Protein 8EIP (pdb70)

InterPro domains:
  IPR053138 N-alpha-acetyl-L-2,4-diaminobutyric acid deacetylase [PTHR37326] (8-370)
  IPR055438 Succinylglutamate desuccinylase/Aspartoacylase, catalytic domain [PF24827] (40-219)

Structure (mmCIF, N/CA/C/O backbone):
data_8EIP
#
_entry.id   8EIP
#
_cell.length_a   151.529
_cell.length_b   126.648
_cell.length_c   109.516
_cell.angle_alpha   90.00
_cell.angle_beta   130.39
_cell.angle_gamma   90.00
#
_symmetry.space_group_name_H-M   'C 1 2 1'
#
loop_
_entity.id
_entity.type
_entity.pdbx_description
1 polymer 'Succinylglutamate desuccinylase'
2 non-polymer '(2~{S})-4-[[(2~{S})-5-[[azanyl($l^{4}-azanylidene)methyl]amino]-1-$l^{1}-oxidanyl-1-oxidanylidene-pentan-2-yl]amino]-2-$l^{2}-azanyl-4-oxidanylidene-butanoic acid'
3 non-polymer 'ZINC ION'
4 non-polymer 'MANGANESE (II) ION'
5 water water
#
loop_
_atom_site.group_PDB
_atom_site.id
_atom_site.type_symbol
_atom_site.label_atom_id
_atom_site.label_alt_id
_atom_site.label_comp_id
_atom_site.label_asym_id
_atom_site.label_entity_id
_atom_site.label_seq_id
_atom_site.pdbx_PDB_ins_code
_atom_site.Cartn_x
_atom_site.Cartn_y
_atom_site.Cartn_z
_atom_site.occupancy
_atom_site.B_iso_or_equiv
_atom_site.auth_seq_id
_atom_site.auth_comp_id
_atom_site.auth_asym_id
_atom_site.auth_atom_id
_atom_site.pdbx_PDB_model_num
ATOM 1 N N . THR A 1 1 ? 21.498 5.111 39.107 1.00 75.05 10 THR A N 1
ATOM 2 C CA . THR A 1 1 ? 21.399 3.773 38.459 1.00 84.54 10 THR A CA 1
ATOM 3 C C . THR A 1 1 ? 20.531 3.866 37.202 1.00 86.82 10 THR A C 1
ATOM 4 O O . THR A 1 1 ? 20.200 2.821 36.651 1.00 84.40 10 THR A O 1
ATOM 8 N N . SER A 1 2 ? 20.160 5.069 36.785 1.00 81.19 11 SER A N 1
ATOM 9 C CA . SER A 1 2 ? 19.400 5.312 35.540 1.00 68.88 11 SER A CA 1
ATOM 10 C C . SER A 1 2 ? 20.020 6.489 34.786 1.00 59.35 11 SER A C 1
ATOM 11 O O . SER A 1 2 ? 20.180 7.566 35.384 1.00 64.20 11 SER A O 1
ATOM 14 N N . ALA A 1 3 ? 20.399 6.266 33.537 1.00 63.15 12 ALA A N 1
ATOM 15 C CA . ALA A 1 3 ? 21.041 7.302 32.709 1.00 63.99 12 ALA A CA 1
ATOM 16 C C . ALA A 1 3 ? 19.944 8.135 32.058 1.00 52.04 12 ALA A C 1
ATOM 17 O O . ALA A 1 3 ? 18.850 7.625 31.784 1.00 56.38 12 ALA A O 1
ATOM 19 N N . CYS A 1 4 ? 20.240 9.388 31.785 1.00 53.39 13 CYS A N 1
ATOM 20 C CA . CYS A 1 4 ? 19.302 10.247 31.049 1.00 44.29 13 CYS A CA 1
ATOM 21 C C . CYS A 1 4 ? 20.050 11.009 29.960 1.00 47.10 13 CYS A C 1
ATOM 22 O O . CYS A 1 4 ? 21.019 11.706 30.253 1.00 65.09 13 CYS A O 1
ATOM 25 N N . GLU A 1 5 ? 19.581 10.869 28.733 1.00 47.44 14 GLU A N 1
ATOM 26 C CA . GLU A 1 5 ? 20.116 11.575 27.548 1.00 54.59 14 GLU A CA 1
ATOM 27 C C . GLU A 1 5 ? 19.053 12.533 27.031 1.00 50.24 14 GLU A C 1
ATOM 28 O O . GLU A 1 5 ? 17.877 12.165 26.971 1.00 51.21 14 GLU A O 1
ATOM 34 N N . ASN A 1 6 ? 19.467 13.712 26.634 1.00 56.71 15 ASN A N 1
ATOM 35 C CA . ASN A 1 6 ? 18.528 14.692 26.055 1.00 51.98 15 ASN A CA 1
ATOM 36 C C . ASN A 1 6 ? 19.027 14.971 24.652 1.00 55.53 15 ASN A C 1
ATOM 37 O O . ASN A 1 6 ? 19.976 15.752 24.496 1.00 52.26 15 ASN A O 1
ATOM 42 N N . PHE A 1 7 ? 18.470 14.273 23.681 1.00 51.52 16 PHE A N 1
ATOM 43 C CA . PHE A 1 7 ? 18.981 14.330 22.304 1.00 46.40 16 PHE A CA 1
ATOM 44 C C . PHE A 1 7 ? 18.346 15.521 21.608 1.00 52.88 16 PHE A C 1
ATOM 45 O O . PHE A 1 7 ? 17.106 15.646 21.584 1.00 50.58 16 PHE A O 1
ATOM 53 N N . LEU A 1 8 ? 19.192 16.362 21.041 1.00 57.33 17 LEU A N 1
ATOM 54 C CA . LEU A 1 8 ? 18.770 17.650 20.460 1.00 57.93 17 LEU A CA 1
ATOM 55 C C . LEU A 1 8 ? 18.516 17.493 18.965 1.00 58.77 17 LEU A C 1
ATOM 56 O O . LEU A 1 8 ? 19.409 17.059 18.203 1.00 59.00 17 LEU A O 1
ATOM 61 N N . LEU A 1 9 ? 17.321 17.894 18.572 1.00 59.79 18 LEU A N 1
ATOM 62 C CA . LEU A 1 9 ? 16.893 17.976 17.166 1.00 54.03 18 LEU A CA 1
ATOM 63 C C . LEU A 1 9 ? 17.305 19.350 16.669 1.00 51.39 18 LEU A C 1
ATOM 64 O O . LEU A 1 9 ? 17.503 20.263 17.462 1.00 59.17 18 LEU A O 1
ATOM 69 N N . PRO A 1 10 ? 17.497 19.503 15.350 1.00 55.28 19 PRO A N 1
ATOM 70 C CA . PRO A 1 10 ? 17.802 20.799 14.756 1.00 61.25 19 PRO A CA 1
ATOM 71 C C . PRO A 1 10 ? 16.594 21.722 14.905 1.00 55.98 19 PRO A C 1
ATOM 72 O O . PRO A 1 10 ? 15.462 21.230 15.017 1.00 58.47 19 PRO A O 1
ATOM 76 N N . ALA A 1 11 ? 16.850 23.026 14.902 1.00 57.49 20 ALA A N 1
ATOM 77 C CA . ALA A 1 11 ? 15.797 24.048 15.081 1.00 61.52 20 ALA A CA 1
ATOM 78 C C . ALA A 1 11 ? 14.798 23.977 13.932 1.00 61.20 20 ALA A C 1
ATOM 79 O O . ALA A 1 11 ? 15.215 23.789 12.774 1.00 63.01 20 ALA A O 1
ATOM 81 N N . ASP A 1 12 ? 13.519 24.135 14.268 1.00 67.07 21 ASP A N 1
ATOM 82 C CA . ASP A 1 12 ? 12.388 24.080 13.314 1.00 68.53 21 ASP A CA 1
ATOM 83 C C . ASP A 1 12 ? 12.221 25.453 12.653 1.00 75.77 21 ASP A C 1
ATOM 84 O O . ASP A 1 12 ? 13.092 26.328 12.815 1.00 73.53 21 ASP A O 1
ATOM 89 N N . GLN A 1 13 ? 11.104 25.638 11.959 1.00 78.87 22 GLN A N 1
ATOM 90 C CA . GLN A 1 13 ? 10.780 26.860 11.177 1.00 78.68 22 GLN A CA 1
ATOM 91 C C . GLN A 1 13 ? 10.648 28.081 12.096 1.00 76.78 22 GLN A C 1
ATOM 92 O O . GLN A 1 13 ? 10.724 29.200 11.576 1.00 83.92 22 GLN A O 1
ATOM 98 N N . ASP A 1 14 ? 10.431 27.886 13.397 1.00 75.04 23 ASP A N 1
ATOM 99 C CA . ASP A 1 14 ? 10.255 29.001 14.357 1.00 76.98 23 ASP A CA 1
ATOM 100 C C . ASP A 1 14 ? 11.548 29.198 15.140 1.00 69.59 23 ASP A C 1
ATOM 101 O O . ASP A 1 14 ? 11.532 29.990 16.099 1.00 68.12 23 ASP A O 1
ATOM 106 N N . GLY A 1 15 ? 12.608 28.479 14.765 1.00 66.01 24 GLY A N 1
ATOM 107 C CA . GLY A 1 15 ? 13.912 28.510 15.452 1.00 66.17 24 GLY A CA 1
ATOM 108 C C . GLY A 1 15 ? 13.867 27.789 16.792 1.00 66.17 24 GLY A C 1
ATOM 109 O O . GLY A 1 15 ? 14.678 28.114 17.675 1.00 66.31 24 GLY A O 1
ATOM 110 N N . ILE A 1 16 ? 12.999 26.796 16.939 1.00 65.00 25 ILE A N 1
ATOM 111 C CA . ILE A 1 16 ? 12.878 26.064 18.225 1.00 60.12 25 ILE A CA 1
ATOM 112 C C . ILE A 1 16 ? 13.554 24.710 18.111 1.00 56.23 25 ILE A C 1
ATOM 113 O O . ILE A 1 16 ? 13.233 23.908 17.222 1.00 64.68 25 ILE A O 1
ATOM 118 N N . GLN A 1 17 ? 14.463 24.487 19.037 1.00 58.31 26 GLN A N 1
ATOM 119 C CA . GLN A 1 17 ? 15.301 23.284 19.079 1.00 63.05 26 GLN A CA 1
ATOM 120 C C . GLN A 1 17 ? 14.675 22.384 20.130 1.00 60.99 26 GLN A C 1
ATOM 121 O O . GLN A 1 17 ? 14.507 22.833 21.265 1.00 59.52 26 GLN A O 1
ATOM 127 N N . ARG A 1 18 ? 14.294 21.167 19.768 1.00 59.77 27 ARG A N 1
ATOM 128 C CA . ARG A 1 18 ? 13.502 20.304 20.683 1.00 57.48 27 ARG A CA 1
ATOM 129 C C . ARG A 1 18 ? 14.310 19.095 21.124 1.00 58.49 27 ARG A C 1
ATOM 130 O O . ARG A 1 18 ? 15.263 18.730 20.440 1.00 56.12 27 ARG A O 1
ATOM 138 N N . GLN A 1 19 ? 13.902 18.455 22.205 1.00 53.04 28 GLN A N 1
ATOM 139 C CA . GLN A 1 19 ? 14.692 17.340 22.757 1.00 50.35 28 GLN A CA 1
ATOM 140 C C . GLN A 1 19 ? 13.859 16.078 22.875 1.00 50.12 28 GLN A C 1
ATOM 141 O O . GLN A 1 19 ? 12.695 16.137 23.295 1.00 45.72 28 GLN A O 1
ATOM 147 N N . VAL A 1 20 ? 14.529 14.960 22.639 1.00 48.99 29 VAL A N 1
ATOM 148 C CA . VAL A 1 20 ? 13.991 13.614 22.940 1.00 45.98 29 VAL A CA 1
ATOM 149 C C . VAL A 1 20 ? 14.638 13.130 24.226 1.00 50.91 29 VAL A C 1
ATOM 150 O O . VAL A 1 20 ? 15.862 12.945 24.250 1.00 46.50 29 VAL A O 1
ATOM 154 N N . THR A 1 21 ? 13.849 12.923 25.267 1.00 41.63 30 THR A N 1
ATOM 155 C CA . THR A 1 21 ? 14.428 12.485 26.551 1.00 51.44 30 THR A CA 1
ATOM 156 C C . THR A 1 21 ? 14.453 10.964 26.591 1.00 49.61 30 THR A C 1
ATOM 157 O O . THR A 1 21 ? 13.391 10.355 26.504 1.00 41.49 30 THR A O 1
ATOM 161 N N . ILE A 1 22 ? 15.637 10.392 26.773 1.00 50.05 31 ILE A N 1
ATOM 162 C CA . ILE A 1 22 ? 15.827 8.918 26.740 1.00 44.18 31 ILE A CA 1
ATOM 163 C C . ILE A 1 22 ? 16.340 8.441 28.091 1.00 45.23 31 ILE A C 1
ATOM 164 O O . ILE A 1 22 ? 17.377 8.907 28.539 1.00 50.93 31 ILE A O 1
ATOM 169 N N . PHE A 1 23 ? 15.676 7.469 28.687 1.00 42.36 32 PHE A N 1
ATOM 170 C CA . PHE A 1 23 ? 16.127 6.897 29.972 1.00 53.85 32 PHE A CA 1
ATOM 171 C C . PHE A 1 23 ? 16.694 5.510 29.739 1.00 54.83 32 PHE A C 1
ATOM 172 O O . PHE A 1 23 ? 16.108 4.730 28.984 1.00 49.05 32 PHE A O 1
ATOM 180 N N . ARG A 1 24 ? 17.800 5.192 30.401 1.00 58.77 33 ARG A N 1
ATOM 181 C CA . ARG A 1 24 ? 18.407 3.847 30.247 1.00 52.77 33 ARG A CA 1
ATOM 182 C C . ARG A 1 24 ? 18.650 3.206 31.607 1.00 51.63 33 ARG A C 1
ATOM 183 O O . ARG A 1 24 ? 19.353 3.797 32.437 1.00 57.98 33 ARG A O 1
ATOM 191 N N . TYR A 1 25 ? 18.138 1.999 31.800 1.00 47.53 34 TYR A N 1
ATOM 192 C CA . TYR A 1 25 ? 18.082 1.380 33.136 1.00 63.39 34 TYR A CA 1
ATOM 193 C C . TYR A 1 25 ? 19.045 0.233 33.323 1.00 72.21 34 TYR A C 1
ATOM 194 O O . TYR A 1 25 ? 18.998 -0.377 34.406 1.00 87.96 34 TYR A O 1
ATOM 203 N N . GLY A 1 26 ? 19.862 -0.098 32.352 1.00 59.23 35 GLY A N 1
ATOM 204 C CA . GLY A 1 26 ? 20.662 -1.309 32.573 1.00 73.36 35 GLY A CA 1
ATOM 205 C C . GLY A 1 26 ? 22.118 -1.152 32.249 1.00 68.28 35 GLY A C 1
ATOM 206 O O . GLY A 1 26 ? 22.706 -0.089 32.455 1.00 71.78 35 GLY A O 1
ATOM 207 N N . GLN A 1 27 ? 22.653 -2.241 31.725 1.00 77.25 36 GLN A N 1
ATOM 208 C CA . GLN A 1 27 ? 24.082 -2.409 31.418 1.00 82.31 36 GLN A CA 1
ATOM 209 C C . GLN A 1 27 ? 24.291 -2.000 29.963 1.00 76.13 36 GLN A C 1
ATOM 210 O O . GLN A 1 27 ? 23.823 -2.755 29.058 1.00 79.30 36 GLN A O 1
ATOM 216 N N . GLU A 1 28 ? 24.998 -0.899 29.727 1.00 67.40 37 GLU A N 1
ATOM 217 C CA . GLU A 1 28 ? 25.110 -0.343 28.361 1.00 71.43 37 GLU A CA 1
ATOM 218 C C . GLU A 1 28 ? 25.714 -1.395 27.423 1.00 77.96 37 GLU A C 1
ATOM 219 O O . GLU A 1 28 ? 26.775 -1.940 27.740 1.00 74.92 37 GLU A O 1
ATOM 225 N N . ASN A 1 29 ? 25.053 -1.628 26.289 1.00 72.15 38 ASN A N 1
ATOM 226 C CA . ASN A 1 29 ? 25.487 -2.539 25.202 1.00 77.73 38 ASN A CA 1
ATOM 227 C C . ASN A 1 29 ? 25.611 -3.978 25.706 1.00 76.05 38 ASN A C 1
ATOM 228 O O . ASN A 1 29 ? 26.447 -4.718 25.161 1.00 84.64 38 ASN A O 1
ATOM 233 N N . SER A 1 30 ? 24.833 -4.382 26.706 1.00 72.30 39 SER A N 1
ATOM 234 C CA . SER A 1 30 ? 24.984 -5.747 27.262 1.00 77.14 39 SER A CA 1
ATOM 235 C C . SER A 1 30 ? 23.700 -6.575 27.243 1.00 71.22 39 SER A C 1
ATOM 236 O O . SER A 1 30 ? 22.604 -6.033 27.053 1.00 74.57 39 SER A O 1
ATOM 239 N N . ALA A 1 31 ? 23.907 -7.876 27.450 1.00 75.74 40 ALA A N 1
ATOM 240 C CA . ALA A 1 31 ? 22.920 -8.891 27.884 1.00 73.97 40 ALA A CA 1
ATOM 241 C C . ALA A 1 31 ? 21.740 -8.854 26.921 1.00 67.94 40 ALA A C 1
ATOM 242 O O . ALA A 1 31 ? 21.950 -8.934 25.713 1.00 76.29 40 ALA A O 1
ATOM 244 N N . PRO A 1 32 ? 20.483 -9.023 27.375 1.00 60.86 41 PRO A N 1
ATOM 245 C CA . PRO A 1 32 ? 19.328 -8.753 26.503 1.00 60.82 41 PRO A CA 1
ATOM 246 C C . PRO A 1 32 ? 19.038 -7.253 26.412 1.00 59.01 41 PRO A C 1
ATOM 247 O O . PRO A 1 32 ? 19.211 -6.580 27.388 1.00 55.89 41 PRO A O 1
ATOM 251 N N . LYS A 1 33 ? 18.555 -6.767 25.273 1.00 53.17 42 LYS A N 1
ATOM 252 C CA . LYS A 1 33 ? 18.199 -5.328 25.147 1.00 49.78 42 LYS A CA 1
ATOM 253 C C . LYS A 1 33 ? 16.710 -5.138 24.852 1.00 58.77 42 LYS A C 1
ATOM 254 O O . LYS A 1 33 ? 16.183 -5.758 23.913 1.00 51.62 42 LYS A O 1
ATOM 260 N N . ALA A 1 34 ? 16.074 -4.275 25.641 1.00 57.88 43 ALA A N 1
ATOM 261 C CA . ALA A 1 34 ? 14.653 -3.913 25.487 1.00 48.11 43 ALA A CA 1
ATOM 262 C C . ALA A 1 34 ? 14.564 -2.442 25.143 1.00 48.09 43 ALA A C 1
ATOM 263 O O . ALA A 1 34 ? 15.326 -1.631 25.690 1.00 49.88 43 ALA A O 1
ATOM 265 N N . TYR A 1 35 ? 13.605 -2.124 24.298 1.00 50.62 44 TYR A N 1
ATOM 266 C CA . TYR A 1 35 ? 13.319 -0.738 23.897 1.00 42.65 44 TYR A CA 1
ATOM 267 C C . TYR A 1 35 ? 11.818 -0.542 23.983 1.00 46.63 44 TYR A C 1
ATOM 268 O O . TYR A 1 35 ? 11.056 -1.315 23.403 1.00 43.25 44 TYR A O 1
ATOM 277 N N . LEU A 1 36 ? 11.415 0.464 24.739 1.00 42.67 45 LEU A N 1
ATOM 278 C CA . LEU A 1 36 ? 9.992 0.823 24.880 1.00 40.55 45 LEU A CA 1
ATOM 279 C C . LEU A 1 36 ? 9.868 2.317 24.633 1.00 44.80 45 LEU A C 1
ATOM 280 O O . LEU A 1 36 ? 10.572 3.108 25.282 1.00 41.52 45 LEU A O 1
ATOM 285 N N . GLN A 1 37 ? 8.993 2.703 23.721 1.00 35.79 46 GLN A N 1
ATOM 286 C CA . GLN A 1 37 ? 8.751 4.137 23.475 1.00 35.33 46 GLN A CA 1
ATOM 287 C C . GLN A 1 37 ? 7.257 4.377 23.450 1.00 37.31 46 GLN A C 1
ATOM 288 O O . GLN A 1 37 ? 6.497 3.458 23.147 1.00 39.01 46 GLN A O 1
ATOM 294 N N . ALA A 1 38 ? 6.874 5.605 23.730 1.00 37.25 47 ALA A N 1
ATOM 295 C CA . ALA A 1 38 ? 5.471 6.035 23.657 1.00 42.91 47 ALA A CA 1
ATOM 296 C C . ALA A 1 38 ? 5.422 7.449 23.102 1.00 36.47 47 ALA A C 1
ATOM 297 O O . ALA A 1 38 ? 6.427 8.179 23.185 1.00 40.19 47 ALA A O 1
ATOM 299 N N . GLY A 1 39 ? 4.266 7.801 22.565 1.00 33.64 48 GLY A N 1
ATOM 300 C CA . GLY A 1 39 ? 3.973 9.172 22.133 1.00 35.04 48 GLY A CA 1
ATOM 301 C C . GLY A 1 39 ? 4.609 9.523 20.804 1.00 38.54 48 GLY A C 1
ATOM 302 O O . GLY A 1 39 ? 4.878 10.724 20.591 1.00 43.80 48 GLY A O 1
ATOM 303 N N . LEU A 1 40 ? 4.831 8.538 19.929 1.00 34.86 49 LEU A N 1
ATOM 304 C CA . LEU A 1 40 ? 5.316 8.824 18.559 1.00 38.79 49 LEU A CA 1
ATOM 305 C C . LEU A 1 40 ? 4.219 9.625 17.868 1.00 37.70 49 LEU A C 1
ATOM 306 O O . LEU A 1 40 ? 4.516 10.610 17.210 1.00 41.33 49 LEU A O 1
ATOM 311 N N . HIS A 1 41 ? 2.967 9.238 18.073 1.00 42.98 50 HIS A N 1
ATOM 312 C CA . HIS A 1 41 ? 1.844 10.128 17.705 1.00 40.90 50 HIS A CA 1
ATOM 313 C C . HIS A 1 41 ? 1.666 10.923 19.003 1.00 37.44 50 HIS A C 1
ATOM 314 O O . HIS A 1 41 ? 1.340 10.287 20.009 1.00 36.04 50 HIS A O 1
ATOM 321 N N . ALA A 1 42 ? 1.897 12.240 19.003 1.00 35.49 51 ALA A N 1
ATOM 322 C CA . ALA A 1 42 ? 1.980 13.012 20.256 1.00 37.62 51 ALA A CA 1
ATOM 323 C C . ALA A 1 42 ? 0.600 13.208 20.871 1.00 43.13 51 ALA A C 1
ATOM 324 O O . ALA A 1 42 ? 0.541 13.744 21.975 1.00 41.44 51 ALA A O 1
ATOM 326 N N . ASP A 1 43 ? -0.460 12.785 20.207 1.00 35.08 52 ASP A N 1
ATOM 327 C CA . ASP A 1 43 ? -1.821 12.954 20.759 1.00 35.52 52 ASP A CA 1
ATOM 328 C C . ASP A 1 43 ? -2.333 11.604 21.267 1.00 37.99 52 ASP A C 1
ATOM 329 O O . ASP A 1 43 ? -3.519 11.519 21.582 1.00 43.77 52 ASP A O 1
ATOM 334 N N . GLU A 1 44 ? -1.465 10.598 21.356 1.00 37.58 53 GLU A N 1
ATOM 335 C CA . GLU A 1 44 ? -1.813 9.253 21.877 1.00 39.43 53 GLU A CA 1
ATOM 336 C C . GLU A 1 44 ? -1.174 9.103 23.260 1.00 35.59 53 GLU A C 1
ATOM 337 O O . GLU A 1 44 ? 0.020 8.835 23.336 1.00 41.78 53 GLU A O 1
ATOM 343 N N . PHE A 1 45 ? -1.962 9.256 24.323 1.00 40.01 54 PHE A N 1
ATOM 344 C CA . PHE A 1 45 ? -1.458 9.509 25.702 1.00 44.95 54 PHE A CA 1
ATOM 345 C C . PHE A 1 45 ? -1.239 8.287 26.602 1.00 41.73 54 PHE A C 1
ATOM 346 O O . PHE A 1 45 ? -0.320 8.326 27.409 1.00 40.87 54 PHE A O 1
ATOM 354 N N . PRO A 1 46 ? -2.051 7.208 26.578 1.00 44.76 55 PRO A N 1
ATOM 355 C CA . PRO A 1 46 ? -1.961 6.136 27.575 1.00 47.44 55 PRO A CA 1
ATOM 356 C C . PRO A 1 46 ? -0.554 5.566 27.803 1.00 43.64 55 PRO A C 1
ATOM 357 O O . PRO A 1 46 ? -0.232 5.211 28.935 1.00 45.96 55 PRO A O 1
ATOM 361 N N . GLY A 1 47 ? 0.232 5.451 26.732 1.00 39.05 56 GLY A N 1
ATOM 362 C CA . GLY A 1 47 ? 1.601 4.920 26.795 1.00 41.52 56 GLY A CA 1
ATOM 363 C C . GLY A 1 47 ? 2.520 5.863 27.545 1.00 41.41 56 GLY A C 1
ATOM 364 O O . GLY A 1 47 ? 3.499 5.398 28.132 1.00 36.90 56 GLY A O 1
ATOM 365 N N . MET A 1 48 ? 2.238 7.162 27.485 1.00 40.19 57 MET A N 1
ATOM 366 C CA . MET A 1 48 ? 3.094 8.186 28.113 1.00 41.56 57 MET A CA 1
ATOM 367 C C . MET A 1 48 ? 3.004 7.969 29.615 1.00 43.90 57 MET A C 1
ATOM 368 O O . MET A 1 48 ? 4.046 7.936 30.281 1.00 41.96 57 MET A O 1
ATOM 373 N N . LEU A 1 49 ? 1.790 7.781 30.116 1.00 39.94 58 LEU A N 1
ATOM 374 C CA . LEU A 1 49 ? 1.574 7.638 31.575 1.00 46.34 58 LEU A CA 1
ATOM 375 C C . LEU A 1 49 ? 2.070 6.254 31.995 1.00 44.17 58 LEU A C 1
ATOM 376 O O . LEU A 1 49 ? 2.674 6.159 33.070 1.00 44.48 58 LEU A O 1
ATOM 381 N N . ALA A 1 50 ? 1.859 5.232 31.164 1.00 44.01 59 ALA A N 1
ATOM 382 C CA . ALA A 1 50 ? 2.294 3.856 31.489 1.00 50.55 59 ALA A CA 1
ATOM 383 C C . ALA A 1 50 ? 3.820 3.841 31.631 1.00 42.94 59 ALA A C 1
ATOM 384 O O . ALA A 1 50 ? 4.314 3.222 32.570 1.00 46.94 59 ALA A O 1
ATOM 386 N N . LEU A 1 51 ? 4.555 4.518 30.757 1.00 39.05 60 LEU A N 1
ATOM 387 C CA . LEU A 1 51 ? 6.035 4.466 30.864 1.00 48.18 60 LEU A CA 1
ATOM 388 C C . LEU A 1 51 ? 6.491 5.320 32.049 1.00 40.75 60 LEU A C 1
ATOM 389 O O . LEU A 1 51 ? 7.500 4.942 32.649 1.00 50.12 60 LEU A O 1
ATOM 394 N N . LYS A 1 52 ? 5.763 6.373 32.428 1.00 44.07 61 LYS A N 1
ATOM 395 C CA . LYS A 1 52 ? 6.114 7.117 33.667 1.00 49.11 61 LYS A CA 1
ATOM 396 C C . LYS A 1 52 ? 6.100 6.124 34.831 1.00 47.92 61 LYS A C 1
ATOM 397 O O . LYS A 1 52 ? 7.037 6.100 35.639 1.00 47.61 61 LYS A O 1
ATOM 403 N N . TYR A 1 53 ? 5.063 5.309 34.910 1.00 42.96 62 TYR A N 1
ATOM 404 C CA . TYR A 1 53 ? 4.903 4.373 36.043 1.00 47.50 62 TYR A CA 1
ATOM 405 C C . TYR A 1 53 ? 5.859 3.199 35.872 1.00 54.50 62 TYR A C 1
ATOM 406 O O . TYR A 1 53 ? 6.295 2.658 36.892 1.00 53.03 62 TYR A O 1
ATOM 415 N N . LEU A 1 54 ? 6.180 2.803 34.644 1.00 52.46 63 LEU A N 1
ATOM 416 C CA . LEU A 1 54 ? 7.140 1.689 34.452 1.00 50.78 63 LEU A CA 1
ATOM 417 C C . LEU A 1 54 ? 8.493 2.166 34.975 1.00 46.67 63 LEU A C 1
ATOM 418 O O . LEU A 1 54 ? 9.195 1.370 35.585 1.00 48.13 63 LEU A O 1
ATOM 423 N N . ARG A 1 55 ? 8.822 3.433 34.753 1.00 47.30 64 ARG A N 1
ATOM 424 C CA . ARG A 1 55 ? 10.080 3.997 35.286 1.00 55.25 64 ARG A CA 1
ATOM 425 C C . ARG A 1 55 ? 10.075 3.884 36.806 1.00 55.14 64 ARG A C 1
ATOM 426 O O . ARG A 1 55 ? 11.086 3.442 37.356 1.00 58.20 64 ARG A O 1
ATOM 434 N N . ASP A 1 56 ? 8.973 4.205 37.470 1.00 55.74 65 ASP A N 1
ATOM 435 C CA . ASP A 1 56 ? 8.946 4.088 38.954 1.00 55.69 65 ASP A CA 1
ATOM 436 C C . ASP A 1 56 ? 9.306 2.642 39.325 1.00 55.74 65 ASP A C 1
ATOM 437 O O . ASP A 1 56 ? 10.095 2.444 40.251 1.00 66.51 65 ASP A O 1
ATOM 442 N N . LEU A 1 57 ? 8.745 1.659 38.624 1.00 55.40 66 LEU A N 1
ATOM 443 C CA . LEU A 1 57 ? 8.990 0.222 38.926 1.00 54.36 66 LEU A CA 1
ATOM 444 C C . LEU A 1 57 ? 10.453 -0.113 38.650 1.00 60.38 66 LEU A C 1
ATOM 445 O O . LEU A 1 57 ? 11.034 -0.883 39.415 1.00 61.98 66 LEU A O 1
ATOM 450 N N . LEU A 1 58 ? 11.014 0.423 37.574 1.00 55.10 67 LEU A N 1
ATOM 451 C CA . LEU A 1 58 ? 12.413 0.127 37.186 1.00 62.42 67 LEU A CA 1
ATOM 452 C C . LEU A 1 58 ? 13.375 0.850 38.132 1.00 57.36 67 LEU A C 1
ATOM 453 O O . LEU A 1 58 ? 14.458 0.302 38.364 1.00 59.17 67 LEU A O 1
ATOM 458 N N . ASP A 1 59 ? 13.014 2.024 38.664 1.00 58.22 68 ASP A N 1
ATOM 459 C CA . ASP A 1 59 ? 13.891 2.720 39.643 1.00 60.66 68 ASP A CA 1
ATOM 460 C C . ASP A 1 59 ? 14.065 1.784 40.834 1.00 62.61 68 ASP A C 1
ATOM 461 O O . ASP A 1 59 ? 15.186 1.655 41.327 1.00 68.00 68 ASP A O 1
ATOM 466 N N . GLU A 1 60 ? 12.979 1.146 41.258 1.00 61.31 69 GLU A N 1
ATOM 467 C CA . GLU A 1 60 ? 13.001 0.214 42.407 1.00 64.01 69 GLU A CA 1
ATOM 468 C C . GLU A 1 60 ? 13.799 -1.025 42.006 1.00 66.66 69 GLU A C 1
ATOM 469 O O . GLU A 1 60 ? 14.609 -1.473 42.815 1.00 74.89 69 GLU A O 1
ATOM 475 N N . ALA A 1 61 ? 13.620 -1.552 40.800 1.00 62.06 70 ALA A N 1
ATOM 476 C CA . ALA A 1 61 ? 14.374 -2.749 40.357 1.00 58.52 70 ALA A CA 1
ATOM 477 C C . ALA A 1 61 ? 15.863 -2.415 40.341 1.00 62.82 70 ALA A C 1
ATOM 478 O O . ALA A 1 61 ? 16.668 -3.300 40.694 1.00 71.11 70 ALA A O 1
ATOM 480 N N . ALA A 1 62 ? 16.203 -1.190 39.941 1.00 60.02 71 ALA A N 1
ATOM 481 C CA . ALA A 1 62 ? 17.606 -0.732 39.868 1.00 71.88 71 ALA A CA 1
ATOM 482 C C . ALA A 1 62 ? 18.169 -0.637 41.290 1.00 67.65 71 ALA A C 1
ATOM 483 O O . ALA A 1 62 ? 19.281 -1.121 41.524 1.00 68.33 71 ALA A O 1
ATOM 485 N N . ARG A 1 63 ? 17.399 -0.071 42.216 1.00 68.84 72 ARG A N 1
ATOM 486 C CA . ARG A 1 63 ? 17.840 0.128 43.617 1.00 72.94 72 ARG A CA 1
ATOM 487 C C . ARG A 1 63 ? 18.121 -1.239 44.235 1.00 72.32 72 ARG A C 1
ATOM 488 O O . ARG A 1 63 ? 19.099 -1.357 44.980 1.00 71.20 72 ARG A O 1
ATOM 496 N N . ARG A 1 64 ? 17.299 -2.225 43.894 1.00 71.62 73 ARG A N 1
ATOM 497 C CA . ARG A 1 64 ? 17.397 -3.604 44.427 1.00 69.47 73 ARG A CA 1
ATOM 498 C C . ARG A 1 64 ? 18.447 -4.389 43.634 1.00 74.41 73 ARG A C 1
ATOM 499 O O . ARG A 1 64 ? 18.621 -5.577 43.928 1.00 81.11 73 ARG A O 1
ATOM 507 N N . ASN A 1 65 ? 19.087 -3.762 42.643 1.00 73.13 74 ASN A N 1
ATOM 508 C CA . ASN A 1 65 ? 20.164 -4.357 41.814 1.00 75.32 74 ASN A CA 1
ATOM 509 C C . ASN A 1 65 ? 19.645 -5.581 41.052 1.00 76.39 74 ASN A C 1
ATOM 510 O O . ASN A 1 65 ? 20.359 -6.599 41.011 1.00 81.72 74 ASN A O 1
ATOM 515 N N . ARG A 1 66 ? 18.464 -5.483 40.443 1.00 65.84 75 ARG A N 1
ATOM 516 C CA . ARG A 1 66 ? 17.814 -6.650 39.787 1.00 70.31 75 ARG A CA 1
ATOM 517 C C . ARG A 1 66 ? 17.770 -6.504 38.262 1.00 67.98 75 ARG A C 1
ATOM 518 O O . ARG A 1 66 ? 17.112 -7.328 37.610 1.00 68.83 75 ARG A O 1
ATOM 526 N N . ILE A 1 67 ? 18.431 -5.517 37.671 1.00 68.85 76 ILE A N 1
ATOM 527 C CA . ILE A 1 67 ? 18.312 -5.370 36.192 1.00 67.84 76 ILE A CA 1
ATOM 528 C C . ILE A 1 67 ? 19.399 -6.190 35.503 1.00 66.51 76 ILE A C 1
ATOM 529 O O . ILE A 1 67 ? 20.579 -5.897 35.671 1.00 81.14 76 ILE A O 1
ATOM 534 N N . LYS A 1 68 ? 18.988 -7.081 34.621 1.00 67.96 77 LYS A N 1
ATOM 535 C CA . LYS A 1 68 ? 19.899 -8.023 33.924 1.00 78.51 77 LYS A CA 1
ATOM 536 C C . LYS A 1 68 ? 20.340 -7.490 32.565 1.00 82.12 77 LYS A C 1
ATOM 537 O O . LYS A 1 68 ? 21.377 -7.955 32.104 1.00 90.76 77 LYS A O 1
ATOM 543 N N . GLY A 1 69 ? 19.536 -6.673 31.889 1.00 75.98 78 GLY A N 1
ATOM 544 C CA . GLY A 1 69 ? 19.827 -6.290 30.502 1.00 64.60 78 GLY A CA 1
ATOM 545 C C . GLY A 1 69 ? 20.151 -4.820 30.373 1.00 69.75 78 GLY A C 1
ATOM 546 O O . GLY A 1 69 ? 20.612 -4.210 31.343 1.00 65.09 78 GLY A O 1
ATOM 547 N N . GLU A 1 70 ? 19.883 -4.277 29.192 1.00 61.56 79 GLU A N 1
ATOM 548 C CA . GLU A 1 70 ? 19.779 -2.822 28.950 1.00 52.33 79 GLU A CA 1
ATOM 549 C C . GLU A 1 70 ? 18.323 -2.526 28.588 1.00 58.06 79 GLU A C 1
ATOM 550 O O . GLU A 1 70 ? 17.823 -3.035 27.566 1.00 56.74 79 GLU A O 1
ATOM 556 N N . ILE A 1 71 ? 17.657 -1.706 29.388 1.00 59.39 80 ILE A N 1
ATOM 557 C CA . ILE A 1 71 ? 16.235 -1.348 29.130 1.00 50.61 80 ILE A CA 1
ATOM 558 C C . ILE A 1 71 ? 16.159 0.124 28.748 1.00 49.07 80 ILE A C 1
ATOM 559 O O . ILE A 1 71 ? 16.513 0.977 29.572 1.00 55.85 80 ILE A O 1
ATOM 564 N N . VAL A 1 72 ? 15.648 0.417 27.563 1.00 41.07 81 VAL A N 1
ATOM 565 C CA . VAL A 1 72 ? 15.557 1.820 27.076 1.00 41.29 81 VAL A CA 1
ATOM 566 C C . VAL A 1 72 ? 14.109 2.284 27.138 1.00 47.64 81 VAL A C 1
ATOM 567 O O . VAL A 1 72 ? 13.268 1.654 26.490 1.00 47.47 81 VAL A O 1
ATOM 571 N N . ILE A 1 73 ? 13.853 3.380 27.853 1.00 49.65 82 ILE A N 1
ATOM 572 C CA . ILE A 1 73 ? 12.477 3.928 28.039 1.00 43.37 82 ILE A CA 1
ATOM 573 C C . ILE A 1 73 ? 12.382 5.336 27.450 1.00 41.79 82 ILE A C 1
ATOM 574 O O . ILE A 1 73 ? 13.096 6.230 27.920 1.00 49.26 82 ILE A O 1
ATOM 579 N N . ILE A 1 74 ? 11.447 5.558 26.526 1.00 37.25 83 ILE A N 1
ATOM 580 C CA . ILE A 1 74 ? 11.201 6.909 25.952 1.00 40.20 83 ILE A CA 1
ATOM 581 C C . ILE A 1 74 ? 9.718 7.233 26.043 1.00 44.59 83 ILE A C 1
ATOM 582 O O . ILE A 1 74 ? 8.975 6.970 25.105 1.00 51.13 83 ILE A O 1
ATOM 587 N N . PRO A 1 75 ? 9.258 7.836 27.159 1.00 42.25 84 PRO A N 1
ATOM 588 C CA . PRO A 1 75 ? 7.840 8.155 27.363 1.00 39.18 84 PRO A CA 1
ATOM 589 C C . PRO A 1 75 ? 7.240 9.128 26.344 1.00 35.80 84 PRO A C 1
ATOM 590 O O . PRO A 1 75 ? 6.042 9.102 26.131 1.00 46.24 84 PRO A O 1
ATOM 594 N N . GLN A 1 76 ? 8.066 10.011 25.793 1.00 42.24 85 GLN A N 1
ATOM 595 C CA . GLN A 1 76 ? 7.605 10.994 24.781 1.00 37.14 85 GLN A CA 1
ATOM 596 C C . GLN A 1 76 ? 8.603 11.014 23.632 1.00 38.73 85 GLN A C 1
ATOM 597 O O . GLN A 1 76 ? 9.525 11.840 23.662 1.00 46.29 85 GLN A O 1
ATOM 603 N N . ALA A 1 77 ? 8.390 10.134 22.659 1.00 34.75 86 ALA A N 1
ATOM 604 C CA . ALA A 1 77 ? 9.323 9.889 21.544 1.00 38.44 86 ALA A CA 1
ATOM 605 C C . ALA A 1 77 ? 9.206 11.009 20.520 1.00 45.63 86 ALA A C 1
ATOM 606 O O . ALA A 1 77 ? 10.003 11.016 19.595 1.00 36.93 86 ALA A O 1
ATOM 608 N N . ASN A 1 78 ? 8.217 11.889 20.652 1.00 40.09 87 ASN A N 1
ATOM 609 C CA . ASN A 1 78 ? 7.961 12.885 19.593 1.00 40.98 87 ASN A CA 1
ATOM 610 C C . ASN A 1 78 ? 7.602 14.251 20.154 1.00 47.26 87 ASN A C 1
ATOM 611 O O . ASN A 1 78 ? 6.447 14.658 20.220 1.00 46.78 87 ASN A O 1
ATOM 616 N N . PRO A 1 79 ? 8.646 15.036 20.446 1.00 48.57 88 PRO A N 1
ATOM 617 C CA . PRO A 1 79 ? 8.500 16.387 20.975 1.00 43.69 88 PRO A CA 1
ATOM 618 C C . PRO A 1 79 ? 8.065 17.390 19.900 1.00 50.96 88 PRO A C 1
ATOM 619 O O . PRO A 1 79 ? 7.769 18.528 20.235 1.00 48.99 88 PRO A O 1
ATOM 623 N N . ILE A 1 80 ? 8.058 16.965 18.639 1.00 47.08 89 ILE A N 1
ATOM 624 C CA . ILE A 1 80 ? 7.669 17.866 17.525 1.00 46.86 89 ILE A CA 1
ATOM 625 C C . ILE A 1 80 ? 6.150 17.945 17.556 1.00 48.14 89 ILE A C 1
ATOM 626 O O . ILE A 1 80 ? 5.593 19.043 17.705 1.00 44.81 89 ILE A O 1
ATOM 631 N N . GLY A 1 81 ? 5.531 16.776 17.465 1.00 38.69 90 GLY A N 1
ATOM 632 C CA . GLY A 1 81 ? 4.070 16.643 17.453 1.00 47.62 90 GLY A CA 1
ATOM 633 C C . GLY A 1 81 ? 3.475 17.209 18.722 1.00 46.92 90 GLY A C 1
ATOM 634 O O . GLY A 1 81 ? 2.380 17.764 18.662 1.00 44.98 90 GLY A O 1
ATOM 635 N N . LEU A 1 82 ? 4.201 17.095 19.826 1.00 41.71 91 LEU A N 1
ATOM 636 C CA . LEU A 1 82 ? 3.723 17.477 21.175 1.00 43.43 91 LEU A CA 1
ATOM 637 C C . LEU A 1 82 ? 3.531 18.993 21.254 1.00 43.01 91 LEU A C 1
ATOM 638 O O . LEU A 1 82 ? 2.857 19.445 22.175 1.00 47.87 91 LEU A O 1
ATOM 643 N N . SER A 1 83 ? 4.122 19.752 20.341 1.00 41.37 92 SER A N 1
ATOM 644 C CA . SER A 1 83 ? 4.051 21.235 20.344 1.00 47.97 92 SER A CA 1
ATOM 645 C C . SER A 1 83 ? 2.946 21.710 19.405 1.00 35.97 92 SER A C 1
ATOM 646 O O . SER A 1 83 ? 2.676 22.918 19.371 1.00 46.29 92 SER A O 1
ATOM 649 N N . GLN A 1 84 ? 2.357 20.815 18.626 1.00 32.16 93 GLN A N 1
ATOM 650 C CA . GLN A 1 84 ? 1.470 21.233 17.511 1.00 45.29 93 GLN A CA 1
ATOM 651 C C . GLN A 1 84 ? 0.045 21.443 18.018 1.00 41.15 93 GLN A C 1
ATOM 652 O O . GLN A 1 84 ? -0.828 20.622 17.731 1.00 38.57 93 GLN A O 1
ATOM 658 N N . TRP A 1 85 ? -0.186 22.561 18.693 1.00 45.46 94 TRP A N 1
ATOM 659 C CA . TRP A 1 85 ? -1.533 22.960 19.154 1.00 43.76 94 TRP A CA 1
ATOM 660 C C . TRP A 1 85 ? -2.213 23.817 18.088 1.00 39.73 94 TRP A C 1
ATOM 661 O O . TRP A 1 85 ? -1.550 24.700 17.516 1.00 40.70 94 TRP A O 1
ATOM 672 N N . LYS A 1 86 ? -3.504 23.580 17.861 1.00 42.20 95 LYS A N 1
ATOM 673 C CA . LYS A 1 86 ? -4.345 24.493 17.048 1.00 44.54 95 LYS A CA 1
ATOM 674 C C . LYS A 1 86 ? -5.705 24.670 17.716 1.00 41.02 95 LYS A C 1
ATOM 675 O O . LYS A 1 86 ? -6.390 23.669 17.949 1.00 44.64 95 LYS A O 1
ATOM 681 N N . ASP A 1 87 ? -6.073 25.917 18.005 1.00 39.74 96 ASP A N 1
ATOM 682 C CA . ASP A 1 87 ? -7.390 26.264 18.591 1.00 46.57 96 ASP A CA 1
ATOM 683 C C . ASP A 1 87 ? -7.609 25.446 19.867 1.00 40.78 96 ASP A C 1
ATOM 684 O O . ASP A 1 87 ? -8.770 25.028 20.114 1.00 37.17 96 ASP A O 1
ATOM 689 N N . GLY A 1 88 ? -6.537 25.203 20.630 1.00 35.81 97 GLY A N 1
ATOM 690 C CA . GLY A 1 88 ? -6.603 24.531 21.938 1.00 32.28 97 GLY A CA 1
ATOM 691 C C . GLY A 1 88 ? -6.622 23.017 21.836 1.00 37.23 97 GLY A C 1
ATOM 692 O O . GLY A 1 88 ? -6.762 22.362 22.884 1.00 41.34 97 GLY A O 1
ATOM 693 N N . PHE A 1 89 ? -6.426 22.460 20.643 1.00 31.96 98 PHE A N 1
ATOM 694 C CA . PHE A 1 89 ? -6.335 20.992 20.468 1.00 36.67 98 PHE A CA 1
ATOM 695 C C . PHE A 1 89 ? -4.946 20.588 20.000 1.00 41.44 98 PHE A C 1
ATOM 696 O O . PHE A 1 89 ? -4.314 21.292 19.204 1.00 36.33 98 PHE A O 1
ATOM 704 N N . LEU A 1 90 ? -4.505 19.429 20.468 1.00 35.64 99 LEU A N 1
ATOM 705 C CA . LEU A 1 90 ? -3.176 18.914 20.094 1.00 38.22 99 LEU A CA 1
ATOM 706 C C . LEU A 1 90 ? -3.355 17.979 18.906 1.00 32.49 99 LEU A C 1
ATOM 707 O O . LEU A 1 90 ? -4.062 16.987 19.021 1.00 40.79 99 LEU A O 1
ATOM 712 N N . LEU A 1 91 ? -2.737 18.327 17.794 1.00 34.30 100 LEU A N 1
ATOM 713 C CA . LEU A 1 91 ? -2.769 17.509 16.564 1.00 42.70 100 LEU A CA 1
ATOM 714 C C . LEU A 1 91 ? -1.375 16.924 16.386 1.00 40.16 100 LEU A C 1
ATOM 715 O O . LEU A 1 91 ? -0.487 17.636 15.906 1.00 39.75 100 LEU A O 1
ATOM 720 N N . GLY A 1 92 ? -1.190 15.693 16.842 1.00 40.77 101 GLY A N 1
ATOM 721 C CA . GLY A 1 92 ? 0.144 15.096 16.996 1.00 42.35 101 GLY A CA 1
ATOM 722 C C . GLY A 1 92 ? 0.416 13.994 15.995 1.00 42.63 101 GLY A C 1
ATOM 723 O O . GLY A 1 92 ? 1.430 13.310 16.169 1.00 47.20 101 GLY A O 1
ATOM 724 N N . ARG A 1 93 ? -0.438 13.796 14.994 1.00 38.34 102 ARG A N 1
ATOM 725 C CA . ARG A 1 93 ? -0.315 12.616 14.103 1.00 46.29 102 ARG A CA 1
ATOM 726 C C . ARG A 1 93 ? 0.582 12.933 12.904 1.00 38.60 102 ARG A C 1
ATOM 727 O O . ARG A 1 93 ? 1.322 12.046 12.444 1.00 45.54 102 ARG A O 1
ATOM 735 N N . PHE A 1 94 ? 0.510 14.151 12.396 1.00 36.43 103 PHE A N 1
ATOM 736 C CA . PHE A 1 94 ? 1.291 14.568 11.216 1.00 46.97 103 PHE A CA 1
ATOM 737 C C . PHE A 1 94 ? 2.209 15.712 11.588 1.00 44.00 103 PHE A C 1
ATOM 738 O O . PHE A 1 94 ? 1.851 16.530 12.440 1.00 46.94 103 PHE A O 1
ATOM 746 N N . ASP A 1 95 ? 3.348 15.759 10.915 1.00 46.57 104 ASP A N 1
ATOM 747 C CA . ASP A 1 95 ? 4.375 16.807 11.080 1.00 54.70 104 ASP A CA 1
ATOM 748 C C . ASP A 1 95 ? 3.939 18.057 10.315 1.00 57.70 104 ASP A C 1
ATOM 749 O O . ASP A 1 95 ? 3.789 17.998 9.101 1.00 56.13 104 ASP A O 1
ATOM 754 N N . HIS A 1 96 ? 3.816 19.181 11.003 1.00 58.00 105 HIS A N 1
ATOM 755 C CA . HIS A 1 96 ? 3.406 20.454 10.377 1.00 65.23 105 HIS A CA 1
ATOM 756 C C . HIS A 1 96 ? 4.350 20.793 9.221 1.00 62.52 105 HIS A C 1
ATOM 757 O O . HIS A 1 96 ? 3.861 21.188 8.162 1.00 59.85 105 HIS A O 1
ATOM 764 N N . GLN A 1 97 ? 5.658 20.638 9.423 1.00 65.73 106 GLN A N 1
ATOM 765 C CA . GLN A 1 97 ? 6.676 21.128 8.466 1.00 65.20 106 GLN A CA 1
ATOM 766 C C . GLN A 1 97 ? 6.650 20.300 7.178 1.00 65.43 106 GLN A C 1
ATOM 767 O O . GLN A 1 97 ? 6.793 20.882 6.125 1.00 71.77 106 GLN A O 1
ATOM 773 N N . THR A 1 98 ? 6.506 18.989 7.254 1.00 63.10 107 THR A N 1
ATOM 774 C CA . THR A 1 98 ? 6.632 18.111 6.059 1.00 59.80 107 THR A CA 1
ATOM 775 C C . THR A 1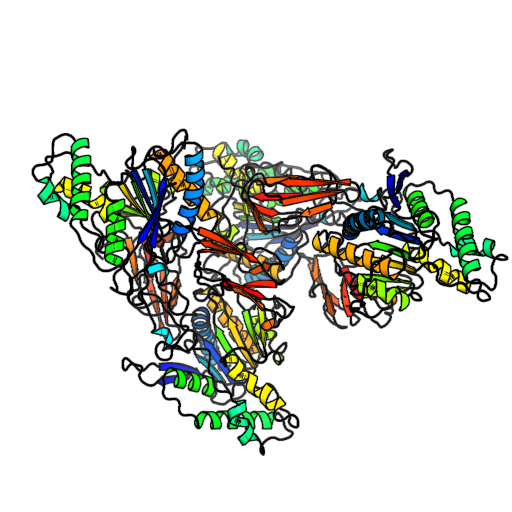 98 ? 5.270 17.597 5.613 1.00 46.33 107 THR A C 1
ATOM 776 O O . THR A 1 98 ? 5.152 17.182 4.467 1.00 51.55 107 THR A O 1
ATOM 780 N N . GLY A 1 99 ? 4.301 17.567 6.518 1.00 57.58 108 GLY A N 1
ATOM 781 C CA . GLY A 1 99 ? 2.957 17.023 6.261 1.00 50.15 108 GLY A CA 1
ATOM 782 C C . GLY A 1 99 ? 2.950 15.517 6.399 1.00 50.88 108 GLY A C 1
ATOM 783 O O . GLY A 1 99 ? 1.889 14.907 6.219 1.00 54.15 108 GLY A O 1
ATOM 784 N N . THR A 1 100 ? 4.074 14.927 6.770 1.00 51.53 109 THR A N 1
ATOM 785 C CA . THR A 1 100 ? 4.184 13.457 6.812 1.00 54.72 109 THR A CA 1
ATOM 786 C C . THR A 1 100 ? 3.695 12.922 8.155 1.00 51.71 109 THR A C 1
ATOM 787 O O . THR A 1 100 ? 3.699 13.638 9.185 1.00 52.66 109 THR A O 1
ATOM 791 N N . ASN A 1 101 ? 3.319 11.661 8.122 1.00 44.60 110 ASN A N 1
ATOM 792 C CA . ASN A 1 101 ? 2.890 10.906 9.310 1.00 47.65 110 ASN A CA 1
ATOM 793 C C . ASN A 1 101 ? 4.127 10.604 10.147 1.00 53.84 110 ASN A C 1
ATOM 794 O O . ASN A 1 101 ? 5.156 10.269 9.580 1.00 56.33 110 ASN A O 1
ATOM 799 N N . PHE A 1 102 ? 4.042 10.760 11.454 1.00 52.90 111 PHE A N 1
ATOM 800 C CA . PHE A 1 102 ? 5.205 10.528 12.346 1.00 46.30 111 PHE A CA 1
ATOM 801 C C . PHE A 1 102 ? 5.591 9.048 12.373 1.00 52.41 111 PHE A C 1
ATOM 802 O O . PHE A 1 102 ? 6.742 8.751 12.713 1.00 50.68 111 PHE A O 1
ATOM 810 N N . ASN A 1 103 ? 4.662 8.139 12.081 1.00 49.29 112 ASN A N 1
ATOM 811 C CA . ASN A 1 103 ? 4.950 6.686 12.157 1.00 52.20 112 ASN A CA 1
ATOM 812 C C . ASN A 1 103 ? 5.003 6.106 10.748 1.00 53.21 112 ASN A C 1
ATOM 813 O O . ASN A 1 103 ? 4.419 5.042 10.497 1.00 54.85 112 ASN A O 1
ATOM 818 N N . ARG A 1 104 ? 5.710 6.794 9.869 1.00 52.50 113 ARG A N 1
ATOM 819 C CA . ARG A 1 104 ? 5.904 6.375 8.465 1.00 52.70 113 ARG A CA 1
ATOM 820 C C . ARG A 1 104 ? 7.302 6.791 8.034 1.00 55.09 113 ARG A C 1
ATOM 821 O O . ARG A 1 104 ? 7.947 7.621 8.725 1.00 62.05 113 ARG A O 1
ATOM 829 N N . ASP A 1 105 ? 7.731 6.219 6.906 1.00 58.41 114 ASP A N 1
ATOM 830 C CA . ASP A 1 105 ? 8.993 6.532 6.189 1.00 56.08 114 ASP A CA 1
ATOM 831 C C . ASP A 1 105 ? 10.209 6.240 7.069 1.00 52.90 114 ASP A C 1
ATOM 832 O O . ASP A 1 105 ? 11.189 7.013 7.026 1.00 54.91 114 ASP A O 1
ATOM 837 N N . TYR A 1 106 ? 10.199 5.129 7.793 1.00 53.98 115 TYR A N 1
ATOM 838 C CA . TYR A 1 106 ? 11.405 4.674 8.513 1.00 62.32 115 TYR A CA 1
ATOM 839 C C . TYR A 1 106 ? 12.322 3.970 7.529 1.00 61.88 115 TYR A C 1
ATOM 840 O O . TYR A 1 106 ? 11.853 3.417 6.536 1.00 59.52 115 TYR A O 1
ATOM 849 N N . PRO A 1 107 ? 13.648 4.025 7.776 1.00 57.14 116 PRO A N 1
ATOM 850 C CA . PRO A 1 107 ? 14.635 3.346 6.943 1.00 58.01 116 PRO A CA 1
ATOM 851 C C . PRO A 1 107 ? 14.437 1.833 6.837 1.00 56.93 116 PRO A C 1
ATOM 852 O O . PRO A 1 107 ? 14.087 1.197 7.805 1.00 59.01 116 PRO A O 1
ATOM 856 N N . ASP A 1 108 ? 14.714 1.292 5.657 1.00 54.04 117 ASP A N 1
ATOM 857 C CA . ASP A 1 108 ? 14.678 -0.167 5.406 1.00 54.93 117 ASP A CA 1
ATOM 858 C C . ASP A 1 108 ? 16.079 -0.716 5.674 1.00 59.76 117 ASP A C 1
ATOM 859 O O . ASP A 1 108 ? 16.977 -0.505 4.850 1.00 57.80 117 ASP A O 1
ATOM 864 N N . LEU A 1 109 ? 16.256 -1.389 6.803 1.00 61.76 118 LEU A N 1
ATOM 865 C CA . LEU A 1 109 ? 17.595 -1.868 7.228 1.00 61.14 118 LEU A CA 1
ATOM 866 C C . LEU A 1 109 ? 17.969 -3.128 6.454 1.00 61.14 118 LEU A C 1
ATOM 867 O O . LEU A 1 109 ? 19.083 -3.594 6.635 1.00 64.56 118 LEU A O 1
ATOM 872 N N . CYS A 1 110 ? 17.076 -3.697 5.657 1.00 62.25 119 CYS A N 1
ATOM 873 C CA . CYS A 1 110 ? 17.466 -4.808 4.768 1.00 63.89 119 CYS A CA 1
ATOM 874 C C . CYS A 1 110 ? 18.173 -4.158 3.591 1.00 69.31 119 CYS A C 1
ATOM 875 O O . CYS A 1 110 ? 19.349 -4.442 3.358 1.00 67.14 119 CYS A O 1
ATOM 878 N N . GLN A 1 111 ? 17.493 -3.206 2.969 1.00 61.57 120 GLN A N 1
ATOM 879 C CA . GLN A 1 111 ? 18.021 -2.478 1.790 1.00 63.54 120 GLN A CA 1
ATOM 880 C C . GLN A 1 111 ? 19.380 -1.876 2.160 1.00 58.57 120 GLN A C 1
ATOM 881 O O . GLN A 1 111 ? 20.252 -1.849 1.304 1.00 59.26 120 GLN A O 1
ATOM 887 N N . LEU A 1 112 ? 19.550 -1.415 3.395 1.00 56.13 121 LEU A N 1
ATOM 888 C CA . LEU A 1 112 ? 20.792 -0.718 3.814 1.00 69.00 121 LEU A CA 1
ATOM 889 C C . LEU A 1 112 ? 21.911 -1.699 4.180 1.00 61.90 121 LEU A C 1
ATOM 890 O O . LEU A 1 112 ? 23.056 -1.222 4.338 1.00 59.67 121 LEU A O 1
ATOM 895 N N . THR A 1 113 ? 21.629 -2.988 4.377 1.00 57.06 122 THR A N 1
ATOM 896 C CA . THR A 1 113 ? 22.659 -3.919 4.916 1.00 67.30 122 THR A CA 1
ATOM 897 C C . THR A 1 113 ? 22.960 -5.082 3.969 1.00 67.55 122 THR A C 1
ATOM 898 O O . THR A 1 113 ? 24.049 -5.653 4.133 1.00 72.16 122 THR A O 1
ATOM 902 N N . VAL A 1 114 ? 22.082 -5.425 3.024 1.00 67.11 123 VAL A N 1
ATOM 903 C CA . VAL A 1 114 ? 22.274 -6.637 2.169 1.00 69.82 123 VAL A CA 1
ATOM 904 C C . VAL A 1 114 ? 23.633 -6.596 1.467 1.00 72.13 123 VAL A C 1
ATOM 905 O O . VAL A 1 114 ? 24.287 -7.647 1.383 1.00 74.66 123 VAL A O 1
ATOM 909 N N . GLU A 1 115 ? 24.038 -5.452 0.934 1.00 68.17 124 GLU A N 1
ATOM 910 C CA . GLU A 1 115 ? 25.317 -5.370 0.189 1.00 72.19 124 GLU A CA 1
ATOM 911 C C . GLU A 1 115 ? 26.473 -5.627 1.159 1.00 74.65 124 GLU A C 1
ATOM 912 O O . GLU A 1 115 ? 27.360 -6.433 0.850 1.00 81.86 124 GLU A O 1
ATOM 918 N N . LYS A 1 116 ? 26.440 -4.963 2.308 1.00 69.07 125 LYS A N 1
ATOM 919 C CA . LYS A 1 116 ? 27.530 -5.010 3.312 1.00 75.32 125 LYS A CA 1
ATOM 920 C C . LYS A 1 116 ? 27.691 -6.436 3.853 1.00 72.93 125 LYS A C 1
ATOM 921 O O . LYS A 1 116 ? 28.830 -6.830 4.113 1.00 74.97 125 LYS A O 1
ATOM 927 N N . LEU A 1 117 ? 26.590 -7.171 4.002 1.00 68.37 126 LEU A N 1
ATOM 928 C CA . LEU A 1 117 ? 26.550 -8.506 4.660 1.00 77.46 126 LEU A CA 1
ATOM 929 C C . LEU A 1 117 ? 26.989 -9.635 3.724 1.00 82.57 126 LEU A C 1
ATOM 930 O O . LEU A 1 117 ? 27.044 -10.782 4.228 1.00 79.68 126 LEU A O 1
ATOM 935 N N . ASP A 1 118 ? 27.187 -9.375 2.429 1.00 87.41 127 ASP A N 1
ATOM 936 C CA . ASP A 1 118 ? 27.270 -10.485 1.436 1.00 89.61 127 ASP A CA 1
ATOM 937 C C . ASP A 1 118 ? 28.291 -11.551 1.871 1.00 82.35 127 ASP A C 1
ATOM 938 O O . ASP A 1 118 ? 27.998 -12.759 1.740 1.00 78.67 127 ASP A O 1
ATOM 943 N N . GLY A 1 119 ? 29.455 -11.135 2.354 1.00 71.13 128 GLY A N 1
ATOM 944 C CA . GLY A 1 119 ? 30.546 -12.066 2.689 1.00 74.48 128 GLY A CA 1
ATOM 945 C C . GLY A 1 119 ? 30.732 -12.261 4.182 1.00 77.92 128 GLY A C 1
ATOM 946 O O . GLY A 1 119 ? 31.800 -12.752 4.559 1.00 78.75 128 GLY A O 1
ATOM 947 N N . GLN A 1 120 ? 29.775 -11.905 5.042 1.00 77.26 129 GLN A N 1
ATOM 948 C CA . GLN A 1 120 ? 30.055 -11.867 6.508 1.00 77.39 129 GLN A CA 1
ATOM 949 C C . GLN A 1 120 ? 29.271 -12.932 7.278 1.00 72.31 129 GLN A C 1
ATOM 950 O O . GLN A 1 120 ? 29.530 -13.092 8.482 1.00 72.21 129 GLN A O 1
ATOM 956 N N . LEU A 1 121 ? 28.360 -13.657 6.639 1.00 68.07 130 LEU A N 1
ATOM 957 C CA . LEU A 1 121 ? 27.464 -14.569 7.383 1.00 68.99 130 LEU A CA 1
ATOM 958 C C . LEU A 1 121 ? 28.061 -15.972 7.480 1.00 70.38 130 LEU A C 1
ATOM 959 O O . LEU A 1 121 ? 28.794 -16.393 6.562 1.00 70.56 130 LEU A O 1
ATOM 964 N N . THR A 1 122 ? 27.689 -16.683 8.540 1.00 66.68 131 THR A N 1
ATOM 965 C CA . THR A 1 122 ? 28.154 -18.068 8.786 1.00 73.05 131 THR A CA 1
ATOM 966 C C . THR A 1 122 ? 26.981 -18.972 9.173 1.00 69.95 131 THR A C 1
ATOM 967 O O . THR A 1 122 ? 25.836 -18.518 9.222 1.00 67.26 131 THR A O 1
ATOM 971 N N . GLU A 1 123 ? 27.295 -20.216 9.515 1.00 74.07 132 GLU A N 1
ATOM 972 C CA . GLU A 1 123 ? 26.331 -21.251 9.954 1.00 72.45 132 GLU A CA 1
ATOM 973 C C . GLU A 1 123 ? 25.912 -20.989 11.407 1.00 72.61 132 GLU A C 1
ATOM 974 O O . GLU A 1 123 ? 25.009 -21.685 11.899 1.00 72.29 132 GLU A O 1
ATOM 980 N N . ASN A 1 124 ? 26.572 -20.053 12.079 1.00 68.88 133 ASN A N 1
ATOM 981 C CA . ASN A 1 124 ? 26.329 -19.754 13.504 1.00 72.59 133 ASN A CA 1
ATOM 982 C C . ASN A 1 124 ? 25.316 -18.607 13.611 1.00 71.61 133 ASN A C 1
ATOM 983 O O . ASN A 1 124 ? 25.665 -17.459 13.273 1.00 66.68 133 ASN A O 1
ATOM 988 N N . ALA A 1 125 ? 24.103 -18.903 14.077 1.00 68.06 134 ALA A N 1
ATOM 989 C CA . ALA A 1 125 ? 23.004 -17.914 14.153 1.00 72.87 134 ALA A CA 1
ATOM 990 C C . ALA A 1 125 ? 23.405 -16.741 15.052 1.00 70.37 134 ALA A C 1
ATOM 991 O O . ALA A 1 125 ? 23.096 -15.599 14.696 1.00 65.53 134 ALA A O 1
ATOM 993 N N . GLU A 1 126 ? 24.050 -17.009 16.183 1.00 64.84 135 GLU A N 1
ATOM 994 C CA . GLU A 1 126 ? 24.386 -15.943 17.163 1.00 68.19 135 GLU A CA 1
ATOM 995 C C . GLU A 1 126 ? 25.378 -14.997 16.496 1.00 69.28 135 GLU A C 1
ATOM 996 O O . GLU A 1 126 ? 25.245 -13.783 16.675 1.00 69.75 135 GLU A O 1
ATOM 1002 N N . HIS A 1 127 ? 26.318 -15.544 15.727 1.00 57.21 136 HIS A N 1
ATOM 1003 C CA . HIS A 1 127 ? 27.308 -14.742 14.961 1.00 64.66 136 HIS A CA 1
ATOM 1004 C C . HIS A 1 127 ? 26.519 -13.839 14.021 1.00 59.65 136 HIS A C 1
ATOM 1005 O O . HIS A 1 127 ? 26.761 -12.623 14.018 1.00 56.85 136 HIS A O 1
ATOM 1012 N N . ASN A 1 128 ? 25.592 -14.432 13.280 1.00 59.43 137 ASN A N 1
ATOM 1013 C CA . ASN A 1 128 ? 24.852 -13.665 12.257 1.00 66.30 137 ASN A CA 1
ATOM 1014 C C . ASN A 1 128 ? 24.122 -12.517 12.946 1.00 64.34 137 ASN A C 1
ATOM 1015 O O . ASN A 1 128 ? 24.100 -11.404 12.384 1.00 59.40 137 ASN A O 1
ATOM 1020 N N . ILE A 1 129 ? 23.573 -12.763 14.133 1.00 65.47 138 ILE A N 1
ATOM 1021 C CA . ILE A 1 129 ? 22.811 -11.707 14.851 1.00 61.95 138 ILE A CA 1
ATOM 1022 C C . ILE A 1 129 ? 23.749 -10.541 15.156 1.00 56.01 138 ILE A C 1
ATOM 1023 O O . ILE A 1 129 ? 23.357 -9.398 14.890 1.00 68.03 138 ILE A O 1
ATOM 1028 N N . ASP A 1 130 ? 24.927 -10.824 15.696 1.00 61.72 139 ASP A N 1
ATOM 1029 C CA . ASP A 1 130 ? 25.899 -9.767 16.078 1.00 64.70 139 ASP A CA 1
ATOM 1030 C C . ASP A 1 130 ? 26.372 -9.029 14.825 1.00 60.28 139 ASP A C 1
ATOM 1031 O O . ASP A 1 130 ? 26.530 -7.793 14.882 1.00 62.52 139 ASP A O 1
ATOM 1036 N N . VAL A 1 131 ? 26.599 -9.763 13.742 1.00 61.04 140 VAL A N 1
ATOM 1037 C CA . VAL A 1 131 ? 27.122 -9.167 12.484 1.00 61.08 140 VAL A CA 1
ATOM 1038 C C . VAL A 1 131 ? 26.057 -8.243 11.911 1.00 56.16 140 VAL A C 1
ATOM 1039 O O . VAL A 1 131 ? 26.406 -7.131 11.463 1.00 55.42 140 VAL A O 1
ATOM 1043 N N . ILE A 1 132 ? 24.817 -8.715 11.892 1.00 54.30 141 ILE A N 1
ATOM 1044 C CA . ILE A 1 132 ? 23.704 -7.936 11.293 1.00 57.32 141 ILE A CA 1
ATOM 1045 C C . ILE A 1 132 ? 23.477 -6.688 12.142 1.00 58.09 141 ILE A C 1
ATOM 1046 O O . ILE A 1 132 ? 23.343 -5.618 11.549 1.00 52.75 141 ILE A O 1
ATOM 1051 N N . ARG A 1 133 ? 23.473 -6.815 13.468 1.00 55.99 142 ARG A N 1
ATOM 1052 C CA . ARG A 1 133 ? 23.245 -5.641 14.348 1.00 51.47 142 ARG A CA 1
ATOM 1053 C C . ARG A 1 133 ? 24.365 -4.618 14.157 1.00 53.05 142 ARG A C 1
ATOM 1054 O O . ARG A 1 133 ? 24.050 -3.412 14.077 1.00 54.38 142 ARG A O 1
ATOM 1062 N N . LYS A 1 134 ? 25.615 -5.070 14.061 1.00 59.14 143 LYS A N 1
ATOM 1063 C CA . LYS A 1 134 ? 26.764 -4.147 13.894 1.00 60.01 143 LYS A CA 1
ATOM 1064 C C . LYS A 1 134 ? 26.612 -3.449 12.542 1.00 58.56 143 LYS A C 1
ATOM 1065 O O . LYS A 1 134 ? 26.832 -2.228 12.468 1.00 57.85 143 LYS A O 1
ATOM 1071 N N . THR A 1 135 ? 26.252 -4.216 11.518 1.00 57.60 144 THR A N 1
ATOM 1072 C CA . THR A 1 135 ? 26.111 -3.691 10.146 1.00 62.97 144 THR A CA 1
ATOM 1073 C C . THR A 1 135 ? 24.992 -2.645 10.131 1.00 58.74 144 THR A C 1
ATOM 1074 O O . THR A 1 135 ? 25.194 -1.601 9.487 1.00 54.86 144 THR A O 1
ATOM 1078 N N . MET A 1 136 ? 23.866 -2.922 10.805 1.00 55.78 145 MET A N 1
ATOM 1079 C CA . MET A 1 136 ? 22.716 -1.980 10.877 1.00 52.85 145 MET A CA 1
ATOM 1080 C C . MET A 1 136 ? 23.199 -0.660 11.482 1.00 59.40 145 MET A C 1
ATOM 1081 O O . MET A 1 136 ? 22.888 0.392 10.904 1.00 50.73 145 MET A O 1
ATOM 1086 N N . ARG A 1 137 ? 23.937 -0.720 12.593 1.00 56.57 146 ARG A N 1
ATOM 1087 C CA . ARG A 1 137 ? 24.403 0.504 13.288 1.00 54.77 146 ARG A CA 1
ATOM 1088 C C . ARG A 1 137 ? 25.313 1.291 12.348 1.00 63.61 146 ARG A C 1
ATOM 1089 O O . ARG A 1 137 ? 25.174 2.519 12.302 1.00 61.60 146 ARG A O 1
ATOM 1097 N N . SER A 1 138 ? 26.214 0.612 11.640 1.00 55.22 147 SER A N 1
ATOM 1098 C CA . SER A 1 138 ? 27.162 1.258 10.703 1.00 59.68 147 SER A CA 1
ATOM 1099 C C . SER A 1 138 ? 26.374 1.937 9.580 1.00 60.21 147 SER A C 1
ATOM 1100 O O . SER A 1 138 ? 26.646 3.120 9.278 1.00 59.15 147 SER A O 1
ATOM 1103 N N . ALA A 1 139 ? 25.412 1.216 9.003 1.00 56.82 148 ALA A N 1
ATOM 1104 C CA . ALA A 1 139 ? 24.621 1.695 7.852 1.00 60.51 148 ALA A CA 1
ATOM 1105 C C . ALA A 1 139 ? 23.885 2.967 8.264 1.00 64.94 148 ALA A C 1
ATOM 1106 O O . ALA A 1 139 ? 23.784 3.884 7.445 1.00 68.52 148 ALA A O 1
ATOM 1108 N N . LEU A 1 140 ? 23.365 2.997 9.487 1.00 58.86 149 LEU A N 1
ATOM 1109 C CA . LEU A 1 140 ? 22.606 4.174 9.969 1.00 62.61 149 LEU A CA 1
ATOM 1110 C C . LEU A 1 140 ? 23.589 5.314 10.239 1.00 61.07 149 LEU A C 1
ATOM 1111 O O . LEU A 1 140 ? 23.229 6.457 9.945 1.00 66.19 149 LEU A O 1
ATOM 1116 N N . SER A 1 141 ? 24.793 5.023 10.743 1.00 59.52 150 SER A N 1
ATOM 1117 C CA . SER A 1 141 ? 25.809 6.059 11.070 1.00 66.62 150 SER A CA 1
ATOM 1118 C C . SER A 1 141 ? 26.133 6.863 9.807 1.00 62.36 150 SER A C 1
ATOM 1119 O O . SER A 1 141 ? 26.377 8.074 9.890 1.00 54.36 150 SER A O 1
ATOM 1122 N N . GLU A 1 142 ? 26.107 6.187 8.666 1.00 61.28 151 GLU A N 1
ATOM 1123 C CA . GLU A 1 142 ? 26.452 6.779 7.349 1.00 69.15 151 GLU A CA 1
ATOM 1124 C C . GLU A 1 142 ? 25.341 7.711 6.840 1.00 67.81 151 GLU A C 1
ATOM 1125 O O . GLU A 1 142 ? 25.635 8.488 5.917 1.00 70.38 151 GLU A O 1
ATOM 1131 N N . LEU A 1 143 ? 24.117 7.641 7.367 1.00 70.03 152 LEU A N 1
ATOM 1132 C CA . LEU A 1 143 ? 22.990 8.484 6.872 1.00 66.94 152 LEU A CA 1
ATOM 1133 C C . LEU A 1 143 ? 23.053 9.855 7.532 1.00 64.15 152 LEU A C 1
ATOM 1134 O O . LEU A 1 143 ? 23.382 9.935 8.725 1.00 67.13 152 LEU A O 1
ATOM 1139 N N . LYS A 1 144 ? 22.695 10.898 6.793 1.00 69.46 153 LYS A N 1
ATOM 1140 C CA . LYS A 1 144 ? 22.791 12.291 7.302 1.00 68.38 153 LYS A CA 1
ATOM 1141 C C . LYS A 1 144 ? 21.475 13.031 7.068 1.00 72.13 153 LYS A C 1
ATOM 1142 O O . LYS A 1 144 ? 21.351 13.816 6.133 1.00 74.61 153 LYS A O 1
ATOM 1148 N N . PRO A 1 145 ? 20.447 12.792 7.911 1.00 65.60 154 PRO A N 1
ATOM 1149 C CA . PRO A 1 145 ? 19.174 13.502 7.802 1.00 63.02 154 PRO A CA 1
ATOM 1150 C C . PRO A 1 145 ? 19.283 14.963 8.251 1.00 58.28 154 PRO A C 1
ATOM 1151 O O . PRO A 1 145 ? 20.071 15.239 9.120 1.00 53.85 154 PRO A O 1
ATOM 1155 N N . GLU A 1 146 ? 18.505 15.853 7.629 1.00 61.07 155 GLU A N 1
ATOM 1156 C CA . GLU A 1 146 ? 18.576 17.322 7.856 1.00 63.84 155 GLU A CA 1
ATOM 1157 C C . GLU A 1 146 ? 17.309 17.852 8.533 1.00 60.50 155 GLU A C 1
ATOM 1158 O O . GLU A 1 146 ? 17.449 18.762 9.364 1.00 63.44 155 GLU A O 1
ATOM 1164 N N . GLN A 1 147 ? 16.128 17.353 8.185 1.00 62.40 156 GLN A N 1
ATOM 1165 C CA . GLN A 1 147 ? 14.863 17.843 8.793 1.00 57.20 156 GLN A CA 1
ATOM 1166 C C . GLN A 1 147 ? 14.691 17.242 10.189 1.00 59.28 156 GLN A C 1
ATOM 1167 O O . GLN A 1 147 ? 14.987 16.050 10.368 1.00 54.98 156 GLN A O 1
ATOM 1173 N N . ALA A 1 148 ? 14.190 18.021 11.143 1.00 56.82 157 ALA A N 1
ATOM 1174 C CA . ALA A 1 148 ? 14.055 17.574 12.545 1.00 52.64 157 ALA A CA 1
ATOM 1175 C C . ALA A 1 148 ? 13.340 16.219 12.604 1.00 41.18 157 ALA A C 1
ATOM 1176 O O . ALA A 1 148 ? 13.741 15.359 13.403 1.00 44.62 157 ALA A O 1
ATOM 1178 N N . VAL A 1 149 ? 12.308 16.030 11.791 1.00 40.48 158 VAL A N 1
ATOM 1179 C CA . VAL A 1 149 ? 11.498 14.789 11.860 1.00 52.09 158 VAL A CA 1
ATOM 1180 C C . VAL A 1 149 ? 12.312 13.611 11.320 1.00 47.95 158 VAL A C 1
ATOM 1181 O O . VAL A 1 149 ? 12.074 12.481 11.760 1.00 46.54 158 VAL A O 1
ATOM 1185 N N . ASP A 1 150 ? 13.201 13.850 10.365 1.00 51.54 159 ASP A N 1
ATOM 1186 C CA . ASP A 1 150 ? 14.005 12.759 9.760 1.00 54.57 159 ASP A CA 1
ATOM 1187 C C . ASP A 1 150 ? 15.095 12.404 10.762 1.00 47.38 159 ASP A C 1
ATOM 1188 O O . ASP A 1 150 ? 15.442 11.216 10.880 1.00 50.76 159 ASP A O 1
ATOM 1193 N N . VAL A 1 151 ? 15.598 13.415 11.456 1.00 38.62 160 VAL A N 1
ATOM 1194 C CA . VAL A 1 151 ? 16.646 13.239 12.494 1.00 49.92 160 VAL A CA 1
ATOM 1195 C C . VAL A 1 151 ? 16.038 12.444 13.644 1.00 46.86 160 VAL A C 1
ATOM 1196 O O . VAL A 1 151 ? 16.710 11.553 14.177 1.00 43.28 160 VAL A O 1
ATOM 1200 N N . LEU A 1 152 ? 14.794 12.768 13.985 1.00 46.94 161 LEU A N 1
ATOM 1201 C CA . LEU A 1 152 ? 14.055 12.068 15.058 1.00 49.54 161 LEU A CA 1
ATOM 1202 C C . LEU A 1 152 ? 13.862 10.602 14.676 1.00 42.31 161 LEU A C 1
ATOM 1203 O O . LEU A 1 152 ? 14.146 9.741 15.506 1.00 44.34 161 LEU A O 1
ATOM 1208 N N . ARG A 1 153 ? 13.363 10.336 13.473 1.00 45.34 162 ARG A N 1
ATOM 1209 C CA . ARG A 1 153 ? 13.094 8.938 13.052 1.00 45.69 162 ARG A CA 1
ATOM 1210 C C . ARG A 1 153 ? 14.417 8.165 13.068 1.00 48.76 162 ARG A C 1
ATOM 1211 O O . ARG A 1 153 ? 14.426 7.006 13.526 1.00 47.60 162 ARG A O 1
ATOM 1219 N N . HIS A 1 154 ? 15.488 8.805 12.593 1.00 47.96 163 HIS A N 1
ATOM 1220 C CA . HIS A 1 154 ? 16.844 8.215 12.509 1.00 49.56 163 HIS A CA 1
ATOM 1221 C C . HIS A 1 154 ? 17.316 7.829 13.908 1.00 47.62 163 HIS A C 1
ATOM 1222 O O . HIS A 1 154 ? 17.782 6.696 14.088 1.00 48.19 163 HIS A O 1
ATOM 1229 N N . LYS A 1 155 ? 17.175 8.734 14.864 1.00 42.04 164 LYS A N 1
ATOM 1230 C CA . LYS A 1 155 ? 17.617 8.467 16.249 1.00 48.46 164 LYS A CA 1
ATOM 1231 C C . LYS A 1 155 ? 16.819 7.287 16.807 1.00 52.68 164 LYS A C 1
ATOM 1232 O O . LYS A 1 155 ? 17.418 6.417 17.438 1.00 43.52 164 LYS A O 1
ATOM 1238 N N . LEU A 1 156 ? 15.510 7.270 16.612 1.00 43.41 165 LEU A N 1
ATOM 1239 C CA . LEU A 1 156 ? 14.664 6.247 17.265 1.00 47.17 165 LEU A CA 1
ATOM 1240 C C . LEU A 1 156 ? 15.030 4.870 16.704 1.00 45.21 165 LEU A C 1
ATOM 1241 O O . LEU A 1 156 ? 15.071 3.913 17.487 1.00 44.06 165 LEU A O 1
ATOM 1246 N N . ILE A 1 157 ? 15.290 4.750 15.401 1.00 49.96 166 ILE A N 1
ATOM 1247 C CA . ILE A 1 157 ? 15.647 3.419 14.821 1.00 55.45 166 ILE A CA 1
ATOM 1248 C C . ILE A 1 157 ? 17.094 3.093 15.227 1.00 42.61 166 ILE A C 1
ATOM 1249 O O . ILE A 1 157 ? 17.373 1.930 15.538 1.00 53.34 166 ILE A O 1
ATOM 1254 N N . SER A 1 158 ? 17.977 4.085 15.292 1.00 45.31 167 SER A N 1
ATOM 1255 C CA . SER A 1 158 ? 19.394 3.872 15.685 1.00 48.44 167 SER A CA 1
ATOM 1256 C C . SER A 1 158 ? 19.455 3.266 17.087 1.00 50.73 167 SER A C 1
ATOM 1257 O O . SER A 1 158 ? 20.327 2.445 17.342 1.00 56.42 167 SER A O 1
ATOM 1260 N N . GLU A 1 159 ? 18.537 3.650 17.962 1.00 49.17 168 GLU A N 1
ATOM 1261 C CA . GLU A 1 159 ? 18.538 3.199 19.374 1.00 48.08 168 GLU A CA 1
ATOM 1262 C C . GLU A 1 159 ? 17.703 1.930 19.559 1.00 47.83 168 GLU A C 1
ATOM 1263 O O . GLU A 1 159 ? 17.652 1.459 20.694 1.00 51.55 168 GLU A O 1
ATOM 1269 N N . SER A 1 160 ? 17.038 1.407 18.534 1.00 51.13 169 SER A N 1
ATOM 1270 C CA . SER A 1 160 ? 16.098 0.267 18.707 1.00 48.58 169 SER A CA 1
ATOM 1271 C C . SER A 1 160 ? 16.428 -0.913 17.790 1.00 48.02 169 SER A C 1
ATOM 1272 O O . SER A 1 160 ? 16.010 -2.037 18.115 1.00 47.19 169 SER A O 1
ATOM 1275 N N . CYS A 1 161 ? 17.129 -0.685 16.682 1.00 47.88 170 CYS A N 1
ATOM 1276 C CA . CYS A 1 161 ? 17.367 -1.719 15.641 1.00 54.95 170 CYS A CA 1
ATOM 1277 C C . CYS A 1 161 ? 18.100 -2.926 16.230 1.00 54.01 170 CYS A C 1
ATOM 1278 O O . CYS A 1 161 ? 17.927 -4.022 15.694 1.00 48.58 170 CYS A O 1
ATOM 1281 N N . ASP A 1 162 ? 18.890 -2.741 17.284 1.00 49.91 171 ASP A N 1
ATOM 1282 C CA . ASP A 1 162 ? 19.738 -3.831 17.818 1.00 56.46 171 ASP A CA 1
ATOM 1283 C C . ASP A 1 162 ? 19.120 -4.402 19.091 1.00 55.98 171 ASP A C 1
ATOM 1284 O O . ASP A 1 162 ? 19.815 -5.127 19.809 1.00 55.14 171 ASP A O 1
ATOM 1289 N N . ALA A 1 163 ? 17.858 -4.100 19.362 1.00 50.44 172 ALA A N 1
ATOM 1290 C CA . ALA A 1 163 ? 17.161 -4.614 20.559 1.00 47.77 172 ALA A CA 1
ATOM 1291 C C . ALA A 1 163 ? 16.639 -6.020 20.283 1.00 52.76 172 ALA A C 1
ATOM 1292 O O . ALA A 1 163 ? 16.431 -6.366 19.117 1.00 56.10 172 ALA A O 1
ATOM 1294 N N . ASP A 1 164 ? 16.429 -6.781 21.343 1.00 50.21 173 ASP A N 1
ATOM 1295 C CA . ASP A 1 164 ? 15.803 -8.122 21.277 1.00 52.07 173 ASP A CA 1
ATOM 1296 C C . ASP A 1 164 ? 14.293 -7.938 21.380 1.00 54.46 173 ASP A C 1
ATOM 1297 O O . ASP A 1 164 ? 13.556 -8.703 20.746 1.00 59.33 173 ASP A O 1
ATOM 1302 N N . LEU A 1 165 ? 13.858 -6.954 22.162 1.00 48.07 174 LEU A N 1
ATOM 1303 C CA . LEU A 1 165 ? 12.420 -6.674 22.383 1.00 53.25 174 LEU A CA 1
ATOM 1304 C C . LEU A 1 165 ? 12.124 -5.201 22.117 1.00 47.96 174 LEU A C 1
ATOM 1305 O O . LEU A 1 165 ? 12.749 -4.345 22.755 1.00 47.88 174 LEU A O 1
ATOM 1310 N N . VAL A 1 166 ? 11.149 -4.920 21.253 1.00 44.36 175 VAL A N 1
ATOM 1311 C CA . VAL A 1 166 ? 10.747 -3.520 20.943 1.00 49.78 175 VAL A CA 1
ATOM 1312 C C . VAL A 1 166 ? 9.239 -3.353 21.090 1.00 49.51 175 VAL A C 1
ATOM 1313 O O . VAL A 1 166 ? 8.477 -3.925 20.309 1.00 49.86 175 VAL A O 1
ATOM 1317 N N . LEU A 1 167 ? 8.810 -2.496 21.999 1.00 47.85 176 LEU A N 1
ATOM 1318 C CA . LEU A 1 167 ? 7.366 -2.203 22.141 1.00 47.10 176 LEU A CA 1
ATOM 1319 C C . LEU A 1 167 ? 7.119 -0.727 21.836 1.00 46.30 176 LEU A C 1
ATOM 1320 O O . LEU A 1 167 ? 7.597 0.143 22.580 1.00 47.34 176 LEU A O 1
ATOM 1325 N N . ASP A 1 168 ? 6.390 -0.475 20.754 1.00 46.58 177 ASP A N 1
ATOM 1326 C CA . ASP A 1 168 ? 5.974 0.881 20.340 1.00 38.05 177 ASP A CA 1
ATOM 1327 C C . ASP A 1 168 ? 4.573 1.126 20.896 1.00 42.08 177 ASP A C 1
ATOM 1328 O O . ASP A 1 168 ? 3.622 0.459 20.457 1.00 42.40 177 ASP A O 1
ATOM 1333 N N . LEU A 1 169 ? 4.454 2.018 21.871 1.00 40.40 178 LEU A N 1
ATOM 1334 C CA . LEU A 1 169 ? 3.161 2.232 22.564 1.00 41.46 178 LEU A CA 1
ATOM 1335 C C . LEU A 1 169 ? 2.392 3.365 21.882 1.00 38.01 178 LEU A C 1
ATOM 1336 O O . LEU A 1 169 ? 2.884 4.506 21.799 1.00 39.57 178 LEU A O 1
ATOM 1341 N N . HIS A 1 170 ? 1.194 3.008 21.438 1.00 35.14 179 HIS A N 1
ATOM 1342 C CA . HIS A 1 170 ? 0.260 3.833 20.642 1.00 38.53 179 HIS A CA 1
ATOM 1343 C C . HIS A 1 170 ? -1.137 3.788 21.259 1.00 42.74 179 HIS A C 1
ATOM 1344 O O . HIS A 1 170 ? -1.326 3.168 22.346 1.00 40.19 179 HIS A O 1
ATOM 1351 N N . ALA A 1 171 ? -2.079 4.428 20.571 1.00 39.23 180 ALA A N 1
ATOM 1352 C CA . ALA A 1 171 ? -3.512 4.394 20.900 1.00 43.16 180 ALA A CA 1
ATOM 1353 C C . ALA A 1 171 ? -4.323 4.613 19.624 1.00 44.20 180 ALA A C 1
ATOM 1354 O O . ALA A 1 171 ? -3.753 5.017 18.613 1.00 43.19 180 ALA A O 1
ATOM 1356 N N . ASP A 1 172 ? -5.623 4.345 19.656 1.00 46.38 181 ASP A N 1
ATOM 1357 C CA . ASP A 1 172 ? -6.486 4.722 18.510 1.00 40.61 181 ASP A CA 1
ATOM 1358 C C . ASP A 1 172 ? -7.474 5.783 18.981 1.00 45.06 181 ASP A C 1
ATOM 1359 O O . ASP A 1 172 ? -7.498 6.088 20.168 1.00 49.96 181 ASP A O 1
ATOM 1364 N N . ASN A 1 173 ? -8.288 6.322 18.094 1.00 40.07 182 ASN A N 1
ATOM 1365 C CA . ASN A 1 173 ? -9.135 7.459 18.514 1.00 41.61 182 ASN A CA 1
ATOM 1366 C C . ASN A 1 173 ? -10.164 6.994 19.532 1.00 40.30 182 ASN A C 1
ATOM 1367 O O . ASN A 1 173 ? -10.406 7.702 20.506 1.00 37.40 182 ASN A O 1
ATOM 1372 N N . GLN A 1 174 ? -10.749 5.838 19.301 1.00 40.39 183 GLN A N 1
ATOM 1373 C CA . GLN A 1 174 ? -11.604 5.188 20.306 1.00 39.70 183 GLN A CA 1
ATOM 1374 C C . GLN A 1 174 ? -11.437 3.700 20.094 1.00 41.79 183 GLN A C 1
ATOM 1375 O O . GLN A 1 174 ? -11.852 3.200 19.043 1.00 46.48 183 GLN A O 1
ATOM 1381 N N . ALA A 1 175 ? -10.773 3.024 21.015 1.00 42.69 184 ALA A N 1
ATOM 1382 C CA . ALA A 1 175 ? -10.469 1.607 20.767 1.00 41.01 184 ALA A CA 1
ATOM 1383 C C . ALA A 1 175 ? -10.213 0.813 22.037 1.00 48.98 184 ALA A C 1
ATOM 1384 O O . ALA A 1 175 ? -9.863 1.384 23.074 1.00 44.16 184 ALA A O 1
ATOM 1386 N N . GLN A 1 176 ? -10.351 -0.496 21.886 1.00 48.70 185 GLN A N 1
ATOM 1387 C CA . GLN A 1 176 ? -9.917 -1.487 22.878 1.00 45.56 185 GLN A CA 1
ATOM 1388 C C . GLN A 1 176 ? -8.418 -1.675 22.723 1.00 45.53 185 GLN A C 1
ATOM 1389 O O . GLN A 1 176 ? -7.882 -1.429 21.617 1.00 46.78 185 GLN A O 1
ATOM 1395 N N . CYS A 1 177 ? -7.770 -2.130 23.783 1.00 43.87 186 CYS A N 1
ATOM 1396 C CA . CYS A 1 177 ? -6.345 -2.497 23.707 1.00 50.13 186 CYS A CA 1
ATOM 1397 C C . CYS A 1 177 ? -6.183 -3.520 22.583 1.00 55.28 186 CYS A C 1
ATOM 1398 O O . CYS A 1 177 ? -6.923 -4.526 22.571 1.00 48.20 186 CYS A O 1
ATOM 1401 N N . HIS A 1 178 ? -5.259 -3.261 21.665 1.00 44.58 187 HIS A N 1
ATOM 1402 C CA . HIS A 1 178 ? -4.965 -4.196 20.558 1.00 48.82 187 HIS A CA 1
ATOM 1403 C C . HIS A 1 178 ? -3.494 -4.130 20.171 1.00 48.13 187 HIS A C 1
ATOM 1404 O O . HIS A 1 178 ? -2.778 -3.193 20.569 1.00 47.62 187 HIS A O 1
ATOM 1411 N N . MET A 1 179 ? -3.064 -5.115 19.397 1.00 46.40 188 MET A N 1
ATOM 1412 C CA . MET A 1 179 ? -1.635 -5.273 19.080 1.00 49.80 188 MET A CA 1
ATOM 1413 C C . MET A 1 179 ? -1.437 -5.514 17.584 1.00 45.60 188 MET A C 1
ATOM 1414 O O . MET A 1 179 ? -2.254 -6.187 16.941 1.00 47.98 188 MET A O 1
ATOM 1419 N N . TYR A 1 180 ? -0.338 -4.997 17.056 1.00 45.84 189 TYR A N 1
ATOM 1420 C CA . TYR A 1 180 ? 0.132 -5.319 15.692 1.00 42.40 189 TYR A CA 1
ATOM 1421 C C . TYR A 1 180 ? 1.521 -5.936 15.776 1.00 56.38 189 TYR A C 1
ATOM 1422 O O . TYR A 1 180 ? 2.367 -5.443 16.516 1.00 48.37 189 TYR A O 1
ATOM 1431 N N . THR A 1 181 ? 1.794 -6.962 14.990 1.00 47.19 190 THR A N 1
ATOM 1432 C CA . THR A 1 181 ? 3.181 -7.470 14.875 1.00 50.24 190 THR A CA 1
ATOM 1433 C C . THR A 1 181 ? 3.401 -8.090 13.502 1.00 53.88 190 THR A C 1
ATOM 1434 O O . THR A 1 181 ? 2.453 -8.171 12.675 1.00 56.57 190 THR A O 1
ATOM 1438 N N . LEU A 1 182 ? 4.639 -8.502 13.281 1.00 54.55 191 LEU A N 1
ATOM 1439 C CA . LEU A 1 182 ? 5.058 -9.159 12.027 1.00 46.84 191 LEU A CA 1
ATOM 1440 C C . LEU A 1 182 ? 4.429 -10.550 12.017 1.00 56.16 191 LEU A C 1
ATOM 1441 O O . LEU A 1 182 ? 4.538 -11.258 13.034 1.00 51.73 191 LEU A O 1
ATOM 1446 N N . THR A 1 183 ? 3.818 -10.953 10.912 1.00 56.29 192 THR A N 1
ATOM 1447 C CA . THR A 1 183 ? 3.108 -12.259 10.840 1.00 58.55 192 THR A CA 1
ATOM 1448 C C . THR A 1 183 ? 3.938 -13.406 11.442 1.00 57.64 192 THR A C 1
ATOM 1449 O O . THR A 1 183 ? 3.417 -14.154 12.257 1.00 56.55 192 THR A O 1
ATOM 1453 N N . PRO A 1 184 ? 5.201 -13.663 11.025 1.00 55.93 193 PRO A N 1
ATOM 1454 C CA . PRO A 1 184 ? 5.983 -14.779 11.571 1.00 54.71 193 PRO A CA 1
ATOM 1455 C C . PRO A 1 184 ? 6.406 -14.668 13.047 1.00 56.34 193 PRO A C 1
ATOM 1456 O O . PRO A 1 184 ? 6.953 -15.622 13.555 1.00 61.19 193 PRO A O 1
ATOM 1460 N N . LEU A 1 185 ? 6.146 -13.536 13.705 1.00 59.78 194 LEU A N 1
ATOM 1461 C CA . LEU A 1 185 ? 6.421 -13.367 15.160 1.00 58.32 194 LEU A CA 1
ATOM 1462 C C . LEU A 1 185 ? 5.195 -13.783 15.955 1.00 58.37 194 LEU A C 1
ATOM 1463 O O . LEU A 1 185 ? 5.159 -13.575 17.165 1.00 64.84 194 LEU A O 1
ATOM 1468 N N . TRP A 1 186 ? 4.193 -14.291 15.273 1.00 58.52 195 TRP A N 1
ATOM 1469 C CA . TRP A 1 186 ? 3.029 -14.888 15.940 1.00 65.02 195 TRP A CA 1
ATOM 1470 C C . TRP A 1 186 ? 3.149 -16.386 15.743 1.00 68.29 195 TRP A C 1
ATOM 1471 O O . TRP A 1 186 ? 3.435 -16.805 14.636 1.00 64.22 195 TRP A O 1
ATOM 1482 N N . PRO A 1 187 ? 3.004 -17.261 16.751 1.00 69.57 196 PRO A N 1
ATOM 1483 C CA . PRO A 1 187 ? 2.632 -16.928 18.131 1.00 67.33 196 PRO A CA 1
ATOM 1484 C C . PRO A 1 187 ? 3.777 -16.606 19.104 1.00 67.23 196 PRO A C 1
ATOM 1485 O O . PRO A 1 187 ? 3.556 -16.630 20.293 1.00 64.24 196 PRO A O 1
ATOM 1489 N N . ALA A 1 188 ? 4.969 -16.321 18.586 1.00 67.45 197 ALA A N 1
ATOM 1490 C CA . ALA A 1 188 ? 6.149 -16.052 19.435 1.00 66.05 197 ALA A CA 1
ATOM 1491 C C . ALA A 1 188 ? 5.791 -14.964 20.452 1.00 67.14 197 ALA A C 1
ATOM 1492 O O . ALA A 1 188 ? 6.262 -15.044 21.590 1.00 69.60 197 ALA A O 1
ATOM 1494 N N . MET A 1 189 ? 4.984 -13.983 20.065 1.00 65.74 198 MET A N 1
ATOM 1495 C CA . MET A 1 189 ? 4.687 -12.842 20.962 1.00 64.27 198 MET A CA 1
ATOM 1496 C C . MET A 1 189 ? 3.297 -12.996 21.587 1.00 62.22 198 MET A C 1
ATOM 1497 O O . MET A 1 189 ? 2.706 -11.975 21.997 1.00 63.99 198 MET A O 1
ATOM 1502 N N . HIS A 1 190 ? 2.843 -14.239 21.737 1.00 69.87 199 HIS A N 1
ATOM 1503 C CA . HIS A 1 190 ? 1.596 -14.597 22.461 1.00 65.76 199 HIS A CA 1
ATOM 1504 C C . HIS A 1 190 ? 1.665 -14.090 23.905 1.00 65.41 199 HIS A C 1
ATOM 1505 O O . HIS A 1 190 ? 0.646 -13.612 24.408 1.00 67.23 199 HIS A O 1
ATOM 1512 N N . ASP A 1 191 ? 2.811 -14.237 24.559 1.00 62.70 200 ASP A N 1
ATOM 1513 C CA . ASP A 1 191 ? 2.923 -13.910 26.004 1.00 71.87 200 ASP A CA 1
ATOM 1514 C C . ASP A 1 191 ? 2.726 -12.405 26.165 1.00 66.49 200 ASP A C 1
ATOM 1515 O O . ASP A 1 191 ? 2.058 -11.963 27.108 1.00 62.26 200 ASP A O 1
ATOM 1520 N N . VAL A 1 192 ? 3.283 -11.644 25.244 1.00 59.22 201 VAL A N 1
ATOM 1521 C CA . VAL A 1 192 ? 3.242 -10.164 25.261 1.00 60.90 201 VAL A CA 1
ATOM 1522 C C . VAL A 1 192 ? 1.777 -9.738 25.101 1.00 60.17 201 VAL A C 1
ATOM 1523 O O . VAL A 1 192 ? 1.296 -8.877 25.864 1.00 62.74 201 VAL A O 1
ATOM 1527 N N . ALA A 1 193 ? 1.079 -10.356 24.154 1.00 58.16 202 ALA A N 1
ATOM 1528 C CA . ALA A 1 193 ? -0.328 -10.030 23.840 1.00 60.84 202 ALA A CA 1
ATOM 1529 C C . ALA A 1 193 ? -1.185 -10.340 25.064 1.00 66.39 202 ALA A C 1
ATOM 1530 O O . ALA A 1 193 ? -2.114 -9.585 25.357 1.00 55.09 202 ALA A O 1
ATOM 1532 N N . ALA A 1 194 ? -0.907 -11.459 25.718 1.00 64.42 203 ALA A N 1
ATOM 1533 C CA . ALA A 1 194 ? -1.710 -11.930 26.863 1.00 64.67 203 ALA A CA 1
ATOM 1534 C C . ALA A 1 194 ? -1.508 -10.978 28.047 1.00 60.01 203 ALA A C 1
ATOM 1535 O O . ALA A 1 194 ? -2.510 -10.609 28.671 1.00 57.39 203 ALA A O 1
ATOM 1537 N N . GLU A 1 195 ? -0.269 -10.571 28.323 1.00 58.23 204 GLU A N 1
ATOM 1538 C CA . GLU A 1 195 ? 0.023 -9.732 29.516 1.00 64.34 204 GLU A CA 1
ATOM 1539 C C . GLU A 1 195 ? -0.663 -8.367 29.381 1.00 63.87 204 GLU A C 1
ATOM 1540 O O . GLU A 1 195 ? -1.127 -7.837 30.401 1.00 63.05 204 GLU A O 1
ATOM 1546 N N . ILE A 1 196 ? -0.741 -7.815 28.171 1.00 60.85 205 ILE A N 1
ATOM 1547 C CA . ILE A 1 196 ? -1.292 -6.443 27.962 1.00 63.98 205 ILE A CA 1
ATOM 1548 C C . ILE A 1 196 ? -2.805 -6.521 27.716 1.00 51.71 205 ILE A C 1
ATOM 1549 O O . ILE A 1 196 ? -3.424 -5.455 27.583 1.00 54.36 205 ILE A O 1
ATOM 1554 N N . ASP A 1 197 ? -3.369 -7.732 27.651 1.00 56.55 206 ASP A N 1
ATOM 1555 C CA . ASP A 1 197 ? -4.816 -8.002 27.421 1.00 55.46 206 ASP A CA 1
ATOM 1556 C C . ASP A 1 197 ? -5.266 -7.407 26.081 1.00 50.09 206 ASP A C 1
ATOM 1557 O O . ASP A 1 197 ? -6.271 -6.666 26.047 1.00 47.75 206 ASP A O 1
ATOM 1562 N N . ALA A 1 198 ? -4.566 -7.733 24.998 1.00 54.35 207 ALA A N 1
ATOM 1563 C CA . ALA A 1 198 ? -4.974 -7.350 23.628 1.00 49.71 207 ALA A CA 1
ATOM 1564 C C . ALA A 1 198 ? -6.318 -8.014 23.315 1.00 54.90 207 ALA A C 1
ATOM 1565 O O . ALA A 1 198 ? -6.537 -9.168 23.702 1.00 54.00 207 ALA A O 1
ATOM 1567 N N . ARG A 1 199 ? -7.206 -7.285 22.658 1.00 57.69 208 ARG A N 1
ATOM 1568 C CA . ARG A 1 199 ? -8.521 -7.826 22.247 1.00 47.95 208 ARG A CA 1
ATOM 1569 C C . ARG A 1 199 ? -8.534 -8.024 20.740 1.00 52.54 208 ARG A C 1
ATOM 1570 O O . ARG A 1 199 ? -9.574 -8.434 20.205 1.00 53.91 208 ARG A O 1
ATOM 1578 N N . ALA A 1 200 ? -7.407 -7.747 20.098 1.00 53.43 209 ALA A N 1
ATOM 1579 C CA . ALA A 1 200 ? -7.184 -8.026 18.671 1.00 52.57 209 ALA A CA 1
ATOM 1580 C C . ALA A 1 200 ? -5.680 -8.057 18.428 1.00 52.63 209 ALA A C 1
ATOM 1581 O O . ALA A 1 200 ? -4.959 -7.224 18.997 1.00 54.90 209 ALA A O 1
ATOM 1583 N N . VAL A 1 201 ? -5.231 -9.028 17.650 1.00 47.54 210 VAL A N 1
ATOM 1584 C CA . VAL A 1 201 ? -3.817 -9.072 17.217 1.00 47.94 210 VAL A CA 1
ATOM 1585 C C . VAL A 1 201 ? -3.810 -9.078 15.695 1.00 57.08 210 VAL A C 1
ATOM 1586 O O . VAL A 1 201 ? -4.330 -10.025 15.102 1.00 62.57 210 VAL A O 1
ATOM 1590 N N . LEU A 1 202 ? -3.218 -8.050 15.105 1.00 53.39 211 LEU A N 1
ATOM 1591 C CA . LEU A 1 202 ? -3.260 -7.842 13.646 1.00 56.38 211 LEU A CA 1
ATO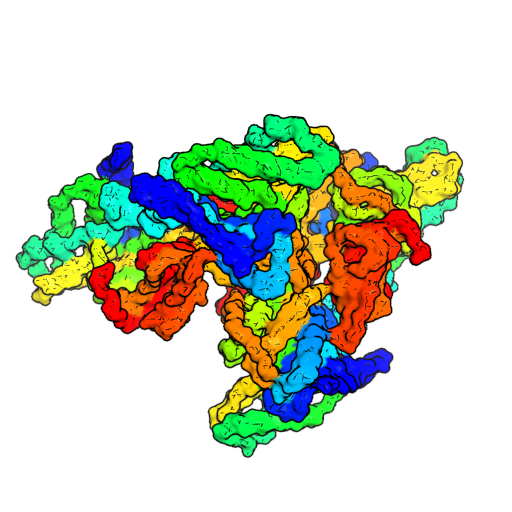M 1592 C C . LEU A 1 202 ? -1.889 -8.114 13.033 1.00 53.11 211 LEU A C 1
ATOM 1593 O O . LEU A 1 202 ? -0.881 -7.476 13.396 1.00 56.59 211 LEU A O 1
ATOM 1598 N N . LEU A 1 203 ? -1.869 -9.042 12.090 1.00 50.53 212 LEU A N 1
ATOM 1599 C CA . LEU A 1 203 ? -0.604 -9.560 11.527 1.00 54.62 212 LEU A CA 1
ATOM 1600 C C . LEU A 1 203 ? -0.383 -9.068 10.098 1.00 48.76 212 LEU A C 1
ATOM 1601 O O . LEU A 1 203 ? -1.314 -9.103 9.280 1.00 60.91 212 LEU A O 1
ATOM 1606 N N . ALA A 1 204 ? 0.850 -8.681 9.787 1.00 55.52 213 ALA A N 1
ATOM 1607 C CA . ALA A 1 204 ? 1.267 -8.349 8.409 1.00 55.17 213 ALA A CA 1
ATOM 1608 C C . ALA A 1 204 ? 2.763 -8.591 8.243 1.00 54.51 213 ALA A C 1
ATOM 1609 O O . ALA A 1 204 ? 3.498 -8.506 9.218 1.00 60.30 213 ALA A O 1
ATOM 1611 N N . GLU A 1 205 ? 3.201 -8.858 7.026 1.00 60.61 214 GLU A N 1
ATOM 1612 C CA . GLU A 1 205 ? 4.648 -8.935 6.729 1.00 59.98 214 GLU A CA 1
ATOM 1613 C C . GLU A 1 205 ? 5.107 -7.556 6.288 1.00 61.51 214 GLU A C 1
ATOM 1614 O O . GLU A 1 205 ? 6.238 -7.175 6.575 1.00 59.51 214 GLU A O 1
ATOM 1620 N N . GLU A 1 206 ? 4.240 -6.848 5.587 1.00 67.22 215 GLU A N 1
ATOM 1621 C CA . GLU A 1 206 ? 4.530 -5.494 5.079 1.00 66.63 215 GLU A CA 1
ATOM 1622 C C . GLU A 1 206 ? 3.196 -4.774 5.067 1.00 70.32 215 GLU A C 1
ATOM 1623 O O . GLU A 1 206 ? 2.228 -5.316 4.512 1.00 77.40 215 GLU A O 1
ATOM 1629 N N . SER A 1 207 ? 3.142 -3.617 5.699 1.00 69.30 216 SER A N 1
ATOM 1630 C CA . SER A 1 207 ? 1.887 -2.857 5.857 1.00 71.34 216 SER A CA 1
ATOM 1631 C C . SER A 1 207 ? 1.917 -1.634 4.946 1.00 73.45 216 SER A C 1
ATOM 1632 O O . SER A 1 207 ? 2.011 -1.785 3.726 1.00 79.92 216 SER A O 1
ATOM 1635 N N . GLY A 1 208 ? 1.849 -0.450 5.539 1.00 75.73 217 GLY A N 1
ATOM 1636 C CA . GLY A 1 208 ? 1.874 0.820 4.806 1.00 72.53 217 GLY A CA 1
ATOM 1637 C C . GLY A 1 208 ? 3.288 1.328 4.630 1.00 60.89 217 GLY A C 1
ATOM 1638 O O . GLY A 1 208 ? 4.232 0.516 4.583 1.00 79.99 217 GLY A O 1
ATOM 1639 N N . GLY A 1 209 ? 3.435 2.649 4.570 1.00 61.26 218 GLY A N 1
ATOM 1640 C CA . GLY A 1 209 ? 4.708 3.308 4.241 1.00 53.33 218 GLY A CA 1
ATOM 1641 C C . GLY A 1 209 ? 5.718 3.208 5.369 1.00 55.88 218 GLY A C 1
ATOM 1642 O O . GLY A 1 209 ? 6.053 4.262 5.938 1.00 50.62 218 GLY A O 1
ATOM 1643 N N . HIS A 1 210 ? 6.237 2.010 5.652 1.00 57.52 219 HIS A N 1
ATOM 1644 C CA . HIS A 1 210 ? 7.414 1.794 6.542 1.00 50.58 219 HIS A CA 1
ATOM 1645 C C . HIS A 1 210 ? 7.211 2.387 7.935 1.00 49.04 219 HIS A C 1
ATOM 1646 O O . HIS A 1 210 ? 7.879 3.352 8.309 1.00 53.78 219 HIS A O 1
ATOM 1653 N N . PRO A 1 211 ? 6.290 1.813 8.734 1.00 44.30 220 PRO A N 1
ATOM 1654 C CA . PRO A 1 211 ? 6.119 2.162 10.142 1.00 47.07 220 PRO A CA 1
ATOM 1655 C C . PRO A 1 211 ? 7.268 1.636 11.021 1.00 49.30 220 PRO A C 1
ATOM 1656 O O . PRO A 1 211 ? 7.994 0.759 10.594 1.00 51.27 220 PRO A O 1
ATOM 1660 N N . PHE A 1 212 ? 7.391 2.180 12.229 1.00 49.36 221 PHE A N 1
ATOM 1661 C CA . PHE A 1 212 ? 8.496 1.910 13.181 1.00 47.08 221 PHE A CA 1
ATOM 1662 C C . PHE A 1 212 ? 8.613 0.434 13.574 1.00 52.35 221 PHE A C 1
ATOM 1663 O O . PHE A 1 212 ? 9.744 -0.077 13.635 1.00 48.16 221 PHE A O 1
ATOM 1671 N N . ASP A 1 213 ? 7.519 -0.230 13.917 1.00 42.42 222 ASP A N 1
ATOM 1672 C CA . ASP A 1 213 ? 7.619 -1.612 14.451 1.00 52.26 222 ASP A CA 1
ATOM 1673 C C . ASP A 1 213 ? 8.169 -2.523 13.349 1.00 55.12 222 ASP A C 1
ATOM 1674 O O . ASP A 1 213 ? 9.024 -3.361 13.638 1.00 47.80 222 ASP A O 1
ATOM 1679 N N . GLU A 1 214 ? 7.677 -2.352 12.124 1.00 51.35 223 GLU A N 1
ATOM 1680 C CA . GLU A 1 214 ? 8.131 -3.160 10.971 1.00 49.54 223 GLU A CA 1
ATOM 1681 C C . GLU A 1 214 ? 9.572 -2.750 10.664 1.00 50.86 223 GLU A C 1
ATOM 1682 O O . GLU A 1 214 ? 10.364 -3.628 10.338 1.00 55.59 223 GLU A O 1
ATOM 1688 N N . ALA A 1 215 ? 9.931 -1.484 10.829 1.00 40.47 224 ALA A N 1
ATOM 1689 C CA . ALA A 1 215 ? 11.321 -1.048 10.582 1.00 52.97 224 ALA A CA 1
ATOM 1690 C C . ALA A 1 215 ? 12.264 -1.855 11.481 1.00 53.61 224 ALA A C 1
ATOM 1691 O O . ALA A 1 215 ? 13.367 -2.189 11.034 1.00 53.85 224 ALA A O 1
ATOM 1693 N N . CYS A 1 216 ? 11.820 -2.190 12.690 1.00 51.16 225 CYS A N 1
ATOM 1694 C CA . CYS A 1 216 ? 12.616 -2.966 13.674 1.00 56.27 225 CYS A CA 1
ATOM 1695 C C . CYS A 1 216 ? 12.606 -4.469 13.361 1.00 51.69 225 CYS A C 1
ATOM 1696 O O . CYS A 1 216 ? 13.681 -5.085 13.431 1.00 50.27 225 CYS A O 1
ATOM 1699 N N . SER A 1 217 ? 11.460 -5.070 13.047 1.00 54.23 226 SER A N 1
ATOM 1700 C CA . SER A 1 217 ? 11.371 -6.554 12.945 1.00 60.00 226 SER A CA 1
ATOM 1701 C C . SER A 1 217 ? 11.465 -7.074 11.509 1.00 55.72 226 SER A C 1
ATOM 1702 O O . SER A 1 217 ? 11.897 -8.229 11.341 1.00 56.80 226 SER A O 1
ATOM 1705 N N . ALA A 1 218 ? 11.026 -6.309 10.514 1.00 58.50 227 ALA A N 1
ATOM 1706 C CA . ALA A 1 218 ? 10.936 -6.788 9.113 1.00 61.18 227 ALA A CA 1
ATOM 1707 C C . ALA A 1 218 ? 12.314 -7.165 8.575 1.00 55.33 227 ALA A C 1
ATOM 1708 O O . ALA A 1 218 ? 12.425 -8.172 7.884 1.00 54.32 227 ALA A O 1
ATOM 1710 N N . PRO A 1 219 ? 13.392 -6.386 8.848 1.00 57.96 228 PRO A N 1
ATOM 1711 C CA . PRO A 1 219 ? 14.716 -6.649 8.280 1.00 56.54 228 PRO A CA 1
ATOM 1712 C C . PRO A 1 219 ? 15.212 -8.073 8.520 1.00 57.68 228 PRO A C 1
ATOM 1713 O O . PRO A 1 219 ? 15.880 -8.608 7.683 1.00 62.96 228 PRO A O 1
ATOM 1717 N N . TRP A 1 220 ? 14.841 -8.670 9.632 1.00 60.58 229 TRP A N 1
ATOM 1718 C CA . TRP A 1 220 ? 15.324 -10.035 9.941 1.00 62.49 229 TRP A CA 1
ATOM 1719 C C . TRP A 1 220 ? 14.623 -11.036 9.025 1.00 61.28 229 TRP A C 1
ATOM 1720 O O . TRP A 1 220 ? 15.256 -11.993 8.598 1.00 58.80 229 TRP A O 1
ATOM 1731 N N . MET A 1 221 ? 13.366 -10.776 8.708 1.00 53.31 230 MET A N 1
ATOM 1732 C CA . MET A 1 221 ? 12.564 -11.636 7.817 1.00 62.82 230 MET A CA 1
ATOM 1733 C C . MET A 1 221 ? 13.079 -11.448 6.391 1.00 63.14 230 MET A C 1
ATOM 1734 O O . MET A 1 221 ? 13.277 -12.443 5.675 1.00 62.92 230 MET A O 1
ATOM 1739 N N . ASN A 1 222 ? 13.316 -10.206 6.013 1.00 53.63 231 ASN A N 1
ATOM 1740 C CA . ASN A 1 222 ? 13.739 -9.891 4.633 1.00 57.95 231 ASN A CA 1
ATOM 1741 C C . ASN A 1 222 ? 15.184 -10.342 4.419 1.00 65.97 231 ASN A C 1
ATOM 1742 O O . ASN A 1 222 ? 15.489 -10.797 3.310 1.00 62.93 231 ASN A O 1
ATOM 1747 N N . LEU A 1 223 ? 16.036 -10.263 5.439 1.00 60.90 232 LEU A N 1
ATOM 1748 C CA . LEU A 1 223 ? 17.439 -10.728 5.295 1.00 65.73 232 LEU A CA 1
ATOM 1749 C C . LEU A 1 223 ? 17.434 -12.256 5.243 1.00 64.94 232 LEU A C 1
ATOM 1750 O O . LEU A 1 223 ? 18.208 -12.806 4.462 1.00 62.96 232 LEU A O 1
ATOM 1755 N N . SER A 1 224 ? 16.571 -12.920 6.006 1.00 58.45 233 SER A N 1
ATOM 1756 C CA . SER A 1 224 ? 16.468 -14.398 5.989 1.00 65.29 233 SER A CA 1
ATOM 1757 C C . SER A 1 224 ? 16.171 -14.834 4.553 1.00 70.87 233 SER A C 1
ATOM 1758 O O . SER A 1 224 ? 16.793 -15.785 4.067 1.00 70.00 233 SER A O 1
ATOM 1761 N N . ARG A 1 225 ? 15.284 -14.107 3.889 1.00 70.64 234 ARG A N 1
ATOM 1762 C CA . ARG A 1 225 ? 14.887 -14.391 2.492 1.00 68.02 234 ARG A CA 1
ATOM 1763 C C . ARG A 1 225 ? 16.028 -14.029 1.537 1.00 65.52 234 ARG A C 1
ATOM 1764 O O . ARG A 1 225 ? 16.221 -14.772 0.572 1.00 72.84 234 ARG A O 1
ATOM 1772 N N . ALA A 1 226 ? 16.749 -12.935 1.790 1.00 63.09 235 ALA A N 1
ATOM 1773 C CA . ALA A 1 226 ? 17.885 -12.472 0.953 1.00 62.80 235 ALA A CA 1
ATOM 1774 C C . ALA A 1 226 ? 19.031 -13.484 1.031 1.00 71.56 235 ALA A C 1
ATOM 1775 O O . ALA A 1 226 ? 19.728 -13.684 0.031 1.00 71.84 235 ALA A O 1
ATOM 1777 N N . PHE A 1 227 ? 19.220 -14.097 2.196 1.00 67.97 236 PHE A N 1
ATOM 1778 C CA . PHE A 1 227 ? 20.340 -15.029 2.468 1.00 71.45 236 PHE A CA 1
ATOM 1779 C C . PHE A 1 227 ? 19.829 -16.355 3.010 1.00 74.70 236 PHE A C 1
ATOM 1780 O O . PHE A 1 227 ? 20.156 -16.716 4.136 1.00 70.93 236 PHE A O 1
ATOM 1788 N N . PRO A 1 228 ? 19.112 -17.148 2.185 1.00 72.33 237 PRO A N 1
ATOM 1789 C CA . PRO A 1 228 ? 18.458 -18.382 2.636 1.00 69.53 237 PRO A CA 1
ATOM 1790 C C . PRO A 1 228 ? 19.430 -19.519 2.984 1.00 76.24 237 PRO A C 1
ATOM 1791 O O . PRO A 1 228 ? 19.007 -20.501 3.577 1.00 77.00 237 PRO A O 1
ATOM 1795 N N . ASP A 1 229 ? 20.704 -19.340 2.651 1.00 82.41 238 ASP A N 1
ATOM 1796 C CA . ASP A 1 229 ? 21.765 -20.335 2.942 1.00 87.72 238 ASP A CA 1
ATOM 1797 C C . ASP A 1 229 ? 22.322 -20.152 4.352 1.00 82.08 238 ASP A C 1
ATOM 1798 O O . ASP A 1 229 ? 23.204 -20.926 4.735 1.00 87.97 238 ASP A O 1
ATOM 1803 N N . TYR A 1 230 ? 21.851 -19.157 5.088 1.00 79.31 239 TYR A N 1
ATOM 1804 C CA . TYR A 1 230 ? 22.364 -18.870 6.441 1.00 79.69 239 TYR A CA 1
ATOM 1805 C C . TYR A 1 230 ? 21.205 -18.808 7.418 1.00 80.27 239 TYR A C 1
ATOM 1806 O O . TYR A 1 230 ? 20.114 -18.376 7.068 1.00 82.53 239 TYR A O 1
ATOM 1815 N N . PRO A 1 231 ? 21.424 -19.245 8.670 1.00 78.56 240 PRO A N 1
ATOM 1816 C CA . PRO A 1 231 ? 20.433 -19.086 9.735 1.00 76.30 240 PRO A CA 1
ATOM 1817 C C . PRO A 1 231 ? 20.333 -17.629 10.218 1.00 67.00 240 PRO A C 1
ATOM 1818 O O . PRO A 1 231 ? 21.241 -17.128 10.885 1.00 65.33 240 PRO A O 1
ATOM 1822 N N . ILE A 1 232 ? 19.218 -16.990 9.881 1.00 64.14 241 ILE A N 1
ATOM 1823 C CA . ILE A 1 232 ? 18.892 -15.610 10.318 1.00 67.00 241 ILE A CA 1
ATOM 1824 C C . ILE A 1 232 ? 17.548 -15.674 11.018 1.00 64.32 241 ILE A C 1
ATOM 1825 O O . ILE A 1 232 ? 16.500 -15.683 10.378 1.00 65.49 241 ILE A O 1
ATOM 1830 N N . PRO A 1 233 ? 17.582 -15.758 12.359 1.00 64.00 242 PRO A N 1
ATOM 1831 C CA . PRO A 1 233 ? 16.372 -15.765 13.166 1.00 68.32 242 PRO A CA 1
ATOM 1832 C C . PRO A 1 233 ? 15.793 -14.349 13.271 1.00 58.59 242 PRO A C 1
ATOM 1833 O O . PRO A 1 233 ? 16.486 -13.355 13.020 1.00 58.13 242 PRO A O 1
ATOM 1837 N N . LEU A 1 234 ? 14.543 -14.275 13.692 1.00 51.88 243 LEU A N 1
ATOM 1838 C CA . LEU A 1 234 ? 13.873 -12.972 13.861 1.00 50.52 243 LEU A CA 1
ATOM 1839 C C . LEU A 1 234 ? 14.317 -12.409 15.205 1.00 53.46 243 LEU A C 1
ATOM 1840 O O . LEU A 1 234 ? 13.561 -12.466 16.179 1.00 62.20 243 LEU A O 1
ATOM 1845 N N . ALA A 1 235 ? 15.557 -11.941 15.226 1.00 57.68 244 ALA A N 1
ATOM 1846 C CA . ALA A 1 235 ? 16.307 -11.515 16.422 1.00 57.73 244 ALA A CA 1
ATOM 1847 C C . ALA A 1 235 ? 15.608 -10.348 17.110 1.00 62.08 244 ALA A C 1
ATOM 1848 O O . ALA A 1 235 ? 15.701 -10.271 18.330 1.00 62.17 244 ALA A O 1
ATOM 1850 N N . CYS A 1 236 ? 14.961 -9.459 16.372 1.00 54.76 245 CYS A N 1
ATOM 1851 C CA . CYS A 1 236 ? 14.255 -8.315 16.990 1.00 58.31 245 CYS A CA 1
ATOM 1852 C C . CYS A 1 236 ? 12.758 -8.578 16.974 1.00 56.33 245 CYS A C 1
ATOM 1853 O O . CYS A 1 236 ? 12.158 -8.548 15.884 1.00 63.67 245 CYS A O 1
ATOM 1856 N N . GLN A 1 237 ? 12.181 -8.798 18.147 1.00 56.21 246 GLN A N 1
ATOM 1857 C CA . GLN A 1 237 ? 10.732 -9.065 18.278 1.00 58.13 246 GLN A CA 1
ATOM 1858 C C . GLN A 1 237 ? 10.033 -7.754 18.615 1.00 58.92 246 GLN A C 1
ATOM 1859 O O . GLN A 1 237 ? 10.058 -7.344 19.780 1.00 50.99 246 GLN A O 1
ATOM 1865 N N . SER A 1 238 ? 9.422 -7.129 17.617 1.00 56.54 247 SER A N 1
ATOM 1866 C CA . SER A 1 238 ? 8.751 -5.827 17.777 1.00 49.61 247 SER A CA 1
ATOM 1867 C C . SER A 1 238 ? 7.247 -6.011 17.704 1.00 47.83 247 SER A C 1
ATOM 1868 O O . SER A 1 238 ? 6.747 -6.908 16.994 1.00 53.76 247 SER A O 1
ATOM 1871 N N . ALA A 1 239 ? 6.548 -5.104 18.359 1.00 44.24 248 ALA A N 1
ATOM 1872 C CA . ALA A 1 239 ? 5.088 -5.017 18.254 1.00 45.27 248 ALA A CA 1
ATOM 1873 C C . ALA A 1 239 ? 4.648 -3.590 18.526 1.00 45.77 248 ALA A C 1
ATOM 1874 O O . ALA A 1 239 ? 5.342 -2.841 19.237 1.00 48.02 248 ALA A O 1
ATOM 1876 N N . THR A 1 240 ? 3.489 -3.259 17.992 1.00 39.83 249 THR A N 1
ATOM 1877 C CA . THR A 1 240 ? 2.789 -2.012 18.324 1.00 51.80 249 THR A CA 1
ATOM 1878 C C . THR A 1 240 ? 1.670 -2.355 19.291 1.00 45.25 249 THR A C 1
ATOM 1879 O O . THR A 1 240 ? 0.833 -3.215 18.981 1.00 43.50 249 THR A O 1
ATOM 1883 N N . PHE A 1 241 ? 1.634 -1.656 20.405 1.00 38.82 250 PHE A N 1
ATOM 1884 C CA . PHE A 1 241 ? 0.507 -1.787 21.345 1.00 42.63 250 PHE A CA 1
ATOM 1885 C C . PHE A 1 241 ? -0.348 -0.547 21.282 1.00 44.22 250 PHE A C 1
ATOM 1886 O O . PHE A 1 241 ? 0.112 0.519 21.701 1.00 46.02 250 PHE A O 1
ATOM 1894 N N . ALA A 1 242 ? -1.576 -0.700 20.828 1.00 33.69 251 ALA A N 1
ATOM 1895 C CA . ALA A 1 242 ? -2.574 0.358 20.994 1.00 45.42 251 ALA A CA 1
ATOM 1896 C C . ALA A 1 242 ? -3.200 0.137 22.358 1.00 45.79 251 ALA A C 1
ATOM 1897 O O . ALA A 1 242 ? -3.915 -0.852 22.529 1.00 47.88 251 ALA A O 1
ATOM 1899 N N . LEU A 1 243 ? -2.849 0.969 23.320 1.00 42.30 252 LEU A N 1
ATOM 1900 C CA . LEU A 1 243 ? -3.159 0.657 24.735 1.00 44.55 252 LEU A CA 1
ATOM 1901 C C . LEU A 1 243 ? -4.585 1.074 25.089 1.00 40.52 252 LEU A C 1
ATOM 1902 O O . LEU A 1 243 ? -5.013 0.814 26.216 1.00 44.40 252 LEU A O 1
ATOM 1907 N N . GLY A 1 244 ? -5.284 1.711 24.165 1.00 42.08 253 GLY A N 1
ATOM 1908 C CA . GLY A 1 244 ? -6.661 2.157 24.387 1.00 42.57 253 GLY A CA 1
ATOM 1909 C C . GLY A 1 244 ? -6.955 3.330 23.493 1.00 38.45 253 GLY A C 1
ATOM 1910 O O . GLY A 1 244 ? -6.410 3.391 22.371 1.00 41.32 253 GLY A O 1
ATOM 1911 N N . SER A 1 245 ? -7.823 4.209 23.964 1.00 39.16 254 SER A N 1
ATOM 1912 C CA . SER A 1 245 ? -8.239 5.403 23.203 1.00 42.83 254 SER A CA 1
ATOM 1913 C C . SER A 1 245 ? -7.160 6.465 23.374 1.00 43.14 254 SER A C 1
ATOM 1914 O O . SER A 1 245 ? -6.471 6.456 24.407 1.00 36.85 254 SER A O 1
ATOM 1917 N N . ASN A 1 246 ? -7.030 7.361 22.410 1.00 33.60 255 ASN A N 1
ATOM 1918 C CA . ASN A 1 246 ? -6.001 8.430 22.440 1.00 43.48 255 ASN A CA 1
ATOM 1919 C C . ASN A 1 246 ? -6.050 9.192 23.763 1.00 39.14 255 ASN A C 1
ATOM 1920 O O . ASN A 1 246 ? -4.977 9.562 24.283 1.00 38.07 255 ASN A O 1
ATOM 1925 N N . ASP A 1 247 ? -7.252 9.440 24.278 1.00 39.62 256 ASP A N 1
ATOM 1926 C CA . ASP A 1 247 ? -7.438 10.329 25.449 1.00 47.17 256 ASP A CA 1
ATOM 1927 C C . ASP A 1 247 ? -7.651 9.510 26.718 1.00 39.07 256 ASP A C 1
ATOM 1928 O O . ASP A 1 247 ? -8.001 10.095 27.752 1.00 38.97 256 ASP A O 1
ATOM 1933 N N . GLU A 1 248 ? -7.385 8.215 26.673 1.00 34.22 257 GLU A N 1
ATOM 1934 C CA . GLU A 1 248 ? -7.660 7.348 27.837 1.00 43.81 257 GLU A CA 1
ATOM 1935 C C . GLU A 1 248 ? -6.511 7.463 28.834 1.00 37.34 257 GLU A C 1
ATOM 1936 O O . GLU A 1 248 ? -5.649 6.592 28.890 1.00 44.85 257 GLU A O 1
ATOM 1942 N N . VAL A 1 249 ? -6.549 8.510 29.637 1.00 36.61 258 VAL A N 1
ATOM 1943 C CA . VAL A 1 249 ? -5.527 8.784 30.675 1.00 34.45 258 VAL A CA 1
ATOM 1944 C C . VAL A 1 249 ? -6.181 8.491 32.014 1.00 42.97 258 VAL A C 1
ATOM 1945 O O . VAL A 1 249 ? -7.083 9.224 32.425 1.00 44.53 258 VAL A O 1
ATOM 1949 N N . ASP A 1 250 ? -5.761 7.402 32.631 1.00 41.36 259 ASP A N 1
ATOM 1950 C CA . ASP A 1 250 ? -6.367 6.897 33.880 1.00 48.36 259 ASP A CA 1
ATOM 1951 C C . ASP A 1 250 ? -5.246 6.316 34.738 1.00 46.60 259 ASP A C 1
ATOM 1952 O O . ASP A 1 250 ? -4.386 5.585 34.200 1.00 44.55 259 ASP A O 1
ATOM 1957 N N . LEU A 1 251 ? -5.262 6.657 36.022 1.00 57.14 260 LEU A N 1
ATOM 1958 C CA . LEU A 1 251 ? -4.209 6.261 36.985 1.00 60.68 260 LEU A CA 1
ATOM 1959 C C . LEU A 1 251 ? -4.168 4.740 37.078 1.00 56.00 260 LEU A C 1
ATOM 1960 O O . LEU A 1 251 ? -3.061 4.171 37.062 1.00 62.59 260 LEU A O 1
ATOM 1965 N N . ARG A 1 252 ? -5.332 4.123 37.235 1.00 54.30 261 ARG A N 1
ATOM 1966 C CA . ARG A 1 252 ? -5.367 2.671 37.494 1.00 63.20 261 ARG A CA 1
ATOM 1967 C C . ARG A 1 252 ? -4.878 1.975 36.243 1.00 58.19 261 ARG A C 1
ATOM 1968 O O . ARG A 1 252 ? -4.064 1.071 36.366 1.00 57.39 261 ARG A O 1
ATOM 1976 N N . LEU A 1 253 ? -5.361 2.407 35.089 1.00 50.38 262 LEU A N 1
ATOM 1977 C CA . LEU A 1 253 ? -5.030 1.726 33.819 1.00 52.81 262 LEU A CA 1
ATOM 1978 C C . LEU A 1 253 ? -3.525 1.839 33.582 1.00 50.32 262 LEU A C 1
ATOM 1979 O O . LEU A 1 253 ? -2.920 0.841 33.215 1.00 49.09 262 LEU A O 1
ATOM 1984 N N . ALA A 1 254 ? -2.957 3.026 33.752 1.00 50.38 263 ALA A N 1
ATOM 1985 C CA . ALA A 1 254 ? -1.529 3.243 33.456 1.00 52.90 263 ALA A CA 1
ATOM 1986 C C . ALA A 1 254 ? -0.688 2.407 34.417 1.00 53.95 263 ALA A C 1
ATOM 1987 O O . ALA A 1 254 ? 0.335 1.872 33.983 1.00 52.74 263 ALA A O 1
ATOM 1989 N N . GLN A 1 255 ? -1.103 2.306 35.676 1.00 48.97 264 GLN A N 1
ATOM 1990 C CA . GLN A 1 255 ? -0.360 1.488 36.666 1.00 56.26 264 GLN A CA 1
ATOM 1991 C C . GLN A 1 255 ? -0.457 0.018 36.248 1.00 58.08 264 GLN A C 1
ATOM 1992 O O . GLN A 1 255 ? 0.565 -0.666 36.301 1.00 51.26 264 GLN A O 1
ATOM 1998 N N . ASP A 1 256 ? -1.633 -0.435 35.816 1.00 43.77 265 ASP A N 1
ATOM 1999 C CA . ASP A 1 256 ? -1.839 -1.852 35.417 1.00 49.80 265 ASP A CA 1
ATOM 2000 C C . ASP A 1 256 ? -0.989 -2.139 34.179 1.00 47.54 265 ASP A C 1
ATOM 2001 O O . ASP A 1 256 ? -0.445 -3.236 34.079 1.00 54.94 265 ASP A O 1
ATOM 2006 N N . GLN A 1 257 ? -0.909 -1.192 33.252 1.00 40.18 266 GLN A N 1
ATOM 2007 C CA . GLN A 1 257 ? -0.153 -1.388 31.995 1.00 45.62 266 GLN A CA 1
ATOM 2008 C C . GLN A 1 257 ? 1.333 -1.374 32.324 1.00 42.87 266 GLN A C 1
ATOM 2009 O O . GLN A 1 257 ? 2.050 -2.212 31.761 1.00 46.85 266 GLN A O 1
ATOM 2015 N N . ALA A 1 258 ? 1.767 -0.509 33.236 1.00 44.28 267 ALA A N 1
ATOM 2016 C CA . ALA A 1 258 ? 3.182 -0.461 33.673 1.00 52.80 267 ALA A CA 1
ATOM 2017 C C . ALA A 1 258 ? 3.543 -1.816 34.281 1.00 51.13 267 ALA A C 1
ATOM 2018 O O . ALA A 1 258 ? 4.617 -2.340 33.988 1.00 49.18 267 ALA A O 1
ATOM 2020 N N . GLU A 1 259 ? 2.659 -2.367 35.097 1.00 50.16 268 GLU A N 1
ATOM 2021 C CA . GLU A 1 259 ? 2.937 -3.655 35.772 1.00 53.76 268 GLU A CA 1
ATOM 2022 C C . GLU A 1 259 ? 2.977 -4.755 34.716 1.00 52.53 268 GLU A C 1
ATOM 2023 O O . GLU A 1 259 ? 3.836 -5.627 34.836 1.00 57.70 268 GLU A O 1
ATOM 2029 N N . ALA A 1 260 ? 2.112 -4.712 33.707 1.00 51.30 269 ALA A N 1
ATOM 2030 C CA . ALA A 1 260 ? 2.114 -5.732 32.632 1.00 56.63 269 ALA A CA 1
ATOM 2031 C C . ALA A 1 260 ? 3.449 -5.637 31.889 1.00 46.40 269 ALA A C 1
ATOM 2032 O O . ALA A 1 260 ? 4.054 -6.675 31.614 1.00 54.90 269 ALA A O 1
ATOM 2034 N N . LEU A 1 261 ? 3.905 -4.425 31.600 1.00 46.40 270 LEU A N 1
ATOM 2035 C CA . LEU A 1 261 ? 5.166 -4.240 30.835 1.00 51.90 270 LEU A CA 1
ATOM 2036 C C . LEU A 1 261 ? 6.320 -4.784 31.683 1.00 52.07 270 LEU A C 1
ATOM 2037 O O . LEU A 1 261 ? 7.233 -5.414 31.117 1.00 50.21 270 LEU A O 1
ATOM 2042 N N . PHE A 1 262 ? 6.258 -4.566 32.995 1.00 51.74 271 PHE A N 1
ATOM 2043 C CA . PHE A 1 262 ? 7.272 -5.060 33.958 1.00 54.18 271 PHE A CA 1
ATOM 2044 C C . PHE A 1 262 ? 7.280 -6.590 33.898 1.00 48.35 271 PHE A C 1
ATOM 2045 O O . PHE A 1 262 ? 8.357 -7.187 33.777 1.00 48.87 271 PHE A O 1
ATOM 2053 N N . ARG A 1 263 ? 6.098 -7.207 33.920 1.00 50.37 272 ARG A N 1
ATOM 2054 C CA . ARG A 1 263 ? 5.970 -8.687 33.857 1.00 57.46 272 ARG A CA 1
ATOM 2055 C C . ARG A 1 263 ? 6.556 -9.194 32.538 1.00 58.96 272 ARG A C 1
ATOM 2056 O O . ARG A 1 263 ? 7.206 -10.251 32.542 1.00 67.74 272 ARG A O 1
ATOM 2064 N N . ILE A 1 264 ? 6.354 -8.461 31.450 1.00 58.04 273 ILE A N 1
ATOM 2065 C CA . ILE A 1 264 ? 6.901 -8.869 30.126 1.00 55.18 273 ILE A CA 1
ATOM 2066 C C . ILE A 1 264 ? 8.427 -8.842 30.230 1.00 51.10 273 ILE A C 1
ATOM 2067 O O . ILE A 1 264 ? 9.070 -9.802 29.776 1.00 60.34 273 ILE A O 1
ATOM 2072 N N . LEU A 1 265 ? 8.975 -7.784 30.823 1.00 53.20 274 LEU A N 1
ATOM 2073 C CA . LEU A 1 265 ? 10.445 -7.648 30.995 1.00 59.96 274 LEU A CA 1
ATOM 2074 C C . LEU A 1 265 ? 10.960 -8.814 31.856 1.00 59.62 274 LEU A C 1
ATOM 2075 O O . LEU A 1 265 ? 12.026 -9.384 31.543 1.00 62.60 274 LEU A O 1
ATOM 2080 N N . ILE A 1 266 ? 10.227 -9.191 32.897 1.00 54.79 275 ILE A N 1
ATOM 2081 C CA . ILE A 1 266 ? 10.688 -10.314 33.757 1.00 63.98 275 ILE A CA 1
ATOM 2082 C C . ILE A 1 266 ? 10.703 -11.589 32.916 1.00 65.64 275 ILE A C 1
ATOM 2083 O O . ILE A 1 266 ? 11.722 -12.289 32.940 1.00 67.69 275 ILE A O 1
ATOM 2088 N N . ARG A 1 267 ? 9.606 -11.877 32.219 1.00 62.80 276 ARG A N 1
ATOM 2089 C CA . ARG A 1 267 ? 9.448 -13.133 31.437 1.00 66.07 276 ARG A CA 1
ATOM 2090 C C . ARG A 1 267 ? 10.576 -13.241 30.419 1.00 66.93 276 ARG A C 1
ATOM 2091 O O . ARG A 1 267 ? 11.013 -14.356 30.137 1.00 75.01 276 ARG A O 1
ATOM 2099 N N . ARG A 1 268 ? 11.041 -12.116 29.899 1.00 58.78 277 ARG A N 1
ATOM 2100 C CA . ARG A 1 268 ? 12.032 -12.143 28.805 1.00 64.49 277 ARG A CA 1
ATOM 2101 C C . ARG A 1 268 ? 13.457 -11.920 29.310 1.00 64.42 277 ARG A C 1
ATOM 2102 O O . ARG A 1 268 ? 14.333 -11.679 28.455 1.00 58.17 277 ARG A O 1
ATOM 2110 N N . GLY A 1 269 ? 13.686 -12.031 30.621 1.00 56.42 278 GLY A N 1
ATOM 2111 C CA . GLY A 1 269 ? 15.030 -12.120 31.226 1.00 57.75 278 GLY A CA 1
ATOM 2112 C C . GLY A 1 269 ? 15.678 -10.766 31.454 1.00 62.46 278 GLY A C 1
ATOM 2113 O O . GLY A 1 269 ? 16.914 -10.680 31.402 1.00 65.98 278 GLY A O 1
ATOM 2114 N N . PHE A 1 270 ? 14.908 -9.728 31.752 1.00 61.78 279 PHE A N 1
ATOM 2115 C CA . PHE A 1 270 ? 15.502 -8.408 32.053 1.00 64.10 279 PHE A CA 1
ATOM 2116 C C . PHE A 1 270 ? 15.543 -8.165 33.551 1.00 59.24 279 PHE A C 1
ATOM 2117 O O . PHE A 1 270 ? 16.226 -7.216 33.965 1.00 66.15 279 PHE A O 1
ATOM 2125 N N . ILE A 1 271 ? 14.777 -8.910 34.340 1.00 58.27 280 ILE A N 1
ATOM 2126 C CA . ILE A 1 271 ? 14.667 -8.602 35.795 1.00 63.59 280 ILE A CA 1
ATOM 2127 C C . ILE A 1 271 ? 14.889 -9.861 36.625 1.00 63.49 280 ILE A C 1
ATOM 2128 O O . ILE A 1 271 ? 14.215 -10.847 36.363 1.00 61.71 280 ILE A O 1
ATOM 2133 N N . GLU A 1 272 ? 15.795 -9.767 37.604 1.00 72.04 281 GLU A N 1
ATOM 2134 C CA . GLU A 1 272 ? 16.189 -10.863 38.524 1.00 78.50 281 GLU A CA 1
ATOM 2135 C C . GLU A 1 272 ? 15.214 -10.973 39.699 1.00 78.42 281 GLU A C 1
ATOM 2136 O O . GLU A 1 272 ? 14.631 -9.937 40.098 1.00 78.88 281 GLU A O 1
ATOM 2142 N N . ASP A 1 273 ? 15.141 -12.171 40.284 1.00 85.22 282 ASP A N 1
ATOM 2143 C CA . ASP A 1 273 ? 14.597 -12.437 41.643 1.00 88.42 282 ASP A CA 1
ATOM 2144 C C . ASP A 1 273 ? 13.117 -12.059 41.717 1.00 88.26 282 ASP A C 1
ATOM 2145 O O . ASP A 1 273 ? 12.678 -11.694 42.825 1.00 87.72 282 ASP A O 1
ATOM 2150 N N . VAL A 1 274 ? 12.358 -12.130 40.628 1.00 79.94 283 VAL A N 1
ATOM 2151 C CA . VAL A 1 274 ? 10.907 -11.841 40.754 1.00 71.25 283 VAL A CA 1
ATOM 2152 C C . VAL A 1 274 ? 10.108 -12.998 40.177 1.00 73.78 283 VAL A C 1
ATOM 2153 O O . VAL A 1 274 ? 10.258 -13.338 39.012 1.00 75.35 283 VAL A O 1
ATOM 2157 N N . HIS A 1 275 ? 9.220 -13.525 40.989 1.00 79.03 284 HIS A N 1
ATOM 2158 C CA . HIS A 1 275 ? 8.304 -14.594 40.540 1.00 84.46 284 HIS A CA 1
ATOM 2159 C C . HIS A 1 275 ? 7.159 -13.938 39.779 1.00 87.19 284 HIS A C 1
ATOM 2160 O O . HIS A 1 275 ? 6.637 -12.934 40.265 1.00 85.99 284 HIS A O 1
ATOM 2167 N N . VAL A 1 276 ? 6.807 -14.466 38.620 1.00 87.74 285 VAL A N 1
ATOM 2168 C CA . VAL A 1 276 ? 5.708 -13.847 37.827 1.00 84.94 285 VAL A CA 1
ATOM 2169 C C . VAL A 1 276 ? 4.429 -14.652 37.994 1.00 86.26 285 VAL A C 1
ATOM 2170 O O . VAL A 1 276 ? 3.376 -14.033 38.218 1.00 85.13 285 VAL A O 1
ATOM 2174 N N . GLY A 1 277 ? 4.506 -15.962 37.774 1.00 79.57 286 GLY A N 1
ATOM 2175 C CA . GLY A 1 277 ? 3.340 -16.854 37.849 1.00 83.25 286 GLY A CA 1
ATOM 2176 C C . GLY A 1 277 ? 2.730 -17.130 36.490 1.00 81.69 286 GLY A C 1
ATOM 2177 O O . GLY A 1 277 ? 3.403 -16.978 35.445 1.00 83.39 286 GLY A O 1
ATOM 2178 N N . GLU A 1 278 ? 1.497 -17.627 36.510 1.00 74.57 287 GLU A N 1
ATOM 2179 C CA . GLU A 1 278 ? 0.831 -18.179 35.307 1.00 77.94 287 GLU A CA 1
ATOM 2180 C C . GLU A 1 278 ? 0.496 -17.038 34.349 1.00 76.28 287 GLU A C 1
ATOM 2181 O O . GLU A 1 278 ? 0.032 -15.985 34.809 1.00 72.56 287 GLU A O 1
ATOM 2187 N N . LEU A 1 279 ? 0.687 -17.275 33.059 1.00 81.41 288 LEU A N 1
ATOM 2188 C CA . LEU A 1 279 ? 0.336 -16.301 32.002 1.00 76.65 288 LEU A CA 1
ATOM 2189 C C . LEU A 1 279 ? -1.184 -16.170 31.940 1.00 71.63 288 LEU A C 1
ATOM 2190 O O . LEU A 1 279 ? -1.890 -17.169 31.983 1.00 77.93 288 LEU A O 1
ATOM 2195 N N . PRO A 1 280 ? -1.721 -14.937 31.846 1.00 74.82 289 PRO A N 1
ATOM 2196 C CA . PRO A 1 280 ? -3.144 -14.719 31.590 1.00 77.52 289 PRO A CA 1
ATOM 2197 C C . PRO A 1 280 ? -3.538 -15.299 30.229 1.00 79.26 289 PRO A C 1
ATOM 2198 O O . PRO A 1 280 ? -2.712 -15.380 29.348 1.00 73.06 289 PRO A O 1
ATOM 2202 N N . GLN A 1 281 ? -4.744 -15.823 30.107 1.00 77.14 290 GLN A N 1
ATOM 2203 C CA . GLN A 1 281 ? -5.122 -16.403 28.798 1.00 83.51 290 GLN A CA 1
ATOM 2204 C C . GLN A 1 281 ? -5.550 -15.273 27.869 1.00 82.85 290 GLN A C 1
ATOM 2205 O O . GLN A 1 281 ? -6.351 -14.457 28.285 1.00 79.36 290 GLN A O 1
ATOM 2211 N N . LEU A 1 282 ? -5.044 -15.270 26.641 1.00 83.51 291 LEU A N 1
ATOM 2212 C CA . LEU A 1 282 ? -5.341 -14.241 25.619 1.00 74.24 291 LEU A CA 1
ATOM 2213 C C . LEU A 1 282 ? -6.803 -14.326 25.157 1.00 69.07 291 LEU A C 1
ATOM 2214 O O . LEU A 1 282 ? -7.288 -15.414 24.853 1.00 75.68 291 LEU A O 1
ATOM 2219 N N . ALA A 1 283 ? -7.449 -13.174 25.092 1.00 65.57 292 ALA A N 1
ATOM 2220 C CA . ALA A 1 283 ? -8.888 -12.987 24.808 1.00 66.23 292 ALA A CA 1
ATOM 2221 C C . ALA A 1 283 ? -9.192 -13.013 23.309 1.00 72.24 292 ALA A C 1
ATOM 2222 O O . ALA A 1 283 ? -10.368 -12.846 22.952 1.00 65.09 292 ALA A O 1
ATOM 2224 N N . CYS A 1 284 ? -8.206 -13.174 22.442 1.00 72.13 293 CYS A N 1
ATOM 2225 C CA . CYS A 1 284 ? -8.450 -13.131 20.980 1.00 70.70 293 CYS A CA 1
ATOM 2226 C C . CYS A 1 284 ? -7.454 -14.009 20.227 1.00 72.35 293 CYS A C 1
ATOM 2227 O O . CYS A 1 284 ? -6.381 -14.323 20.777 1.00 79.96 293 CYS A O 1
ATOM 2230 N N . GLU A 1 285 ? -7.763 -14.305 18.972 1.00 75.09 294 GLU A N 1
ATOM 2231 C CA . GLU A 1 285 ? -6.818 -15.012 18.077 1.00 72.35 294 GLU A CA 1
ATOM 2232 C C . GLU A 1 285 ? -6.119 -13.966 17.219 1.00 68.38 294 GLU A C 1
ATOM 2233 O O . GLU A 1 285 ? -6.673 -12.873 17.034 1.00 65.26 294 GLU A O 1
ATOM 2239 N N . GLY A 1 286 ? -4.933 -14.302 16.727 1.00 66.70 295 GLY A N 1
ATOM 2240 C CA . GLY A 1 286 ? -4.238 -13.505 15.712 1.00 60.82 295 GLY A CA 1
ATOM 2241 C C . GLY A 1 286 ? -5.021 -13.539 14.421 1.00 64.13 295 GLY A C 1
ATOM 2242 O O . GLY A 1 286 ? -5.421 -14.630 14.020 1.00 63.33 295 GLY A O 1
ATOM 2243 N N . THR A 1 287 ? -5.239 -12.391 13.801 1.00 56.14 296 THR A N 1
ATOM 2244 C CA . THR A 1 287 ? -5.888 -12.304 12.475 1.00 59.51 296 THR A CA 1
ATOM 2245 C C . THR A 1 287 ? -5.015 -11.480 11.542 1.00 55.79 296 THR A C 1
ATOM 2246 O O . THR A 1 287 ? -4.170 -10.726 12.020 1.00 55.52 296 THR A O 1
ATOM 2250 N N . LEU A 1 288 ? -5.233 -11.596 10.245 1.00 55.17 297 LEU A N 1
ATOM 2251 C CA . LEU A 1 288 ? -4.437 -10.807 9.285 1.00 62.62 297 LEU A CA 1
ATOM 2252 C C . LEU A 1 288 ? -4.973 -9.383 9.223 1.00 57.78 297 LEU A C 1
ATOM 2253 O O . LEU A 1 288 ? -6.203 -9.180 9.235 1.00 53.35 297 LEU A O 1
ATOM 2258 N N . LEU A 1 289 ? -4.061 -8.440 9.054 1.00 54.92 298 LEU A N 1
ATOM 2259 C CA . LEU A 1 289 ? -4.412 -7.017 8.887 1.00 58.04 298 LEU A CA 1
ATOM 2260 C C . LEU A 1 289 ? -5.222 -6.885 7.601 1.00 62.17 298 LEU A C 1
ATOM 2261 O O . LEU A 1 289 ? -6.164 -6.106 7.589 1.00 62.45 298 LEU A O 1
ATOM 2266 N N . GLU A 1 290 ? -4.891 -7.677 6.585 1.00 67.26 299 GLU A N 1
ATOM 2267 C CA . GLU A 1 290 ? -5.555 -7.631 5.257 1.00 65.34 299 GLU A CA 1
ATOM 2268 C C . GLU A 1 290 ? -7.014 -8.092 5.392 1.00 59.02 299 GLU A C 1
ATOM 2269 O O . GLU A 1 290 ? -7.795 -7.821 4.479 1.00 63.16 299 GLU A O 1
ATOM 2275 N N . ALA A 1 291 ? -7.365 -8.760 6.493 1.00 62.66 300 ALA A N 1
ATOM 2276 C CA . ALA A 1 291 ? -8.726 -9.273 6.742 1.00 65.11 300 ALA A CA 1
ATOM 2277 C C . ALA A 1 291 ? -9.516 -8.244 7.555 1.00 65.30 300 ALA A C 1
ATOM 2278 O O . ALA A 1 291 ? -10.690 -8.495 7.852 1.00 74.63 300 ALA A O 1
ATOM 2280 N N . MET A 1 292 ? -8.885 -7.134 7.921 1.00 58.73 301 MET A N 1
ATOM 2281 C CA . MET A 1 292 ? -9.539 -6.097 8.741 1.00 58.37 301 MET A CA 1
ATOM 2282 C C . MET A 1 292 ? -10.405 -5.214 7.848 1.00 58.87 301 MET A C 1
ATOM 2283 O O . MET A 1 292 ? -9.942 -4.780 6.795 1.00 62.84 301 MET A O 1
ATOM 2288 N N . GLN A 1 293 ? -11.616 -4.923 8.280 1.00 49.74 302 GLN A N 1
ATOM 2289 C CA . GLN A 1 293 ? -12.481 -3.985 7.534 1.00 52.75 302 GLN A CA 1
ATOM 2290 C C . GLN A 1 293 ? -12.328 -2.596 8.132 1.00 53.96 302 GLN A C 1
ATOM 2291 O O . GLN A 1 293 ? -12.532 -2.431 9.334 1.00 50.86 302 GLN A O 1
ATOM 2297 N N . GLN A 1 294 ? -12.033 -1.620 7.294 1.00 54.90 303 GLN A N 1
ATOM 2298 C CA . GLN A 1 294 ? -12.161 -0.203 7.693 1.00 49.32 303 GLN A CA 1
ATOM 2299 C C . GLN A 1 294 ? -13.572 0.226 7.347 1.00 51.66 303 GLN A C 1
ATOM 2300 O O . GLN A 1 294 ? -13.967 0.035 6.207 1.00 50.74 303 GLN A O 1
ATOM 2306 N N . LEU A 1 295 ? -14.305 0.735 8.317 1.00 54.71 304 LEU A N 1
ATOM 2307 C CA . LEU A 1 295 ? -15.648 1.286 8.062 1.00 49.90 304 LEU A CA 1
ATOM 2308 C C . LEU A 1 295 ? -15.439 2.721 7.625 1.00 48.58 304 LEU A C 1
ATOM 2309 O O . LEU A 1 295 ? -14.791 3.486 8.360 1.00 49.33 304 LEU A O 1
ATOM 2314 N N . LYS A 1 296 ? -15.954 3.077 6.467 1.00 45.25 305 LYS A N 1
ATOM 2315 C CA . LYS A 1 296 ? -15.770 4.461 6.000 1.00 54.73 305 LYS A CA 1
ATOM 2316 C C . LYS A 1 296 ? -17.107 5.151 5.853 1.00 49.79 305 LYS A C 1
ATOM 2317 O O . LYS A 1 296 ? -18.084 4.534 5.437 1.00 51.56 305 LYS A O 1
ATOM 2323 N N . ALA A 1 297 ? -17.111 6.423 6.180 1.00 41.07 306 ALA A N 1
ATOM 2324 C CA . ALA A 1 297 ? -18.268 7.296 5.966 1.00 47.44 306 ALA A CA 1
ATOM 2325 C C . ALA A 1 297 ? -18.312 7.634 4.487 1.00 48.96 306 ALA A C 1
ATOM 2326 O O . ALA A 1 297 ? -17.347 8.153 3.946 1.00 52.49 306 ALA A O 1
ATOM 2328 N N . PRO A 1 298 ? -19.416 7.322 3.787 1.00 45.19 307 PRO A N 1
ATOM 2329 C CA . PRO A 1 298 ? -19.563 7.647 2.374 1.00 53.32 307 PRO A CA 1
ATOM 2330 C C . PRO A 1 298 ? -19.956 9.112 2.183 1.00 59.73 307 PRO A C 1
ATOM 2331 O O . PRO A 1 298 ? -19.977 9.585 1.071 1.00 62.99 307 PRO A O 1
ATOM 2335 N N . CYS A 1 299 ? -20.279 9.793 3.274 1.00 48.01 308 CYS A N 1
ATOM 2336 C CA . CYS A 1 299 ? -20.739 11.200 3.207 1.00 49.21 308 CYS A CA 1
ATOM 2337 C C . CYS A 1 299 ? -20.466 11.904 4.534 1.00 43.71 308 CYS A C 1
ATOM 2338 O O . CYS A 1 299 ? -20.108 11.236 5.525 1.00 49.56 308 CYS A O 1
ATOM 2341 N N . GLN A 1 300 ? -20.641 13.218 4.548 1.00 34.58 309 GLN A N 1
ATOM 2342 C CA . GLN A 1 300 ? -20.455 14.040 5.764 1.00 47.92 309 GLN A CA 1
ATOM 2343 C C . GLN A 1 300 ? -21.691 13.883 6.650 1.00 48.55 309 GLN A C 1
ATOM 2344 O O . GLN A 1 300 ? -22.797 13.656 6.112 1.00 51.48 309 GLN A O 1
ATOM 2350 N N . GLY A 1 301 ? -21.518 14.032 7.962 1.00 44.75 310 GLY A N 1
ATOM 2351 C CA . GLY A 1 301 ? -22.654 14.030 8.903 1.00 47.22 310 GLY A CA 1
ATOM 2352 C C . GLY A 1 301 ? -22.305 13.460 10.266 1.00 50.28 310 GLY A C 1
ATOM 2353 O O . GLY A 1 301 ? -21.121 13.125 10.522 1.00 42.22 310 GLY A O 1
ATOM 2354 N N . LEU A 1 302 ? -23.312 13.366 11.135 1.00 43.25 311 LEU A N 1
ATOM 2355 C CA . LEU A 1 302 ? -23.140 12.856 12.513 1.00 41.88 311 LEU A CA 1
ATOM 2356 C C . LEU A 1 302 ? -22.815 11.373 12.443 1.00 40.84 311 LEU A C 1
ATOM 2357 O O . LEU A 1 302 ? -23.447 10.660 11.662 1.00 43.31 311 LEU A O 1
ATOM 2362 N N . ILE A 1 303 ? -21.910 10.905 13.283 1.00 42.18 312 ILE A N 1
ATOM 2363 C CA . ILE A 1 303 ? -21.642 9.452 13.330 1.00 39.45 312 ILE A CA 1
ATOM 2364 C C . ILE A 1 303 ? -22.456 8.856 14.460 1.00 45.14 312 ILE A C 1
ATOM 2365 O O . ILE A 1 303 ? -22.160 9.114 15.628 1.00 41.46 312 ILE A O 1
ATOM 2370 N N . VAL A 1 304 ? -23.399 8.018 14.094 1.00 37.85 313 VAL A N 1
ATOM 2371 C CA . VAL A 1 304 ? -24.288 7.363 15.076 1.00 41.44 313 VAL A CA 1
ATOM 2372 C C . VAL A 1 304 ? -23.939 5.889 15.099 1.00 43.23 313 VAL A C 1
ATOM 2373 O O . VAL A 1 304 ? -24.162 5.215 14.109 1.00 43.88 313 VAL A O 1
ATOM 2377 N N . TYR A 1 305 ? -23.405 5.406 16.204 1.00 38.67 314 TYR A N 1
ATOM 2378 C CA . TYR A 1 305 ? -22.996 3.987 16.293 1.00 41.80 314 TYR A CA 1
ATOM 2379 C C . TYR A 1 305 ? -24.161 3.157 16.809 1.00 46.52 314 TYR A C 1
ATOM 2380 O O . TYR A 1 305 ? -24.870 3.598 17.712 1.00 47.44 314 TYR A O 1
ATOM 2389 N N . HIS A 1 306 ? -24.325 1.974 16.252 1.00 44.58 315 HIS A N 1
ATOM 2390 C CA . HIS A 1 306 ? -25.371 1.020 16.691 1.00 54.69 315 HIS A CA 1
ATOM 2391 C C . HIS A 1 306 ? -24.729 -0.105 17.480 1.00 47.29 315 HIS A C 1
ATOM 2392 O O . HIS A 1 306 ? -25.430 -0.750 18.258 1.00 63.53 315 HIS A O 1
ATOM 2399 N N . ASN A 1 307 ? -23.427 -0.262 17.318 1.00 42.66 316 ASN A N 1
ATOM 2400 C CA . ASN A 1 307 ? -22.670 -1.283 18.072 1.00 53.69 316 ASN A CA 1
ATOM 2401 C C . ASN A 1 307 ? -21.757 -0.594 19.066 1.00 48.99 316 ASN A C 1
ATOM 2402 O O . ASN A 1 307 ? -21.211 0.497 18.772 1.00 44.95 316 ASN A O 1
ATOM 2407 N N . ARG A 1 308 ? -21.583 -1.239 20.207 1.00 53.90 317 ARG A N 1
ATOM 2408 C CA . ARG A 1 308 ? -20.667 -0.703 21.233 1.00 46.35 317 ARG A CA 1
ATOM 2409 C C . ARG A 1 308 ? -19.267 -1.204 20.926 1.00 51.42 317 ARG A C 1
ATOM 2410 O O . ARG A 1 308 ? -19.078 -2.156 20.175 1.00 56.48 317 ARG A O 1
ATOM 2418 N N . LEU A 1 309 ? -18.305 -0.490 21.464 1.00 55.66 318 LEU A N 1
ATOM 2419 C CA . LEU A 1 309 ? -16.892 -0.826 21.272 1.00 46.19 318 LEU A CA 1
ATOM 2420 C C . LEU A 1 309 ? -16.677 -2.212 21.861 1.00 50.19 318 LEU A C 1
ATOM 2421 O O . LEU A 1 309 ? -17.073 -2.441 23.009 1.00 49.65 318 LEU A O 1
ATOM 2426 N N . GLY A 1 310 ? -16.114 -3.108 21.069 1.00 49.93 319 GLY A N 1
ATOM 2427 C CA . GLY A 1 310 ? -15.791 -4.472 21.520 1.00 49.62 319 GLY A CA 1
ATOM 2428 C C . GLY A 1 310 ? -16.823 -5.489 21.119 1.00 54.36 319 GLY A C 1
ATOM 2429 O O . GLY A 1 310 ? -16.561 -6.680 21.370 1.00 64.70 319 GLY A O 1
ATOM 2430 N N . ASP A 1 311 ? -17.957 -5.072 20.546 1.00 52.44 320 ASP A N 1
ATOM 2431 C CA . ASP A 1 311 ? -18.999 -6.021 20.082 1.00 51.12 320 ASP A CA 1
ATOM 2432 C C . ASP A 1 311 ? -18.431 -6.943 19.018 1.00 56.98 320 ASP A C 1
ATOM 2433 O O . ASP A 1 311 ? -17.651 -6.505 18.165 1.00 57.98 320 ASP A O 1
ATOM 2438 N N . PHE A 1 312 ? -18.865 -8.189 19.054 1.00 64.03 321 PHE A N 1
ATOM 2439 C CA . PHE A 1 312 ? -18.651 -9.115 17.931 1.00 61.56 321 PHE A CA 1
ATOM 2440 C C . PHE A 1 312 ? -19.773 -8.850 16.946 1.00 63.04 321 PHE A C 1
ATOM 2441 O O . PHE A 1 312 ? -20.933 -8.804 17.363 1.00 67.59 321 PHE A O 1
ATOM 2449 N N . VAL A 1 313 ? -19.430 -8.611 15.693 1.00 63.50 322 VAL A N 1
ATOM 2450 C CA . VAL A 1 313 ? -20.440 -8.232 14.671 1.00 66.19 322 VAL A CA 1
ATOM 2451 C C . VAL A 1 313 ? -20.353 -9.217 13.517 1.00 66.45 322 VAL A C 1
ATOM 2452 O O . VAL A 1 313 ? -19.300 -9.849 13.313 1.00 73.38 322 VAL A O 1
ATOM 2456 N N . ARG A 1 314 ? -21.444 -9.331 12.777 1.00 67.55 323 ARG A N 1
ATOM 2457 C CA . ARG A 1 314 ? -21.529 -10.315 11.677 1.00 66.95 323 ARG A CA 1
ATOM 2458 C C . ARG A 1 314 ? -21.746 -9.580 10.367 1.00 67.02 323 ARG A C 1
ATOM 2459 O O . ARG A 1 314 ? -22.351 -8.486 10.361 1.00 62.26 323 ARG A O 1
ATOM 2467 N N . SER A 1 315 ? -21.284 -10.190 9.285 1.00 69.20 324 SER A N 1
ATOM 2468 C CA . SER A 1 315 ? -21.465 -9.624 7.934 1.00 68.19 324 SER A CA 1
ATOM 2469 C C . SER A 1 315 ? -22.951 -9.321 7.739 1.00 62.93 324 SER A C 1
ATOM 2470 O O . SER A 1 315 ? -23.781 -10.187 8.046 1.00 75.32 324 SER A O 1
ATOM 2473 N N . GLY A 1 316 ? -23.255 -8.103 7.311 1.00 59.65 325 GLY A N 1
ATOM 2474 C CA . GLY A 1 316 ? -24.630 -7.657 7.045 1.00 58.19 325 GLY A CA 1
ATOM 2475 C C . GLY A 1 316 ? -25.185 -6.818 8.174 1.00 56.70 325 GLY A C 1
ATOM 2476 O O . GLY A 1 316 ? -26.192 -6.135 7.931 1.00 55.91 325 GLY A O 1
ATOM 2477 N N . ASP A 1 317 ? -24.565 -6.846 9.356 1.00 60.44 326 ASP A N 1
ATOM 2478 C CA . ASP A 1 317 ? -25.058 -6.068 10.524 1.00 61.22 326 ASP A CA 1
ATOM 2479 C C . ASP A 1 317 ? -24.909 -4.569 10.276 1.00 54.40 326 ASP A C 1
ATOM 2480 O O . ASP A 1 317 ? -23.879 -4.120 9.756 1.00 54.25 326 ASP A O 1
ATOM 2485 N N . LYS A 1 318 ? -25.896 -3.805 10.705 1.00 52.83 327 LYS A N 1
ATOM 2486 C CA . LYS A 1 318 ? -25.795 -2.333 10.680 1.00 56.71 327 LYS A CA 1
ATOM 2487 C C . LYS A 1 318 ? -24.943 -1.915 11.872 1.00 50.63 327 LYS A C 1
ATOM 2488 O O . LYS A 1 318 ? -25.341 -2.171 13.011 1.00 56.40 327 LYS A O 1
ATOM 2494 N N . VAL A 1 319 ? -23.801 -1.311 11.614 1.00 53.68 328 VAL A N 1
ATOM 2495 C CA . VAL A 1 319 ? -22.836 -1.017 12.703 1.00 49.80 328 VAL A CA 1
ATOM 2496 C C . VAL A 1 319 ? -22.904 0.460 13.044 1.00 46.73 328 VAL A C 1
ATOM 2497 O O . VAL A 1 319 ? -22.812 0.813 14.221 1.00 48.90 328 VAL A O 1
ATOM 2501 N N . VAL A 1 320 ? -23.004 1.291 12.026 1.00 42.87 329 VAL A N 1
ATOM 2502 C CA . VAL A 1 320 ? -22.931 2.754 12.216 1.00 43.48 329 VAL A CA 1
ATOM 2503 C C . VAL A 1 320 ? -23.731 3.413 11.095 1.00 43.52 329 VAL A C 1
ATOM 2504 O O . VAL A 1 320 ? -23.861 2.827 10.010 1.00 52.19 329 VAL A O 1
ATOM 2508 N N . SER A 1 321 ? -24.303 4.576 11.372 1.00 45.07 330 SER A N 1
ATOM 2509 C CA . SER A 1 321 ? -25.054 5.375 10.379 1.00 42.07 330 SER A CA 1
ATOM 2510 C C . SER A 1 321 ? -24.458 6.772 10.309 1.00 41.34 330 SER A C 1
ATOM 2511 O O . SER A 1 321 ? -24.013 7.308 11.334 1.00 46.75 330 SER A O 1
ATOM 2514 N N . ILE A 1 322 ? -24.507 7.380 9.137 1.00 39.33 331 ILE A N 1
ATOM 2515 C CA . ILE A 1 322 ? -24.138 8.809 9.020 1.00 35.44 331 ILE A CA 1
ATOM 2516 C C . ILE A 1 322 ? -25.435 9.584 8.894 1.00 44.02 331 ILE A C 1
ATOM 2517 O O . ILE A 1 322 ? -26.226 9.312 7.984 1.00 44.50 331 ILE A O 1
ATOM 2522 N N . VAL A 1 323 ? -25.631 10.530 9.796 1.00 40.61 332 VAL A N 1
ATOM 2523 C CA . VAL A 1 323 ? -26.903 11.280 9.856 1.00 41.92 332 VAL A CA 1
ATOM 2524 C C . VAL A 1 323 ? -26.641 12.740 9.556 1.00 46.21 332 VAL A C 1
ATOM 2525 O O . VAL A 1 323 ? -25.985 13.423 10.343 1.00 46.23 332 VAL A O 1
ATOM 2529 N N . ASP A 1 324 ? -27.231 13.216 8.475 1.00 43.37 333 ASP A N 1
ATOM 2530 C CA . ASP A 1 324 ? -27.172 14.644 8.121 1.00 42.96 333 ASP A CA 1
ATOM 2531 C C . ASP A 1 324 ? -28.348 15.299 8.825 1.00 49.36 333 ASP A C 1
ATOM 2532 O O . ASP A 1 324 ? -29.492 15.048 8.477 1.00 55.73 333 ASP A O 1
ATOM 2537 N N . PRO A 1 325 ? -28.100 16.154 9.834 1.00 45.94 334 PRO A N 1
ATOM 2538 C CA . PRO A 1 325 ? -29.184 16.727 10.633 1.00 42.14 334 PRO A CA 1
ATOM 2539 C C . PRO A 1 325 ? -30.143 17.587 9.795 1.00 49.14 334 PRO A C 1
ATOM 2540 O O . PRO A 1 325 ? -31.234 17.859 10.247 1.00 50.37 334 PRO A O 1
ATOM 2544 N N . ILE A 1 326 ? -29.725 17.998 8.601 1.00 49.42 335 ILE A N 1
ATOM 2545 C CA . ILE A 1 326 ? -30.598 18.790 7.688 1.00 55.45 335 ILE A CA 1
ATOM 2546 C C . ILE A 1 326 ? -30.742 18.040 6.369 1.00 55.13 335 ILE A C 1
ATOM 2547 O O . ILE A 1 326 ? -31.056 18.669 5.356 1.00 60.97 335 ILE A O 1
ATOM 2552 N N . GLY A 1 327 ? -30.495 16.737 6.386 1.00 53.33 336 GLY A N 1
ATOM 2553 C CA . GLY A 1 327 ? -30.575 15.904 5.176 1.00 53.57 336 GLY A CA 1
ATOM 2554 C C . GLY A 1 327 ? -30.946 14.463 5.473 1.00 50.92 336 GLY A C 1
ATOM 2555 O O . GLY A 1 327 ? -31.859 14.223 6.286 1.00 55.79 336 GLY A O 1
ATOM 2556 N N . GLU A 1 328 ? -30.239 13.534 4.830 1.00 56.02 337 GLU A N 1
ATOM 2557 C CA . GLU A 1 328 ? -30.579 12.088 4.795 1.00 60.81 337 GLU A CA 1
ATOM 2558 C C . GLU A 1 328 ? -29.710 11.274 5.762 1.00 54.06 337 GLU A C 1
ATOM 2559 O O . GLU A 1 328 ? -28.642 11.750 6.212 1.00 55.29 337 GLU A O 1
ATOM 2565 N N . THR A 1 329 ? -30.129 10.041 6.020 1.00 43.93 338 THR A N 1
ATOM 2566 C CA . THR A 1 329 ? -29.367 9.062 6.820 1.00 46.90 338 THR A CA 1
ATOM 2567 C C . THR A 1 329 ? -28.855 7.936 5.925 1.00 47.57 338 THR A C 1
ATOM 2568 O O . THR A 1 329 ? -29.643 7.365 5.168 1.00 54.82 338 THR A O 1
ATOM 2572 N N . VAL A 1 330 ? -27.595 7.562 6.093 1.00 46.11 339 VAL A N 1
ATOM 2573 C CA . VAL A 1 330 ? -26.991 6.442 5.329 1.00 42.71 339 VAL A CA 1
ATOM 2574 C C . VAL A 1 330 ? -26.480 5.383 6.301 1.00 54.76 339 VAL A C 1
ATOM 2575 O O . VAL A 1 330 ? -25.630 5.685 7.150 1.00 54.13 339 VAL A O 1
ATOM 2579 N N . ASP A 1 331 ? -26.919 4.149 6.105 1.00 44.51 340 ASP A N 1
ATOM 2580 C CA . ASP A 1 331 ? -26.544 3.008 6.976 1.00 52.35 340 ASP A CA 1
ATOM 2581 C C . ASP A 1 331 ? -25.256 2.353 6.468 1.00 52.36 340 ASP A C 1
ATOM 2582 O O . ASP A 1 331 ? -25.145 2.092 5.264 1.00 48.90 340 ASP A O 1
ATOM 2587 N N . ILE A 1 332 ? -24.338 2.034 7.376 1.00 42.51 341 ILE A N 1
ATOM 2588 C CA . ILE A 1 332 ? -23.045 1.371 7.044 1.00 51.18 341 ILE A CA 1
ATOM 2589 C C . ILE A 1 332 ? -22.999 -0.015 7.671 1.00 49.91 341 ILE A C 1
ATOM 2590 O O . ILE A 1 332 ? -23.184 -0.149 8.898 1.00 59.00 341 ILE A O 1
ATOM 2595 N N . LEU A 1 333 ? -22.721 -1.019 6.853 1.00 43.34 342 LEU A N 1
ATOM 2596 C CA . LEU A 1 333 ? -22.805 -2.437 7.280 1.00 54.66 342 LEU A CA 1
ATOM 2597 C C . LEU A 1 333 ? -21.417 -3.051 7.444 1.00 49.81 342 LEU A C 1
ATOM 2598 O O . LEU A 1 333 ? -20.469 -2.686 6.711 1.00 51.47 342 LEU A O 1
ATOM 2603 N N . ALA A 1 334 ? -21.336 -4.041 8.323 1.00 48.20 343 ALA A N 1
ATOM 2604 C CA . ALA A 1 334 ? -20.172 -4.941 8.426 1.00 56.27 343 ALA A CA 1
ATOM 2605 C C . ALA A 1 334 ? -20.155 -5.822 7.182 1.00 62.14 343 ALA A C 1
ATOM 2606 O O . ALA A 1 334 ? -21.216 -6.309 6.770 1.00 53.55 343 ALA A O 1
ATOM 2608 N N . HIS A 1 335 ? -18.987 -6.042 6.605 1.00 61.49 344 HIS A N 1
ATOM 2609 C CA . HIS A 1 335 ? -18.827 -6.931 5.430 1.00 57.35 344 HIS A CA 1
ATOM 2610 C C . HIS A 1 335 ? -18.040 -8.167 5.829 1.00 56.04 344 HIS A C 1
ATOM 2611 O O . HIS A 1 335 ? -17.655 -8.933 4.954 1.00 67.05 344 HIS A O 1
ATOM 2618 N N . THR A 1 336 ? -17.811 -8.349 7.114 1.00 51.84 345 THR A N 1
ATOM 2619 C CA . THR A 1 336 ? -17.043 -9.498 7.614 1.00 50.71 345 THR A CA 1
ATOM 2620 C C . THR A 1 336 ? -17.435 -9.752 9.055 1.00 59.36 345 THR A C 1
ATOM 2621 O O . THR A 1 336 ? -17.854 -8.809 9.743 1.00 63.12 345 THR A O 1
ATOM 2625 N N . ASP A 1 337 ? -17.270 -10.988 9.493 1.00 57.89 346 ASP A N 1
ATOM 2626 C CA . ASP A 1 337 ? -17.480 -11.354 10.913 1.00 64.65 346 ASP A CA 1
ATOM 2627 C C . ASP A 1 337 ? -16.225 -10.948 11.679 1.00 68.53 346 ASP A C 1
ATOM 2628 O O . ASP A 1 337 ? -15.128 -11.137 11.150 1.00 71.16 346 ASP A O 1
ATOM 2633 N N . GLY A 1 338 ? -16.376 -10.376 12.864 1.00 67.25 347 GLY A N 1
ATOM 2634 C CA . GLY A 1 338 ? -15.198 -10.051 13.683 1.00 67.04 347 GLY A CA 1
ATOM 2635 C C . GLY A 1 338 ? -15.486 -9.109 14.826 1.00 62.73 347 GLY A C 1
ATOM 2636 O O . GLY A 1 338 ? -16.655 -8.902 15.173 1.00 65.44 347 GLY A O 1
ATOM 2637 N N . VAL A 1 339 ? -14.432 -8.592 15.441 1.00 66.50 348 VAL A N 1
ATOM 2638 C CA . VAL A 1 339 ? -14.606 -7.735 16.647 1.00 59.18 348 VAL A CA 1
ATOM 2639 C C . VAL A 1 339 ? -14.442 -6.275 16.259 1.00 49.29 348 VAL A C 1
ATOM 2640 O O . VAL A 1 339 ? -13.402 -5.903 15.680 1.00 58.36 348 VAL A O 1
ATOM 2644 N N . LEU A 1 340 ? -15.410 -5.465 16.664 1.00 48.87 349 LEU A N 1
ATOM 2645 C CA . LEU A 1 340 ? -15.377 -4.001 16.459 1.00 48.27 349 LEU A CA 1
ATOM 2646 C C . LEU A 1 340 ? -14.443 -3.422 17.520 1.00 53.22 349 LEU A C 1
ATOM 2647 O O . LEU A 1 340 ? -14.919 -2.840 18.509 1.00 54.91 349 LEU A O 1
ATOM 2652 N N . PHE A 1 341 ? -13.145 -3.599 17.317 1.00 46.53 350 PHE A N 1
ATOM 2653 C CA . PHE A 1 341 ? -12.118 -3.208 18.312 1.00 52.13 350 PHE A CA 1
ATOM 2654 C C . PHE A 1 341 ? -11.896 -1.695 18.254 1.00 52.15 350 PHE A C 1
ATOM 2655 O O . PHE A 1 341 ? -11.353 -1.157 19.218 1.00 54.12 350 PHE A O 1
ATOM 2663 N N . ALA A 1 342 ? -12.313 -1.013 17.189 1.00 46.69 351 ALA A N 1
ATOM 2664 C CA . ALA A 1 342 ? -12.152 0.456 17.126 1.00 48.36 351 ALA A CA 1
ATOM 2665 C C . ALA A 1 342 ? -13.359 1.153 16.498 1.00 39.92 351 ALA A C 1
ATOM 2666 O O . ALA A 1 342 ? -13.998 0.615 15.583 1.00 48.27 351 ALA A O 1
ATOM 2668 N N . ARG A 1 343 ? -13.635 2.352 16.999 1.00 43.30 352 ARG A N 1
ATOM 2669 C CA . ARG A 1 343 ? -14.663 3.278 16.479 1.00 42.64 352 ARG A CA 1
ATOM 2670 C C . ARG A 1 343 ? -13.964 4.614 16.217 1.00 41.01 352 ARG A C 1
ATOM 2671 O O . ARG A 1 343 ? -12.928 4.591 15.533 1.00 43.66 352 ARG A O 1
ATOM 2679 N N . HIS A 1 344 ? -14.477 5.727 16.747 1.00 43.95 353 HIS A N 1
ATOM 2680 C CA . HIS A 1 344 ? -13.797 7.044 16.661 1.00 44.53 353 HIS A CA 1
ATOM 2681 C C . HIS A 1 344 ? -14.298 7.970 17.761 1.00 47.41 353 HIS A C 1
ATOM 2682 O O . HIS A 1 344 ? -15.458 7.850 18.169 1.00 41.63 353 HIS A O 1
ATOM 2689 N N . SER A 1 345 ? -13.435 8.870 18.210 1.00 40.02 354 SER A N 1
ATOM 2690 C CA . SER A 1 345 ? -13.728 9.815 19.312 1.00 47.89 354 SER A CA 1
ATOM 2691 C C . SER A 1 345 ? -14.520 11.014 18.806 1.00 43.17 354 SER A C 1
ATOM 2692 O O . SER A 1 345 ? -15.249 11.601 19.615 1.00 36.59 354 SER A O 1
ATOM 2695 N N . GLN A 1 346 ? -14.305 11.457 17.567 1.00 40.72 355 GLN A N 1
ATOM 2696 C CA . GLN A 1 346 ? -15.019 12.661 17.084 1.00 38.76 355 GLN A CA 1
ATOM 2697 C C . GLN A 1 346 ? -16.177 12.201 16.206 1.00 43.80 355 GLN A C 1
ATOM 2698 O O . GLN A 1 346 ? -15.937 11.779 15.075 1.00 42.89 355 GLN A O 1
ATOM 2704 N N . THR A 1 347 ? -17.391 12.389 16.689 1.00 34.73 356 THR A N 1
ATOM 2705 C CA . THR A 1 347 ? -18.606 11.770 16.109 1.00 39.42 356 THR A CA 1
ATOM 2706 C C . THR A 1 347 ? -19.205 12.642 15.001 1.00 41.12 356 THR A C 1
ATOM 2707 O O . THR A 1 347 ? -20.431 12.865 15.008 1.00 36.84 356 THR A O 1
ATOM 2711 N N . TYR A 1 348 ? -18.389 13.036 14.030 1.00 36.37 357 TYR A N 1
ATOM 2712 C CA . TYR A 1 348 ? -18.826 13.711 12.789 1.00 39.41 357 TYR A CA 1
ATOM 2713 C C . TYR A 1 348 ? -17.877 13.286 11.683 1.00 41.81 357 TYR A C 1
ATOM 2714 O O . TYR A 1 348 ? -16.668 13.169 11.925 1.00 43.73 357 TYR A O 1
ATOM 2723 N N . ALA A 1 349 ? -18.430 13.043 10.503 1.00 44.56 358 ALA A N 1
ATOM 2724 C CA . ALA A 1 349 ? -17.663 12.481 9.375 1.00 44.43 358 ALA A CA 1
ATOM 2725 C C . ALA A 1 349 ? -17.456 13.512 8.267 1.00 53.62 358 ALA A C 1
ATOM 2726 O O . ALA A 1 349 ? -18.248 14.455 8.086 1.00 40.42 358 ALA A O 1
ATOM 2728 N N . TYR A 1 350 ? -16.385 13.266 7.534 1.00 46.16 359 TYR A N 1
ATOM 2729 C CA . TYR A 1 350 ? -16.153 13.761 6.168 1.00 43.76 359 TYR A CA 1
ATOM 2730 C C . TYR A 1 350 ? -16.105 12.518 5.298 1.00 45.53 359 TYR A C 1
ATOM 2731 O O . TYR A 1 350 ? -15.810 11.432 5.788 1.00 48.86 359 TYR A O 1
ATOM 2740 N N . PRO A 1 351 ? -16.392 12.631 3.993 1.00 45.39 360 PRO A N 1
ATOM 2741 C CA . PRO A 1 351 ? -16.380 11.466 3.117 1.00 48.39 360 PRO A CA 1
ATOM 2742 C C . PRO A 1 351 ? -15.021 10.759 3.132 1.00 47.67 360 PRO A C 1
ATOM 2743 O O . PRO A 1 351 ? -14.010 11.414 3.047 1.00 43.86 360 PRO A O 1
ATOM 2747 N N . ASN A 1 352 ? -15.076 9.433 3.241 1.00 44.16 361 ASN A N 1
ATOM 2748 C CA . ASN A 1 352 ? -13.935 8.477 3.287 1.00 57.89 361 ASN A CA 1
ATOM 2749 C C . ASN A 1 352 ? -13.241 8.518 4.642 1.00 47.56 361 ASN A C 1
ATOM 2750 O O . ASN A 1 352 ? -12.149 7.920 4.761 1.00 48.37 361 ASN A O 1
ATOM 2755 N N . LYS A 1 353 ? -13.855 9.140 5.640 1.00 46.45 362 LYS A N 1
ATOM 2756 C CA . LYS A 1 353 ? -13.305 9.081 7.007 1.00 51.70 362 LYS A CA 1
ATOM 2757 C C . LYS A 1 353 ? -13.395 7.647 7.508 1.00 43.39 362 LYS A C 1
ATOM 2758 O O . LYS A 1 353 ? -14.467 7.051 7.398 1.00 47.18 362 LYS A O 1
ATOM 2764 N N . VAL A 1 354 ? -12.326 7.137 8.093 1.00 39.78 363 VAL A N 1
ATOM 2765 C CA . VAL A 1 354 ? -12.408 5.818 8.766 1.00 42.86 363 VAL A CA 1
ATOM 2766 C C . VAL A 1 354 ? -13.057 6.052 10.119 1.00 41.33 363 VAL A C 1
ATOM 2767 O O . VAL A 1 354 ? -12.549 6.861 10.894 1.00 42.15 363 VAL A O 1
ATOM 2771 N N . ILE A 1 355 ? -14.160 5.370 10.356 1.00 45.49 364 ILE A N 1
ATOM 2772 C CA . ILE A 1 355 ? -15.001 5.609 11.557 1.00 50.55 364 ILE A CA 1
ATOM 2773 C C . ILE A 1 355 ? -15.076 4.324 12.373 1.00 43.67 364 ILE A C 1
ATOM 2774 O O . ILE A 1 355 ? -15.886 4.281 13.308 1.00 46.98 364 ILE A O 1
ATOM 2779 N N . GLY A 1 356 ? -14.272 3.317 12.042 1.00 42.54 365 GLY A N 1
ATOM 2780 C CA . GLY A 1 356 ? -14.294 2.075 12.826 1.00 44.50 365 GLY A CA 1
ATOM 2781 C C . GLY A 1 356 ? -13.522 0.965 12.162 1.00 50.37 365 GLY A C 1
ATOM 2782 O O . GLY A 1 356 ? -13.214 1.066 10.968 1.00 48.41 365 GLY A O 1
ATOM 2783 N N . LYS A 1 357 ? -13.225 -0.075 12.934 1.00 44.20 366 LYS A N 1
ATOM 2784 C CA . LYS A 1 357 ? -12.416 -1.214 12.454 1.00 51.96 366 LYS A CA 1
ATOM 2785 C C . LYS A 1 357 ? -12.966 -2.521 13.005 1.00 52.00 366 LYS A C 1
ATOM 2786 O O . LYS A 1 357 ? -13.180 -2.630 14.224 1.00 49.02 366 LYS A O 1
ATOM 2792 N N . ILE A 1 358 ? -13.105 -3.500 12.116 1.00 54.83 367 ILE A N 1
ATOM 2793 C CA . ILE A 1 358 ? -13.539 -4.880 12.463 1.00 53.91 367 ILE A CA 1
ATOM 2794 C C . ILE A 1 358 ? -12.418 -5.852 12.121 1.00 58.40 367 ILE A C 1
ATOM 2795 O O . ILE A 1 358 ? -12.034 -5.949 10.969 1.00 58.99 367 ILE A O 1
ATOM 2800 N N . ALA A 1 359 ? -11.951 -6.601 13.103 1.00 56.28 368 ALA A N 1
ATOM 2801 C CA . ALA A 1 359 ? -10.887 -7.607 12.925 1.00 63.68 368 ALA A CA 1
ATOM 2802 C C . ALA A 1 359 ? -11.519 -8.930 12.497 1.00 67.32 368 ALA A C 1
ATOM 2803 O O . ALA A 1 359 ? -12.086 -9.628 13.367 1.00 64.87 368 ALA A O 1
ATOM 2805 N N . GLY A 1 360 ? -11.419 -9.251 11.204 1.00 71.20 369 GLY A N 1
ATOM 2806 C CA . GLY A 1 360 ? -12.024 -10.453 10.601 1.00 75.58 369 GLY A CA 1
ATOM 2807 C C . GLY A 1 360 ? -10.987 -11.498 10.250 1.00 73.67 369 GLY A C 1
ATOM 2808 O O . GLY A 1 360 ? -9.789 -11.269 10.495 1.00 75.39 369 GLY A O 1
ATOM 2809 N N . LYS A 1 361 ? -11.407 -12.605 9.645 1.00 81.48 370 LYS A N 1
ATOM 2810 C CA . LYS A 1 361 ? -10.475 -13.711 9.321 1.00 85.89 370 LYS A CA 1
ATOM 2811 C C . LYS A 1 361 ? -10.344 -13.933 7.819 1.00 88.75 370 LYS A C 1
ATOM 2812 O O . LYS A 1 361 ? -9.644 -14.869 7.459 1.00 90.15 370 LYS A O 1
ATOM 2818 N N . GLU A 1 362 ? -11.068 -13.199 6.972 1.00 93.05 371 GLU A N 1
ATOM 2819 C CA . GLU A 1 362 ? -11.059 -13.366 5.491 1.00 101.53 371 GLU A CA 1
ATOM 2820 C C . GLU A 1 362 ? -11.370 -14.816 5.097 1.00 106.83 371 GLU A C 1
ATOM 2821 O O . GLU A 1 362 ? -10.544 -15.498 4.497 1.00 102.72 371 GLU A O 1
ATOM 2827 N N . PRO A 1 363 ? -12.538 -15.349 5.522 1.00 110.77 372 PRO A N 1
ATOM 2828 C CA . PRO A 1 363 ? -12.971 -16.698 5.140 1.00 115.58 372 PRO A CA 1
ATOM 2829 C C . PRO A 1 363 ? -13.441 -16.829 3.682 1.00 105.26 372 PRO A C 1
ATOM 2830 O O . PRO A 1 363 ? -13.689 -15.825 3.066 1.00 103.71 372 PRO A O 1
ATOM 2834 N N . LEU A 1 364 ? -13.609 -18.056 3.195 1.00 103.76 373 LEU A N 1
ATOM 2835 C CA . LEU A 1 364 ? -14.145 -18.335 1.837 1.00 94.13 373 LEU A CA 1
ATOM 2836 C C . LEU A 1 364 ? -14.804 -19.717 1.813 1.00 91.12 373 LEU A C 1
ATOM 2837 O O . LEU A 1 364 ? -14.449 -20.598 2.585 1.00 93.84 373 LEU A O 1
ATOM 2842 N N . THR B 1 1 ? -46.035 22.270 5.747 1.00 73.46 10 THR B N 1
ATOM 2843 C CA . THR B 1 1 ? -45.462 21.861 7.060 1.00 83.18 10 THR B CA 1
ATOM 2844 C C . THR B 1 1 ? -44.529 22.954 7.596 1.00 78.38 10 THR B C 1
ATOM 2845 O O . THR B 1 1 ? -44.753 23.486 8.709 1.00 77.03 10 THR B O 1
ATOM 2849 N N . SER B 1 2 ? -43.472 23.246 6.851 1.00 81.25 11 SER B N 1
ATOM 2850 C CA . SER B 1 2 ? -42.451 24.225 7.274 1.00 72.68 11 SER B CA 1
ATOM 2851 C C . SER B 1 2 ? -41.858 24.933 6.071 1.00 65.78 11 SER B C 1
ATOM 2852 O O . SER B 1 2 ? -41.673 24.333 5.000 1.00 63.09 11 SER B O 1
ATOM 2855 N N . ALA B 1 3 ? -41.468 26.168 6.318 1.00 62.25 12 ALA B N 1
ATOM 2856 C CA . ALA B 1 3 ? -40.716 26.996 5.359 1.00 68.49 12 ALA B CA 1
ATOM 2857 C C . ALA B 1 3 ? -39.237 26.636 5.477 1.00 67.81 12 ALA B C 1
ATOM 2858 O O . ALA B 1 3 ? -38.765 26.279 6.558 1.00 67.68 12 ALA B O 1
ATOM 2860 N N . CYS B 1 4 ? -38.511 26.749 4.385 1.00 65.46 13 CYS B N 1
ATOM 2861 C CA . CYS B 1 4 ? -37.061 26.500 4.417 1.00 62.28 13 CYS B CA 1
ATOM 2862 C C . CYS B 1 4 ? -36.346 27.586 3.629 1.00 60.82 13 CYS B C 1
ATOM 2863 O O . CYS B 1 4 ? -36.667 27.769 2.430 1.00 67.47 13 CYS B O 1
ATOM 2866 N N . GLU B 1 5 ? -35.415 28.283 4.284 1.00 62.60 14 GLU B N 1
ATOM 2867 C CA . GLU B 1 5 ? -34.555 29.246 3.566 1.00 61.77 14 GLU B CA 1
ATOM 2868 C C . GLU B 1 5 ? -33.108 28.783 3.655 1.00 66.95 14 GLU B C 1
ATOM 2869 O O . GLU B 1 5 ? -32.680 28.217 4.668 1.00 63.16 14 GLU B O 1
ATOM 2875 N N . ASN B 1 6 ? -32.367 29.100 2.617 1.00 61.73 15 ASN B N 1
ATOM 2876 C CA . ASN B 1 6 ? -30.911 28.885 2.615 1.00 61.93 15 ASN B CA 1
ATOM 2877 C C . ASN B 1 6 ? -30.255 30.237 2.476 1.00 67.62 15 ASN B C 1
ATOM 2878 O O . ASN B 1 6 ? -30.251 30.781 1.373 1.00 73.18 15 ASN B O 1
ATOM 2883 N N . PHE B 1 7 ? -29.762 30.756 3.582 1.00 62.44 16 PHE B N 1
ATOM 2884 C CA . PHE B 1 7 ? -29.119 32.077 3.581 1.00 55.50 16 PHE B CA 1
ATOM 2885 C C . PHE B 1 7 ? -27.670 31.921 3.160 1.00 64.03 16 PHE B C 1
ATOM 2886 O O . PHE B 1 7 ? -26.940 31.141 3.768 1.00 67.83 16 PHE B O 1
ATOM 2894 N N . LEU B 1 8 ? -27.264 32.680 2.161 1.00 68.62 17 LEU B N 1
ATOM 2895 C CA . LEU B 1 8 ? -25.903 32.544 1.587 1.00 63.06 17 LEU B CA 1
ATOM 2896 C C . LEU B 1 8 ? -24.981 33.584 2.203 1.00 64.12 17 LEU B C 1
ATOM 2897 O O . LEU B 1 8 ? -25.271 34.792 2.137 1.00 76.68 17 LEU B O 1
ATOM 2902 N N . LEU B 1 9 ? -23.869 33.088 2.712 1.00 62.69 18 LEU B N 1
ATOM 2903 C CA . LEU B 1 9 ? -22.754 33.909 3.227 1.00 67.66 18 LEU B CA 1
ATOM 2904 C C . LEU B 1 9 ? -21.891 34.290 2.034 1.00 61.09 18 LEU B C 1
ATOM 2905 O O . LEU B 1 9 ? -21.972 33.658 0.991 1.00 68.21 18 LEU B O 1
ATOM 2910 N N . PRO B 1 10 ? -21.121 35.384 2.132 1.00 61.26 19 PRO B N 1
ATOM 2911 C CA . PRO B 1 10 ? -20.160 35.751 1.098 1.00 70.96 19 PRO B CA 1
ATOM 2912 C C . PRO B 1 10 ? -19.053 34.696 1.025 1.00 69.66 19 PRO B C 1
ATOM 2913 O O . PRO B 1 10 ? -18.804 34.021 2.009 1.00 71.63 19 PRO B O 1
ATOM 2917 N N . ALA B 1 11 ? -18.423 34.577 -0.137 1.00 77.03 20 ALA B N 1
ATOM 2918 C CA . ALA B 1 11 ? -17.400 33.544 -0.409 1.00 81.95 20 ALA B CA 1
ATOM 2919 C C . ALA B 1 11 ? -16.193 33.738 0.514 1.00 77.67 20 ALA B C 1
ATOM 2920 O O . ALA B 1 11 ? -15.787 34.898 0.765 1.00 73.41 20 ALA B O 1
ATOM 2922 N N . ASP B 1 12 ? -15.632 32.621 0.968 1.00 83.85 21 ASP B N 1
ATOM 2923 C CA . ASP B 1 12 ? -14.459 32.574 1.881 1.00 90.49 21 ASP B CA 1
ATOM 2924 C C . ASP B 1 12 ? -13.165 32.704 1.069 1.00 90.22 21 ASP B C 1
ATOM 2925 O O . ASP B 1 12 ? -13.219 33.017 -0.143 1.00 86.61 21 ASP B O 1
ATOM 2930 N N . GLN B 1 13 ? -12.031 32.448 1.715 1.00 88.93 22 GLN B N 1
ATOM 2931 C CA . GLN B 1 13 ? -10.675 32.612 1.127 1.00 89.56 22 GLN B CA 1
ATOM 2932 C C . GLN B 1 13 ? -10.456 31.632 -0.036 1.00 90.65 22 GLN B C 1
ATOM 2933 O O . GLN B 1 13 ? -9.518 31.856 -0.810 1.00 91.05 22 GLN B O 1
ATOM 2939 N N . ASP B 1 14 ? -11.258 30.576 -0.143 1.00 92.85 23 ASP B N 1
ATOM 2940 C CA . ASP B 1 14 ? -11.106 29.563 -1.218 1.00 94.62 23 ASP B CA 1
ATOM 2941 C C . ASP B 1 14 ? -12.141 29.832 -2.306 1.00 89.70 23 ASP B C 1
ATOM 2942 O O . ASP B 1 14 ? -12.243 29.006 -3.229 1.00 84.80 23 ASP B O 1
ATOM 2947 N N . GLY B 1 15 ? -12.895 30.926 -2.178 1.00 87.02 24 GLY B N 1
ATOM 2948 C CA . GLY B 1 15 ? -13.981 31.282 -3.108 1.00 86.28 24 GLY B CA 1
ATOM 2949 C C . GLY B 1 15 ? -15.204 30.403 -2.909 1.00 88.77 24 GLY B C 1
ATOM 2950 O O . GLY B 1 15 ? -15.981 30.234 -3.866 1.00 86.85 24 GLY B O 1
ATOM 2951 N N . ILE B 1 16 ? -15.413 29.877 -1.704 1.00 88.68 25 ILE B N 1
ATOM 2952 C CA . ILE B 1 16 ? -16.569 28.976 -1.452 1.00 86.87 25 ILE B CA 1
ATOM 2953 C C . ILE B 1 16 ? -17.643 29.727 -0.682 1.00 82.28 25 ILE B C 1
ATOM 2954 O O . ILE B 1 16 ? -17.371 30.298 0.371 1.00 84.50 25 ILE B O 1
ATOM 2959 N N . GLN B 1 17 ? -18.852 29.654 -1.203 1.00 77.17 26 GLN B N 1
ATOM 2960 C CA . GLN B 1 17 ? -20.027 30.285 -0.591 1.00 80.04 26 GLN B CA 1
ATOM 2961 C C . GLN B 1 17 ? -20.749 29.243 0.268 1.00 77.52 26 GLN B C 1
ATOM 2962 O O . GLN B 1 17 ? -21.267 28.255 -0.272 1.00 78.38 26 GLN B O 1
ATOM 2968 N N . ARG B 1 18 ? -20.871 29.502 1.567 1.00 71.21 27 ARG B N 1
ATOM 2969 C CA . ARG B 1 18 ? -21.532 28.562 2.508 1.00 69.73 27 ARG B CA 1
ATOM 2970 C C . ARG B 1 18 ? -22.958 29.033 2.815 1.00 66.10 27 ARG B C 1
ATOM 2971 O O . ARG B 1 18 ? -23.238 30.244 2.706 1.00 65.71 27 ARG B O 1
ATOM 2979 N N . GLN B 1 19 ? -23.856 28.117 3.158 1.00 50.11 28 GLN B N 1
ATOM 2980 C CA . GLN B 1 19 ? -25.254 28.529 3.439 1.00 64.30 28 GLN B CA 1
ATOM 2981 C C . GLN B 1 19 ? -25.719 28.042 4.802 1.00 55.84 28 GLN B C 1
ATOM 2982 O O . GLN B 1 19 ? -25.355 26.945 5.223 1.00 51.15 28 GLN B O 1
ATOM 2988 N N . VAL B 1 20 ? -26.585 28.834 5.407 1.00 56.59 29 VAL B N 1
ATOM 2989 C CA . VAL B 1 20 ? -27.249 28.511 6.689 1.00 54.97 29 VAL B CA 1
ATOM 2990 C C . VAL B 1 20 ? -28.667 28.065 6.374 1.00 57.73 29 VAL B C 1
ATOM 2991 O O . VAL B 1 20 ? -29.461 28.877 5.882 1.00 56.29 29 VAL B O 1
ATOM 2995 N N . THR B 1 21 ? -28.996 26.830 6.693 1.00 46.68 30 THR B N 1
ATOM 2996 C CA . THR B 1 21 ? -30.351 26.319 6.431 1.00 55.39 30 THR B CA 1
ATOM 2997 C C . THR B 1 21 ? -31.245 26.635 7.628 1.00 56.10 30 THR B C 1
ATOM 2998 O O . THR B 1 21 ? -30.929 26.195 8.756 1.00 51.18 30 THR B O 1
ATOM 3002 N N . ILE B 1 22 ? -32.335 27.351 7.377 1.00 49.32 31 ILE B N 1
ATOM 3003 C CA . ILE B 1 22 ? -33.260 27.796 8.453 1.00 52.44 31 ILE B CA 1
ATOM 3004 C C . ILE B 1 22 ? -34.641 27.206 8.210 1.00 56.01 31 ILE B C 1
ATOM 3005 O O . ILE B 1 22 ? -35.198 27.406 7.124 1.00 64.83 31 ILE B O 1
ATOM 3010 N N . PHE B 1 23 ? -35.219 26.570 9.216 1.00 49.81 32 PHE B N 1
ATOM 3011 C CA . PHE B 1 23 ? -36.585 26.020 9.085 1.00 57.46 32 PHE B CA 1
ATOM 3012 C C . PHE B 1 23 ? -37.546 26.836 9.934 1.00 58.17 32 PHE B C 1
ATOM 3013 O O . PHE B 1 23 ? -37.209 27.208 11.067 1.00 53.41 32 PHE B O 1
ATOM 3021 N N . ARG B 1 24 ? -38.757 27.057 9.432 1.00 56.12 33 ARG B N 1
ATOM 3022 C CA . ARG B 1 24 ? -39.782 27.789 10.215 1.00 60.65 33 ARG B CA 1
ATOM 3023 C C . ARG B 1 24 ? -41.095 27.018 10.228 1.00 61.19 33 ARG B C 1
ATOM 3024 O O . ARG B 1 24 ? -41.633 26.747 9.155 1.00 67.23 33 ARG B O 1
ATOM 3032 N N . TYR B 1 25 ? -41.653 26.789 11.411 1.00 63.81 34 TYR B N 1
ATOM 3033 C CA . TYR B 1 25 ? -42.821 25.883 11.544 1.00 65.11 34 TYR B CA 1
ATOM 3034 C C . TYR B 1 25 ? -44.132 26.604 11.767 1.00 69.04 34 TYR B C 1
ATOM 3035 O O . TYR B 1 25 ? -45.165 25.911 11.751 1.00 75.48 34 TYR B O 1
ATOM 3044 N N . GLY B 1 26 ? -44.106 27.911 11.975 1.00 69.91 35 GLY B N 1
ATOM 3045 C CA . GLY B 1 26 ? -45.353 28.589 12.338 1.00 72.14 35 GLY B CA 1
ATOM 3046 C C . GLY B 1 26 ? -45.901 29.445 11.226 1.00 69.90 35 GLY B C 1
ATOM 3047 O O . GLY B 1 26 ? -45.839 29.068 10.045 1.00 76.22 35 GLY B O 1
ATOM 3048 N N . GLN B 1 27 ? -46.441 30.593 11.619 1.00 74.86 36 GLN B N 1
ATOM 3049 C CA . GLN B 1 27 ? -46.947 31.637 10.706 1.00 72.77 36 GLN B CA 1
ATOM 3050 C C . GLN B 1 27 ? -45.750 32.545 10.426 1.00 71.94 36 GLN B C 1
ATOM 3051 O O . GLN B 1 27 ? -44.646 31.999 10.303 1.00 87.90 36 GLN B O 1
ATOM 3057 N N . GLU B 1 28 ? -45.896 33.855 10.348 1.00 73.33 37 GLU B N 1
ATOM 3058 C CA . GLU B 1 28 ? -44.704 34.726 10.201 1.00 66.67 37 GLU B CA 1
ATOM 3059 C C . GLU B 1 28 ? -44.911 35.993 11.011 1.00 71.68 37 GLU B C 1
ATOM 3060 O O . GLU B 1 28 ? -45.962 36.628 10.854 1.00 80.64 37 GLU B O 1
ATOM 3066 N N . ASN B 1 29 ? -43.927 36.360 11.833 1.00 68.95 38 ASN B N 1
ATOM 3067 C CA . ASN B 1 29 ? -44.010 37.549 12.734 1.00 73.35 38 ASN B CA 1
ATOM 3068 C C . ASN B 1 29 ? -45.261 37.409 13.611 1.00 65.71 38 ASN B C 1
ATOM 3069 O O . ASN B 1 29 ? -46.056 38.365 13.727 1.00 68.31 38 ASN B O 1
ATOM 3074 N N . SER B 1 30 ? -45.491 36.199 14.101 1.00 68.33 39 SER B N 1
ATOM 3075 C CA . SER B 1 30 ? -46.781 35.794 14.711 1.00 72.12 39 SER B CA 1
ATOM 3076 C C . SER B 1 30 ? -46.653 35.434 16.189 1.00 69.86 39 SER B C 1
ATOM 3077 O O . SER B 1 30 ? -45.657 34.801 16.574 1.00 78.25 39 SER B O 1
ATOM 3080 N N . ALA B 1 31 ? -47.722 35.751 16.923 1.00 79.15 40 ALA B N 1
ATOM 3081 C CA . ALA B 1 31 ? -48.083 35.256 18.272 1.00 77.62 40 ALA B CA 1
ATOM 3082 C C . ALA B 1 31 ? -46.852 35.250 19.177 1.00 71.45 40 ALA B C 1
ATOM 3083 O O . ALA B 1 31 ? -46.201 36.281 19.294 1.00 80.97 40 ALA B O 1
ATOM 3085 N N . PRO B 1 32 ? -46.556 34.181 19.952 1.00 70.19 41 PRO B N 1
ATOM 3086 C CA . PRO B 1 32 ? -45.223 34.017 20.534 1.00 64.47 41 PRO B CA 1
ATOM 3087 C C . PRO B 1 32 ? -44.186 33.554 19.504 1.00 57.85 41 PRO B C 1
ATOM 3088 O O . PRO B 1 32 ? -44.526 32.792 18.625 1.00 53.10 41 PRO B O 1
ATOM 3092 N N . LYS B 1 33 ? -42.939 33.991 19.651 1.00 57.24 42 LYS B N 1
ATOM 3093 C CA . LYS B 1 33 ? -41.854 33.537 18.744 1.00 55.43 42 LYS B CA 1
ATOM 3094 C C . LYS B 1 33 ? -40.765 32.790 19.519 1.00 48.51 42 LYS B C 1
ATOM 3095 O O . LYS B 1 33 ? -40.262 33.305 20.539 1.00 49.88 42 LYS B O 1
ATOM 3101 N N . ALA B 1 34 ? -40.404 31.612 19.018 1.00 54.36 43 ALA B N 1
ATOM 3102 C CA . ALA B 1 34 ? -39.328 30.771 19.574 1.00 54.54 43 ALA B CA 1
ATOM 3103 C C . ALA B 1 34 ? -38.212 30.672 18.548 1.00 54.88 43 ALA B C 1
ATOM 3104 O O . ALA B 1 34 ? -38.487 30.545 17.345 1.00 51.90 43 ALA B O 1
ATOM 3106 N N . TYR B 1 35 ? -36.993 30.657 19.044 1.00 47.77 44 TYR B N 1
ATOM 3107 C CA . TYR B 1 35 ? -35.793 30.473 18.215 1.00 46.07 44 TYR B CA 1
ATOM 3108 C C . TYR B 1 35 ? -34.916 29.434 18.890 1.00 49.09 44 TYR B C 1
ATOM 3109 O O . TYR B 1 35 ? -34.593 29.561 20.069 1.00 42.15 44 TYR B O 1
ATOM 3118 N N . LEU B 1 36 ? -34.577 28.403 18.146 1.00 46.04 45 LEU B N 1
ATOM 3119 C CA . LEU B 1 36 ? -33.693 27.325 18.639 1.00 48.78 45 LEU B CA 1
ATOM 3120 C C . LEU B 1 36 ? -32.607 27.109 17.598 1.00 51.67 45 LEU B C 1
ATOM 3121 O O . LEU B 1 36 ? -32.924 26.876 16.418 1.00 47.05 45 LEU B O 1
ATOM 3126 N N . GLN B 1 37 ? -31.357 27.190 18.018 1.00 43.07 46 GLN B N 1
ATOM 3127 C CA . GLN B 1 37 ? -30.242 26.920 17.090 1.00 45.30 46 GLN B CA 1
ATOM 3128 C C . GLN B 1 37 ? -29.276 25.962 17.757 1.00 45.38 46 GLN B C 1
ATOM 3129 O O . GLN B 1 37 ? -29.215 25.913 18.982 1.00 41.31 46 GLN B O 1
ATOM 3135 N N . ALA B 1 38 ? -28.527 25.257 16.935 1.00 44.40 47 ALA B N 1
ATOM 3136 C CA . ALA B 1 38 ? -27.469 24.348 17.397 1.00 45.46 47 ALA B CA 1
ATOM 3137 C C . ALA B 1 38 ? -26.290 24.442 16.446 1.00 42.23 47 ALA B C 1
ATOM 3138 O O . ALA B 1 38 ? -26.474 24.860 15.290 1.00 40.06 47 ALA B O 1
ATOM 3140 N N . GLY B 1 39 ? -25.123 24.054 16.940 1.00 48.29 48 GLY B N 1
ATOM 3141 C CA . GLY B 1 39 ? -23.908 23.926 16.120 1.00 36.23 48 GLY B CA 1
ATOM 3142 C C . GLY B 1 39 ? -23.250 25.258 15.821 1.00 35.45 48 GLY B C 1
ATOM 3143 O O . GLY B 1 39 ? -22.585 25.337 14.776 1.00 39.88 48 GLY B O 1
ATOM 3144 N N . LEU B 1 40 ? -23.415 26.263 16.683 1.00 38.24 49 LEU B N 1
ATOM 3145 C CA . LEU B 1 40 ? -22.705 27.554 16.519 1.00 42.58 49 LEU B CA 1
ATOM 3146 C C . LEU B 1 40 ? -21.222 27.252 16.661 1.00 37.33 49 LEU B C 1
ATOM 3147 O O . LEU B 1 40 ? -20.430 27.741 15.865 1.00 43.82 49 LEU B O 1
ATOM 3152 N N . HIS B 1 41 ? -20.884 26.381 17.597 1.00 41.48 50 HIS B N 1
ATOM 3153 C CA . HIS B 1 41 ? -19.516 25.816 17.636 1.00 39.85 50 HIS B CA 1
ATOM 3154 C C . HIS B 1 41 ? -19.726 24.554 16.801 1.00 40.26 50 HIS B C 1
ATOM 3155 O O . HIS B 1 41 ? -20.492 23.702 17.248 1.00 41.25 50 HIS B O 1
ATOM 3162 N N . ALA B 1 42 ? -19.092 24.446 15.641 1.00 38.57 51 ALA B N 1
ATOM 3163 C CA . ALA B 1 42 ? -19.441 23.377 14.691 1.00 37.58 51 ALA B CA 1
ATOM 3164 C C . ALA B 1 42 ? -18.934 22.026 15.176 1.00 38.82 51 ALA B C 1
ATOM 3165 O O . ALA B 1 42 ? -19.252 21.035 14.525 1.00 37.29 51 ALA B O 1
ATOM 3167 N N . ASP B 1 43 ? -18.180 21.983 16.266 1.00 36.71 52 ASP B N 1
ATOM 3168 C CA . ASP B 1 43 ? -17.640 20.698 16.769 1.00 36.05 52 ASP B CA 1
ATOM 3169 C C . ASP B 1 43 ? -18.445 20.257 17.996 1.00 41.86 52 ASP B C 1
ATOM 3170 O O . ASP B 1 43 ? -18.026 19.310 18.654 1.00 34.76 52 ASP B O 1
ATOM 3175 N N . GLU B 1 44 ? -19.572 20.913 18.265 1.00 36.56 53 GLU B N 1
ATOM 3176 C CA . GLU B 1 44 ? -20.492 20.566 19.378 1.00 34.99 53 GLU B CA 1
ATOM 3177 C C . GLU B 1 44 ? -21.751 19.923 18.791 1.00 34.77 53 GLU B C 1
ATOM 3178 O O . GLU B 1 44 ? -22.602 20.642 18.269 1.00 36.97 53 GLU B O 1
ATOM 3184 N N . PHE B 1 45 ? -21.862 18.602 18.873 1.00 31.96 54 PHE B N 1
ATOM 3185 C CA . PHE B 1 45 ? -22.823 17.793 18.060 1.00 40.42 54 PHE B CA 1
ATOM 3186 C C . PHE B 1 45 ? -24.204 17.512 18.674 1.00 41.15 54 PHE B C 1
ATOM 3187 O O . PHE B 1 45 ? -25.179 17.456 17.930 1.00 43.78 54 PHE B O 1
ATOM 3195 N N . PRO B 1 46 ? -24.366 17.254 19.991 1.00 41.22 55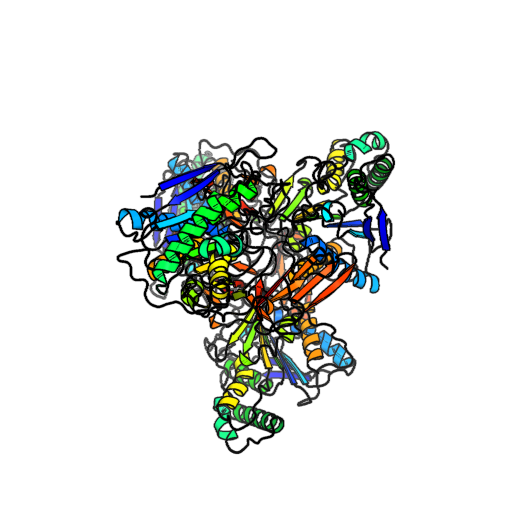 PRO B N 1
ATOM 3196 C CA . PRO B 1 46 ? -25.638 16.787 20.550 1.00 45.25 55 PRO B CA 1
ATOM 3197 C C . PRO B 1 46 ? -26.878 17.598 20.146 1.00 37.75 55 PRO B C 1
ATOM 3198 O O . PRO B 1 46 ? -27.945 17.016 19.982 1.00 41.02 55 PRO B O 1
ATOM 3202 N N . GLY B 1 47 ? -26.726 18.921 20.047 1.00 44.93 56 GLY B N 1
ATOM 3203 C CA . GLY B 1 47 ? -27.829 19.826 19.681 1.00 41.44 56 GLY B CA 1
ATOM 3204 C C . GLY B 1 47 ? -28.249 19.622 18.239 1.00 46.24 56 GLY B C 1
ATOM 3205 O O . GLY B 1 47 ? -29.415 19.870 17.918 1.00 37.85 56 GLY B O 1
ATOM 3206 N N . MET B 1 48 ? -27.310 19.226 17.385 1.00 39.28 57 MET B N 1
ATOM 3207 C CA . MET B 1 48 ? -27.574 19.056 15.942 1.00 42.88 57 MET B CA 1
ATOM 3208 C C . MET B 1 48 ? -28.573 17.915 15.811 1.00 44.45 57 MET B C 1
ATOM 3209 O O . MET B 1 48 ? -29.586 18.068 15.093 1.00 44.32 57 MET B O 1
ATOM 3214 N N . LEU B 1 49 ? -28.310 16.826 16.523 1.00 40.50 58 LEU B N 1
ATOM 3215 C CA . LEU B 1 49 ? -29.149 15.615 16.409 1.00 44.94 58 LEU B CA 1
ATOM 3216 C C . LEU B 1 49 ? -30.470 15.885 17.132 1.00 49.63 58 LEU B C 1
ATOM 3217 O O . LEU B 1 49 ? -31.514 15.446 16.616 1.00 44.17 58 LEU B O 1
ATOM 3222 N N . ALA B 1 50 ? -30.435 16.599 18.261 1.00 41.80 59 ALA B N 1
ATOM 3223 C CA . ALA B 1 50 ? -31.658 16.894 19.037 1.00 44.93 59 ALA B CA 1
ATOM 3224 C C . ALA B 1 50 ? -32.605 17.725 18.162 1.00 46.46 59 ALA B C 1
ATOM 3225 O O . ALA B 1 50 ? -33.807 17.443 18.167 1.00 40.79 59 ALA B O 1
ATOM 3227 N N . LEU B 1 51 ? -32.100 18.710 17.421 1.00 39.25 60 LEU B N 1
ATOM 3228 C CA . LEU B 1 51 ? -33.021 19.547 16.615 1.00 47.88 60 LEU B CA 1
ATOM 3229 C C . LEU B 1 51 ? -33.502 18.736 15.404 1.00 47.27 60 LEU B C 1
ATOM 3230 O O . LEU B 1 51 ? -34.634 18.973 14.989 1.00 49.71 60 LEU B O 1
ATOM 3235 N N . LYS B 1 52 ? -32.728 17.780 14.887 1.00 47.35 61 LYS B N 1
ATOM 3236 C CA . LYS B 1 52 ? -33.246 16.895 13.815 1.00 54.37 61 LYS B CA 1
ATOM 3237 C C . LYS B 1 52 ? -34.506 16.199 14.337 1.00 49.63 61 LYS B C 1
ATOM 3238 O O . LYS B 1 52 ? -35.531 16.189 13.631 1.00 53.11 61 LYS B O 1
ATOM 3244 N N . TYR B 1 53 ? -34.444 15.659 15.545 1.00 44.61 62 TYR B N 1
ATOM 3245 C CA . TYR B 1 53 ? -35.591 14.916 16.111 1.00 47.66 62 TYR B CA 1
ATOM 3246 C C . TYR B 1 53 ? -36.692 15.891 16.533 1.00 48.66 62 TYR B C 1
ATOM 3247 O O . TYR B 1 53 ? -37.871 15.499 16.477 1.00 56.68 62 TYR B O 1
ATOM 3256 N N . LEU B 1 54 ? -36.347 17.107 16.958 1.00 43.34 63 LEU B N 1
ATOM 3257 C CA . LEU B 1 54 ? -37.400 18.073 17.348 1.00 48.97 63 LEU B CA 1
ATOM 3258 C C . LEU B 1 54 ? -38.188 18.404 16.083 1.00 52.48 63 LEU B C 1
ATOM 3259 O O . LEU B 1 54 ? -39.408 18.541 16.171 1.00 45.56 63 LEU B O 1
ATOM 3264 N N . ARG B 1 55 ? -37.506 18.514 14.949 1.00 56.72 64 ARG B N 1
ATOM 3265 C CA . ARG B 1 55 ? -38.201 18.769 13.672 1.00 56.20 64 ARG B CA 1
ATOM 3266 C C . ARG B 1 55 ? -39.170 17.627 13.391 1.00 54.04 64 ARG B C 1
ATOM 3267 O O . ARG B 1 55 ? -40.298 17.921 13.036 1.00 56.46 64 ARG B O 1
ATOM 3275 N N . ASP B 1 56 ? -38.788 16.375 13.605 1.00 52.49 65 ASP B N 1
ATOM 3276 C CA . ASP B 1 56 ? -39.743 15.263 13.354 1.00 56.86 65 ASP B CA 1
ATOM 3277 C C . ASP B 1 56 ? -41.007 15.514 14.186 1.00 56.64 65 ASP B C 1
ATOM 3278 O O . ASP B 1 56 ? -42.118 15.359 13.644 1.00 57.30 65 ASP B O 1
ATOM 3283 N N . LEU B 1 57 ? -40.849 15.910 15.448 1.00 49.61 66 LEU B N 1
ATOM 3284 C CA . LEU B 1 57 ? -42.004 16.144 16.359 1.00 51.11 66 LEU B CA 1
ATOM 3285 C C . LEU B 1 57 ? -42.822 17.332 15.841 1.00 53.29 66 LEU B C 1
ATOM 3286 O O . LEU B 1 57 ? -44.056 17.273 15.906 1.00 55.48 66 LEU B O 1
ATOM 3291 N N . LEU B 1 58 ? -42.151 18.383 15.380 1.00 55.33 67 LEU B N 1
ATOM 3292 C CA . LEU B 1 58 ? -42.824 19.611 14.894 1.00 58.06 67 LEU B CA 1
ATOM 3293 C C . LEU B 1 58 ? -43.494 19.343 13.546 1.00 60.23 67 LEU B C 1
ATOM 3294 O O . LEU B 1 58 ? -44.524 19.975 13.300 1.00 53.73 67 LEU B O 1
ATOM 3299 N N . ASP B 1 59 ? -42.948 18.459 12.706 1.00 53.84 68 ASP B N 1
ATOM 3300 C CA . ASP B 1 59 ? -43.596 18.135 11.408 1.00 62.18 68 ASP B CA 1
ATOM 3301 C C . ASP B 1 59 ? -44.973 17.564 11.737 1.00 67.91 68 ASP B C 1
ATOM 3302 O O . ASP B 1 59 ? -45.945 17.946 11.073 1.00 62.04 68 ASP B O 1
ATOM 3307 N N . GLU B 1 60 ? -45.038 16.694 12.744 1.00 62.58 69 GLU B N 1
ATOM 3308 C CA . GLU B 1 60 ? -46.308 16.061 13.160 1.00 64.35 69 GLU B CA 1
ATOM 3309 C C . GLU B 1 60 ? -47.210 17.135 13.776 1.00 64.10 69 GLU B C 1
ATOM 3310 O O . GLU B 1 60 ? -48.408 17.148 13.462 1.00 65.25 69 GLU B O 1
ATOM 3316 N N . ALA B 1 61 ? -46.673 18.021 14.608 1.00 57.26 70 ALA B N 1
ATOM 3317 C CA . ALA B 1 61 ? -47.498 19.080 15.235 1.00 60.17 70 ALA B CA 1
ATOM 3318 C C . ALA B 1 61 ? -48.071 19.969 14.131 1.00 65.83 70 ALA B C 1
ATOM 3319 O O . ALA B 1 61 ? -49.221 20.414 14.259 1.00 59.56 70 ALA B O 1
ATOM 3321 N N . ALA B 1 62 ? -47.289 20.218 13.084 1.00 63.96 71 ALA B N 1
ATOM 3322 C CA . ALA B 1 62 ? -47.712 21.082 11.960 1.00 60.62 71 ALA B CA 1
ATOM 3323 C C . ALA B 1 62 ? -48.819 20.369 11.183 1.00 62.56 71 ALA B C 1
ATOM 3324 O O . ALA B 1 62 ? -49.826 21.019 10.873 1.00 66.27 71 ALA B O 1
ATOM 3326 N N . ARG B 1 63 ? -48.661 19.067 10.943 1.00 57.00 72 ARG B N 1
ATOM 3327 C CA . ARG B 1 63 ? -49.641 18.259 10.180 1.00 62.15 72 ARG B CA 1
ATOM 3328 C C . ARG B 1 63 ? -50.977 18.308 10.912 1.00 71.03 72 ARG B C 1
ATOM 3329 O O . ARG B 1 63 ? -52.007 18.395 10.249 1.00 69.93 72 ARG B O 1
ATOM 3337 N N . ARG B 1 64 ? -50.928 18.262 12.238 1.00 71.73 73 ARG B N 1
ATOM 3338 C CA . ARG B 1 64 ? -52.123 18.244 13.115 1.00 65.54 73 ARG B CA 1
ATOM 3339 C C . ARG B 1 64 ? -52.627 19.675 13.340 1.00 65.66 73 ARG B C 1
ATOM 3340 O O . ARG B 1 64 ? -53.569 19.832 14.132 1.00 70.53 73 ARG B O 1
ATOM 3348 N N . ASN B 1 65 ? -51.988 20.675 12.726 1.00 62.35 74 ASN B N 1
ATOM 3349 C CA . ASN B 1 65 ? -52.379 22.108 12.815 1.00 67.55 74 ASN B CA 1
ATOM 3350 C C . ASN B 1 65 ? -52.293 22.608 14.263 1.00 71.38 74 ASN B C 1
ATOM 3351 O O . ASN B 1 65 ? -53.207 23.331 14.700 1.00 74.33 74 ASN B O 1
ATOM 3356 N N . ARG B 1 66 ? -51.228 22.275 14.985 1.00 67.63 75 ARG B N 1
ATOM 3357 C CA . ARG B 1 66 ? -51.112 22.608 16.431 1.00 68.02 75 ARG B CA 1
ATOM 3358 C C . ARG B 1 66 ? -50.018 23.647 16.699 1.00 66.04 75 ARG B C 1
ATOM 3359 O O . ARG B 1 66 ? -49.727 23.902 17.873 1.00 66.96 75 ARG B O 1
ATOM 3367 N N . ILE B 1 67 ? -49.421 24.256 15.684 1.00 66.60 76 ILE B N 1
ATOM 3368 C CA . ILE B 1 67 ? -48.376 25.288 15.949 1.00 63.70 76 ILE B CA 1
ATOM 3369 C C . ILE B 1 67 ? -49.060 26.631 16.214 1.00 65.22 76 ILE B C 1
ATOM 3370 O O . ILE B 1 67 ? -49.766 27.118 15.337 1.00 75.38 76 ILE B O 1
ATOM 3375 N N . LYS B 1 68 ? -48.802 27.238 17.363 1.00 53.71 77 LYS B N 1
ATOM 3376 C CA . LYS B 1 68 ? -49.537 28.444 17.800 1.00 62.06 77 LYS B CA 1
ATOM 3377 C C . LYS B 1 68 ? -48.802 29.729 17.445 1.00 72.04 77 LYS B C 1
ATOM 3378 O O . LYS B 1 68 ? -49.490 30.757 17.384 1.00 88.02 77 LYS B O 1
ATOM 3384 N N . GLY B 1 69 ? -47.481 29.708 17.330 1.00 64.67 78 GLY B N 1
ATOM 3385 C CA . GLY B 1 69 ? -46.731 30.945 17.053 1.00 67.37 78 GLY B CA 1
ATOM 3386 C C . GLY B 1 69 ? -45.788 30.768 15.900 1.00 64.84 78 GLY B C 1
ATOM 3387 O O . GLY B 1 69 ? -46.166 30.097 14.934 1.00 62.44 78 GLY B O 1
ATOM 3388 N N . GLU B 1 70 ? -44.591 31.343 16.000 1.00 59.45 79 GLU B N 1
ATOM 3389 C CA . GLU B 1 70 ? -43.522 31.112 15.003 1.00 61.92 79 GLU B CA 1
ATOM 3390 C C . GLU B 1 70 ? -42.365 30.395 15.682 1.00 54.04 79 GLU B C 1
ATOM 3391 O O . GLU B 1 70 ? -41.787 30.958 16.603 1.00 55.24 79 GLU B O 1
ATOM 3397 N N . ILE B 1 71 ? -42.035 29.199 15.224 1.00 52.06 80 ILE B N 1
ATOM 3398 C CA . ILE B 1 71 ? -40.891 28.439 15.793 1.00 53.68 80 ILE B CA 1
ATOM 3399 C C . ILE B 1 71 ? -39.780 28.362 14.752 1.00 54.42 80 ILE B C 1
ATOM 3400 O O . ILE B 1 71 ? -39.987 27.760 13.687 1.00 51.48 80 ILE B O 1
ATOM 3405 N N . VAL B 1 72 ? -38.610 28.885 15.094 1.00 50.02 81 VAL B N 1
ATOM 3406 C CA . VAL B 1 72 ? -37.459 28.903 14.156 1.00 53.86 81 VAL B CA 1
ATOM 3407 C C . VAL B 1 72 ? -36.432 27.862 14.590 1.00 54.55 81 VAL B C 1
ATOM 3408 O O . VAL B 1 72 ? -35.939 27.968 15.717 1.00 53.87 81 VAL B O 1
ATOM 3412 N N . ILE B 1 73 ? -36.097 26.931 13.699 1.00 50.86 82 ILE B N 1
ATOM 3413 C CA . ILE B 1 73 ? -35.147 25.820 13.999 1.00 48.69 82 ILE B CA 1
ATOM 3414 C C . ILE B 1 73 ? -33.925 25.902 13.084 1.00 51.43 82 ILE B C 1
ATOM 3415 O O . ILE B 1 73 ? -34.081 25.799 11.853 1.00 50.78 82 ILE B O 1
ATOM 3420 N N . ILE B 1 74 ? -32.731 25.975 13.672 1.00 46.04 83 ILE B N 1
ATOM 3421 C CA . ILE B 1 74 ? -31.460 25.968 12.894 1.00 44.89 83 ILE B CA 1
ATOM 3422 C C . ILE B 1 74 ? -30.527 24.911 13.469 1.00 44.80 83 ILE B C 1
ATOM 3423 O O . ILE B 1 74 ? -29.716 25.216 14.333 1.00 41.93 83 ILE B O 1
ATOM 3428 N N . PRO B 1 75 ? -30.596 23.656 12.981 1.00 40.74 84 PRO B N 1
ATOM 3429 C CA . PRO B 1 75 ? -29.763 22.557 13.474 1.00 43.99 84 PRO B CA 1
ATOM 3430 C C . PRO B 1 75 ? -28.252 22.760 13.310 1.00 50.85 84 PRO B C 1
ATOM 3431 O O . PRO B 1 75 ? -27.476 22.218 14.093 1.00 43.64 84 PRO B O 1
ATOM 3435 N N . GLN B 1 76 ? -27.854 23.501 12.279 1.00 49.95 85 GLN B N 1
ATOM 3436 C CA . GLN B 1 76 ? -26.423 23.805 12.029 1.00 39.11 85 GLN B CA 1
ATOM 3437 C C . GLN B 1 76 ? -26.296 25.288 11.721 1.00 39.78 85 GLN B C 1
ATOM 3438 O O . GLN B 1 76 ? -26.360 25.665 10.546 1.00 49.60 85 GLN B O 1
ATOM 3444 N N . ALA B 1 77 ? -26.104 26.082 12.771 1.00 45.33 86 ALA B N 1
ATOM 3445 C CA . ALA B 1 77 ? -26.083 27.556 12.716 1.00 44.55 86 ALA B CA 1
ATOM 3446 C C . ALA B 1 77 ? -24.753 28.029 12.148 1.00 46.44 86 ALA B C 1
ATOM 3447 O O . ALA B 1 77 ? -24.610 29.237 11.926 1.00 45.82 86 ALA B O 1
ATOM 3449 N N . ASN B 1 78 ? -23.792 27.124 11.969 1.00 40.44 87 ASN B N 1
ATOM 3450 C CA . ASN B 1 78 ? -22.442 27.557 11.569 1.00 44.70 87 ASN B CA 1
ATOM 3451 C C . ASN B 1 78 ? -21.803 26.612 10.564 1.00 42.67 87 ASN B C 1
ATOM 3452 O O . ASN B 1 78 ? -20.965 25.768 10.882 1.00 43.05 87 ASN B O 1
ATOM 3457 N N . PRO B 1 79 ? -22.110 26.862 9.284 1.00 48.20 88 PRO B N 1
ATOM 3458 C CA . PRO B 1 79 ? -21.577 26.075 8.177 1.00 48.35 88 PRO B CA 1
ATOM 3459 C C . PRO B 1 79 ? -20.121 26.442 7.862 1.00 41.83 88 PRO B C 1
ATOM 3460 O O . PRO B 1 79 ? -19.516 25.773 7.034 1.00 52.16 88 PRO B O 1
ATOM 3464 N N . ILE B 1 80 ? -19.601 27.494 8.494 1.00 44.64 89 ILE B N 1
ATOM 3465 C CA . ILE B 1 80 ? -18.197 27.912 8.252 1.00 44.88 89 ILE B CA 1
ATOM 3466 C C . ILE B 1 80 ? -17.331 26.937 9.035 1.00 47.81 89 ILE B C 1
ATOM 3467 O O . ILE B 1 80 ? -16.490 26.247 8.439 1.00 43.92 89 ILE B O 1
ATOM 3472 N N . GLY B 1 81 ? -17.591 26.886 10.339 1.00 45.45 90 GLY B N 1
ATOM 3473 C CA . GLY B 1 81 ? -16.844 26.045 11.277 1.00 41.18 90 GLY B CA 1
ATOM 3474 C C . GLY B 1 81 ? -16.953 24.594 10.878 1.00 43.34 90 GLY B C 1
ATOM 3475 O O . GLY B 1 81 ? -15.985 23.863 11.079 1.00 40.44 90 GLY B O 1
ATOM 3476 N N . LEU B 1 82 ? -18.085 24.207 10.299 1.00 38.92 91 LEU B N 1
ATOM 3477 C CA . LEU B 1 82 ? -18.392 22.794 9.975 1.00 40.15 91 LEU B CA 1
ATOM 3478 C C . LEU B 1 82 ? -17.447 22.283 8.886 1.00 47.81 91 LEU B C 1
ATOM 3479 O O . LEU B 1 82 ? -17.349 21.069 8.725 1.00 45.04 91 LEU B O 1
ATOM 3484 N N . SER B 1 83 ? -16.821 23.185 8.135 1.00 42.43 92 SER B N 1
ATOM 3485 C CA . SER B 1 83 ? -15.933 22.823 7.004 1.00 49.72 92 SER B CA 1
ATOM 3486 C C . SER B 1 83 ? -14.475 22.804 7.460 1.00 37.61 92 SER B C 1
ATOM 3487 O O . SER B 1 83 ? -13.621 22.402 6.668 1.00 40.99 92 SER B O 1
ATOM 3490 N N . GLN B 1 84 ? -14.187 23.255 8.675 1.00 38.43 93 GLN B N 1
ATOM 3491 C CA . GLN B 1 84 ? -12.788 23.518 9.086 1.00 42.06 93 GLN B CA 1
ATOM 3492 C C . GLN B 1 84 ? -12.126 22.244 9.617 1.00 42.54 93 GLN B C 1
ATOM 3493 O O . GLN B 1 84 ? -11.929 22.117 10.839 1.00 53.98 93 GLN B O 1
ATOM 3499 N N . TRP B 1 85 ? -11.745 21.345 8.719 1.00 41.41 94 TRP B N 1
ATOM 3500 C CA . TRP B 1 85 ? -11.024 20.101 9.086 1.00 38.73 94 TRP B CA 1
ATOM 3501 C C . TRP B 1 85 ? -9.516 20.324 9.035 1.00 48.29 94 TRP B C 1
ATOM 3502 O O . TRP B 1 85 ? -9.041 20.963 8.084 1.00 52.02 94 TRP B O 1
ATOM 3513 N N . LYS B 1 86 ? -8.789 19.780 10.010 1.00 49.57 95 LYS B N 1
ATOM 3514 C CA . LYS B 1 86 ? -7.303 19.762 9.990 1.00 44.37 95 LYS B CA 1
ATOM 3515 C C . LYS B 1 86 ? -6.809 18.407 10.492 1.00 51.03 95 LYS B C 1
ATOM 3516 O O . LYS B 1 86 ? -7.129 18.024 11.629 1.00 42.79 95 LYS B O 1
ATOM 3522 N N . ASP B 1 87 ? -6.047 17.704 9.664 1.00 43.58 96 ASP B N 1
ATOM 3523 C CA . ASP B 1 87 ? -5.415 16.409 10.030 1.00 48.41 96 ASP B CA 1
ATOM 3524 C C . ASP B 1 87 ? -6.488 15.445 10.538 1.00 54.69 96 ASP B C 1
ATOM 3525 O O . ASP B 1 87 ? -6.212 14.673 11.475 1.00 51.58 96 ASP B O 1
ATOM 3530 N N . GLY B 1 88 ? -7.674 15.500 9.933 1.00 41.01 97 GLY B N 1
ATOM 3531 C CA . GLY B 1 88 ? -8.785 14.573 10.210 1.00 41.86 97 GLY B CA 1
ATOM 3532 C C . GLY B 1 88 ? -9.631 14.991 11.391 1.00 43.66 97 GLY B C 1
ATOM 3533 O O . GLY B 1 88 ? -10.551 14.240 11.745 1.00 42.76 97 GLY B O 1
ATOM 3534 N N A PHE B 1 89 ? -9.376 16.158 11.984 0.60 43.78 98 PHE B N 1
ATOM 3535 N N B PHE B 1 89 ? -9.391 16.193 11.915 0.40 48.03 98 PHE B N 1
ATOM 3536 C CA A PHE B 1 89 ? -10.173 16.649 13.133 0.60 48.31 98 PHE B CA 1
ATOM 3537 C CA B PHE B 1 89 ? -10.132 16.650 13.117 0.40 45.92 98 PHE B CA 1
ATOM 3538 C C A PHE B 1 89 ? -10.914 17.924 12.761 0.60 77.04 98 PHE B C 1
ATOM 3539 C C B PHE B 1 89 ? -10.883 17.945 12.801 0.40 58.37 98 PHE B C 1
ATOM 3540 O O A PHE B 1 89 ? -10.415 18.770 12.003 0.60 45.18 98 PHE B O 1
ATOM 3541 O O B PHE B 1 89 ? -10.450 18.670 11.894 0.40 45.03 98 PHE B O 1
ATOM 3556 N N . LEU B 1 90 ? -12.096 18.071 13.335 1.00 47.33 99 LEU B N 1
ATOM 3557 C CA . LEU B 1 90 ? -12.932 19.254 13.058 1.00 44.92 99 LEU B CA 1
ATOM 3558 C C . LEU B 1 90 ? -12.642 20.277 14.143 1.00 42.62 99 LEU B C 1
ATOM 3559 O O . LEU B 1 90 ? -12.853 19.976 15.323 1.00 52.34 99 LEU B O 1
ATOM 3564 N N . LEU B 1 91 ? -12.164 21.441 13.729 1.00 42.42 100 LEU B N 1
ATOM 3565 C CA . LEU B 1 91 ? -11.913 22.564 14.658 1.00 48.84 100 LEU B CA 1
ATOM 3566 C C . LEU B 1 91 ? -12.990 23.603 14.386 1.00 50.37 100 LEU B C 1
ATOM 3567 O O . LEU B 1 91 ? -12.840 24.354 13.419 1.00 54.36 100 LEU B O 1
ATOM 3572 N N . GLY B 1 92 ? -14.061 23.583 15.177 1.00 45.85 101 GLY B N 1
ATOM 3573 C CA . GLY B 1 92 ? -15.275 24.354 14.867 1.00 44.39 101 GLY B CA 1
ATOM 3574 C C . GLY B 1 92 ? -15.481 25.517 15.813 1.00 41.70 101 GLY B C 1
ATOM 3575 O O . GLY B 1 92 ? -16.537 26.139 15.733 1.00 48.39 101 GLY B O 1
ATOM 3576 N N . ARG B 1 93 ? -14.527 25.811 16.687 1.00 39.70 102 ARG B N 1
ATOM 3577 C CA . ARG B 1 93 ? -14.728 26.826 17.747 1.00 43.39 102 ARG B CA 1
ATOM 3578 C C . ARG B 1 93 ? -14.324 28.217 17.255 1.00 45.25 102 ARG B C 1
ATOM 3579 O O . ARG B 1 93 ? -14.982 29.196 17.649 1.00 51.06 102 ARG B O 1
ATOM 3587 N N . PHE B 1 94 ? -13.280 28.310 16.444 1.00 49.03 103 PHE B N 1
ATOM 3588 C CA . PHE B 1 94 ? -12.779 29.615 15.951 1.00 45.16 103 PHE B CA 1
ATOM 3589 C C . PHE B 1 94 ? -12.847 29.662 14.435 1.00 45.68 103 PHE B C 1
ATOM 3590 O O . PHE B 1 94 ? -12.668 28.628 13.772 1.00 45.84 103 PHE B O 1
ATOM 3598 N N . ASP B 1 95 ? -13.070 30.868 13.930 1.00 46.01 104 ASP B N 1
ATOM 3599 C CA . ASP B 1 95 ? -13.172 31.171 12.487 1.00 51.18 104 ASP B CA 1
ATOM 3600 C C . ASP B 1 95 ? -11.779 31.262 11.885 1.00 51.62 104 ASP B C 1
ATOM 3601 O O . ASP B 1 95 ? -10.992 32.108 12.317 1.00 48.50 104 ASP B O 1
ATOM 3606 N N . HIS B 1 96 ? -11.506 30.458 10.873 1.00 50.66 105 HIS B N 1
ATOM 3607 C CA . HIS B 1 96 ? -10.161 30.419 10.256 1.00 59.45 105 HIS B CA 1
ATOM 3608 C C . HIS B 1 96 ? -9.770 31.811 9.754 1.00 55.95 105 HIS B C 1
ATOM 3609 O O . HIS B 1 96 ? -8.632 32.236 10.002 1.00 62.37 105 HIS B O 1
ATOM 3616 N N . GLN B 1 97 ? -10.688 32.496 9.076 1.00 56.34 106 GLN B N 1
ATOM 3617 C CA . GLN B 1 97 ? -10.375 33.760 8.363 1.00 61.80 106 GLN B CA 1
ATOM 3618 C C . GLN B 1 97 ? -10.069 34.882 9.359 1.00 63.32 106 GLN B C 1
ATOM 3619 O O . GLN B 1 97 ? -9.156 35.647 9.095 1.00 64.31 106 GLN B O 1
ATOM 3625 N N . THR B 1 98 ? -10.817 34.999 10.444 1.00 55.43 107 THR B N 1
ATOM 3626 C CA . THR B 1 98 ? -10.679 36.156 11.365 1.00 55.70 107 THR B CA 1
ATOM 3627 C C . THR B 1 98 ? -9.968 35.761 12.653 1.00 48.30 107 THR B C 1
ATOM 3628 O O . THR B 1 98 ? -9.468 36.662 13.346 1.00 49.91 107 THR B O 1
ATOM 3632 N N . GLY B 1 99 ? -9.995 34.474 12.993 1.00 49.38 108 GLY B N 1
ATOM 3633 C CA . GLY B 1 99 ? -9.418 33.956 14.246 1.00 47.64 108 GLY B CA 1
ATOM 3634 C C . GLY B 1 99 ? -10.368 34.172 15.405 1.00 59.90 108 GLY B C 1
ATOM 3635 O O . GLY B 1 99 ? -10.013 33.821 16.542 1.00 58.15 108 GLY B O 1
ATOM 3636 N N . THR B 1 100 ? -11.564 34.679 15.135 1.00 44.13 109 THR B N 1
ATOM 3637 C CA . THR B 1 100 ? -12.509 35.012 16.215 1.00 53.47 109 THR B CA 1
ATOM 3638 C C . THR B 1 100 ? -13.317 33.783 16.626 1.00 49.09 109 THR B C 1
ATOM 3639 O O . THR B 1 100 ? -13.475 32.821 15.841 1.00 45.56 109 THR B O 1
ATOM 3643 N N . ASN B 1 101 ? -13.823 33.851 17.841 1.00 42.82 110 ASN B N 1
ATOM 3644 C CA . ASN B 1 101 ? -14.682 32.802 18.415 1.00 44.54 110 ASN B CA 1
ATOM 3645 C C . ASN B 1 101 ? -16.066 32.957 17.798 1.00 45.85 110 ASN B C 1
ATOM 3646 O O . ASN B 1 101 ? -16.618 34.077 17.814 1.00 44.05 110 ASN B O 1
ATOM 3651 N N . PHE B 1 102 ? -16.666 31.859 17.368 1.00 38.11 111 PHE B N 1
ATOM 3652 C CA . PHE B 1 102 ? -17.987 31.908 16.702 1.00 45.21 111 PHE B CA 1
ATOM 3653 C C . PHE B 1 102 ? -19.083 32.340 17.683 1.00 48.93 111 PHE B C 1
ATOM 3654 O O . PHE B 1 102 ? -20.118 32.800 17.205 1.00 39.58 111 PHE B O 1
ATOM 3662 N N . ASN B 1 103 ? -18.876 32.183 18.991 1.00 43.56 112 ASN B N 1
ATOM 3663 C CA . ASN B 1 103 ? -19.882 32.612 19.986 1.00 34.91 112 ASN B CA 1
ATOM 3664 C C . ASN B 1 103 ? -19.364 33.806 20.774 1.00 41.75 112 ASN B C 1
ATOM 3665 O O . ASN B 1 103 ? -19.593 33.871 21.987 1.00 34.33 112 ASN B O 1
ATOM 3670 N N . ARG B 1 104 ? -18.700 34.729 20.086 1.00 45.37 113 ARG B N 1
ATOM 3671 C CA . ARG B 1 104 ? -18.283 36.018 20.686 1.00 49.54 113 ARG B CA 1
ATOM 3672 C C . ARG B 1 104 ? -18.525 37.128 19.674 1.00 46.74 113 ARG B C 1
ATOM 3673 O O . ARG B 1 104 ? -18.812 36.833 18.508 1.00 45.85 113 ARG B O 1
ATOM 3681 N N . ASP B 1 105 ? -18.414 38.366 20.154 1.00 49.10 114 ASP B N 1
ATOM 3682 C CA . ASP B 1 105 ? -18.460 39.624 19.364 1.00 57.70 114 ASP B CA 1
ATOM 3683 C C . ASP B 1 105 ? -19.814 39.787 18.668 1.00 52.99 114 ASP B C 1
ATOM 3684 O O . ASP B 1 105 ? -19.851 40.246 17.513 1.00 52.98 114 ASP B O 1
ATOM 3689 N N . TYR B 1 106 ? -20.905 39.483 19.359 1.00 55.42 115 TYR B N 1
ATOM 3690 C CA . TYR B 1 106 ? -22.255 39.804 18.849 1.00 53.48 115 TYR B CA 1
ATOM 3691 C C . TYR B 1 106 ? -22.547 41.267 19.147 1.00 44.96 115 TYR B C 1
ATOM 3692 O O . TYR B 1 106 ? -21.993 41.839 20.083 1.00 50.38 115 TYR B O 1
ATOM 3701 N N . PRO B 1 107 ? -23.400 41.903 18.322 1.00 44.82 116 PRO B N 1
ATOM 3702 C CA . PRO B 1 107 ? -23.825 43.281 18.542 1.00 51.31 116 PRO B CA 1
ATOM 3703 C C . PRO B 1 107 ? -24.519 43.531 19.883 1.00 54.78 116 PRO B C 1
ATOM 3704 O O . PRO B 1 107 ? -25.282 42.707 20.327 1.00 59.68 116 PRO B O 1
ATOM 3708 N N . ASP B 1 108 ? -24.275 44.699 20.463 1.00 54.88 117 ASP B N 1
ATOM 3709 C CA . ASP B 1 108 ? -24.994 45.172 21.667 1.00 54.71 117 ASP B CA 1
ATOM 3710 C C . ASP B 1 108 ? -26.214 45.964 21.197 1.00 59.12 117 ASP B C 1
ATOM 3711 O O . ASP B 1 108 ? -26.052 47.124 20.751 1.00 68.23 117 ASP B O 1
ATOM 3716 N N . LEU B 1 109 ? -27.396 45.363 21.294 1.00 59.28 118 LEU B N 1
ATOM 3717 C CA . LEU B 1 109 ? -28.636 45.988 20.785 1.00 53.41 118 LEU B CA 1
ATOM 3718 C C . LEU B 1 109 ? -29.125 47.073 21.737 1.00 60.99 118 LEU B C 1
ATOM 3719 O O . LEU B 1 109 ? -30.089 47.747 21.385 1.00 65.68 118 LEU B O 1
ATOM 3724 N N . CYS B 1 110 ? -28.527 47.222 22.910 1.00 57.59 119 CYS B N 1
ATOM 3725 C CA . CYS B 1 110 ? -28.871 48.354 23.787 1.00 62.10 119 CYS B CA 1
ATOM 3726 C C . CYS B 1 110 ? -28.143 49.553 23.201 1.00 69.40 119 CYS B C 1
ATOM 3727 O O . CYS B 1 110 ? -28.801 50.531 22.833 1.00 74.90 119 CYS B O 1
ATOM 3730 N N . GLN B 1 111 ? -26.840 49.401 23.007 1.00 61.76 120 GLN B N 1
ATOM 3731 C CA . GLN B 1 111 ? -26.008 50.506 22.491 1.00 66.72 120 GLN B CA 1
ATOM 3732 C C . GLN B 1 111 ? -26.553 50.949 21.138 1.00 67.91 120 GLN B C 1
ATOM 3733 O O . GLN B 1 111 ? -26.511 52.152 20.862 1.00 70.83 120 GLN B O 1
ATOM 3739 N N . LEU B 1 112 ? -27.100 50.030 20.354 1.00 61.85 121 LEU B N 1
ATOM 3740 C CA . LEU B 1 112 ? -27.613 50.346 18.998 1.00 67.41 121 LEU B CA 1
ATOM 3741 C C . LEU B 1 112 ? -29.008 50.986 19.025 1.00 66.45 121 LEU B C 1
ATOM 3742 O O . LEU B 1 112 ? -29.421 51.484 17.958 1.00 72.46 121 LEU B O 1
ATOM 3747 N N . THR B 1 113 ? -29.747 50.940 20.135 1.00 64.68 122 THR B N 1
ATOM 3748 C CA . THR B 1 113 ? -31.175 51.373 20.131 1.00 67.90 122 THR B CA 1
ATOM 3749 C C . THR B 1 113 ? -31.456 52.502 21.127 1.00 64.26 122 THR B C 1
ATOM 3750 O O . THR B 1 113 ? -32.485 53.170 20.939 1.00 71.64 122 THR B O 1
ATOM 3754 N N . VAL B 1 114 ? -30.596 52.747 22.118 1.00 66.11 123 VAL B N 1
ATOM 3755 C CA . VAL B 1 114 ? -30.887 53.756 23.182 1.00 70.00 123 VAL B CA 1
ATOM 3756 C C . VAL B 1 114 ? -31.190 55.122 22.564 1.00 78.19 123 VAL B C 1
ATOM 3757 O O . VAL B 1 114 ? -32.110 55.789 23.054 1.00 81.46 123 VAL B O 1
ATOM 3761 N N . GLU B 1 115 ? -30.428 55.563 21.574 1.00 73.80 124 GLU B N 1
ATOM 3762 C CA . GLU B 1 115 ? -30.662 56.914 21.005 1.00 78.34 124 GLU B CA 1
ATOM 3763 C C . GLU B 1 115 ? -32.018 56.935 20.297 1.00 75.51 124 GLU B C 1
ATOM 3764 O O . GLU B 1 115 ? -32.806 57.874 20.522 1.00 80.82 124 GLU B O 1
ATOM 3770 N N . LYS B 1 116 ? -32.281 55.908 19.503 1.00 69.82 125 LYS B N 1
ATOM 3771 C CA . LYS B 1 116 ? -33.492 55.815 18.652 1.00 71.87 125 LYS B CA 1
ATOM 3772 C C . LYS B 1 116 ? -34.749 55.790 19.526 1.00 73.87 125 LYS B C 1
ATOM 3773 O O . LYS B 1 116 ? -35.752 56.384 19.118 1.00 80.41 125 LYS B O 1
ATOM 3779 N N . LEU B 1 117 ? -34.673 55.153 20.695 1.00 74.72 126 LEU B N 1
ATOM 3780 C CA . LEU B 1 117 ? -35.823 54.933 21.613 1.00 76.88 126 LEU B CA 1
ATOM 3781 C C . LEU B 1 117 ? -36.097 56.152 22.496 1.00 78.37 126 LEU B C 1
ATOM 3782 O O . LEU B 1 117 ? -37.065 56.077 23.281 1.00 86.31 126 LEU B O 1
ATOM 3787 N N . ASP B 1 118 ? -35.269 57.196 22.452 1.00 84.46 127 ASP B N 1
ATOM 3788 C CA . ASP B 1 118 ? -35.326 58.309 23.439 1.00 90.60 127 ASP B CA 1
ATOM 3789 C C . ASP B 1 118 ? -36.771 58.816 23.597 1.00 92.50 127 ASP B C 1
ATOM 3790 O O . ASP B 1 118 ? -37.188 59.056 24.745 1.00 95.17 127 ASP B O 1
ATOM 3795 N N . GLY B 1 119 ? -37.501 59.014 22.501 1.00 86.20 128 GLY B N 1
ATOM 3796 C CA . GLY B 1 119 ? -38.844 59.617 22.567 1.00 92.49 128 GLY B CA 1
ATOM 3797 C C . GLY B 1 119 ? -39.954 58.611 22.331 1.00 90.47 128 GLY B C 1
ATOM 3798 O O . GLY B 1 119 ? -41.077 59.053 22.094 1.00 90.62 128 GLY B O 1
ATOM 3799 N N . GLN B 1 120 ? -39.700 57.303 22.355 1.00 86.26 129 GLN B N 1
ATOM 3800 C CA . GLN B 1 120 ? -40.677 56.329 21.782 1.00 82.71 129 GLN B CA 1
ATOM 3801 C C . GLN B 1 120 ? -41.324 55.449 22.855 1.00 78.45 129 GLN B C 1
ATOM 3802 O O . GLN B 1 120 ? -42.173 54.610 22.499 1.00 80.04 129 GLN B O 1
ATOM 3808 N N . LEU B 1 121 ? -40.937 55.594 24.112 1.00 73.75 130 LEU B N 1
ATOM 3809 C CA . LEU B 1 121 ? -41.438 54.677 25.166 1.00 78.18 130 LEU B CA 1
ATOM 3810 C C . LEU B 1 121 ? -42.615 55.313 25.892 1.00 78.67 130 LEU B C 1
ATOM 3811 O O . LEU B 1 121 ? -42.638 56.549 26.058 1.00 80.00 130 LEU B O 1
ATOM 3816 N N . THR B 1 122 ? -43.526 54.469 26.369 1.00 73.35 131 THR B N 1
ATOM 3817 C CA . THR B 1 122 ? -44.733 54.898 27.106 1.00 77.72 131 THR B CA 1
ATOM 3818 C C . THR B 1 122 ? -44.971 54.013 28.333 1.00 78.27 131 THR B C 1
ATOM 3819 O O . THR B 1 122 ? -44.104 53.180 28.675 1.00 81.83 131 THR B O 1
ATOM 3823 N N . GLU B 1 123 ? -46.136 54.166 28.956 1.00 72.07 132 GLU B N 1
ATOM 3824 C CA . GLU B 1 123 ? -46.521 53.503 30.224 1.00 75.94 132 GLU B CA 1
ATOM 3825 C C . GLU B 1 123 ? -46.885 52.036 29.960 1.00 73.48 132 GLU B C 1
ATOM 3826 O O . GLU B 1 123 ? -47.055 51.284 30.916 1.00 65.40 132 GLU B O 1
ATOM 3832 N N . ASN B 1 124 ? -47.113 51.691 28.701 1.00 72.35 133 ASN B N 1
ATOM 3833 C CA . ASN B 1 124 ? -47.663 50.374 28.306 1.00 77.04 133 ASN B CA 1
ATOM 3834 C C . ASN B 1 124 ? -46.503 49.440 27.953 1.00 81.98 133 ASN B C 1
ATOM 3835 O O . ASN B 1 124 ? -45.845 49.677 26.916 1.00 78.80 133 ASN B O 1
ATOM 3840 N N . ALA B 1 125 ? -46.238 48.431 28.787 1.00 77.47 134 ALA B N 1
ATOM 3841 C CA . ALA B 1 125 ? -45.094 47.508 28.606 1.00 72.55 134 ALA B CA 1
ATOM 3842 C C . ALA B 1 125 ? -45.178 46.808 27.248 1.00 70.41 134 ALA B C 1
ATOM 3843 O O . ALA B 1 125 ? -44.142 46.671 26.606 1.00 63.37 134 ALA B O 1
ATOM 3845 N N . GLU B 1 126 ? -46.357 46.360 26.840 1.00 69.10 135 GLU B N 1
ATOM 3846 C CA . GLU B 1 126 ? -46.515 45.570 25.592 1.00 71.71 135 GLU B CA 1
ATOM 3847 C C . GLU B 1 126 ? -46.138 46.479 24.424 1.00 69.48 135 GLU B C 1
ATOM 3848 O O . GLU B 1 126 ? -45.471 46.015 23.498 1.00 67.05 135 GLU B O 1
ATOM 3854 N N . HIS B 1 127 ? -46.540 47.744 24.491 1.00 72.64 136 HIS B N 1
ATOM 3855 C CA . HIS B 1 127 ? -46.198 48.747 23.453 1.00 75.41 136 HIS B CA 1
ATOM 3856 C C . HIS B 1 127 ? -44.680 48.865 23.402 1.00 72.56 136 HIS B C 1
ATOM 3857 O O . HIS B 1 127 ? -44.104 48.738 22.301 1.00 63.56 136 HIS B O 1
ATOM 3864 N N . ASN B 1 128 ? -44.064 49.027 24.570 1.00 67.64 137 ASN B N 1
ATOM 3865 C CA . ASN B 1 128 ? -42.600 49.218 24.626 1.00 71.93 137 ASN B CA 1
ATOM 3866 C C . ASN B 1 128 ? -41.926 47.997 24.003 1.00 68.48 137 ASN B C 1
ATOM 3867 O O . ASN B 1 128 ? -40.927 48.171 23.292 1.00 66.59 137 ASN B O 1
ATOM 3872 N N . ILE B 1 129 ? -42.455 46.802 24.239 1.00 62.19 138 ILE B N 1
ATOM 3873 C CA . ILE B 1 129 ? -41.828 45.567 23.693 1.00 61.43 138 ILE B CA 1
ATOM 3874 C C . ILE B 1 129 ? -41.845 45.636 22.172 1.00 64.35 138 ILE B C 1
ATOM 3875 O O . ILE B 1 129 ? -40.815 45.354 21.561 1.00 59.23 138 ILE B O 1
ATOM 3880 N N . ASP B 1 130 ? -42.984 45.985 21.588 1.00 63.86 139 ASP B N 1
ATOM 3881 C CA . ASP B 1 130 ? -43.129 46.031 20.111 1.00 65.84 139 ASP B CA 1
ATOM 3882 C C . ASP B 1 130 ? -42.240 47.149 19.553 1.00 63.58 139 ASP B C 1
ATOM 3883 O O . ASP B 1 130 ? -41.634 46.952 18.483 1.00 60.90 139 ASP B O 1
ATOM 3888 N N . VAL B 1 131 ? -42.158 48.279 20.248 1.00 61.84 140 VAL B N 1
ATOM 3889 C CA . VAL B 1 131 ? -41.341 49.439 19.790 1.00 66.00 140 VAL B CA 1
ATOM 3890 C C . VAL B 1 131 ? -39.872 49.043 19.810 1.00 62.45 140 VAL B C 1
ATOM 3891 O O . VAL B 1 131 ? -39.146 49.368 18.851 1.00 59.33 140 VAL B O 1
ATOM 3895 N N . ILE B 1 132 ? -39.451 48.409 20.897 1.00 70.49 141 ILE B N 1
ATOM 3896 C CA . ILE B 1 132 ? -38.027 48.029 21.077 1.00 65.00 141 ILE B CA 1
ATOM 3897 C C . ILE B 1 132 ? -37.681 46.975 20.026 1.00 60.33 141 ILE B C 1
ATOM 3898 O O . ILE B 1 132 ? -36.635 47.115 19.416 1.00 60.89 141 ILE B O 1
ATOM 3903 N N . ARG B 1 133 ? -38.540 45.984 19.803 1.00 56.04 142 ARG B N 1
ATOM 3904 C CA . ARG B 1 133 ? -38.256 44.930 18.796 1.00 57.71 142 ARG B CA 1
ATOM 3905 C C . ARG B 1 133 ? -38.156 45.553 17.404 1.00 68.08 142 ARG B C 1
ATOM 3906 O O . ARG B 1 133 ? -37.234 45.167 16.658 1.00 67.08 142 ARG B O 1
ATOM 3914 N N . LYS B 1 134 ? -39.046 46.485 17.065 1.00 65.98 143 LYS B N 1
ATOM 3915 C CA . LYS B 1 134 ? -39.028 47.132 15.727 1.00 63.61 143 LYS B CA 1
ATOM 3916 C C . LYS B 1 134 ? -37.726 47.924 15.606 1.00 60.62 143 LYS B C 1
ATOM 3917 O O . LYS B 1 134 ? -37.079 47.860 14.547 1.00 69.10 143 LYS B O 1
ATOM 3923 N N . THR B 1 135 ? -37.365 48.639 16.667 1.00 61.52 144 THR B N 1
ATOM 3924 C CA . THR B 1 135 ? -36.148 49.477 16.684 1.00 63.78 144 THR B CA 1
ATOM 3925 C C . THR B 1 135 ? -34.918 48.576 16.515 1.00 66.67 144 THR B C 1
ATOM 3926 O O . THR B 1 135 ? -34.022 48.966 15.754 1.00 67.43 144 THR B O 1
ATOM 3930 N N . MET B 1 136 ? -34.877 47.430 17.203 1.00 61.82 145 MET B N 1
ATOM 3931 C CA . MET B 1 136 ? -33.747 46.464 17.113 1.00 61.47 145 MET B CA 1
ATOM 3932 C C . MET B 1 136 ? -33.592 46.025 15.655 1.00 64.35 145 MET B C 1
ATOM 3933 O O . MET B 1 136 ? -32.453 46.038 15.151 1.00 64.05 145 MET B O 1
ATOM 3938 N N . ARG B 1 137 ? -34.692 45.661 14.997 1.00 60.83 146 ARG B N 1
ATOM 3939 C CA . ARG B 1 137 ? -34.644 45.180 13.592 1.00 62.24 146 ARG B CA 1
ATOM 3940 C C . ARG B 1 137 ? -34.099 46.297 12.699 1.00 70.74 146 ARG B C 1
ATOM 3941 O O . ARG B 1 137 ? -33.280 45.997 11.828 1.00 69.29 146 ARG B O 1
ATOM 3949 N N . SER B 1 138 ? -34.549 47.531 12.900 1.00 69.15 147 SER B N 1
ATOM 3950 C CA . SER B 1 138 ? -34.093 48.699 12.103 1.00 73.76 147 SER B CA 1
ATOM 3951 C C . SER B 1 138 ? -32.596 48.915 12.330 1.00 71.71 147 SER B C 1
ATOM 3952 O O . SER B 1 138 ? -31.861 49.090 11.346 1.00 76.18 147 SER B O 1
ATOM 3955 N N . ALA B 1 139 ? -32.158 48.883 13.585 1.00 68.78 148 ALA B N 1
ATOM 3956 C CA . ALA B 1 139 ? -30.751 49.153 13.958 1.00 68.22 148 ALA B CA 1
ATOM 3957 C C . ALA B 1 139 ? -29.856 48.130 13.263 1.00 69.83 148 ALA B C 1
ATOM 3958 O O . ALA B 1 139 ? -28.770 48.511 12.776 1.00 75.69 148 ALA B O 1
ATOM 3960 N N . LEU B 1 140 ? -30.305 46.878 13.215 1.00 66.32 149 LEU B N 1
ATOM 3961 C CA . LEU B 1 140 ? -29.511 45.808 12.567 1.00 69.86 149 LEU B CA 1
ATOM 3962 C C . LEU B 1 140 ? -29.540 46.021 11.049 1.00 70.77 149 LEU B C 1
ATOM 3963 O O . LEU B 1 140 ? -28.500 45.817 10.429 1.00 65.96 149 LEU B O 1
ATOM 3968 N N . SER B 1 141 ? -30.662 46.461 10.481 1.00 70.54 150 SER B N 1
ATOM 3969 C CA . SER B 1 141 ? -30.817 46.678 9.016 1.00 72.87 150 SER B CA 1
ATOM 3970 C C . SER B 1 141 ? -29.762 47.673 8.541 1.00 66.57 150 SER B C 1
ATOM 3971 O O . SER B 1 141 ? -29.263 47.527 7.411 1.00 65.01 150 SER B O 1
ATOM 3974 N N . GLU B 1 142 ? -29.417 48.627 9.402 1.00 75.75 151 GLU B N 1
ATOM 3975 C CA . GLU B 1 142 ? -28.461 49.713 9.081 1.00 78.73 151 GLU B CA 1
ATOM 3976 C C . GLU B 1 142 ? -27.015 49.196 9.050 1.00 74.79 151 GLU B C 1
ATOM 3977 O O . GLU B 1 142 ? -26.167 49.922 8.501 1.00 81.25 151 GLU B O 1
ATOM 3983 N N . LEU B 1 143 ? -26.713 48.032 9.630 1.00 75.65 152 LEU B N 1
ATOM 3984 C CA . LEU B 1 143 ? -25.314 47.525 9.692 1.00 66.15 152 LEU B CA 1
ATOM 3985 C C . LEU B 1 143 ? -24.988 46.780 8.400 1.00 71.91 152 LEU B C 1
ATOM 3986 O O . LEU B 1 143 ? -25.841 46.029 7.909 1.00 71.70 152 LEU B O 1
ATOM 3991 N N . LYS B 1 144 ? -23.752 46.897 7.935 1.00 69.44 153 LYS B N 1
ATOM 3992 C CA . LYS B 1 144 ? -23.301 46.219 6.693 1.00 72.54 153 LYS B CA 1
ATOM 3993 C C . LYS B 1 144 ? -22.003 45.456 6.955 1.00 80.49 153 LYS B C 1
ATOM 3994 O O . LYS B 1 144 ? -20.916 45.924 6.634 1.00 82.05 153 LYS B O 1
ATOM 4000 N N . PRO B 1 145 ? -22.082 44.245 7.547 1.00 81.57 154 PRO B N 1
ATOM 4001 C CA . PRO B 1 145 ? -20.911 43.383 7.718 1.00 75.70 154 PRO B CA 1
ATOM 4002 C C . PRO B 1 145 ? -20.422 42.802 6.381 1.00 70.83 154 PRO B C 1
ATOM 4003 O O . PRO B 1 145 ? -21.248 42.565 5.515 1.00 56.46 154 PRO B O 1
ATOM 4007 N N . GLU B 1 146 ? -19.110 42.584 6.248 1.00 74.08 155 GLU B N 1
ATOM 4008 C CA . GLU B 1 146 ? -18.476 42.110 4.984 1.00 78.75 155 GLU B CA 1
ATOM 4009 C C . GLU B 1 146 ? -17.938 40.680 5.121 1.00 69.26 155 GLU B C 1
ATOM 4010 O O . GLU B 1 146 ? -18.044 39.924 4.146 1.00 68.57 155 GLU B O 1
ATOM 4016 N N . GLN B 1 147 ? -17.327 40.338 6.251 1.00 68.63 156 GLN B N 1
ATOM 4017 C CA . GLN B 1 147 ? -16.680 39.014 6.437 1.00 59.31 156 GLN B CA 1
ATOM 4018 C C . GLN B 1 147 ? -17.754 37.961 6.711 1.00 63.42 156 GLN B C 1
ATOM 4019 O O . GLN B 1 147 ? -18.713 38.253 7.440 1.00 68.24 156 GLN B O 1
ATOM 4025 N N . ALA B 1 148 ? -17.589 36.762 6.167 1.00 53.56 157 ALA B N 1
ATOM 4026 C CA . ALA B 1 148 ? -18.621 35.703 6.242 1.00 61.62 157 ALA B CA 1
ATOM 4027 C C . ALA B 1 148 ? -19.073 35.511 7.697 1.00 61.24 157 ALA B C 1
ATOM 4028 O O . ALA B 1 148 ? -20.275 35.342 7.945 1.00 61.65 157 ALA B O 1
ATOM 4030 N N . VAL B 1 149 ? -18.140 35.528 8.635 1.00 55.63 158 VAL B N 1
ATOM 4031 C CA . VAL B 1 149 ? -18.475 35.238 10.051 1.00 53.22 158 VAL B CA 1
ATOM 4032 C C . VAL B 1 149 ? -19.260 36.411 10.640 1.00 56.76 158 VAL B C 1
ATOM 4033 O O . VAL B 1 149 ? -20.063 36.170 11.548 1.00 54.09 158 VAL B O 1
ATOM 4037 N N . ASP B 1 150 ? -19.015 37.631 10.185 1.00 62.16 159 ASP B N 1
ATOM 4038 C CA . ASP B 1 150 ? -19.715 38.816 10.746 1.00 64.25 159 ASP B CA 1
ATOM 4039 C C . ASP B 1 150 ? -21.130 38.810 10.169 1.00 61.05 159 ASP B C 1
ATOM 4040 O O . ASP B 1 150 ? -22.083 39.177 10.876 1.00 55.27 159 ASP B O 1
ATOM 4045 N N . VAL B 1 151 ? -21.238 38.383 8.916 1.00 60.23 160 VAL B N 1
ATOM 4046 C CA . VAL B 1 151 ? -22.536 38.295 8.208 1.00 61.15 160 VAL B CA 1
ATOM 4047 C C . VAL B 1 151 ? -23.352 37.198 8.883 1.00 59.56 160 VAL B C 1
ATOM 4048 O O . VAL B 1 151 ? -24.558 37.390 9.069 1.00 62.00 160 VAL B O 1
ATOM 4052 N N . LEU B 1 152 ? -22.700 36.102 9.247 1.00 59.91 161 LEU B N 1
ATOM 4053 C CA . LEU B 1 152 ? -23.365 34.977 9.943 1.00 60.19 161 LEU B CA 1
ATOM 4054 C C . LEU B 1 152 ? -23.873 35.440 11.308 1.00 51.44 161 LEU B C 1
ATOM 4055 O O . LEU B 1 152 ? -25.038 35.167 11.613 1.00 47.42 161 LEU B O 1
ATOM 4060 N N . ARG B 1 153 ? -23.030 36.095 12.102 1.00 55.39 162 ARG B N 1
ATOM 4061 C CA . ARG B 1 153 ? -23.450 36.547 13.452 1.00 54.70 162 ARG B CA 1
ATOM 4062 C C . ARG B 1 153 ? -24.636 37.505 13.297 1.00 51.18 162 ARG B C 1
ATOM 4063 O O . ARG B 1 153 ? -25.593 37.405 14.075 1.00 57.49 162 ARG B O 1
ATOM 4071 N N . HIS B 1 154 ? -24.559 38.396 12.310 1.00 53.88 163 HIS B N 1
ATOM 4072 C CA . HIS B 1 154 ? -25.585 39.422 12.013 1.00 52.32 163 HIS B CA 1
ATOM 4073 C C . HIS B 1 154 ? -26.910 38.733 11.703 1.00 51.26 163 HIS B C 1
ATOM 4074 O O . HIS B 1 154 ? -27.929 39.121 12.287 1.00 56.61 163 HIS B O 1
ATOM 4081 N N . LYS B 1 155 ? -26.883 37.730 10.835 1.00 42.24 164 LYS B N 1
ATOM 4082 C CA . LYS B 1 155 ? -28.116 37.017 10.444 1.00 49.09 164 LYS B CA 1
ATOM 4083 C C . LYS B 1 155 ? -28.710 36.348 11.684 1.00 54.35 164 LYS B C 1
ATOM 4084 O O . LYS B 1 155 ? -29.922 36.434 11.872 1.00 54.83 164 LYS B O 1
ATOM 4090 N N . LEU B 1 156 ? -27.890 35.679 12.487 1.00 50.97 165 LEU B N 1
ATOM 4091 C CA . LEU B 1 156 ? -28.423 34.876 13.613 1.00 48.06 165 LEU B CA 1
ATOM 4092 C C . LEU B 1 156 ? -29.081 35.817 14.626 1.00 49.63 165 LEU B C 1
ATOM 4093 O O . LEU B 1 156 ? -30.135 35.448 15.161 1.00 48.60 165 LEU B O 1
ATOM 4098 N N . ILE B 1 157 ? -28.502 36.986 14.898 1.00 52.76 166 ILE B N 1
ATOM 4099 C CA . ILE B 1 157 ? -29.121 37.920 15.887 1.00 49.28 166 ILE B CA 1
ATOM 4100 C C . ILE B 1 157 ? -30.342 38.584 15.225 1.00 55.61 166 ILE B C 1
ATOM 4101 O O . ILE B 1 157 ? -31.362 38.763 15.908 1.00 54.48 166 ILE B O 1
ATOM 4106 N N . SER B 1 158 ? -30.281 38.883 13.929 1.00 50.01 167 SER B N 1
ATOM 4107 C CA . SER B 1 158 ? -31.413 39.509 13.197 1.00 58.36 167 SER B CA 1
ATOM 4108 C C . SER B 1 158 ? -32.651 38.613 13.286 1.00 54.74 167 SER B C 1
ATOM 4109 O O . SER B 1 158 ? -33.759 39.135 13.396 1.00 57.39 167 SER B O 1
ATOM 4112 N N . GLU B 1 159 ? -32.459 37.301 13.278 1.00 51.82 168 GLU B N 1
ATOM 4113 C CA . GLU B 1 159 ? -33.576 36.330 13.279 1.00 44.77 168 GLU B CA 1
ATOM 4114 C C . GLU B 1 159 ? -33.981 35.937 14.704 1.00 52.92 168 GLU B C 1
ATOM 4115 O O . GLU B 1 159 ? -34.927 35.148 14.815 1.00 51.77 168 GLU B O 1
ATOM 4121 N N . SER B 1 160 ? -33.298 36.402 15.750 1.00 50.76 169 SER B N 1
ATOM 4122 C CA . SER B 1 160 ? -33.557 35.917 17.133 1.00 52.42 169 SER B CA 1
ATOM 4123 C C . SER B 1 160 ? -33.864 37.050 18.109 1.00 50.55 169 SER B C 1
ATOM 4124 O O . SER B 1 160 ? -34.496 36.768 19.139 1.00 59.79 169 SER B O 1
ATOM 4127 N N . CYS B 1 161 ? -33.447 38.278 17.815 1.00 47.53 170 CYS B N 1
ATOM 4128 C CA . CYS B 1 161 ? -33.537 39.411 18.770 1.00 50.50 170 CYS B CA 1
ATOM 4129 C C . CYS B 1 161 ? -34.991 39.668 19.163 1.00 55.31 170 CYS B C 1
ATOM 4130 O O . CYS B 1 161 ? -35.211 40.173 20.263 1.00 55.59 170 CYS B O 1
ATOM 4133 N N . ASP B 1 162 ? -35.947 39.346 18.301 1.00 53.26 171 ASP B N 1
ATOM 4134 C CA . ASP B 1 162 ? -37.364 39.701 18.542 1.00 60.98 171 ASP B CA 1
ATOM 4135 C C . ASP B 1 162 ? -38.139 38.474 19.017 1.00 54.98 171 ASP B C 1
ATOM 4136 O O . ASP B 1 162 ? -39.367 38.522 19.017 1.00 60.08 171 ASP B O 1
ATOM 4141 N N . ALA B 1 163 ? -37.451 37.412 19.414 1.00 58.92 172 ALA B N 1
ATOM 4142 C CA . ALA B 1 163 ? -38.098 36.183 19.911 1.00 49.07 172 ALA B CA 1
ATOM 4143 C C . ALA B 1 163 ? -38.445 36.364 21.388 1.00 49.83 172 ALA B C 1
ATOM 4144 O O . ALA B 1 163 ? -37.817 37.194 22.068 1.00 45.97 172 ALA B O 1
ATOM 4146 N N . ASP B 1 164 ? -39.418 35.593 21.849 1.00 45.61 173 ASP B N 1
ATOM 4147 C CA . ASP B 1 164 ? -39.812 35.541 23.275 1.00 51.93 173 ASP B CA 1
ATOM 4148 C C . ASP B 1 164 ? -38.949 34.483 23.960 1.00 54.26 173 ASP B C 1
ATOM 4149 O O . ASP B 1 164 ? -38.602 34.665 25.126 1.00 50.95 173 ASP B O 1
ATOM 4154 N N . LEU B 1 165 ? -38.638 33.409 23.242 1.00 46.81 174 LEU B N 1
ATOM 4155 C CA . LEU B 1 165 ? -37.839 32.273 23.770 1.00 55.25 174 LEU B CA 1
ATOM 4156 C C . LEU B 1 165 ? -36.653 31.999 22.839 1.00 48.45 174 LEU B C 1
ATOM 4157 O O . LEU B 1 165 ? -36.875 31.739 21.652 1.00 43.82 174 LEU B O 1
ATOM 4162 N N . VAL B 1 166 ? -35.440 31.990 23.384 1.00 45.62 175 VAL B N 1
ATOM 4163 C CA . VAL B 1 166 ? -34.215 31.687 22.591 1.00 40.42 175 VAL B CA 1
ATOM 4164 C C . VAL B 1 166 ? -33.398 30.605 23.287 1.00 42.47 175 VAL B C 1
ATOM 4165 O O . VAL B 1 166 ? -32.840 30.843 24.365 1.00 38.05 175 VAL B O 1
ATOM 4169 N N . LEU B 1 167 ? -33.234 29.468 22.634 1.00 38.95 176 LEU B N 1
ATOM 4170 C CA . LEU B 1 167 ? -32.377 28.402 23.195 1.00 36.90 176 LEU B CA 1
ATOM 4171 C C . LEU B 1 167 ? -31.204 28.158 22.250 1.00 40.25 176 LEU B C 1
ATOM 4172 O O . LEU B 1 167 ? -31.410 27.704 21.111 1.00 37.74 176 LEU B O 1
ATOM 4177 N N . ASP B 1 168 ? -30.007 28.472 22.733 1.00 42.39 177 ASP B N 1
ATOM 4178 C CA . ASP B 1 168 ? -28.741 28.254 22.002 1.00 39.43 177 ASP B CA 1
ATOM 4179 C C . ASP B 1 168 ? -28.169 26.914 22.463 1.00 33.06 177 ASP B C 1
ATOM 4180 O O . ASP B 1 168 ? -27.776 26.794 23.639 1.00 36.41 177 ASP B O 1
ATOM 4185 N N . LEU B 1 169 ? -28.175 25.921 21.584 1.00 34.14 178 LEU B N 1
ATOM 4186 C CA . LEU B 1 169 ? -27.756 24.554 21.972 1.00 37.24 178 LEU B CA 1
ATOM 4187 C C . LEU B 1 169 ? -26.271 24.363 21.669 1.00 42.27 178 LEU B C 1
ATOM 4188 O O . LEU B 1 169 ? -25.837 24.481 20.508 1.00 36.56 178 LEU B O 1
ATOM 4193 N N . HIS B 1 170 ? -25.548 24.038 22.735 1.00 35.82 179 HIS B N 1
ATOM 4194 C CA . HIS B 1 170 ? -24.081 23.893 22.793 1.00 41.34 179 HIS B CA 1
ATOM 4195 C C . HIS B 1 170 ? -23.711 22.564 23.448 1.00 42.58 179 HIS B C 1
ATOM 4196 O O . HIS B 1 170 ? -24.603 21.760 23.800 1.00 35.27 179 HIS B O 1
ATOM 4203 N N . ALA B 1 171 ? -22.411 22.370 23.619 1.00 39.24 180 ALA B N 1
ATOM 4204 C CA . ALA B 1 171 ? -21.834 21.253 24.381 1.00 37.00 180 ALA B CA 1
ATOM 4205 C C . ALA B 1 171 ? -20.507 21.701 24.987 1.00 45.30 180 ALA B C 1
ATOM 4206 O O . ALA B 1 171 ? -19.981 22.744 24.597 1.00 40.18 180 ALA B O 1
ATOM 4208 N N . ASP B 1 172 ? -19.984 20.945 25.942 1.00 37.50 181 ASP B N 1
ATOM 4209 C CA . ASP B 1 172 ? -18.620 21.220 26.441 1.00 34.14 181 ASP B CA 1
ATOM 4210 C C . ASP B 1 172 ? -17.731 20.043 26.067 1.00 35.69 181 ASP B C 1
ATOM 4211 O O . ASP B 1 172 ? -18.221 19.057 25.536 1.00 44.35 181 ASP B O 1
ATOM 4216 N N . ASN B 1 173 ? -16.448 20.132 26.340 1.00 35.34 182 ASN B N 1
ATOM 4217 C CA . ASN B 1 173 ? -15.545 19.085 25.821 1.00 36.27 182 ASN B CA 1
ATOM 4218 C C . ASN B 1 173 ? -15.840 17.758 26.507 1.00 36.27 182 ASN B C 1
ATOM 4219 O O . ASN B 1 173 ? -15.851 16.724 25.841 1.00 33.36 182 ASN B O 1
ATOM 4224 N N . GLN B 1 174 ? -16.062 17.797 27.806 1.00 31.07 183 GLN B N 1
ATOM 4225 C CA . GLN B 1 174 ? -16.542 16.618 28.545 1.00 36.36 183 GLN B CA 1
ATOM 4226 C C . GLN B 1 174 ? -17.383 17.156 29.682 1.00 36.65 183 GLN B C 1
ATOM 4227 O O . GLN B 1 174 ? -16.823 17.786 30.590 1.00 38.74 183 GLN B O 1
ATOM 4233 N N . ALA B 1 175 ? -18.694 16.987 29.601 1.00 31.60 184 ALA B N 1
ATOM 4234 C CA . ALA B 1 175 ? -19.548 17.629 30.612 1.00 38.03 184 ALA B CA 1
ATOM 4235 C C . ALA B 1 175 ? -20.911 16.976 30.750 1.00 36.56 184 ALA B C 1
ATOM 4236 O O . ALA B 1 175 ? -21.392 16.330 29.828 1.00 36.45 184 ALA B O 1
ATOM 4238 N N . GLN B 1 176 ? -21.518 17.231 31.897 1.00 43.40 185 GLN B N 1
ATOM 4239 C CA . GLN B 1 176 ? -22.939 16.961 32.166 1.00 40.90 185 GLN B CA 1
ATOM 4240 C C . GLN B 1 176 ? -23.746 18.091 31.543 1.00 34.68 185 GLN B C 1
ATOM 4241 O O . GLN B 1 176 ? -23.219 19.218 31.382 1.00 35.60 185 GLN B O 1
ATOM 4247 N N . CYS B 1 177 ? -25.000 17.803 31.238 1.00 38.98 186 CYS B N 1
ATOM 4248 C CA . CYS B 1 177 ? -25.948 18.829 30.777 1.00 33.02 186 CYS B CA 1
ATOM 4249 C C . CYS B 1 177 ? -25.951 19.981 31.780 1.00 31.11 186 CYS B C 1
ATOM 4250 O O . CYS B 1 177 ? -26.113 19.740 32.985 1.00 30.17 186 CYS B O 1
ATOM 4253 N N . HIS B 1 178 ? -25.755 21.198 31.291 1.00 33.11 187 HIS B N 1
ATOM 4254 C CA . HIS B 1 178 ? -25.798 22.415 32.140 1.00 33.68 187 HIS B CA 1
ATOM 4255 C C . HIS B 1 178 ? -26.315 23.611 31.344 1.00 34.44 187 HIS B C 1
ATOM 4256 O O . HIS B 1 178 ? -26.397 23.549 30.098 1.00 38.83 187 HIS B O 1
ATOM 4263 N N . MET B 1 179 ? -26.649 24.675 32.060 1.00 33.24 188 MET B N 1
ATOM 4264 C CA . MET B 1 179 ? -27.330 25.828 31.452 1.00 37.34 188 MET B CA 1
ATOM 4265 C C . MET B 1 179 ? -26.688 27.139 31.901 1.00 35.21 188 MET B C 1
ATOM 4266 O O . MET B 1 179 ? -26.255 27.271 33.056 1.00 36.12 188 MET B O 1
ATOM 4271 N N . TYR B 1 180 ? -26.687 28.118 31.013 1.00 32.34 189 TYR B N 1
ATOM 4272 C CA . TYR B 1 180 ? -26.323 29.514 31.346 1.00 36.70 189 TYR B CA 1
ATOM 4273 C C . TYR B 1 180 ? -27.506 30.427 31.040 1.00 42.57 189 TYR B C 1
ATOM 4274 O O . TYR B 1 180 ? -28.134 30.274 29.981 1.00 39.94 189 TYR B O 1
ATOM 4283 N N . THR B 1 181 ? -27.776 31.401 31.896 1.00 34.24 190 THR B N 1
ATOM 4284 C CA . THR B 1 181 ? -28.755 32.451 31.532 1.00 38.75 190 THR B CA 1
ATOM 4285 C C . THR B 1 181 ? -28.405 33.767 32.212 1.00 40.50 190 THR B C 1
ATOM 4286 O O . THR B 1 181 ? -27.435 33.834 33.004 1.00 48.39 190 THR B O 1
ATOM 4290 N N . LEU B 1 182 ? -29.182 34.787 31.877 1.00 36.54 191 LEU B N 1
ATOM 4291 C CA . LEU B 1 182 ? -29.007 36.140 32.440 1.00 40.14 191 LEU B CA 1
ATOM 4292 C C . LEU B 1 182 ? -29.452 36.078 33.898 1.00 44.45 191 LEU B C 1
ATOM 4293 O O . LEU B 1 182 ? -30.532 35.532 34.152 1.00 44.70 191 LEU B O 1
ATOM 4298 N N . THR B 1 183 ? -28.683 36.635 34.824 1.00 41.58 192 THR B N 1
ATOM 4299 C CA . THR B 1 183 ? -29.012 36.555 36.270 1.00 38.77 192 THR B CA 1
ATOM 4300 C C . THR B 1 183 ? -30.496 36.838 36.557 1.00 49.20 192 THR B C 1
ATOM 4301 O O . THR B 1 183 ? -31.128 36.054 37.256 1.00 42.32 192 THR B O 1
ATOM 4305 N N . PRO B 1 184 ? -31.089 37.977 36.132 1.00 39.10 193 PRO B N 1
ATOM 4306 C CA . PRO B 1 184 ? -32.490 38.276 36.447 1.00 48.39 193 PRO B CA 1
ATOM 4307 C C . PRO B 1 184 ? -33.543 37.388 35.768 1.00 43.88 193 PRO B C 1
ATOM 4308 O O . PRO B 1 184 ? -34.695 37.523 36.110 1.00 52.53 193 PRO B O 1
ATOM 4312 N N . LEU B 1 185 ? -33.139 36.498 34.859 1.00 44.11 194 LEU B N 1
ATOM 4313 C CA . LEU B 1 185 ? -34.063 35.522 34.225 1.00 38.48 194 LEU B CA 1
ATOM 4314 C C . LEU B 1 185 ? -34.077 34.253 35.059 1.00 38.52 194 LEU B C 1
ATOM 4315 O O . LEU B 1 185 ? -34.665 33.241 34.601 1.00 38.41 194 LEU B O 1
ATOM 4320 N N . TRP B 1 186 ? -33.509 34.290 36.253 1.00 41.08 195 TRP B N 1
ATOM 4321 C CA . TRP B 1 186 ? -33.666 33.145 37.175 1.00 41.51 195 TRP B CA 1
ATOM 4322 C C . TRP B 1 186 ? -34.440 33.416 38.466 1.00 50.32 195 TRP B C 1
ATOM 4323 O O . TRP B 1 186 ? -34.512 34.592 38.839 1.00 68.58 195 TRP B O 1
ATOM 4334 N N . PRO B 1 187 ? -34.952 32.434 39.224 1.00 53.74 196 PRO B N 1
ATOM 4335 C CA . PRO B 1 187 ? -36.127 31.620 38.889 1.00 49.09 196 PRO B CA 1
ATOM 4336 C C . PRO B 1 187 ? -37.151 31.484 37.748 1.00 48.02 196 PRO B C 1
ATOM 4337 O O . PRO B 1 187 ? -37.953 30.597 37.852 1.00 72.56 196 PRO B O 1
ATOM 4341 N N . ALA B 1 188 ? -37.086 32.260 36.683 1.00 41.74 197 ALA B N 1
ATOM 4342 C CA . ALA B 1 188 ? -38.127 32.247 35.627 1.00 47.84 197 ALA B CA 1
ATOM 4343 C C . ALA B 1 188 ? -37.921 31.155 34.577 1.00 47.23 197 ALA B C 1
ATOM 4344 O O . ALA B 1 188 ? -38.913 30.673 34.033 1.00 42.49 197 ALA B O 1
ATOM 4346 N N . MET B 1 189 ? -36.681 30.844 34.242 1.00 45.49 198 MET B N 1
ATOM 4347 C CA . MET B 1 189 ? -36.330 29.756 33.307 1.00 46.91 198 MET B CA 1
ATOM 4348 C C . MET B 1 189 ? -36.067 28.470 34.087 1.00 38.48 198 MET B C 1
ATOM 4349 O O . MET B 1 189 ? -35.377 27.604 33.572 1.00 51.29 198 MET B O 1
ATOM 4354 N N . HIS B 1 190 ? -36.668 28.344 35.276 1.00 41.76 199 HIS B N 1
ATOM 4355 C CA . HIS B 1 190 ? -36.639 27.115 36.110 1.00 39.62 199 HIS B CA 1
ATOM 4356 C C . HIS B 1 190 ? -37.263 25.977 35.324 1.00 39.99 199 HIS B C 1
ATOM 4357 O O . HIS B 1 190 ? -36.746 24.869 35.403 1.00 36.92 199 HIS B O 1
ATOM 4364 N N . ASP B 1 191 ? -38.364 26.227 34.628 1.00 40.03 200 ASP B N 1
ATOM 4365 C CA . ASP B 1 191 ? -39.111 25.142 33.947 1.00 39.09 200 ASP B CA 1
ATOM 4366 C C . ASP B 1 191 ? -38.222 24.567 32.848 1.00 42.58 200 ASP B C 1
ATOM 4367 O O . ASP B 1 191 ? -38.171 23.353 32.675 1.00 45.39 200 ASP B O 1
ATOM 4372 N N . VAL B 1 192 ? -37.519 25.443 32.159 1.00 35.92 201 VAL B N 1
ATOM 4373 C CA . VAL B 1 192 ? -36.630 25.094 31.028 1.00 41.70 201 VAL B CA 1
ATOM 4374 C C . VAL B 1 192 ? -35.478 24.245 31.585 1.00 44.21 201 VAL B C 1
ATOM 4375 O O . VAL B 1 192 ? -35.148 23.208 31.000 1.00 39.35 201 VAL B O 1
ATOM 4379 N N . ALA B 1 193 ? -34.889 24.679 32.694 1.00 33.93 202 ALA B N 1
ATOM 4380 C CA . ALA B 1 193 ? -33.739 23.998 33.334 1.00 45.47 202 ALA B CA 1
ATOM 4381 C C . ALA B 1 193 ? -34.172 22.604 33.769 1.00 36.05 202 ALA B C 1
ATOM 4382 O O . ALA B 1 193 ? -33.382 21.656 33.629 1.00 34.55 202 ALA B O 1
ATOM 4384 N N . ALA B 1 194 ? -35.376 22.502 34.318 1.00 37.88 203 ALA B N 1
ATOM 4385 C CA . ALA B 1 194 ? -35.901 21.232 34.855 1.00 35.77 203 ALA B CA 1
ATOM 4386 C C . ALA B 1 194 ? -36.158 20.273 33.692 1.00 33.95 203 ALA B C 1
ATOM 4387 O O . ALA B 1 194 ? -35.765 19.109 33.811 1.00 31.90 203 ALA B O 1
ATOM 4389 N N . GLU B 1 195 ? -36.766 20.742 32.604 1.00 30.16 204 GLU B N 1
ATOM 4390 C CA . GLU B 1 195 ? -37.150 19.856 31.474 1.00 33.17 204 GLU B CA 1
ATOM 4391 C C . GLU B 1 195 ? -35.896 19.255 30.833 1.00 33.00 204 GLU B C 1
ATOM 4392 O O . GLU B 1 195 ? -35.946 18.075 30.441 1.00 30.19 204 GLU B O 1
ATOM 4398 N N . ILE B 1 196 ? -34.804 20.012 30.744 1.00 35.35 205 ILE B N 1
ATOM 4399 C CA . ILE B 1 196 ? -33.581 19.543 30.030 1.00 35.98 205 ILE B CA 1
ATOM 4400 C C . ILE B 1 196 ? -32.648 18.817 31.010 1.00 35.49 205 ILE B C 1
ATOM 4401 O O . ILE B 1 196 ? -31.616 18.309 30.548 1.00 44.02 205 ILE B O 1
ATOM 4406 N N . ASP B 1 197 ? -32.992 18.776 32.301 1.00 38.92 206 ASP B N 1
ATOM 4407 C CA . ASP B 1 197 ? -32.207 18.121 33.386 1.00 45.04 206 ASP B CA 1
ATOM 4408 C C . ASP B 1 197 ? -30.802 18.739 33.479 1.00 41.29 206 ASP B C 1
ATOM 4409 O O . ASP B 1 197 ? -29.795 17.991 33.470 1.00 41.29 206 ASP B O 1
ATOM 4414 N N . ALA B 1 198 ? -30.722 20.062 33.598 1.00 39.18 207 ALA B N 1
ATOM 4415 C CA . ALA B 1 198 ? -29.447 20.772 33.846 1.00 45.71 207 ALA B CA 1
ATOM 4416 C C . ALA B 1 198 ? -28.892 20.336 35.206 1.00 33.40 207 ALA B C 1
ATOM 4417 O O . ALA B 1 198 ? -29.667 20.148 36.143 1.00 37.38 207 ALA B O 1
ATOM 4419 N N . ARG B 1 199 ? -27.586 20.160 35.296 1.00 36.12 208 ARG B N 1
ATOM 4420 C CA . ARG B 1 199 ? -26.915 19.775 36.564 1.00 35.29 208 ARG B CA 1
ATOM 4421 C C . ARG B 1 199 ? -26.153 20.967 37.119 1.00 30.18 208 ARG B C 1
ATOM 4422 O O . ARG B 1 199 ? -25.512 20.828 38.156 1.00 40.57 208 ARG B O 1
ATOM 4430 N N . ALA B 1 200 ? -26.228 22.086 36.422 1.00 34.66 209 ALA B N 1
ATOM 4431 C CA . ALA B 1 200 ? -25.678 23.382 36.861 1.00 37.51 209 ALA B CA 1
ATOM 4432 C C . ALA B 1 200 ? -26.397 24.485 36.093 1.00 32.72 209 ALA B C 1
ATOM 4433 O O . ALA B 1 200 ? -26.643 24.309 34.888 1.00 32.96 209 ALA B O 1
ATOM 4435 N N . VAL B 1 201 ? -26.764 25.550 36.779 1.00 29.32 210 VAL B N 1
ATOM 4436 C CA . VAL B 1 201 ? -27.371 26.731 36.123 1.00 34.80 210 VAL B CA 1
ATOM 4437 C C . VAL B 1 201 ? -26.519 27.929 36.506 1.00 38.74 210 VAL B C 1
ATOM 4438 O O . VAL B 1 201 ? -26.461 28.277 37.694 1.00 41.08 210 VAL B O 1
ATOM 4442 N N . LEU B 1 202 ? -25.880 28.532 35.521 1.00 32.92 211 LEU B N 1
ATOM 4443 C CA . LEU B 1 202 ? -24.806 29.525 35.768 1.00 37.11 211 LEU B CA 1
ATOM 4444 C C . LEU B 1 202 ? -25.298 30.907 35.347 1.00 34.27 211 LEU B C 1
ATOM 4445 O O . LEU B 1 202 ? -25.689 31.111 34.186 1.00 36.74 211 LEU B O 1
ATOM 4450 N N . LEU B 1 203 ? -25.260 31.834 36.286 1.00 35.87 212 LEU B N 1
ATOM 4451 C CA . LEU B 1 203 ? -25.896 33.156 36.105 1.00 42.48 212 LEU B CA 1
ATOM 4452 C C . LEU B 1 203 ? -24.850 34.256 35.951 1.00 38.84 212 LEU B C 1
ATOM 4453 O O . LEU B 1 203 ? -23.896 34.320 36.738 1.00 37.37 212 LEU B O 1
ATOM 4458 N N . ALA B 1 204 ? -25.087 35.166 35.010 1.00 45.27 213 ALA B N 1
ATOM 4459 C CA . ALA B 1 204 ? -24.278 36.396 34.865 1.00 48.42 213 ALA B CA 1
ATOM 4460 C C . ALA B 1 204 ? -25.119 37.494 34.226 1.00 44.58 213 ALA B C 1
ATOM 4461 O O . ALA B 1 204 ? -26.063 37.183 33.491 1.00 47.17 213 ALA B O 1
ATOM 4463 N N . GLU B 1 205 ? -24.768 38.747 34.473 1.00 53.19 214 GLU B N 1
ATOM 4464 C CA . GLU B 1 205 ? -25.408 39.870 33.755 1.00 45.81 214 GLU B CA 1
ATOM 4465 C C . GLU B 1 205 ? -24.583 40.160 32.512 1.00 57.54 214 GLU B C 1
ATOM 4466 O O . GLU B 1 205 ? -25.145 40.525 31.476 1.00 56.39 214 GLU B O 1
ATOM 4472 N N . GLU B 1 206 ? -23.275 40.018 32.643 1.00 57.82 215 GLU B N 1
ATOM 4473 C CA . GLU B 1 206 ? -22.329 40.260 31.539 1.00 55.85 215 GLU B CA 1
ATOM 4474 C C . GLU B 1 206 ? -21.196 39.276 31.737 1.00 61.37 215 GLU B C 1
ATOM 4475 O O . GLU B 1 206 ? -20.654 39.218 32.840 1.00 65.03 215 GLU B O 1
ATOM 4481 N N . SER B 1 207 ? -20.901 38.498 30.712 1.00 56.29 216 SER B N 1
ATOM 4482 C CA . SER B 1 207 ? -19.912 37.404 30.804 1.00 64.40 216 SER B CA 1
ATOM 4483 C C . SER B 1 207 ? -18.630 37.811 30.085 1.00 62.25 216 SER B C 1
ATOM 4484 O O . SER B 1 207 ? -17.999 38.794 30.471 1.00 78.30 216 SER B O 1
ATOM 4487 N N . GLY B 1 208 ? -18.282 37.086 29.032 1.00 73.04 217 GLY B N 1
ATOM 4488 C CA . GLY B 1 208 ? -17.121 37.405 28.195 1.00 68.27 217 GLY B CA 1
ATOM 4489 C C . GLY B 1 208 ? -17.494 38.339 27.065 1.00 51.68 217 GLY B C 1
ATOM 4490 O O . GLY B 1 208 ? -18.452 39.124 27.197 1.00 78.93 217 GLY B O 1
ATOM 4491 N N . GLY B 1 209 ? -16.767 38.226 25.964 1.00 56.72 218 GLY B N 1
ATOM 4492 C CA . GLY B 1 209 ? -16.881 39.134 24.814 1.00 50.03 218 GLY B CA 1
ATOM 4493 C C . GLY B 1 209 ? -18.169 38.929 24.041 1.00 52.28 218 GLY B C 1
ATOM 4494 O O . GLY B 1 209 ? -18.080 38.484 22.891 1.00 49.18 218 GLY B O 1
ATOM 4495 N N . HIS B 1 210 ? -19.323 39.284 24.614 1.00 49.33 219 HIS B N 1
ATOM 4496 C CA . HIS B 1 210 ? -20.617 39.391 23.881 1.00 48.03 219 HIS B CA 1
ATOM 4497 C C . HIS B 1 210 ? -21.002 38.093 23.174 1.00 48.13 219 HIS B C 1
ATOM 4498 O O . HIS B 1 210 ? -21.027 38.034 21.945 1.00 48.34 219 HIS B O 1
ATOM 4505 N N . PRO B 1 211 ? -21.322 37.030 23.940 1.00 42.97 220 PRO B N 1
ATOM 4506 C CA . PRO B 1 211 ? -21.885 35.792 23.400 1.00 46.74 220 PRO B CA 1
ATOM 4507 C C . PRO B 1 211 ? -23.347 35.964 22.953 1.00 44.13 220 PRO B C 1
ATOM 4508 O O . PRO B 1 211 ? -23.990 36.915 23.345 1.00 44.56 220 PRO B O 1
ATOM 4512 N N . PHE B 1 212 ? -23.833 35.026 22.150 1.00 47.47 221 PHE B N 1
ATOM 4513 C CA . PHE B 1 212 ? -25.169 35.048 21.503 1.00 43.86 221 PHE B CA 1
ATOM 4514 C C . PHE B 1 212 ? -26.325 35.120 22.508 1.00 46.29 221 PHE B C 1
ATOM 4515 O O . PHE B 1 212 ? -27.274 35.886 22.256 1.00 44.33 221 PHE B O 1
ATOM 4523 N N . ASP B 1 213 ? -26.322 34.320 23.565 1.00 41.18 222 ASP B N 1
ATOM 4524 C CA . ASP B 1 213 ? -27.502 34.274 24.465 1.00 45.75 222 ASP B CA 1
ATOM 4525 C C . ASP B 1 213 ? -27.658 35.636 25.150 1.00 48.98 222 ASP B C 1
ATOM 4526 O O . ASP B 1 213 ? -28.784 36.127 25.254 1.00 49.63 222 ASP B O 1
ATOM 4531 N N . GLU B 1 214 ? -26.549 36.219 25.595 1.00 47.05 223 GLU B N 1
ATOM 4532 C CA . GLU B 1 214 ? -26.568 37.542 26.257 1.00 46.15 223 GLU B CA 1
ATOM 4533 C C . GLU B 1 214 ? -26.928 38.586 25.201 1.00 46.10 223 GLU B C 1
ATOM 4534 O O . GLU B 1 214 ? -27.666 39.512 25.526 1.00 49.75 223 GLU B O 1
ATOM 4540 N N . ALA B 1 215 ? -26.493 38.413 23.960 1.00 40.98 224 ALA B N 1
ATOM 4541 C CA . ALA B 1 215 ? -26.839 39.369 22.889 1.00 43.56 224 ALA B CA 1
ATOM 4542 C C . ALA B 1 215 ? -28.363 39.453 22.768 1.00 53.11 224 ALA B C 1
ATOM 4543 O O . ALA B 1 215 ? -28.878 40.553 22.509 1.00 50.22 224 ALA B O 1
ATOM 4545 N N . CYS B 1 216 ? -29.054 38.335 22.984 1.00 46.54 225 CYS B N 1
ATOM 4546 C CA . CYS B 1 216 ? -30.534 38.254 22.897 1.00 53.20 225 CYS B CA 1
ATOM 4547 C C . CYS B 1 216 ? -31.212 38.803 24.160 1.00 49.86 225 CYS B C 1
ATOM 4548 O O . CYS B 1 216 ? -32.188 39.547 24.017 1.00 50.94 225 CYS B O 1
ATOM 4551 N N . SER B 1 217 ? -30.754 38.456 25.361 1.00 43.73 226 SER B N 1
ATOM 4552 C CA . SER B 1 217 ? -31.502 38.792 26.603 1.00 48.40 226 SER B CA 1
ATOM 4553 C C . SER B 1 217 ? -30.990 40.054 27.303 1.00 55.39 226 SER B C 1
ATOM 4554 O O . SER B 1 217 ? -31.792 40.692 28.002 1.00 52.58 226 SER B O 1
ATOM 4557 N N . ALA B 1 218 ? -29.704 40.376 27.197 1.00 45.97 227 ALA B N 1
ATOM 4558 C CA . ALA B 1 218 ? -29.090 41.483 27.969 1.00 53.44 227 ALA B CA 1
ATOM 4559 C C . ALA B 1 218 ? -29.725 42.825 27.608 1.00 45.50 227 ALA B C 1
ATOM 4560 O O . ALA B 1 218 ? -29.944 43.634 28.502 1.00 46.76 227 ALA B O 1
ATOM 4562 N N . PRO B 1 219 ? -30.017 43.119 26.316 1.00 41.59 228 PRO B N 1
ATOM 4563 C CA . PRO B 1 219 ? -30.522 44.431 25.908 1.00 50.60 228 PRO B CA 1
ATOM 4564 C C . PRO B 1 219 ? -31.759 44.879 26.690 1.00 49.20 228 PRO B C 1
ATOM 4565 O O . PRO B 1 219 ? -31.925 46.040 26.940 1.00 49.04 228 PRO B O 1
ATOM 4569 N N . TRP B 1 220 ? -32.591 43.938 27.087 1.00 47.57 229 TRP B N 1
ATOM 4570 C CA . TRP B 1 220 ? -33.834 44.283 27.804 1.00 51.90 229 TRP B CA 1
ATOM 4571 C C . TRP B 1 220 ? -33.494 44.757 29.212 1.00 55.32 229 TRP B C 1
ATOM 4572 O O . TRP B 1 220 ? -34.142 45.677 29.703 1.00 59.80 229 TRP B O 1
ATOM 4583 N N . MET B 1 221 ? -32.476 44.155 29.808 1.00 53.48 230 MET B N 1
ATOM 4584 C CA . MET B 1 221 ? -32.003 44.504 31.163 1.00 54.93 230 MET B CA 1
ATOM 4585 C C . MET B 1 221 ? -31.322 45.867 31.084 1.00 59.87 230 MET B C 1
ATOM 4586 O O . MET B 1 221 ? -31.589 46.741 31.936 1.00 53.69 230 MET B O 1
ATOM 4591 N N . ASN B 1 222 ? -30.488 46.043 30.071 1.00 58.36 231 ASN B N 1
ATOM 4592 C CA . ASN B 1 222 ? -29.695 47.282 29.945 1.00 60.20 231 ASN B CA 1
ATOM 4593 C C . ASN B 1 222 ? -30.610 48.437 29.533 1.00 58.42 231 ASN B C 1
ATOM 4594 O O . ASN B 1 222 ? -30.368 49.560 30.000 1.00 61.20 231 ASN B O 1
ATOM 4599 N N . LEU B 1 223 ? -31.637 48.181 28.721 1.00 60.28 232 LEU B N 1
ATOM 4600 C CA . LEU B 1 223 ? -32.577 49.261 28.322 1.00 63.63 232 LEU B CA 1
ATOM 4601 C C . LEU B 1 223 ? -33.440 49.622 29.532 1.00 63.92 232 LEU B C 1
ATOM 4602 O O . LEU B 1 223 ? -33.706 50.810 29.718 1.00 67.44 232 LEU B O 1
ATOM 4607 N N . SER B 1 224 ? -33.830 48.649 30.349 1.00 53.85 233 SER B N 1
ATOM 4608 C CA . SER B 1 224 ? -34.633 48.914 31.568 1.00 61.00 233 SER B CA 1
ATOM 4609 C C . SER B 1 224 ? -33.864 49.909 32.439 1.00 63.93 233 SER B C 1
ATOM 4610 O O . SER B 1 224 ? -34.457 50.855 32.952 1.00 64.25 233 SER B O 1
ATOM 4613 N N . ARG B 1 225 ? -32.559 49.709 32.544 1.00 62.71 234 ARG B N 1
ATOM 4614 C CA . ARG B 1 225 ? -31.668 50.577 33.344 1.00 63.52 234 ARG B CA 1
ATOM 4615 C C . ARG B 1 225 ? -31.487 51.928 32.645 1.00 60.13 234 ARG B C 1
ATOM 4616 O O . ARG B 1 225 ? -31.430 52.933 33.354 1.00 63.24 234 ARG B O 1
ATOM 4624 N N . ALA B 1 226 ? -31.390 51.952 31.315 1.00 59.76 235 ALA B N 1
ATOM 4625 C CA . ALA B 1 226 ? -31.225 53.189 30.508 1.00 70.78 235 ALA B CA 1
ATOM 4626 C C . ALA B 1 226 ? -32.481 54.057 30.631 1.00 69.10 235 ALA B C 1
ATOM 4627 O O . ALA B 1 226 ? -32.365 55.288 30.640 1.00 70.30 235 ALA B O 1
ATOM 4629 N N . PHE B 1 227 ? -33.646 53.424 30.723 1.00 67.63 236 PHE B N 1
ATOM 4630 C CA . PHE B 1 227 ? -34.959 54.109 30.762 1.00 67.66 236 PHE B CA 1
ATOM 4631 C C . PHE B 1 227 ? -35.770 53.654 31.964 1.00 64.75 236 PHE B C 1
ATOM 4632 O O . PHE B 1 227 ? -36.836 53.069 31.793 1.00 63.91 236 PHE B O 1
ATOM 4640 N N . PRO B 1 228 ? -35.336 54.009 33.192 1.00 59.02 237 PRO B N 1
ATOM 4641 C CA . PRO B 1 228 ? -35.935 53.508 34.433 1.00 64.28 237 PRO B CA 1
ATOM 4642 C C . PRO B 1 228 ? -37.348 54.040 34.705 1.00 77.11 237 PRO B C 1
ATOM 4643 O O . PRO B 1 228 ? -38.029 53.522 35.579 1.00 79.31 237 PRO B O 1
ATOM 4647 N N . ASP B 1 229 ? -37.763 55.040 33.934 1.00 76.83 238 ASP B N 1
ATOM 4648 C CA . ASP B 1 229 ? -39.087 55.689 34.092 1.00 75.35 238 ASP B CA 1
ATOM 4649 C C . ASP B 1 229 ? -40.134 54.943 33.262 1.00 77.90 238 ASP B C 1
ATOM 4650 O O . ASP B 1 229 ? -41.295 55.360 33.269 1.00 73.31 238 ASP B O 1
ATOM 4655 N N . TYR B 1 230 ? -39.753 53.892 32.551 1.00 80.63 239 TYR B N 1
ATOM 4656 C CA . TYR B 1 230 ? -40.679 53.154 31.670 1.00 69.59 239 TYR B CA 1
ATOM 4657 C C . TYR B 1 230 ? -40.610 51.676 31.994 1.00 71.70 239 TYR B C 1
ATOM 4658 O O . TYR B 1 230 ? -39.560 51.164 32.358 1.00 69.07 239 TYR B O 1
ATOM 4667 N N . PRO B 1 231 ? -41.738 50.959 31.852 1.00 76.32 240 PRO B N 1
ATOM 4668 C CA . PRO B 1 231 ? -41.756 49.504 31.983 1.00 70.88 240 PRO B CA 1
ATOM 4669 C C . PRO B 1 231 ? -41.124 48.803 30.770 1.00 71.86 240 PRO B C 1
ATOM 4670 O O . PRO B 1 231 ? -41.699 48.786 29.693 1.00 70.94 240 PRO B O 1
ATOM 4674 N N . ILE B 1 232 ? -39.956 48.218 30.999 1.00 67.07 241 ILE B N 1
ATOM 4675 C CA . ILE B 1 232 ? -39.229 47.397 29.999 1.00 66.48 241 ILE B CA 1
ATOM 4676 C C . ILE B 1 232 ? -38.967 46.049 30.644 1.00 65.90 241 ILE B C 1
ATOM 4677 O O . ILE B 1 232 ? -38.024 45.890 31.414 1.00 61.98 241 ILE B O 1
ATOM 4682 N N . PRO B 1 233 ? -39.843 45.070 30.363 1.00 59.63 242 PRO B N 1
ATOM 4683 C CA . PRO B 1 233 ? -39.689 43.713 30.867 1.00 55.05 242 PRO B CA 1
ATOM 4684 C C . PRO B 1 233 ? -38.593 42.965 30.096 1.00 56.54 242 PRO B C 1
ATOM 4685 O O . PRO B 1 233 ? -38.218 43.361 28.991 1.00 56.95 242 PRO B O 1
ATOM 4689 N N . LEU B 1 234 ? -38.136 41.861 30.662 1.00 55.38 243 LEU B N 1
ATOM 4690 C CA . LEU B 1 234 ? -37.118 41.024 29.997 1.00 52.04 243 LEU B CA 1
ATOM 4691 C C . LEU B 1 234 ? -37.841 40.156 28.974 1.00 53.17 243 LEU B C 1
ATOM 4692 O O . LEU B 1 234 ? -38.058 38.957 29.212 1.00 52.35 243 LEU B O 1
ATOM 4697 N N . ALA B 1 235 ? -38.237 40.803 27.888 1.00 53.72 244 ALA B N 1
ATOM 4698 C CA . ALA B 1 235 ? -39.117 40.259 26.837 1.00 54.19 244 ALA B CA 1
ATOM 4699 C C . ALA B 1 235 ? -38.472 39.053 26.158 1.00 56.01 244 ALA B C 1
ATOM 4700 O O . ALA B 1 235 ? -39.211 38.169 25.739 1.00 50.76 244 ALA B O 1
ATOM 4702 N N . CYS B 1 236 ? -37.155 39.028 26.010 1.00 58.21 245 CYS B N 1
ATOM 4703 C CA . CYS B 1 236 ? -36.487 37.872 25.375 1.00 48.40 245 CYS B CA 1
ATOM 4704 C C . CYS B 1 236 ? -35.832 37.012 26.447 1.00 52.19 245 CYS B C 1
ATOM 4705 O O . CYS B 1 236 ? -34.843 37.455 27.039 1.00 54.38 245 CYS B O 1
ATOM 4708 N N . GLN B 1 237 ? -36.360 35.811 26.652 1.00 44.67 246 GLN B N 1
ATOM 4709 C CA . GLN B 1 237 ? -35.813 34.856 27.639 1.00 54.45 246 GLN B CA 1
ATOM 4710 C C . GLN B 1 237 ? -34.880 33.899 26.906 1.00 53.14 246 GLN B C 1
ATOM 4711 O O . GLN B 1 237 ? -35.365 32.948 26.272 1.00 46.07 246 GLN B O 1
ATOM 4717 N N . SER B 1 238 ? -33.579 34.143 27.014 1.00 43.25 247 SER B N 1
ATOM 4718 C CA . SER B 1 238 ? -32.556 33.326 26.333 1.00 41.08 247 SER B CA 1
ATOM 4719 C C . SER B 1 238 ? -31.808 32.482 27.351 1.00 42.26 247 SER B C 1
ATOM 4720 O O . SER B 1 238 ? -31.623 32.899 28.512 1.00 47.72 247 SER B O 1
ATOM 4723 N N . ALA B 1 239 ? -31.315 31.359 26.880 1.00 38.76 248 ALA B N 1
ATOM 4724 C CA . ALA B 1 239 ? -30.428 30.502 27.676 1.00 41.90 248 ALA B CA 1
ATOM 4725 C C . ALA B 1 239 ? -29.529 29.706 26.744 1.00 43.42 248 ALA B C 1
ATOM 4726 O O . ALA B 1 239 ? -29.911 29.420 25.585 1.00 42.39 248 ALA B O 1
ATOM 4728 N N . THR B 1 240 ? -28.366 29.352 27.267 1.00 44.13 249 THR B N 1
ATOM 4729 C CA . THR B 1 240 ? -27.453 28.429 26.586 1.00 33.72 249 THR B CA 1
ATOM 4730 C C . THR B 1 240 ? -27.589 27.076 27.253 1.00 44.37 249 THR B C 1
ATOM 4731 O O . THR B 1 240 ? -27.445 26.982 28.473 1.00 41.95 249 THR B O 1
ATOM 4735 N N . PHE B 1 241 ? -27.826 26.060 26.449 1.00 34.63 250 PHE B N 1
ATOM 4736 C CA . PHE B 1 241 ? -27.860 24.680 26.957 1.00 38.57 250 PHE B CA 1
ATOM 4737 C C . PHE B 1 241 ? -26.633 23.952 26.468 1.00 46.80 250 PHE B C 1
ATOM 4738 O O . PHE B 1 241 ? -26.530 23.697 25.259 1.00 40.44 250 PHE B O 1
ATOM 4746 N N . ALA B 1 242 ? -25.765 23.574 27.386 1.00 33.38 251 ALA B N 1
ATOM 4747 C CA . ALA B 1 242 ? -24.697 22.625 27.065 1.00 38.49 251 ALA B CA 1
ATOM 4748 C C . ALA B 1 242 ? -25.300 21.247 27.271 1.00 38.84 251 ALA B C 1
ATOM 4749 O O . ALA B 1 242 ? -25.572 20.882 28.422 1.00 34.43 251 ALA B O 1
ATOM 4751 N N . LEU B 1 243 ? -25.600 20.558 26.187 1.00 38.20 252 LEU B N 1
ATOM 4752 C CA . LEU B 1 243 ? -26.464 19.360 26.260 1.00 34.93 252 LEU B CA 1
ATOM 4753 C C . LEU B 1 243 ? -25.653 18.128 26.649 1.00 44.66 252 LEU B C 1
ATOM 4754 O O . LEU B 1 243 ? -26.246 17.055 26.810 1.00 40.97 252 LEU B O 1
ATOM 4759 N N . GLY B 1 244 ? -24.342 18.262 26.769 1.00 36.42 253 GLY B N 1
ATOM 4760 C CA . GLY B 1 244 ? -23.471 17.120 27.067 1.00 39.09 253 GLY B CA 1
ATOM 4761 C C . GLY B 1 244 ? -22.091 17.381 26.539 1.00 34.05 253 GLY B C 1
ATOM 4762 O O . GLY B 1 244 ? -21.692 18.557 26.459 1.00 35.71 253 GLY B O 1
ATOM 4763 N N . SER B 1 245 ? -21.374 16.314 26.236 1.00 30.75 254 SER B N 1
ATOM 4764 C CA . SER B 1 245 ? -19.992 16.401 25.732 1.00 42.66 254 SER B CA 1
ATOM 4765 C C . SER B 1 245 ? -20.056 16.711 24.240 1.00 41.07 254 SER B C 1
ATOM 4766 O O . SER B 1 245 ? -21.047 16.342 23.595 1.00 38.02 254 SER B O 1
ATOM 4769 N N . ASN B 1 246 ? -19.032 17.356 23.704 1.00 34.32 255 ASN B N 1
ATOM 4770 C CA . ASN B 1 246 ? -18.990 17.749 22.274 1.00 39.38 255 ASN B CA 1
ATOM 4771 C C . ASN B 1 246 ? -19.300 16.557 21.365 1.00 42.89 255 ASN B C 1
ATOM 4772 O O . ASN B 1 246 ? -19.987 16.741 20.347 1.00 39.08 255 ASN B O 1
ATOM 4777 N N . ASP B 1 247 ? -18.797 15.375 21.711 1.00 37.63 256 ASP B N 1
ATOM 4778 C CA . ASP B 1 247 ? -18.872 14.190 20.823 1.00 34.72 256 ASP B CA 1
ATOM 4779 C C . ASP B 1 247 ? -19.981 13.246 21.277 1.00 40.55 256 ASP B C 1
ATOM 4780 O O . ASP B 1 247 ? -20.065 12.118 20.757 1.00 38.68 256 ASP B O 1
ATOM 4785 N N . GLU B 1 248 ? -20.862 13.703 22.155 1.00 40.42 257 GLU B N 1
ATOM 4786 C CA . GLU B 1 248 ? -21.919 12.823 22.695 1.00 39.32 257 GLU B CA 1
ATOM 4787 C C . GLU B 1 248 ? -23.073 12.743 21.696 1.00 38.84 257 GLU B C 1
ATOM 4788 O O . GLU B 1 248 ? -24.079 13.424 21.861 1.00 36.80 257 GLU B O 1
ATOM 4794 N N . VAL B 1 249 ? -22.928 11.866 20.721 1.00 44.66 258 VAL B N 1
ATOM 4795 C CA . VAL B 1 249 ? -23.961 11.619 19.684 1.00 37.95 258 VAL B CA 1
ATOM 4796 C C . VAL B 1 249 ? -24.625 10.280 19.990 1.00 40.78 258 VAL B C 1
ATOM 4797 O O . VAL B 1 249 ? -23.977 9.239 19.840 1.00 43.93 258 VAL B O 1
ATOM 4801 N N . ASP B 1 250 ? -25.865 10.328 20.451 1.00 44.17 259 ASP B N 1
ATOM 4802 C CA . ASP B 1 250 ? -26.606 9.125 20.899 1.00 38.85 259 ASP B CA 1
ATOM 4803 C C . ASP B 1 250 ? -28.072 9.297 20.523 1.00 45.11 259 ASP B C 1
ATOM 4804 O O . ASP B 1 250 ? -28.625 10.394 20.750 1.00 45.33 259 ASP B O 1
ATOM 4809 N N . LEU B 1 251 ? -28.665 8.253 19.955 1.00 41.92 260 LEU B N 1
ATOM 4810 C CA . LEU B 1 251 ? -30.066 8.291 19.467 1.00 47.34 260 LEU B CA 1
ATOM 4811 C C . LEU B 1 251 ? -30.999 8.526 20.642 1.00 48.60 260 LEU B C 1
ATOM 4812 O O . LEU B 1 251 ? -31.946 9.316 20.492 1.00 46.48 260 LEU B O 1
ATOM 4817 N N . ARG B 1 252 ? -30.779 7.811 21.738 1.00 50.61 261 ARG B N 1
ATOM 4818 C CA . ARG B 1 252 ? -31.742 7.867 22.859 1.00 51.35 261 ARG B CA 1
ATOM 4819 C C . ARG B 1 252 ? -31.668 9.272 23.432 1.00 49.65 261 ARG B C 1
ATOM 4820 O O . ARG B 1 252 ? -32.716 9.870 23.670 1.00 51.38 261 ARG B O 1
ATOM 4828 N N . LEU B 1 253 ? -30.455 9.774 23.617 1.00 41.05 262 LEU B N 1
ATOM 4829 C CA . LEU B 1 253 ? -30.265 11.082 24.271 1.00 46.71 262 LEU B CA 1
ATOM 4830 C C . LEU B 1 253 ? -30.882 12.165 23.393 1.00 40.68 262 LEU B C 1
ATOM 4831 O O . LEU B 1 253 ? -31.569 13.025 23.935 1.00 35.43 262 LEU B O 1
ATOM 4836 N N . ALA B 1 254 ? -30.620 12.134 22.094 1.00 40.86 263 ALA B N 1
ATOM 4837 C CA . ALA B 1 254 ? -31.114 13.182 21.175 1.00 42.53 263 ALA B CA 1
ATOM 4838 C C . ALA B 1 254 ? -32.640 13.158 21.165 1.00 41.62 263 ALA B C 1
ATOM 4839 O O . ALA B 1 254 ? -33.247 14.227 21.123 1.00 41.67 263 ALA B O 1
ATOM 4841 N N . GLN B 1 255 ? -33.229 11.969 21.199 1.00 36.80 264 GLN B N 1
ATOM 4842 C CA . GLN B 1 255 ? -34.706 11.844 21.198 1.00 48.78 264 GLN B CA 1
ATOM 4843 C C . GLN B 1 255 ? -35.240 12.396 22.515 1.00 43.89 264 GLN B C 1
ATOM 4844 O O . GLN B 1 255 ? -36.224 13.125 22.470 1.00 44.69 264 GLN B O 1
ATOM 4850 N N . ASP B 1 256 ? -34.584 12.097 23.634 1.00 39.99 265 ASP B N 1
ATOM 4851 C CA . ASP B 1 256 ? -35.036 12.573 24.971 1.00 40.05 265 ASP B CA 1
ATOM 4852 C C . ASP B 1 256 ? -34.928 14.097 25.018 1.00 40.39 265 ASP B C 1
ATOM 4853 O O . ASP B 1 256 ? -35.804 14.738 25.601 1.00 45.29 265 ASP B O 1
ATOM 4858 N N . GLN B 1 257 ? -33.870 14.651 24.439 1.00 38.18 266 GLN B N 1
ATOM 4859 C CA . GLN B 1 257 ? -33.645 16.117 24.459 1.00 38.74 266 GLN B CA 1
ATOM 4860 C C . GLN B 1 257 ? -34.668 16.772 23.539 1.00 44.02 266 GLN B C 1
ATOM 4861 O O . GLN B 1 257 ? -35.205 17.811 23.928 1.00 38.37 266 GLN B O 1
ATOM 4867 N N . ALA B 1 258 ? -34.970 16.157 22.397 1.00 43.85 267 ALA B N 1
ATOM 4868 C CA . ALA B 1 258 ? -35.982 16.686 21.458 1.00 47.68 267 ALA B CA 1
ATOM 4869 C C . ALA B 1 258 ? -37.328 16.718 22.172 1.00 37.24 267 ALA B C 1
ATOM 4870 O O . ALA B 1 258 ? -38.051 17.714 22.040 1.00 40.89 267 ALA B O 1
ATOM 4872 N N . GLU B 1 259 ? -37.643 15.665 22.919 1.00 37.70 268 GLU B N 1
ATOM 4873 C CA . GLU B 1 259 ? -38.944 15.588 23.620 1.00 46.84 268 GLU B CA 1
ATOM 4874 C C . GLU B 1 259 ? -38.972 16.671 24.698 1.00 47.21 268 GLU B C 1
ATOM 4875 O O . GLU B 1 259 ? -40.022 17.295 24.861 1.00 46.36 268 GLU B O 1
ATOM 4881 N N . ALA B 1 260 ? -37.862 16.902 25.397 1.00 43.69 269 ALA B N 1
ATOM 4882 C CA . ALA B 1 260 ? -37.814 17.933 26.454 1.00 38.84 269 ALA B CA 1
ATOM 4883 C C . ALA B 1 260 ? -38.029 19.298 25.802 1.00 36.65 269 ALA B C 1
ATOM 4884 O O . ALA B 1 260 ? -38.798 20.097 26.340 1.00 40.20 269 ALA B O 1
ATOM 4886 N N . LEU B 1 261 ? -37.390 19.543 24.661 1.00 33.99 270 LEU B N 1
ATOM 4887 C CA . LEU B 1 261 ? -37.507 20.857 23.975 1.00 42.76 270 LEU B CA 1
ATOM 4888 C C . LEU B 1 261 ? -38.966 21.036 23.543 1.00 40.83 270 LEU B C 1
ATOM 4889 O O . LEU B 1 261 ? -39.480 22.157 23.660 1.00 35.33 270 LEU B O 1
ATOM 4894 N N . PHE B 1 262 ? -39.605 19.957 23.097 1.00 39.59 271 PHE B N 1
ATOM 4895 C CA . PHE B 1 262 ? -41.026 19.970 22.681 1.00 41.63 271 PHE B CA 1
ATOM 4896 C C . PHE B 1 262 ? -41.882 20.343 23.893 1.00 46.66 271 PHE B C 1
ATOM 4897 O O . PHE B 1 262 ? -42.737 21.229 23.774 1.00 45.28 271 PHE B O 1
ATOM 4905 N N . ARG B 1 263 ? -41.617 19.724 25.040 1.00 41.98 272 ARG B N 1
ATOM 4906 C CA . ARG B 1 263 ? -42.374 20.016 26.285 1.00 47.95 272 ARG B CA 1
ATOM 4907 C C . ARG B 1 263 ? -42.168 21.485 26.679 1.00 44.45 272 ARG B C 1
ATOM 4908 O O . ARG B 1 263 ? -43.126 22.119 27.138 1.00 53.02 272 ARG B O 1
ATOM 4916 N N . ILE B 1 264 ? -40.970 22.025 26.484 1.00 41.61 273 ILE B N 1
ATOM 4917 C CA . ILE B 1 264 ? -40.688 23.458 26.794 1.00 41.73 273 ILE B CA 1
ATOM 4918 C C . ILE B 1 264 ? -41.572 24.310 25.879 1.00 45.35 273 ILE B C 1
ATOM 4919 O O . ILE B 1 264 ? -42.186 25.273 26.361 1.00 38.25 273 ILE B O 1
ATOM 4924 N N . LEU B 1 265 ? -41.632 23.958 24.598 1.00 36.24 274 LEU B N 1
ATOM 4925 C CA . LEU B 1 265 ? -42.438 24.714 23.606 1.00 46.67 274 LEU B CA 1
ATOM 4926 C C . LEU B 1 265 ? -43.912 24.625 24.010 1.00 45.52 274 LEU B C 1
ATOM 4927 O O . LEU B 1 265 ? -44.614 25.649 23.918 1.00 46.08 274 LEU B O 1
ATOM 4932 N N . ILE B 1 266 ? -44.369 23.472 24.486 1.00 40.56 275 ILE B N 1
ATOM 4933 C CA . ILE B 1 266 ? -45.790 23.350 24.911 1.00 48.08 275 ILE B CA 1
ATOM 4934 C C . ILE B 1 266 ? -46.015 24.292 26.091 1.00 49.55 275 ILE B C 1
ATOM 4935 O O . ILE B 1 266 ? -46.987 25.054 26.047 1.00 56.22 275 ILE B O 1
ATOM 4940 N N . ARG B 1 267 ? -45.161 24.219 27.110 1.00 50.41 276 ARG B N 1
ATOM 4941 C CA . ARG B 1 267 ? -45.330 24.995 28.366 1.00 50.03 276 ARG B CA 1
ATOM 4942 C C . ARG B 1 267 ? -45.383 26.480 28.039 1.00 43.78 276 ARG B C 1
ATOM 4943 O O . ARG B 1 267 ? -46.087 27.209 28.731 1.00 50.57 276 ARG B O 1
ATOM 4951 N N . ARG B 1 268 ? -44.669 26.906 27.010 1.00 47.39 277 ARG B N 1
ATOM 4952 C CA . ARG B 1 268 ? -44.557 28.352 26.722 1.00 46.66 277 ARG B CA 1
ATOM 4953 C C . ARG B 1 268 ? -45.497 28.792 25.602 1.00 51.80 277 ARG B C 1
ATOM 4954 O O . ARG B 1 268 ? -45.326 29.937 25.138 1.00 49.48 277 ARG B O 1
ATOM 4962 N N . GLY B 1 269 ? -46.475 27.959 25.236 1.00 42.11 278 GLY B N 1
ATOM 4963 C CA . GLY B 1 269 ? -47.611 28.354 24.377 1.00 59.48 278 GLY B CA 1
ATOM 4964 C C . GLY B 1 269 ? -47.300 28.279 22.892 1.00 58.69 278 GLY B C 1
ATOM 4965 O O . GLY B 1 269 ? -47.888 29.038 22.128 1.00 57.62 278 GLY B O 1
ATOM 4966 N N . PHE B 1 270 ? -46.458 27.361 22.458 1.00 49.40 279 PHE B N 1
ATOM 4967 C CA . PHE B 1 270 ? -46.178 27.199 21.015 1.00 51.21 279 PHE B CA 1
ATOM 4968 C C . PHE B 1 270 ? -46.932 26.025 20.430 1.00 56.19 279 PHE B C 1
ATOM 4969 O O . PHE B 1 270 ? -47.028 25.977 19.198 1.00 58.07 279 PHE B O 1
ATOM 4977 N N . ILE B 1 271 ? -47.390 25.109 21.264 1.00 50.87 280 ILE B N 1
ATOM 4978 C CA . ILE B 1 271 ? -48.016 23.860 20.762 1.00 53.64 280 ILE B CA 1
ATOM 4979 C C . ILE B 1 271 ? -49.394 23.713 21.402 1.00 62.27 280 ILE B C 1
ATOM 4980 O O . ILE B 1 271 ? -49.510 23.760 22.639 1.00 59.75 280 ILE B O 1
ATOM 4985 N N . GLU B 1 272 ? -50.397 23.555 20.546 1.00 70.10 281 GLU B N 1
ATOM 4986 C CA . GLU B 1 272 ? -51.829 23.500 20.911 1.00 75.82 281 GLU B CA 1
ATOM 4987 C C . GLU B 1 272 ? -52.235 22.051 21.174 1.00 76.50 281 GLU B C 1
ATOM 4988 O O . GLU B 1 272 ? -51.563 21.129 20.660 1.00 69.76 281 GLU B O 1
ATOM 4994 N N . ASP B 1 273 ? -53.294 21.877 21.968 1.00 84.83 282 ASP B N 1
ATOM 4995 C CA . ASP B 1 273 ? -53.971 20.575 22.218 1.00 87.34 282 ASP B CA 1
ATOM 4996 C C . ASP B 1 273 ? -53.009 19.526 22.793 1.00 81.36 282 ASP B C 1
ATOM 4997 O O . ASP B 1 273 ? -53.236 18.337 22.556 1.00 79.56 282 ASP B O 1
ATOM 5002 N N . VAL B 1 274 ? -51.975 19.924 23.519 1.00 72.86 283 VAL B N 1
ATOM 5003 C CA . VAL B 1 274 ? -51.091 18.931 24.173 1.00 72.37 283 VAL B CA 1
ATOM 5004 C C . VAL B 1 274 ? -50.897 19.385 25.605 1.00 75.49 283 VAL B C 1
ATOM 5005 O O . VAL B 1 274 ? -50.651 20.582 25.838 1.00 77.55 283 VAL B O 1
ATOM 5009 N N . HIS B 1 275 ? -51.068 18.462 26.537 1.00 75.42 284 HIS B N 1
ATOM 5010 C CA . HIS B 1 275 ? -50.823 18.760 27.962 1.00 75.98 284 HIS B CA 1
ATOM 5011 C C . HIS B 1 275 ? -49.484 18.150 28.338 1.00 76.79 284 HIS B C 1
ATOM 5012 O O . HIS B 1 275 ? -49.278 16.980 28.083 1.00 70.70 284 HIS B O 1
ATOM 5019 N N . VAL B 1 276 ? -48.633 18.889 29.023 1.00 71.62 285 VAL B N 1
ATOM 5020 C CA . VAL B 1 276 ? -47.335 18.349 29.505 1.00 66.06 285 VAL B CA 1
ATOM 5021 C C . VAL B 1 276 ? -47.471 17.654 30.859 1.00 68.70 285 VAL B C 1
ATOM 5022 O O . VAL B 1 276 ? -46.902 16.572 31.008 1.00 76.16 285 VAL B O 1
ATOM 5026 N N . GLY B 1 277 ? -48.074 18.310 31.833 1.00 59.08 286 GLY B N 1
ATOM 5027 C CA . GLY B 1 277 ? -48.222 17.767 33.193 1.00 58.85 286 GLY B CA 1
ATOM 5028 C C . GLY B 1 277 ? -47.156 18.284 34.136 1.00 45.97 286 GLY B C 1
ATOM 5029 O O . GLY B 1 277 ? -46.673 19.418 33.939 1.00 47.21 286 GLY B O 1
ATOM 5030 N N . GLU B 1 278 ? -46.837 17.491 35.159 1.00 44.71 287 GLU B N 1
ATOM 5031 C CA . GLU B 1 278 ? -46.027 17.916 36.323 1.00 42.57 287 GLU B CA 1
ATOM 5032 C C . GLU B 1 278 ? -44.591 18.198 35.878 1.00 47.96 287 GLU B C 1
ATOM 5033 O O . GLU B 1 278 ? -44.029 17.407 35.088 1.00 41.43 287 GLU B O 1
ATOM 5039 N N . LEU B 1 279 ? -44.025 19.284 36.385 1.00 44.09 288 LEU B N 1
ATOM 5040 C CA . LEU B 1 279 ? -42.634 19.684 36.078 1.00 52.04 288 LEU B CA 1
ATOM 5041 C C . LEU B 1 279 ? -41.682 18.689 36.716 1.00 43.81 288 LEU B C 1
ATOM 5042 O O . LEU B 1 279 ? -41.908 18.279 37.841 1.00 51.33 288 LEU B O 1
ATOM 5047 N N . PRO B 1 280 ? -40.639 18.234 35.989 1.00 42.19 289 PRO B N 1
ATOM 5048 C CA . PRO B 1 280 ? -39.612 17.374 36.559 1.00 43.30 289 PRO B CA 1
ATOM 5049 C C . PRO B 1 280 ? -38.830 18.101 37.654 1.00 39.10 289 PRO B C 1
ATOM 5050 O O . PRO B 1 280 ? -38.822 19.317 37.704 1.00 36.63 289 PRO B O 1
ATOM 5054 N N . GLN B 1 281 ? -38.136 17.300 38.440 1.00 44.30 290 GLN B N 1
ATOM 5055 C CA . GLN B 1 281 ? -37.294 17.752 39.554 1.00 42.66 290 GLN B CA 1
ATOM 5056 C C . GLN B 1 281 ? -36.099 18.534 39.018 1.00 43.02 290 GLN B C 1
ATOM 5057 O O . GLN B 1 281 ? -35.438 18.081 38.054 1.00 44.27 290 GLN B O 1
ATOM 5063 N N . LEU B 1 282 ? -35.846 19.697 39.596 1.00 40.50 291 LEU B N 1
ATOM 5064 C CA . LEU B 1 282 ? -34.615 20.442 39.262 1.00 40.81 291 LEU B CA 1
ATOM 5065 C C . LEU B 1 282 ? -33.498 19.906 40.142 1.00 44.86 291 LEU B C 1
ATOM 5066 O O . LEU B 1 282 ? -33.669 19.865 41.390 1.00 41.23 291 LEU B O 1
ATOM 5071 N N . ALA B 1 283 ? -32.382 19.552 39.510 1.00 39.89 292 ALA B N 1
ATOM 5072 C CA . ALA B 1 283 ? -31.281 18.808 40.167 1.00 35.05 292 ALA B CA 1
ATOM 5073 C C . ALA B 1 283 ? -30.334 19.756 40.902 1.00 37.50 292 ALA B C 1
ATOM 5074 O O . ALA B 1 283 ? -29.445 19.266 41.591 1.00 52.35 292 ALA B O 1
ATOM 5076 N N . CYS B 1 284 ? -30.486 21.066 40.735 1.00 32.73 293 CYS B N 1
ATOM 5077 C CA . CYS B 1 284 ? -29.464 22.017 41.238 1.00 37.29 293 CYS B CA 1
ATOM 5078 C C . CYS B 1 284 ? -30.084 23.383 41.494 1.00 34.41 293 CYS B C 1
ATOM 5079 O O . CYS B 1 284 ? -31.188 23.666 41.043 1.00 39.81 293 CYS B O 1
ATOM 5082 N N . GLU B 1 285 ? -29.342 24.236 42.182 1.00 42.55 294 GLU B N 1
ATOM 5083 C CA . GLU B 1 285 ? -29.706 25.641 42.465 1.00 41.62 294 GLU B CA 1
ATOM 5084 C C . GLU B 1 285 ? -29.087 26.517 41.383 1.00 43.41 294 GLU B C 1
ATOM 5085 O O . GLU B 1 285 ? -28.084 26.109 40.790 1.00 43.28 294 GLU B O 1
ATOM 5091 N N . GLY B 1 286 ? -29.673 27.665 41.100 1.00 36.71 295 GLY B N 1
ATOM 5092 C CA . GLY B 1 286 ? -29.035 28.653 40.204 1.00 42.71 295 GLY B CA 1
ATOM 5093 C C . GLY B 1 286 ? -27.856 29.255 40.939 1.00 39.74 295 GLY B C 1
ATOM 5094 O O . GLY B 1 286 ? -28.057 29.640 42.086 1.00 44.12 295 GLY B O 1
ATOM 5095 N N . THR B 1 287 ? -26.671 29.303 40.341 1.00 35.50 296 THR B N 1
ATOM 5096 C CA . THR B 1 287 ? -25.460 29.825 41.009 1.00 37.26 296 THR B CA 1
ATOM 5097 C C . THR B 1 287 ? -24.819 30.870 40.118 1.00 36.25 296 THR B C 1
ATOM 5098 O O . THR B 1 287 ? -25.044 30.836 38.918 1.00 36.53 296 THR B O 1
ATOM 5102 N N . LEU B 1 288 ? -24.002 31.730 40.686 1.00 37.61 297 LEU B N 1
ATOM 5103 C CA . LEU B 1 288 ? -23.322 32.760 39.874 1.00 38.01 297 LEU B CA 1
ATOM 5104 C C . LEU B 1 288 ? -22.157 32.142 39.111 1.00 40.85 297 LEU B C 1
ATOM 5105 O O . LEU B 1 288 ? -21.449 31.274 39.643 1.00 35.82 297 LEU B O 1
ATOM 5110 N N . LEU B 1 289 ? -21.927 32.662 37.922 1.00 39.83 298 LEU B N 1
ATOM 5111 C CA . LEU B 1 289 ? -20.800 32.229 37.077 1.00 42.88 298 LEU B CA 1
ATOM 5112 C C . LEU B 1 289 ? -19.508 32.572 37.809 1.00 48.28 298 LEU B C 1
ATOM 5113 O O . LEU B 1 289 ? -18.578 31.779 37.767 1.00 42.06 298 LEU B O 1
ATOM 5118 N N . GLU B 1 290 ? -19.484 33.685 38.532 1.00 48.67 299 GLU B N 1
ATOM 5119 C CA . GLU B 1 290 ? -18.255 34.115 39.248 1.00 58.13 299 GLU B CA 1
ATOM 5120 C C . GLU B 1 290 ? -18.014 33.222 40.471 1.00 47.40 299 GLU B C 1
ATOM 5121 O O . GLU B 1 290 ? -16.959 33.346 41.093 1.00 48.76 299 GLU B O 1
ATOM 5127 N N . ALA B 1 291 ? -18.951 32.360 40.827 1.00 43.62 300 ALA B N 1
ATOM 5128 C CA . ALA B 1 291 ? -18.800 31.384 41.932 1.00 44.26 300 ALA B CA 1
ATOM 5129 C C . ALA B 1 291 ? -18.302 30.058 41.353 1.00 36.42 300 ALA B C 1
ATOM 5130 O O . ALA B 1 291 ? -18.034 29.129 42.108 1.00 39.61 300 ALA B O 1
ATOM 5132 N N . MET B 1 292 ? -18.206 29.969 40.034 1.00 42.77 301 MET B N 1
ATOM 5133 C CA . MET B 1 292 ? -17.747 28.735 39.364 1.00 44.86 301 MET B CA 1
ATOM 5134 C C . MET B 1 292 ? -16.224 28.739 39.375 1.00 39.72 301 MET B C 1
ATOM 5135 O O . MET B 1 292 ? -15.612 29.765 39.041 1.00 43.41 301 MET B O 1
ATOM 5140 N N . GLN B 1 293 ? -15.623 27.614 39.712 1.00 37.32 302 GLN B N 1
ATOM 5141 C CA . GLN B 1 293 ? -14.151 27.516 39.659 1.00 37.59 302 GLN B CA 1
ATOM 5142 C C . GLN B 1 293 ? -13.758 26.920 38.319 1.00 35.32 302 GLN B C 1
ATOM 5143 O O . GLN B 1 293 ? -14.241 25.840 37.983 1.00 34.21 302 GLN B O 1
ATOM 5149 N N . GLN B 1 294 ? -12.866 27.593 37.613 1.00 38.77 303 GLN B N 1
ATOM 5150 C CA . GLN B 1 294 ? -12.188 26.973 36.463 1.00 38.77 303 GLN B CA 1
ATOM 5151 C C . GLN B 1 294 ? -10.940 26.316 37.009 1.00 39.72 303 GLN B C 1
ATOM 5152 O O . GLN B 1 294 ? -10.165 27.004 37.683 1.00 42.27 303 GLN B O 1
ATOM 5158 N N . LEU B 1 295 ? -10.777 25.032 36.740 1.00 42.67 304 LEU B N 1
ATOM 5159 C CA . LEU B 1 295 ? -9.533 24.337 37.103 1.00 39.91 304 LEU B CA 1
ATOM 5160 C C . LEU B 1 295 ? -8.566 24.593 35.965 1.00 42.39 304 LEU B C 1
ATOM 5161 O O . LEU B 1 295 ? -8.910 24.288 34.809 1.00 38.82 304 LEU B O 1
ATOM 5166 N N . LYS B 1 296 ? -7.408 25.144 36.268 1.00 34.76 305 LYS B N 1
ATOM 5167 C CA . LYS B 1 296 ? -6.439 25.388 35.190 1.00 34.73 305 LYS B CA 1
ATOM 5168 C C . LYS B 1 296 ? -5.190 24.578 35.434 1.00 42.11 305 LYS B C 1
ATOM 5169 O O . LYS B 1 296 ? -4.737 24.468 36.578 1.00 35.60 305 LYS B O 1
ATOM 5175 N N . ALA B 1 297 ? -4.632 24.089 34.343 1.00 39.01 306 ALA B N 1
ATOM 5176 C CA . ALA B 1 297 ? -3.308 23.459 34.341 1.00 38.79 306 ALA B CA 1
ATOM 5177 C C . ALA B 1 297 ? -2.280 24.573 34.467 1.00 36.18 306 ALA B C 1
ATOM 5178 O O . ALA B 1 297 ? -2.249 25.483 33.642 1.00 36.21 306 ALA B O 1
ATOM 5180 N N . PRO B 1 298 ? -1.424 24.534 35.506 1.00 40.67 307 PRO B N 1
ATOM 5181 C CA . PRO B 1 298 ? -0.356 25.515 35.667 1.00 47.27 307 PRO B CA 1
ATOM 5182 C C . PRO B 1 298 ? 0.837 25.183 34.768 1.00 36.77 307 PRO B C 1
ATOM 5183 O O . PRO B 1 298 ? 1.744 25.971 34.655 1.00 52.33 307 PRO B O 1
ATOM 5187 N N . CYS B 1 299 ? 0.809 24.011 34.149 1.00 36.37 308 CYS B N 1
ATOM 5188 C CA . CYS B 1 299 ? 1.926 23.536 33.316 1.00 41.22 308 CYS B CA 1
ATOM 5189 C C . CYS B 1 299 ? 1.427 22.542 32.273 1.00 43.40 308 CYS B C 1
ATOM 5190 O O . CYS B 1 299 ? 0.282 22.112 32.330 1.00 37.61 308 CYS B O 1
ATOM 5193 N N . GLN B 1 300 ? 2.293 22.207 31.330 1.00 38.57 309 GLN B N 1
ATOM 5194 C CA . GLN B 1 300 ? 1.993 21.214 30.274 1.00 35.50 309 GLN B CA 1
ATOM 5195 C C . GLN B 1 300 ? 2.109 19.813 30.871 1.00 36.94 309 GLN B C 1
ATOM 5196 O O . GLN B 1 300 ? 2.908 19.622 31.815 1.00 38.01 309 GLN B O 1
ATOM 5202 N N . GLY B 1 301 ? 1.365 18.857 30.325 1.00 35.52 310 GLY B N 1
ATOM 5203 C CA . GLY B 1 301 ? 1.487 17.446 30.739 1.00 35.22 310 GLY B CA 1
ATOM 5204 C C . GLY B 1 301 ? 0.185 16.669 30.659 1.00 39.30 310 GLY B C 1
ATOM 5205 O O . GLY B 1 301 ? -0.839 17.210 30.197 1.00 36.24 310 GLY B O 1
ATOM 5206 N N . LEU B 1 302 ? 0.223 15.403 31.075 1.00 39.68 311 LEU B N 1
ATOM 5207 C CA . LEU B 1 302 ? -0.954 14.506 31.035 1.00 33.74 311 LEU B CA 1
ATOM 5208 C C . LEU B 1 302 ? -1.978 15.001 32.042 1.00 36.68 311 LEU B C 1
ATOM 5209 O O . LEU B 1 302 ? -1.584 15.350 33.155 1.00 40.01 311 LEU B O 1
ATOM 5214 N N . ILE B 1 303 ? -3.251 14.968 31.693 1.00 33.00 312 ILE B N 1
ATOM 5215 C CA . ILE B 1 303 ? -4.294 15.341 32.677 1.00 34.51 312 ILE B CA 1
ATOM 5216 C C . ILE B 1 303 ? -4.819 14.074 33.320 1.00 26.81 312 ILE B C 1
ATOM 5217 O O . ILE B 1 303 ? -5.494 13.281 32.664 1.00 34.19 312 ILE B O 1
ATOM 5222 N N . VAL B 1 304 ? -4.547 13.931 34.595 1.00 30.54 313 VAL B N 1
ATOM 5223 C CA . VAL B 1 304 ? -4.927 12.717 35.349 1.00 32.03 313 VAL B CA 1
ATOM 5224 C C . VAL B 1 304 ? -5.997 13.130 36.343 1.00 36.62 313 VAL B C 1
ATOM 5225 O O . VAL B 1 304 ? -5.694 13.879 37.264 1.00 39.89 313 VAL B O 1
ATOM 5229 N N . TYR B 1 305 ? -7.221 12.664 36.152 1.00 40.52 314 TYR B N 1
ATOM 5230 C CA . TYR B 1 305 ? -8.341 13.067 37.025 1.00 39.17 314 TYR B CA 1
ATOM 5231 C C . TYR B 1 305 ? -8.419 12.098 38.195 1.00 37.54 314 TYR B C 1
ATOM 5232 O O . TYR B 1 305 ? -8.241 10.893 38.017 1.00 39.04 314 TYR B O 1
ATOM 5241 N N . HIS B 1 306 ? -8.728 12.635 39.361 1.00 37.16 315 HIS B N 1
ATOM 5242 C CA . HIS B 1 306 ? -8.944 11.832 40.585 1.00 41.40 315 HIS B CA 1
ATOM 5243 C C . HIS B 1 306 ? -10.432 11.785 40.897 1.00 49.20 315 HIS B C 1
ATOM 5244 O O . HIS B 1 306 ? -10.822 11.012 41.768 1.00 48.46 315 HIS B O 1
ATOM 5251 N N . ASN B 1 307 ? -11.222 12.583 40.195 1.00 42.15 316 ASN B N 1
ATOM 5252 C CA . ASN B 1 307 ? -12.686 12.632 40.372 1.00 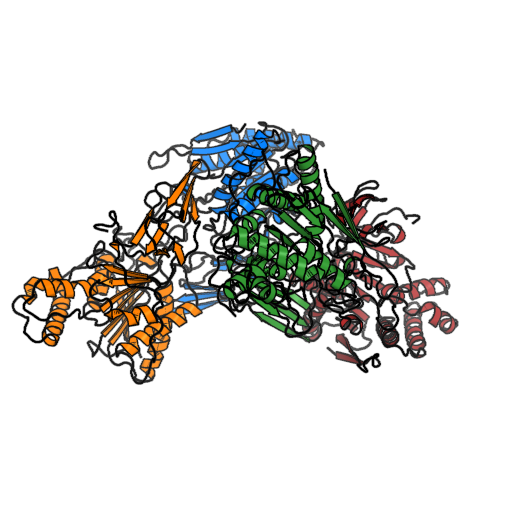40.67 316 ASN B CA 1
ATOM 5253 C C . ASN B 1 307 ? -13.368 12.312 39.054 1.00 41.99 316 ASN B C 1
ATOM 5254 O O . ASN B 1 307 ? -12.872 12.682 37.986 1.00 42.92 316 ASN B O 1
ATOM 5259 N N . ARG B 1 308 ? -14.518 11.678 39.159 1.00 41.68 317 ARG B N 1
ATOM 5260 C CA . ARG B 1 308 ? -15.359 11.362 37.992 1.00 49.19 317 ARG B CA 1
ATOM 5261 C C . ARG B 1 308 ? -16.180 12.585 37.618 1.00 44.13 317 ARG B C 1
ATOM 5262 O O . ARG B 1 308 ? -16.413 13.467 38.461 1.00 41.53 317 ARG B O 1
ATOM 5270 N N . LEU B 1 309 ? -16.634 12.595 36.383 1.00 39.56 318 LEU B N 1
ATOM 5271 C CA . LEU B 1 309 ? -17.562 13.634 35.915 1.00 36.73 318 LEU B CA 1
ATOM 5272 C C . LEU B 1 309 ? -18.819 13.508 36.769 1.00 43.32 318 LEU B C 1
ATOM 5273 O O . LEU B 1 309 ? -19.344 12.388 36.873 1.00 41.31 318 LEU B O 1
ATOM 5278 N N . GLY B 1 310 ? -19.241 14.605 37.389 1.00 38.55 319 GLY B N 1
ATOM 5279 C CA . GLY B 1 310 ? -20.476 14.648 38.182 1.00 34.22 319 GLY B CA 1
ATOM 5280 C C . GLY B 1 310 ? -20.245 14.431 39.665 1.00 42.60 319 GLY B C 1
ATOM 5281 O O . GLY B 1 310 ? -21.221 14.577 40.419 1.00 42.64 319 GLY B O 1
ATOM 5282 N N . ASP B 1 311 ? -19.024 14.125 40.096 1.00 37.95 320 ASP B N 1
ATOM 5283 C CA . ASP B 1 311 ? -18.714 13.963 41.539 1.00 46.05 320 ASP B CA 1
ATOM 5284 C C . ASP B 1 311 ? -18.912 15.298 42.246 1.00 45.12 320 ASP B C 1
ATOM 5285 O O . ASP B 1 311 ? -18.610 16.370 41.676 1.00 46.05 320 ASP B O 1
ATOM 5290 N N . PHE B 1 312 ? -19.390 15.223 43.471 1.00 40.94 321 PHE B N 1
ATOM 5291 C CA . PHE B 1 312 ? -19.417 16.396 44.359 1.00 44.76 321 PHE B CA 1
ATOM 5292 C C . PHE B 1 312 ? -18.043 16.478 45.009 1.00 36.88 321 PHE B C 1
ATOM 5293 O O . PHE B 1 312 ? -17.566 15.459 45.519 1.00 42.57 321 PHE B O 1
ATOM 5301 N N . VAL B 1 313 ? -17.415 17.636 44.959 1.00 39.27 322 VAL B N 1
ATOM 5302 C CA . VAL B 1 313 ? -16.049 17.802 45.518 1.00 39.75 322 VAL B CA 1
ATOM 5303 C C . VAL B 1 313 ? -16.069 18.921 46.548 1.00 42.11 322 VAL B C 1
ATOM 5304 O O . VAL B 1 313 ? -16.922 19.811 46.495 1.00 48.27 322 VAL B O 1
ATOM 5308 N N . ARG B 1 314 ? -15.112 18.876 47.452 1.00 39.92 323 ARG B N 1
ATOM 5309 C CA . ARG B 1 314 ? -15.044 19.848 48.562 1.00 47.83 323 ARG B CA 1
ATOM 5310 C C . ARG B 1 314 ? -13.753 20.632 48.470 1.00 41.51 323 ARG B C 1
ATOM 5311 O O . ARG B 1 314 ? -12.742 20.110 47.957 1.00 40.56 323 ARG B O 1
ATOM 5319 N N . SER B 1 315 ? -13.805 21.857 48.975 1.00 45.75 324 SER B N 1
ATOM 5320 C CA . SER B 1 315 ? -12.626 22.736 49.022 1.00 48.84 324 SER B CA 1
ATOM 5321 C C . SER B 1 315 ? -11.479 21.961 49.678 1.00 42.73 324 SER B C 1
ATOM 5322 O O . SER B 1 315 ? -11.692 21.360 50.727 1.00 40.02 324 SER B O 1
ATOM 5325 N N . GLY B 1 316 ? -10.329 21.933 49.019 1.00 41.36 325 GLY B N 1
ATOM 5326 C CA . GLY B 1 316 ? -9.130 21.239 49.516 1.00 42.89 325 GLY B CA 1
ATOM 5327 C C . GLY B 1 316 ? -8.921 19.892 48.849 1.00 39.48 325 GLY B C 1
ATOM 5328 O O . GLY B 1 316 ? -7.787 19.390 48.918 1.00 49.24 325 GLY B O 1
ATOM 5329 N N . ASP B 1 317 ? -9.943 19.331 48.205 1.00 41.47 326 ASP B N 1
ATOM 5330 C CA . ASP B 1 317 ? -9.834 17.998 47.554 1.00 37.82 326 ASP B CA 1
ATOM 5331 C C . ASP B 1 317 ? -8.890 18.057 46.358 1.00 35.93 326 ASP B C 1
ATOM 5332 O O . ASP B 1 317 ? -8.940 19.006 45.568 1.00 37.24 326 ASP B O 1
ATOM 5337 N N . LYS B 1 318 ? -8.085 17.023 46.194 1.00 38.18 327 LYS B N 1
ATOM 5338 C CA . LYS B 1 318 ? -7.247 16.882 44.987 1.00 39.96 327 LYS B CA 1
ATOM 5339 C C . LYS B 1 318 ? -8.144 16.364 43.871 1.00 45.60 327 LYS B C 1
ATOM 5340 O O . LYS B 1 318 ? -8.681 15.262 44.003 1.00 38.48 327 LYS B O 1
ATOM 5346 N N . VAL B 1 319 ? -8.329 17.148 42.828 1.00 39.78 328 VAL B N 1
ATOM 5347 C CA . VAL B 1 319 ? -9.330 16.803 41.791 1.00 33.49 328 VAL B CA 1
ATOM 5348 C C . VAL B 1 319 ? -8.610 16.274 40.567 1.00 39.51 328 VAL B C 1
ATOM 5349 O O . VAL B 1 319 ? -9.115 15.347 39.929 1.00 39.13 328 VAL B O 1
ATOM 5353 N N . VAL B 1 320 ? -7.501 16.895 40.225 1.00 35.98 329 VAL B N 1
ATOM 5354 C CA . VAL B 1 320 ? -6.791 16.546 38.976 1.00 45.57 329 VAL B CA 1
ATOM 5355 C C . VAL B 1 320 ? -5.308 16.840 39.175 1.00 41.66 329 VAL B C 1
ATOM 5356 O O . VAL B 1 320 ? -4.963 17.740 39.954 1.00 38.10 329 VAL B O 1
ATOM 5360 N N . SER B 1 321 ? -4.455 16.061 38.521 1.00 37.36 330 SER B N 1
ATOM 5361 C CA . SER B 1 321 ? -2.987 16.271 38.541 1.00 43.09 330 SER B CA 1
ATOM 5362 C C . SER B 1 321 ? -2.482 16.450 37.114 1.00 40.21 330 SER B C 1
ATOM 5363 O O . SER B 1 321 ? -3.001 15.815 36.192 1.00 36.25 330 SER B O 1
ATOM 5366 N N . ILE B 1 322 ? -1.463 17.269 36.942 1.00 39.36 331 ILE B N 1
ATOM 5367 C CA . ILE B 1 322 ? -0.776 17.351 35.630 1.00 34.45 331 ILE B CA 1
ATOM 5368 C C . ILE B 1 322 ? 0.521 16.574 35.762 1.00 42.90 331 ILE B C 1
ATOM 5369 O O . ILE B 1 322 ? 1.343 16.894 36.638 1.00 36.54 331 ILE B O 1
ATOM 5374 N N . VAL B 1 323 ? 0.683 15.573 34.918 1.00 39.42 332 VAL B N 1
ATOM 5375 C CA . VAL B 1 323 ? 1.840 14.657 35.037 1.00 45.48 332 VAL B CA 1
ATOM 5376 C C . VAL B 1 323 ? 2.719 14.796 33.809 1.00 37.09 332 VAL B C 1
ATOM 5377 O O . VAL B 1 323 ? 2.290 14.429 32.697 1.00 38.39 332 VAL B O 1
ATOM 5381 N N . ASP B 1 324 ? 3.950 15.230 34.037 1.00 45.26 333 ASP B N 1
ATOM 5382 C CA . ASP B 1 324 ? 4.968 15.280 32.979 1.00 39.92 333 ASP B CA 1
ATOM 5383 C C . ASP B 1 324 ? 5.634 13.917 32.987 1.00 41.45 333 ASP B C 1
ATOM 5384 O O . ASP B 1 324 ? 6.318 13.561 33.936 1.00 52.25 333 ASP B O 1
ATOM 5389 N N . PRO B 1 325 ? 5.440 13.105 31.932 1.00 47.37 334 PRO B N 1
ATOM 5390 C CA . PRO B 1 325 ? 5.918 11.721 31.943 1.00 48.88 334 PRO B CA 1
ATOM 5391 C C . PRO B 1 325 ? 7.452 11.641 32.015 1.00 39.67 334 PRO B C 1
ATOM 5392 O O . PRO B 1 325 ? 7.970 10.591 32.289 1.00 49.47 334 PRO B O 1
ATOM 5396 N N . ILE B 1 326 ? 8.144 12.745 31.755 1.00 39.00 335 ILE B N 1
ATOM 5397 C CA . ILE B 1 326 ? 9.629 12.790 31.861 1.00 49.19 335 ILE B CA 1
ATOM 5398 C C . ILE B 1 326 ? 10.018 13.869 32.863 1.00 47.92 335 ILE B C 1
ATOM 5399 O O . ILE B 1 326 ? 11.170 14.335 32.831 1.00 55.53 335 ILE B O 1
ATOM 5404 N N . GLY B 1 327 ? 9.081 14.268 33.716 1.00 42.97 336 GLY B N 1
ATOM 5405 C CA . GLY B 1 327 ? 9.324 15.352 34.677 1.00 51.10 336 GLY B CA 1
ATOM 5406 C C . GLY B 1 327 ? 8.506 15.189 35.939 1.00 39.13 336 GLY B C 1
ATOM 5407 O O . GLY B 1 327 ? 8.399 14.046 36.477 1.00 43.34 336 GLY B O 1
ATOM 5408 N N . GLU B 1 328 ? 7.941 16.307 36.398 1.00 40.68 337 GLU B N 1
ATOM 5409 C CA . GLU B 1 328 ? 7.306 16.426 37.733 1.00 48.33 337 GLU B CA 1
ATOM 5410 C C . GLU B 1 328 ? 5.777 16.330 37.624 1.00 51.14 337 GLU B C 1
ATOM 5411 O O . GLU B 1 328 ? 5.182 16.497 36.528 1.00 43.66 337 GLU B O 1
ATOM 5417 N N . THR B 1 329 ? 5.149 16.086 38.770 1.00 44.87 338 THR B N 1
ATOM 5418 C CA . THR B 1 329 ? 3.680 16.050 38.910 1.00 45.84 338 THR B CA 1
ATOM 5419 C C . THR B 1 329 ? 3.206 17.259 39.712 1.00 50.31 338 THR B C 1
ATOM 5420 O O . THR B 1 329 ? 3.752 17.523 40.785 1.00 46.77 338 THR B O 1
ATOM 5424 N N . VAL B 1 330 ? 2.154 17.909 39.239 1.00 37.36 339 VAL B N 1
ATOM 5425 C CA . VAL B 1 330 ? 1.549 19.062 39.956 1.00 45.72 339 VAL B CA 1
ATOM 5426 C C . VAL B 1 330 ? 0.095 18.740 40.292 1.00 46.05 339 VAL B C 1
ATOM 5427 O O . VAL B 1 330 ? -0.705 18.500 39.368 1.00 42.25 339 VAL B O 1
ATOM 5431 N N . ASP B 1 331 ? -0.250 18.827 41.570 1.00 43.07 340 ASP B N 1
ATOM 5432 C CA . ASP B 1 331 ? -1.624 18.545 42.053 1.00 40.80 340 ASP B CA 1
ATOM 5433 C C . ASP B 1 331 ? -2.482 19.815 41.986 1.00 42.69 340 ASP B C 1
ATOM 5434 O O . ASP B 1 331 ? -2.031 20.877 42.425 1.00 45.15 340 ASP B O 1
ATOM 5439 N N . ILE B 1 332 ? -3.715 19.686 41.503 1.00 35.59 341 ILE B N 1
ATOM 5440 C CA . ILE B 1 332 ? -4.688 20.811 41.398 1.00 34.02 341 ILE B CA 1
ATOM 5441 C C . ILE B 1 332 ? -5.880 20.544 42.309 1.00 31.29 341 ILE B C 1
ATOM 5442 O O . ILE B 1 332 ? -6.520 19.485 42.205 1.00 36.38 341 ILE B O 1
ATOM 5447 N N . LEU B 1 333 ? -6.203 21.510 43.154 1.00 31.65 342 LEU B N 1
ATOM 5448 C CA . LEU B 1 333 ? -7.233 21.325 44.205 1.00 33.92 342 LEU B CA 1
ATOM 5449 C C . LEU B 1 333 ? -8.514 22.081 43.867 1.00 37.18 342 LEU B C 1
ATOM 5450 O O . LEU B 1 333 ? -8.472 23.138 43.221 1.00 38.30 342 LEU B O 1
ATOM 5455 N N . ALA B 1 334 ? -9.624 21.581 44.386 1.00 42.79 343 ALA B N 1
ATOM 5456 C CA . ALA B 1 334 ? -10.896 22.328 44.445 1.00 39.00 343 ALA B CA 1
ATOM 5457 C C . ALA B 1 334 ? -10.733 23.436 45.475 1.00 36.18 343 ALA B C 1
ATOM 5458 O O . ALA B 1 334 ? -10.196 23.168 46.551 1.00 41.62 343 ALA B O 1
ATOM 5460 N N . HIS B 1 335 ? -11.188 24.643 45.165 1.00 38.18 344 HIS B N 1
ATOM 5461 C CA . HIS B 1 335 ? -11.128 25.773 46.124 1.00 36.13 344 HIS B CA 1
ATOM 5462 C C . HIS B 1 335 ? -12.542 26.182 46.503 1.00 47.37 344 HIS B C 1
ATOM 5463 O O . HIS B 1 335 ? -12.723 27.245 47.099 1.00 41.91 344 HIS B O 1
ATOM 5470 N N . THR B 1 336 ? -13.514 25.348 46.182 1.00 36.27 345 THR B N 1
ATOM 5471 C CA . THR B 1 336 ? -14.925 25.593 46.518 1.00 37.86 345 THR B CA 1
ATOM 5472 C C . THR B 1 336 ? -15.662 24.265 46.544 1.00 44.17 345 THR B C 1
ATOM 5473 O O . THR B 1 336 ? -15.225 23.322 45.873 1.00 40.64 345 THR B O 1
ATOM 5477 N N . ASP B 1 337 ? -16.761 24.218 47.279 1.00 46.73 346 ASP B N 1
ATOM 5478 C CA . ASP B 1 337 ? -17.626 23.015 47.338 1.00 41.30 346 ASP B CA 1
ATOM 5479 C C . ASP B 1 337 ? -18.592 23.065 46.154 1.00 47.91 346 ASP B C 1
ATOM 5480 O O . ASP B 1 337 ? -19.279 24.116 45.943 1.00 45.97 346 ASP B O 1
ATOM 5485 N N . GLY B 1 338 ? -18.741 21.953 45.445 1.00 34.75 347 GLY B N 1
ATOM 5486 C CA . GLY B 1 338 ? -19.682 21.925 44.317 1.00 36.94 347 GLY B CA 1
ATOM 5487 C C . GLY B 1 338 ? -19.546 20.702 43.438 1.00 42.55 347 GLY B C 1
ATOM 5488 O O . GLY B 1 338 ? -18.686 19.849 43.648 1.00 44.25 347 GLY B O 1
ATOM 5489 N N . VAL B 1 339 ? -20.288 20.683 42.351 1.00 36.60 348 VAL B N 1
ATOM 5490 C CA . VAL B 1 339 ? -20.278 19.535 41.413 1.00 34.33 348 VAL B CA 1
ATOM 5491 C C . VAL B 1 339 ? -19.286 19.779 40.277 1.00 30.37 348 VAL B C 1
ATOM 5492 O O . VAL B 1 339 ? -19.320 20.832 39.619 1.00 32.67 348 VAL B O 1
ATOM 5496 N N . LEU B 1 340 ? -18.474 18.762 40.026 1.00 33.36 349 LEU B N 1
ATOM 5497 C CA . LEU B 1 340 ? -17.517 18.748 38.903 1.00 38.77 349 LEU B CA 1
ATOM 5498 C C . LEU B 1 340 ? -18.316 18.425 37.643 1.00 36.45 349 LEU B C 1
ATOM 5499 O O . LEU B 1 340 ? -18.263 17.275 37.156 1.00 39.27 349 LEU B O 1
ATOM 5504 N N . PHE B 1 341 ? -19.069 19.407 37.157 1.00 39.37 350 PHE B N 1
ATOM 5505 C CA . PHE B 1 341 ? -20.014 19.206 36.032 1.00 35.91 350 PHE B CA 1
ATOM 5506 C C . PHE B 1 341 ? -19.240 19.181 34.710 1.00 44.21 350 PHE B C 1
ATOM 5507 O O . PHE B 1 341 ? -19.787 18.709 33.724 1.00 35.57 350 PHE B O 1
ATOM 5515 N N . ALA B 1 342 ? -17.990 19.642 34.676 1.00 35.72 351 ALA B N 1
ATOM 5516 C CA . ALA B 1 342 ? -17.175 19.536 33.444 1.00 41.83 351 ALA B CA 1
ATOM 5517 C C . ALA B 1 342 ? -15.728 19.146 33.729 1.00 33.22 351 ALA B C 1
ATOM 5518 O O . ALA B 1 342 ? -15.160 19.563 34.756 1.00 37.96 351 ALA B O 1
ATOM 5520 N N . ARG B 1 343 ? -15.160 18.381 32.803 1.00 32.53 352 ARG B N 1
ATOM 5521 C CA . ARG B 1 343 ? -13.724 18.021 32.792 1.00 32.73 352 ARG B CA 1
ATOM 5522 C C . ARG B 1 343 ? -13.161 18.425 31.431 1.00 30.29 352 ARG B C 1
ATOM 5523 O O . ARG B 1 343 ? -13.359 19.595 31.051 1.00 31.17 352 ARG B O 1
ATOM 5531 N N . HIS B 1 344 ? -12.522 17.505 30.706 1.00 28.69 353 HIS B N 1
ATOM 5532 C CA . HIS B 1 344 ? -12.084 17.749 29.309 1.00 37.60 353 HIS B CA 1
ATOM 5533 C C . HIS B 1 344 ? -11.905 16.430 28.564 1.00 34.78 353 HIS B C 1
ATOM 5534 O O . HIS B 1 344 ? -11.549 15.430 29.211 1.00 35.03 353 HIS B O 1
ATOM 5541 N N . SER B 1 345 ? -12.126 16.449 27.254 1.00 31.85 354 SER B N 1
ATOM 5542 C CA . SER B 1 345 ? -12.029 15.244 26.397 1.00 37.25 354 SER B CA 1
ATOM 5543 C C . SER B 1 345 ? -10.574 14.960 26.021 1.00 33.20 354 SER B C 1
ATOM 5544 O O . SER B 1 345 ? -10.263 13.786 25.765 1.00 34.18 354 SER B O 1
ATOM 5547 N N . GLN B 1 346 ? -9.734 15.980 25.862 1.00 37.21 355 GLN B N 1
ATOM 5548 C CA . GLN B 1 346 ? -8.342 15.717 25.439 1.00 36.73 355 GLN B CA 1
ATOM 5549 C C . GLN B 1 346 ? -7.440 15.814 26.666 1.00 32.87 355 GLN B C 1
ATOM 5550 O O . GLN B 1 346 ? -7.178 16.927 27.137 1.00 35.03 355 GLN B O 1
ATOM 5556 N N . THR B 1 347 ? -6.914 14.686 27.106 1.00 32.28 356 THR B N 1
ATOM 5557 C CA . THR B 1 347 ? -6.265 14.565 28.433 1.00 30.59 356 THR B CA 1
ATOM 5558 C C . THR B 1 347 ? -4.774 14.904 28.364 1.00 32.92 356 THR B C 1
ATOM 5559 O O . THR B 1 347 ? -3.950 14.126 28.889 1.00 38.86 356 THR B O 1
ATOM 5563 N N . TYR B 1 348 ? -4.448 16.080 27.835 1.00 33.53 357 TYR B N 1
ATOM 5564 C CA . TYR B 1 348 ? -3.092 16.671 27.879 1.00 41.76 357 TYR B CA 1
ATOM 5565 C C . TYR B 1 348 ? -3.263 18.180 27.952 1.00 36.65 357 TYR B C 1
ATOM 5566 O O . TYR B 1 348 ? -4.148 18.725 27.277 1.00 36.52 357 TYR B O 1
ATOM 5575 N N . ALA B 1 349 ? -2.432 18.826 28.749 1.00 31.95 358 ALA B N 1
ATOM 5576 C CA . ALA B 1 349 ? -2.555 20.266 29.031 1.00 33.07 358 ALA B CA 1
ATOM 5577 C C . ALA B 1 349 ? -1.441 21.079 28.380 1.00 34.49 358 ALA B C 1
ATOM 5578 O O . ALA B 1 349 ? -0.337 20.595 28.131 1.00 35.99 358 ALA B O 1
ATOM 5580 N N . TYR B 1 350 ? -1.777 22.331 28.158 1.00 40.13 359 TYR B N 1
ATOM 5581 C CA . TYR B 1 350 ? -0.855 23.461 27.959 1.00 37.47 359 TYR B CA 1
ATOM 5582 C C . TYR B 1 350 ? -1.128 24.400 29.122 1.00 38.09 359 TYR B C 1
ATOM 5583 O O . TYR B 1 350 ? -2.212 24.369 29.700 1.00 40.81 359 TYR B O 1
ATOM 5592 N N . PRO B 1 351 ? -0.174 25.265 29.494 1.00 41.39 360 PRO B N 1
ATOM 5593 C CA . PRO B 1 351 ? -0.375 26.152 30.633 1.00 38.03 360 PRO B CA 1
ATOM 5594 C C . PRO B 1 351 ? -1.605 27.042 30.441 1.00 37.11 360 PRO B C 1
ATOM 5595 O O . PRO B 1 351 ? -1.789 27.593 29.368 1.00 37.66 360 PRO B O 1
ATOM 5599 N N . ASN B 1 352 ? -2.401 27.138 31.508 1.00 34.69 361 ASN B N 1
ATOM 5600 C CA . ASN B 1 352 ? -3.653 27.929 31.630 1.00 37.59 361 ASN B CA 1
ATOM 5601 C C . ASN B 1 352 ? -4.791 27.279 30.853 1.00 42.19 361 ASN B C 1
ATOM 5602 O O . ASN B 1 352 ? -5.840 27.922 30.680 1.00 48.45 361 ASN B O 1
ATOM 5607 N N . LYS B 1 353 ? -4.626 26.028 30.451 1.00 35.75 362 LYS B N 1
ATOM 5608 C CA . LYS B 1 353 ? -5.746 25.269 29.870 1.00 39.67 362 LYS B CA 1
ATOM 5609 C C . LYS B 1 353 ? -6.803 25.071 30.948 1.00 36.89 362 LYS B C 1
ATOM 5610 O O . LYS B 1 353 ? -6.460 24.634 32.053 1.00 38.52 362 LYS B O 1
ATOM 5616 N N . VAL B 1 354 ? -8.057 25.327 30.615 1.00 35.40 363 VAL B N 1
ATOM 5617 C CA . VAL B 1 354 ? -9.158 24.979 31.546 1.00 40.12 363 VAL B CA 1
ATOM 5618 C C . VAL B 1 354 ? -9.415 23.493 31.379 1.00 38.36 363 VAL B C 1
ATOM 5619 O O . VAL B 1 354 ? -9.670 23.046 30.262 1.00 39.00 363 VAL B O 1
ATOM 5623 N N . ILE B 1 355 ? -9.311 22.768 32.471 1.00 28.43 364 ILE B N 1
ATOM 5624 C CA . ILE B 1 355 ? -9.365 21.283 32.450 1.00 36.55 364 ILE B CA 1
ATOM 5625 C C . ILE B 1 355 ? -10.529 20.815 33.310 1.00 39.99 364 ILE B C 1
ATOM 5626 O O . ILE B 1 355 ? -10.623 19.608 33.559 1.00 36.73 364 ILE B O 1
ATOM 5631 N N . GLY B 1 356 ? -11.405 21.722 33.723 1.00 37.60 365 GLY B N 1
ATOM 5632 C CA . GLY B 1 356 ? -12.588 21.310 34.487 1.00 34.93 365 GLY B CA 1
ATOM 5633 C C . GLY B 1 356 ? -13.301 22.477 35.115 1.00 32.72 365 GLY B C 1
ATOM 5634 O O . GLY B 1 356 ? -12.735 23.583 35.175 1.00 39.04 365 GLY B O 1
ATOM 5635 N N . LYS B 1 357 ? -14.523 22.223 35.570 1.00 34.21 366 LYS B N 1
ATOM 5636 C CA . LYS B 1 357 ? -15.381 23.274 36.153 1.00 39.22 366 LYS B CA 1
ATOM 5637 C C . LYS B 1 357 ? -16.153 22.734 37.349 1.00 40.14 366 LYS B C 1
ATOM 5638 O O . LYS B 1 357 ? -16.787 21.668 37.234 1.00 36.01 366 LYS B O 1
ATOM 5644 N N . ILE B 1 358 ? -16.157 23.514 38.429 1.00 37.88 367 ILE B N 1
ATOM 5645 C CA . ILE B 1 358 ? -16.905 23.195 39.674 1.00 32.44 367 ILE B CA 1
ATOM 5646 C C . ILE B 1 358 ? -17.934 24.287 39.923 1.00 42.07 367 ILE B C 1
ATOM 5647 O O . ILE B 1 358 ? -17.530 25.461 40.094 1.00 36.04 367 ILE B O 1
ATOM 5652 N N . ALA B 1 359 ? -19.208 23.914 40.025 1.00 35.08 368 ALA B N 1
ATOM 5653 C CA . ALA B 1 359 ? -20.273 24.920 40.240 1.00 40.81 368 ALA B CA 1
ATOM 5654 C C . ALA B 1 359 ? -20.471 25.120 41.738 1.00 38.42 368 ALA B C 1
ATOM 5655 O O . ALA B 1 359 ? -21.142 24.305 42.353 1.00 42.17 368 ALA B O 1
ATOM 5657 N N . GLY B 1 360 ? -19.933 26.209 42.277 1.00 41.57 369 GLY B N 1
ATOM 5658 C CA . GLY B 1 360 ? -20.045 26.568 43.699 1.00 38.40 369 GLY B CA 1
ATOM 5659 C C . GLY B 1 360 ? -21.024 27.703 43.904 1.00 43.30 369 GLY B C 1
ATOM 5660 O O . GLY B 1 360 ? -21.590 28.216 42.932 1.00 35.13 369 GLY B O 1
ATOM 5661 N N . LYS B 1 361 ? -21.196 28.117 45.145 1.00 47.56 370 LYS B N 1
ATOM 5662 C CA . LYS B 1 361 ? -22.220 29.115 45.510 1.00 47.21 370 LYS B CA 1
ATOM 5663 C C . LYS B 1 361 ? -21.569 30.426 45.951 1.00 55.68 370 LYS B C 1
ATOM 5664 O O . LYS B 1 361 ? -22.189 31.465 45.762 1.00 58.67 370 LYS B O 1
ATOM 5670 N N . GLU B 1 362 ? -20.383 30.364 46.536 1.00 50.00 371 GLU B N 1
ATOM 5671 C CA . GLU B 1 362 ? -19.685 31.569 47.033 1.00 56.05 371 GLU B CA 1
ATOM 5672 C C . GLU B 1 362 ? -18.848 32.122 45.898 1.00 61.02 371 GLU B C 1
ATOM 5673 O O . GLU B 1 362 ? -18.093 31.381 45.284 1.00 55.62 371 GLU B O 1
ATOM 5679 N N . PRO B 1 363 ? -18.974 33.429 45.584 1.00 62.47 372 PRO B N 1
ATOM 5680 C CA . PRO B 1 363 ? -18.153 34.076 44.558 1.00 63.67 372 PRO B CA 1
ATOM 5681 C C . PRO B 1 363 ? -16.657 33.903 44.855 1.00 60.74 372 PRO B C 1
ATOM 5682 O O . PRO B 1 363 ? -16.262 33.986 46.001 1.00 61.17 372 PRO B O 1
ATOM 5686 N N . LEU B 1 364 ? -15.866 33.627 43.832 1.00 55.87 373 LEU B N 1
ATOM 5687 C CA . LEU B 1 364 ? -14.420 33.379 44.011 1.00 67.38 373 LEU B CA 1
ATOM 5688 C C . LEU B 1 364 ? -13.661 34.636 43.625 1.00 67.80 373 LEU B C 1
ATOM 5689 O O . LEU B 1 364 ? -14.005 35.275 42.634 1.00 63.41 373 LEU B O 1
ATOM 5694 N N . PRO B 1 365 ? -12.624 35.004 44.411 1.00 72.59 374 PRO B N 1
ATOM 5695 C CA . PRO B 1 365 ? -11.811 36.199 44.168 1.00 70.02 374 PRO B CA 1
ATOM 5696 C C . PRO B 1 365 ? -11.260 36.386 42.747 1.00 72.19 374 PRO B C 1
ATOM 5697 O O . PRO B 1 365 ? -11.196 37.521 42.288 1.00 78.98 374 PRO B O 1
ATOM 5701 N N . GLU B 1 366 ? -10.881 35.295 42.081 1.00 74.42 375 GLU B N 1
ATOM 5702 C CA . GLU B 1 366 ? -10.184 35.372 40.768 1.00 82.82 375 GLU B CA 1
ATOM 5703 C C . GLU B 1 366 ? -11.196 35.503 39.625 1.00 85.23 375 GLU B C 1
ATOM 5704 O O . GLU B 1 366 ? -10.769 35.832 38.513 1.00 88.56 375 GLU B O 1
ATOM 5710 N N . ARG B 1 367 ? -12.483 35.265 39.850 1.00 83.28 376 ARG B N 1
ATOM 5711 C CA . ARG B 1 367 ? -13.441 35.177 38.717 1.00 84.81 376 ARG B CA 1
ATOM 5712 C C . ARG B 1 367 ? -14.026 36.556 38.405 1.00 88.67 376 ARG B C 1
ATOM 5713 O O . ARG B 1 367 ? -15.242 36.739 38.574 1.00 84.38 376 ARG B O 1
ATOM 5721 N N . LYS B 1 368 ? -13.204 37.474 37.898 1.00 99.22 377 LYS B N 1
ATOM 5722 C CA . LYS B 1 368 ? -13.651 38.857 37.575 1.00 101.26 377 LYS B CA 1
ATOM 5723 C C . LYS B 1 368 ? -13.280 39.231 36.138 1.00 101.02 377 LYS B C 1
ATOM 5724 O O . LYS B 1 368 ? -12.119 39.020 35.744 1.00 106.58 377 LYS B O 1
ATOM 5730 N N . GLY B 1 369 ? -14.244 39.781 35.396 1.00 98.12 378 GLY B N 1
ATOM 5731 C CA . GLY B 1 369 ? -14.063 40.264 34.015 1.00 96.66 378 GLY B CA 1
ATOM 5732 C C . GLY B 1 369 ? -14.031 39.122 33.019 1.00 101.92 378 GLY B C 1
ATOM 5733 O O . GLY B 1 369 ? -13.840 39.398 31.825 1.00 107.44 378 GLY B O 1
ATOM 5734 N N . PHE B 1 370 ? -14.219 37.886 33.489 1.00 100.13 379 PHE B N 1
ATOM 5735 C CA . PHE B 1 370 ? -14.271 36.670 32.644 1.00 96.47 379 PHE B CA 1
ATOM 5736 C C . PHE B 1 370 ? -13.396 36.885 31.405 1.00 96.45 379 PHE B C 1
ATOM 5737 O O . PHE B 1 370 ? -13.111 35.979 30.639 1.00 104.51 379 PHE B O 1
ATOM 5745 N N . THR C 1 1 ? 5.718 -18.671 69.463 1.00 74.17 10 THR C N 1
ATOM 5746 C CA . THR C 1 1 ? 5.456 -17.696 68.365 1.00 78.83 10 THR C CA 1
ATOM 5747 C C . THR C 1 1 ? 4.006 -17.794 67.875 1.00 80.01 10 THR C C 1
ATOM 5748 O O . THR C 1 1 ? 3.439 -16.740 67.521 1.00 78.79 10 THR C O 1
ATOM 5752 N N . SER C 1 2 ? 3.437 -19.001 67.818 1.00 79.88 11 SER C N 1
ATOM 5753 C CA . SER C 1 2 ? 2.089 -19.245 67.250 1.00 69.31 11 SER C CA 1
ATOM 5754 C C . SER C 1 2 ? 1.409 -20.401 67.985 1.00 72.32 11 SER C C 1
ATOM 5755 O O . SER C 1 2 ? 1.962 -21.507 68.023 1.00 77.18 11 SER C O 1
ATOM 5758 N N . ALA C 1 3 ? 0.242 -20.144 68.553 1.00 60.34 12 ALA C N 1
ATOM 5759 C CA . ALA C 1 3 ? -0.550 -21.169 69.258 1.00 66.89 12 ALA C CA 1
ATOM 5760 C C . ALA C 1 3 ? -1.390 -21.912 68.229 1.00 68.89 12 ALA C C 1
ATOM 5761 O O . ALA C 1 3 ? -1.774 -21.337 67.204 1.00 69.96 12 ALA C O 1
ATOM 5763 N N . CYS C 1 4 ? -1.702 -23.159 68.503 1.00 67.65 13 CYS C N 1
ATOM 5764 C CA . CYS C 1 4 ? -2.553 -23.939 67.587 1.00 56.36 13 CYS C CA 1
ATOM 5765 C C . CYS C 1 4 ? -3.612 -24.700 68.373 1.00 57.99 13 CYS C C 1
ATOM 5766 O O . CYS C 1 4 ? -3.259 -25.466 69.270 1.00 76.00 13 CYS C O 1
ATOM 5769 N N . GLU C 1 5 ? -4.868 -24.500 67.998 1.00 55.27 14 GLU C N 1
ATOM 5770 C CA . GLU C 1 5 ? -6.021 -25.227 68.567 1.00 58.55 14 GLU C CA 1
ATOM 5771 C C . GLU C 1 5 ? -6.646 -26.087 67.477 1.00 57.18 14 GLU C C 1
ATOM 5772 O O . GLU C 1 5 ? -6.793 -25.612 66.337 1.00 61.69 14 GLU C O 1
ATOM 5778 N N . ASN C 1 6 ? -7.054 -27.290 67.824 1.00 62.47 15 ASN C N 1
ATOM 5779 C CA . ASN C 1 6 ? -7.809 -28.124 66.869 1.00 51.73 15 ASN C CA 1
ATOM 5780 C C . ASN C 1 6 ? -9.169 -28.381 67.478 1.00 61.36 15 ASN C C 1
ATOM 5781 O O . ASN C 1 6 ? -9.279 -29.241 68.345 1.00 64.96 15 ASN C O 1
ATOM 5786 N N . PHE C 1 7 ? -10.149 -27.620 67.043 1.00 58.12 16 PHE C N 1
ATOM 5787 C CA . PHE C 1 7 ? -11.487 -27.686 67.641 1.00 58.43 16 PHE C CA 1
ATOM 5788 C C . PHE C 1 7 ? -12.263 -28.812 66.977 1.00 55.42 16 PHE C C 1
ATOM 5789 O O . PHE C 1 7 ? -12.394 -28.843 65.742 1.00 56.44 16 PHE C O 1
ATOM 5797 N N . LEU C 1 8 ? -12.760 -29.723 67.797 1.00 48.55 17 LEU C N 1
ATOM 5798 C CA . LEU C 1 8 ? -13.361 -30.981 67.306 1.00 56.44 17 LEU C CA 1
ATOM 5799 C C . LEU C 1 8 ? -14.881 -30.832 67.248 1.00 53.11 17 LEU C C 1
ATOM 5800 O O . LEU C 1 8 ? -15.519 -30.483 68.257 1.00 57.72 17 LEU C O 1
ATOM 5805 N N . LEU C 1 9 ? -15.418 -31.106 66.074 1.00 57.59 18 LEU C N 1
ATOM 5806 C CA . LEU C 1 9 ? -16.862 -31.071 65.792 1.00 50.75 18 LEU C CA 1
ATOM 5807 C C . LEU C 1 9 ? -17.418 -32.441 66.137 1.00 54.01 18 LEU C C 1
ATOM 5808 O O . LEU C 1 9 ? -16.683 -33.429 66.155 1.00 57.89 18 LEU C O 1
ATOM 5813 N N . PRO C 1 10 ? -18.720 -32.502 66.475 1.00 55.64 19 PRO C N 1
ATOM 5814 C CA . PRO C 1 10 ? -19.402 -33.764 66.724 1.00 57.71 19 PRO C CA 1
ATOM 5815 C C . PRO C 1 10 ? -19.482 -34.579 65.433 1.00 51.55 19 PRO C C 1
ATOM 5816 O O . PRO C 1 10 ? -19.415 -34.027 64.366 1.00 59.32 19 PRO C O 1
ATOM 5820 N N . ALA C 1 11 ? -19.635 -35.883 65.591 1.00 51.12 20 ALA C N 1
ATOM 5821 C CA . ALA C 1 11 ? -19.670 -36.847 64.477 1.00 57.84 20 ALA C CA 1
ATOM 5822 C C . ALA C 1 11 ? -20.853 -36.578 63.549 1.00 60.03 20 ALA C C 1
ATOM 5823 O O . ALA C 1 11 ? -21.944 -36.298 64.028 1.00 67.92 20 ALA C O 1
ATOM 5825 N N . ASP C 1 12 ? -20.608 -36.710 62.251 1.00 72.96 21 ASP C N 1
ATOM 5826 C CA . ASP C 1 12 ? -21.611 -36.568 61.163 1.00 61.13 21 ASP C CA 1
ATOM 5827 C C . ASP C 1 12 ? -22.370 -37.892 60.997 1.00 68.66 21 ASP C C 1
ATOM 5828 O O . ASP C 1 12 ? -22.225 -38.804 61.853 1.00 68.06 21 ASP C O 1
ATOM 5833 N N . GLN C 1 13 ? -23.123 -38.013 59.902 1.00 74.10 22 GLN C N 1
ATOM 5834 C CA . GLN C 1 13 ? -24.020 -39.171 59.640 1.00 78.36 22 GLN C CA 1
ATOM 5835 C C . GLN C 1 13 ? -23.204 -40.457 59.432 1.00 76.89 22 GLN C C 1
ATOM 5836 O O . GLN C 1 13 ? -23.793 -41.538 59.500 1.00 77.67 22 GLN C O 1
ATOM 5842 N N . ASP C 1 14 ? -21.910 -40.342 59.148 1.00 73.20 23 ASP C N 1
ATOM 5843 C CA . ASP C 1 14 ? -21.036 -41.506 58.867 1.00 74.90 23 ASP C CA 1
ATOM 5844 C C . ASP C 1 14 ? -20.206 -41.805 60.110 1.00 69.64 23 ASP C C 1
ATOM 5845 O O . ASP C 1 14 ? -19.313 -42.669 60.023 1.00 79.23 23 ASP C O 1
ATOM 5850 N N . GLY C 1 15 ? -20.470 -41.094 61.208 1.00 66.20 24 GLY C N 1
ATOM 5851 C CA . GLY C 1 15 ? -19.717 -41.244 62.466 1.00 66.52 24 GLY C CA 1
ATOM 5852 C C . GLY C 1 15 ? -18.343 -40.598 62.384 1.00 63.99 24 GLY C C 1
ATOM 5853 O O . GLY C 1 15 ? -17.448 -41.009 63.129 1.00 68.42 24 GLY C O 1
ATOM 5854 N N . ILE C 1 16 ? -18.174 -39.582 61.546 1.00 62.18 25 ILE C N 1
ATOM 5855 C CA . ILE C 1 16 ? -16.844 -38.946 61.368 1.00 62.83 25 ILE C CA 1
ATOM 5856 C C . ILE C 1 16 ? -16.816 -37.604 62.078 1.00 62.45 25 ILE C C 1
ATOM 5857 O O . ILE C 1 16 ? -17.672 -36.749 61.818 1.00 65.23 25 ILE C O 1
ATOM 5862 N N . GLN C 1 17 ? -15.799 -37.417 62.895 1.00 57.53 26 GLN C N 1
ATOM 5863 C CA . GLN C 1 17 ? -15.554 -36.116 63.546 1.00 59.75 26 GLN C CA 1
ATOM 5864 C C . GLN C 1 17 ? -14.539 -35.340 62.726 1.00 59.84 26 GLN C C 1
ATOM 5865 O O . GLN C 1 17 ? -13.601 -35.931 62.208 1.00 73.03 26 GLN C O 1
ATOM 5871 N N . ARG C 1 18 ? -14.772 -34.054 62.573 1.00 52.69 27 ARG C N 1
ATOM 5872 C CA . ARG C 1 18 ? -13.869 -33.176 61.788 1.00 60.21 27 ARG C CA 1
ATOM 5873 C C . ARG C 1 18 ? -13.258 -32.126 62.704 1.00 58.34 27 ARG C C 1
ATOM 5874 O O . ARG C 1 18 ? -13.855 -31.817 63.746 1.00 54.26 27 ARG C O 1
ATOM 5882 N N . GLN C 1 19 ? -12.135 -31.532 62.320 1.00 58.85 28 GLN C N 1
ATOM 5883 C CA . GLN C 1 19 ? -11.520 -30.486 63.163 1.00 59.46 28 GLN C CA 1
ATOM 5884 C C . GLN C 1 19 ? -11.333 -29.187 62.405 1.00 55.71 28 GLN C C 1
ATOM 5885 O O . GLN C 1 19 ? -10.977 -29.210 61.225 1.00 55.60 28 GLN C O 1
ATOM 5891 N N . VAL C 1 20 ? -11.454 -28.096 63.139 1.00 55.10 29 VAL C N 1
ATOM 5892 C CA . VAL C 1 20 ? -11.123 -26.741 62.641 1.00 53.60 29 VAL C CA 1
ATOM 5893 C C . VAL C 1 20 ? -9.783 -26.352 63.238 1.00 54.90 29 VAL C C 1
ATOM 5894 O O . VAL C 1 20 ? -9.686 -26.209 64.465 1.00 56.83 29 VAL C O 1
ATOM 5898 N N . THR C 1 21 ? -8.780 -26.151 62.407 1.00 52.83 30 THR C N 1
ATOM 5899 C CA . THR C 1 21 ? -7.450 -25.780 62.926 1.00 49.78 30 THR C CA 1
ATOM 5900 C C . THR C 1 21 ? -7.368 -24.259 63.022 1.00 48.69 30 THR C C 1
ATOM 5901 O O . THR C 1 21 ? -7.538 -23.577 61.998 1.00 54.89 30 THR C O 1
ATOM 5905 N N . ILE C 1 22 ? -7.081 -23.756 64.214 1.00 51.04 31 ILE C N 1
ATOM 5906 C CA . ILE C 1 22 ? -7.051 -22.290 64.473 1.00 48.69 31 ILE C CA 1
ATOM 5907 C C . ILE C 1 22 ? -5.654 -21.880 64.918 1.00 54.38 31 ILE C C 1
ATOM 5908 O O . ILE C 1 22 ? -5.139 -22.436 65.899 1.00 55.01 31 ILE C O 1
ATOM 5913 N N . PHE C 1 23 ? -5.082 -20.877 64.273 1.00 53.80 32 PHE C N 1
ATOM 5914 C CA . PHE C 1 23 ? -3.744 -20.388 64.666 1.00 58.79 32 PHE C CA 1
ATOM 5915 C C . PHE C 1 23 ? -3.872 -19.030 65.325 1.00 56.65 32 PHE C C 1
ATOM 5916 O O . PHE C 1 23 ? -4.624 -18.186 64.839 1.00 55.22 32 PHE C O 1
ATOM 5924 N N . ARG C 1 24 ? -3.109 -18.801 66.387 1.00 54.08 33 ARG C N 1
ATOM 5925 C CA . ARG C 1 24 ? -3.139 -17.477 67.059 1.00 52.64 33 ARG C CA 1
ATOM 5926 C C . ARG C 1 24 ? -1.727 -16.917 67.198 1.00 64.99 33 ARG C C 1
ATOM 5927 O O . ARG C 1 24 ? -0.860 -17.589 67.766 1.00 71.17 33 ARG C O 1
ATOM 5935 N N . TYR C 1 25 ? -1.524 -15.687 66.752 1.00 57.11 34 TYR C N 1
ATOM 5936 C CA . TYR C 1 25 ? -0.170 -15.117 66.629 1.00 65.78 34 TYR C CA 1
ATOM 5937 C C . TYR C 1 25 ? 0.176 -14.100 67.689 1.00 78.12 34 TYR C C 1
ATOM 5938 O O . TYR C 1 25 ? 1.333 -13.651 67.652 1.00 87.38 34 TYR C O 1
ATOM 5947 N N . GLY C 1 26 ? -0.738 -13.751 68.579 1.00 73.86 35 GLY C N 1
ATOM 5948 C CA . GLY C 1 26 ? -0.423 -12.664 69.515 1.00 72.62 35 GLY C CA 1
ATOM 5949 C C . GLY C 1 26 ? -0.495 -13.052 70.973 1.00 68.44 35 GLY C C 1
ATOM 5950 O O . GLY C 1 26 ? -0.355 -14.244 71.335 1.00 66.95 35 GLY C O 1
ATOM 5951 N N . GLN C 1 27 ? -0.730 -12.039 71.796 1.00 72.60 36 GLN C N 1
ATOM 5952 C CA . GLN C 1 27 ? -0.972 -12.226 73.245 1.00 77.83 36 GLN C CA 1
ATOM 5953 C C . GLN C 1 27 ? -2.475 -12.432 73.454 1.00 71.00 36 GLN C C 1
ATOM 5954 O O . GLN C 1 27 ? -3.259 -11.565 73.025 1.00 72.38 36 GLN C O 1
ATOM 5960 N N . GLU C 1 28 ? -2.867 -13.543 74.062 1.00 63.10 37 GLU C N 1
ATOM 5961 C CA . GLU C 1 28 ? -4.302 -13.905 74.173 1.00 65.86 37 GLU C CA 1
ATOM 5962 C C . GLU C 1 28 ? -5.079 -12.771 74.853 1.00 72.48 37 GLU C C 1
ATOM 5963 O O . GLU C 1 28 ? -4.672 -12.320 75.921 1.00 68.43 37 GLU C O 1
ATOM 5969 N N . ASN C 1 29 ? -6.184 -12.362 74.243 1.00 66.07 38 ASN C N 1
ATOM 5970 C CA . ASN C 1 29 ? -7.137 -11.337 74.735 1.00 62.95 38 ASN C CA 1
ATOM 5971 C C . ASN C 1 29 ? -6.464 -9.978 74.811 1.00 66.05 38 ASN C C 1
ATOM 5972 O O . ASN C 1 29 ? -6.981 -9.137 75.554 1.00 72.63 38 ASN C O 1
ATOM 5977 N N . SER C 1 30 ? -5.438 -9.717 74.005 1.00 69.24 39 SER C N 1
ATOM 5978 C CA . SER C 1 30 ? -4.674 -8.450 74.114 1.00 70.98 39 SER C CA 1
ATOM 5979 C C . SER C 1 30 ? -5.063 -7.386 73.084 1.00 75.98 39 SER C C 1
ATOM 5980 O O . SER C 1 30 ? -5.435 -7.737 71.948 1.00 72.78 39 SER C O 1
ATOM 5983 N N . ALA C 1 31 ? -4.860 -6.127 73.491 1.00 80.59 40 ALA C N 1
ATOM 5984 C CA . ALA C 1 31 ? -4.680 -4.917 72.650 1.00 77.96 40 ALA C CA 1
ATOM 5985 C C . ALA C 1 31 ? -5.750 -4.897 71.564 1.00 70.38 40 ALA C C 1
ATOM 5986 O O . ALA C 1 31 ? -6.908 -5.156 71.872 1.00 86.22 40 ALA C O 1
ATOM 5988 N N . PRO C 1 32 ? -5.450 -4.577 70.283 1.00 73.60 41 PRO C N 1
ATOM 5989 C CA . PRO C 1 32 ? -6.387 -4.849 69.193 1.00 68.48 41 PRO C CA 1
ATOM 5990 C C . PRO C 1 32 ? -6.481 -6.338 68.840 1.00 65.58 41 PRO C C 1
ATOM 5991 O O . PRO C 1 32 ? -5.483 -7.025 68.911 1.00 73.50 41 PRO C O 1
ATOM 5995 N N . LYS C 1 33 ? -7.666 -6.785 68.425 1.00 67.92 42 LYS C N 1
ATOM 5996 C CA . LYS C 1 33 ? -7.843 -8.186 67.974 1.00 63.56 42 LYS C CA 1
ATOM 5997 C C . LYS C 1 33 ? -8.280 -8.247 66.507 1.00 60.73 42 LYS C C 1
ATOM 5998 O O . LYS C 1 33 ? -9.245 -7.564 66.114 1.00 52.66 42 LYS C O 1
ATOM 6004 N N . ALA C 1 34 ? -7.591 -9.086 65.736 1.00 59.79 43 ALA C N 1
ATOM 6005 C CA . ALA C 1 34 ? -7.890 -9.346 64.316 1.00 52.76 43 ALA C CA 1
ATOM 6006 C C . ALA C 1 34 ? -8.298 -10.795 64.170 1.00 50.14 43 ALA C C 1
ATOM 6007 O O . ALA C 1 34 ? -7.708 -11.669 64.819 1.00 50.77 43 ALA C O 1
ATOM 6009 N N . TYR C 1 35 ? -9.232 -11.022 63.268 1.00 48.31 44 TYR C N 1
ATOM 6010 C CA . TYR C 1 35 ? -9.686 -12.373 62.909 1.00 42.13 44 TYR C CA 1
ATOM 6011 C C . TYR C 1 35 ? -9.732 -12.461 61.395 1.00 53.00 44 TYR C C 1
ATOM 6012 O O . TYR C 1 35 ? -10.346 -11.621 60.748 1.00 48.38 44 TYR C O 1
ATOM 6021 N N . LEU C 1 36 ? -9.058 -13.457 60.852 1.00 51.91 45 LEU C N 1
ATOM 6022 C CA . LEU C 1 36 ? -9.055 -13.723 59.401 1.00 50.08 45 LEU C CA 1
ATOM 6023 C C . LEU C 1 36 ? -9.368 -15.196 59.192 1.00 47.56 45 LEU C C 1
ATOM 6024 O O . LEU C 1 36 ? -8.702 -16.057 59.780 1.00 49.94 45 LEU C O 1
ATOM 6029 N N . GLN C 1 37 ? -10.358 -15.485 58.369 1.00 38.44 46 GLN C N 1
ATOM 6030 C CA . GLN C 1 37 ? -10.680 -16.891 58.056 1.00 44.68 46 GLN C CA 1
ATOM 6031 C C . GLN C 1 37 ? -10.846 -17.027 56.556 1.00 43.43 46 GLN C C 1
ATOM 6032 O O . GLN C 1 37 ? -11.173 -16.039 55.886 1.00 46.99 46 GLN C O 1
ATOM 6038 N N . ALA C 1 38 ? -10.651 -18.237 56.068 1.00 38.58 47 ALA C N 1
ATOM 6039 C CA . ALA C 1 38 ? -10.839 -18.560 54.647 1.00 41.51 47 ALA C CA 1
ATOM 6040 C C . ALA C 1 38 ? -11.431 -19.951 54.538 1.00 42.59 47 ALA C C 1
ATOM 6041 O O . ALA C 1 38 ? -11.297 -20.745 55.487 1.00 37.29 47 ALA C O 1
ATOM 6043 N N . GLY C 1 39 ? -12.069 -20.215 53.403 1.00 32.67 48 GLY C N 1
ATOM 6044 C CA . GLY C 1 39 ? -12.570 -21.554 53.059 1.00 34.52 48 GLY C CA 1
ATOM 6045 C C . GLY C 1 39 ? -13.852 -21.904 53.790 1.00 42.86 48 GLY C C 1
ATOM 6046 O O . GLY C 1 39 ? -14.085 -23.103 54.001 1.00 46.29 48 GLY C O 1
ATOM 6047 N N . LEU C 1 40 ? -14.665 -20.915 54.162 1.00 35.10 49 LEU C N 1
ATOM 6048 C CA . LEU C 1 40 ? -15.992 -21.180 54.760 1.00 44.13 49 LEU C CA 1
ATOM 6049 C C . LEU C 1 40 ? -16.816 -21.877 53.688 1.00 46.83 49 LEU C C 1
ATOM 6050 O O . LEU C 1 40 ? -17.486 -22.853 53.989 1.00 42.11 49 LEU C O 1
ATOM 6055 N N . HIS C 1 41 ? -16.670 -21.424 52.459 1.00 41.08 50 HIS C N 1
ATOM 6056 C CA . HIS C 1 41 ? -17.192 -22.210 51.324 1.00 45.74 50 HIS C CA 1
ATOM 6057 C C . HIS C 1 41 ? -15.961 -23.048 50.972 1.00 44.06 50 HIS C C 1
ATOM 6058 O O . HIS C 1 41 ? -14.963 -22.441 50.591 1.00 39.31 50 HIS C O 1
ATOM 6065 N N . ALA C 1 42 ? -16.012 -24.374 51.110 1.00 41.96 51 ALA C N 1
ATOM 6066 C CA . ALA C 1 42 ? -14.789 -25.194 51.022 1.00 41.55 51 ALA C CA 1
ATOM 6067 C C . ALA C 1 42 ? -14.312 -25.308 49.578 1.00 46.39 51 ALA C C 1
ATOM 6068 O O . ALA C 1 42 ? -13.242 -25.868 49.376 1.00 46.74 51 ALA C O 1
ATOM 6070 N N . ASP C 1 43 ? -15.065 -24.801 48.616 1.00 41.78 52 ASP C N 1
ATOM 6071 C CA . ASP C 1 43 ? -14.656 -24.907 47.196 1.00 40.99 52 ASP C CA 1
ATOM 6072 C C . ASP C 1 43 ? -14.138 -23.545 46.718 1.00 41.99 52 ASP C C 1
ATOM 6073 O O . ASP C 1 43 ? -13.940 -23.392 45.509 1.00 38.01 52 ASP C O 1
ATOM 6078 N N . GLU C 1 44 ? -13.913 -22.609 47.640 1.00 38.67 53 GLU C N 1
ATOM 6079 C CA . GLU C 1 44 ? -13.374 -21.262 47.331 1.00 44.96 53 GLU C CA 1
ATOM 6080 C C . GLU C 1 44 ? -11.931 -21.209 47.838 1.00 38.89 53 GLU C C 1
ATOM 6081 O O . GLU C 1 44 ? -11.727 -21.048 49.047 1.00 40.09 53 GLU C O 1
ATOM 6087 N N . PHE C 1 45 ? -10.956 -21.333 46.938 1.00 42.24 54 PHE C N 1
ATOM 6088 C CA . PHE C 1 45 ? -9.541 -21.660 47.284 1.00 42.23 54 PHE C CA 1
ATOM 6089 C C . PHE C 1 45 ? -8.588 -20.479 47.516 1.00 41.56 54 PHE C C 1
ATOM 6090 O O . PHE C 1 45 ? -7.707 -20.593 48.361 1.00 41.06 54 PHE C O 1
ATOM 6098 N N . PRO C 1 46 ? -8.650 -19.346 46.785 1.00 44.10 55 PRO C N 1
ATOM 6099 C CA . PRO C 1 46 ? -7.633 -18.294 46.872 1.00 43.51 55 PRO C CA 1
ATOM 6100 C C . PRO C 1 46 ? -7.273 -17.830 48.289 1.00 47.61 55 PRO C C 1
ATOM 6101 O O . PRO C 1 46 ? -6.121 -17.521 48.533 1.00 44.32 55 PRO C O 1
ATOM 6105 N N . GLY C 1 47 ? -8.269 -17.746 49.167 1.00 40.78 56 GLY C N 1
ATOM 6106 C CA . GLY C 1 47 ? -8.081 -17.310 50.563 1.00 34.99 56 GLY C CA 1
ATOM 6107 C C . GLY C 1 47 ? -7.288 -18.331 51.350 1.00 41.35 56 GLY C C 1
ATOM 6108 O O . GLY C 1 47 ? -6.592 -17.943 52.303 1.00 45.94 56 GLY C O 1
ATOM 6109 N N . MET C 1 48 ? -7.422 -19.605 50.994 1.00 40.92 57 MET C N 1
ATOM 6110 C CA . MET C 1 48 ? -6.747 -20.699 51.724 1.00 48.99 57 MET C CA 1
ATOM 6111 C C . MET C 1 48 ? -5.248 -20.511 51.524 1.00 40.21 57 MET C C 1
ATOM 6112 O O . MET C 1 48 ? -4.490 -20.564 52.503 1.00 48.10 57 MET C O 1
ATOM 6117 N N . LEU C 1 49 ? -4.855 -20.260 50.283 1.00 40.56 58 LEU C N 1
ATOM 6118 C CA . LEU C 1 49 ? -3.428 -20.149 49.936 1.00 44.04 58 LEU C CA 1
ATOM 6119 C C . LEU C 1 49 ? -2.916 -18.811 50.467 1.00 46.34 58 LEU C C 1
ATOM 6120 O O . LEU C 1 49 ? -1.777 -18.788 50.964 1.00 47.88 58 LEU C O 1
ATOM 6125 N N . ALA C 1 50 ? -3.723 -17.753 50.397 1.00 42.44 59 ALA C N 1
ATOM 6126 C CA . ALA C 1 50 ? -3.312 -16.415 50.881 1.00 50.95 59 ALA C CA 1
ATOM 6127 C C . ALA C 1 50 ? -3.022 -16.502 52.384 1.00 44.83 59 ALA C C 1
ATOM 6128 O O . ALA C 1 50 ? -2.018 -15.935 52.827 1.00 48.14 59 ALA C O 1
ATOM 6130 N N . LEU C 1 51 ? -3.847 -17.201 53.156 1.00 38.88 60 LEU C N 1
ATOM 6131 C CA . LEU C 1 51 ? -3.597 -17.245 54.617 1.00 47.73 60 LEU C CA 1
ATOM 6132 C C . LEU C 1 51 ? -2.400 -18.160 54.897 1.00 46.39 60 LEU C C 1
ATOM 6133 O O . LEU C 1 51 ? -1.697 -17.873 55.870 1.00 57.90 60 LEU C O 1
ATOM 6138 N N . LYS C 1 52 ? -2.126 -19.173 54.073 1.00 46.27 61 LYS C N 1
ATOM 6139 C CA . LYS C 1 52 ? -0.889 -19.971 54.256 1.00 54.31 61 LYS C CA 1
ATOM 6140 C C . LYS C 1 52 ? 0.305 -19.013 54.189 1.00 54.58 61 LYS C C 1
ATOM 6141 O O . LYS C 1 52 ? 1.189 -19.076 55.064 1.00 56.88 61 LYS C O 1
ATOM 6147 N N . TYR C 1 53 ? 0.318 -18.135 53.198 1.00 45.99 62 TYR C N 1
ATOM 6148 C CA . TYR C 1 53 ? 1.459 -17.215 53.008 1.00 57.34 62 TYR C CA 1
ATOM 6149 C C . TYR C 1 53 ? 1.420 -16.111 54.060 1.00 50.97 62 TYR C C 1
ATOM 6150 O O . TYR C 1 53 ? 2.504 -15.630 54.434 1.00 53.64 62 TYR C O 1
ATOM 6159 N N . LEU C 1 54 ? 0.238 -15.702 54.518 1.00 51.93 63 LEU C N 1
ATOM 6160 C CA . LEU C 1 54 ? 0.176 -14.650 55.564 1.00 58.03 63 LEU C CA 1
ATOM 6161 C C . LEU C 1 54 ? 0.808 -15.234 56.822 1.00 50.51 63 LEU C C 1
ATOM 6162 O O . LEU C 1 54 ? 1.520 -14.500 57.510 1.00 61.17 63 LEU C O 1
ATOM 6167 N N . ARG C 1 55 ? 0.568 -16.516 57.086 1.00 46.58 64 ARG C N 1
ATOM 6168 C CA . ARG C 1 55 ? 1.198 -17.174 58.249 1.00 54.12 64 ARG C CA 1
ATOM 6169 C C . ARG C 1 55 ? 2.713 -17.117 58.096 1.00 58.41 64 ARG C C 1
ATOM 6170 O O . ARG C 1 55 ? 3.362 -16.755 59.063 1.00 65.49 64 ARG C O 1
ATOM 6178 N N . ASP C 1 56 ? 3.262 -17.379 56.917 1.00 51.61 65 ASP C N 1
ATOM 6179 C CA . ASP C 1 56 ? 4.741 -17.307 56.765 1.00 60.44 65 ASP C CA 1
ATOM 6180 C C . ASP C 1 56 ? 5.206 -15.908 57.195 1.00 56.76 65 ASP C C 1
ATOM 6181 O O . ASP C 1 56 ? 6.205 -15.816 57.927 1.00 61.66 65 ASP C O 1
ATOM 6186 N N . LEU C 1 57 ? 4.499 -14.859 56.769 1.00 58.51 66 LEU C N 1
ATOM 6187 C CA . LEU C 1 57 ? 4.885 -13.457 57.093 1.00 59.45 66 LEU C CA 1
ATOM 6188 C C . LEU C 1 57 ? 4.762 -13.235 58.603 1.00 64.23 66 LEU C C 1
ATOM 6189 O O . LEU C 1 57 ? 5.621 -12.553 59.174 1.00 68.57 66 LEU C O 1
ATOM 6194 N N . LEU C 1 58 ? 3.706 -13.764 59.214 1.00 55.47 67 LEU C N 1
ATOM 6195 C CA . LEU C 1 58 ? 3.451 -13.579 60.660 1.00 64.71 67 LEU C CA 1
ATOM 6196 C C . LEU C 1 58 ? 4.449 -14.404 61.477 1.00 53.08 67 LEU C C 1
ATOM 6197 O O . LEU C 1 58 ? 4.790 -13.958 62.576 1.00 68.37 67 LEU C O 1
ATOM 6202 N N . ASP C 1 59 ? 4.895 -15.562 60.986 1.00 61.48 68 ASP C N 1
ATOM 6203 C CA . ASP C 1 59 ? 5.893 -16.379 61.728 1.00 61.77 68 ASP C CA 1
ATOM 6204 C C . ASP C 1 59 ? 7.146 -15.514 61.874 1.00 61.05 68 ASP C C 1
ATOM 6205 O O . ASP C 1 59 ? 7.736 -15.492 62.959 1.00 67.37 68 ASP C O 1
ATOM 6210 N N . GLU C 1 60 ? 7.514 -14.809 60.808 1.00 59.86 69 GLU C N 1
ATOM 6211 C CA . GLU C 1 60 ? 8.700 -13.925 60.810 1.00 72.23 69 GLU C CA 1
ATOM 6212 C C . GLU C 1 60 ? 8.423 -12.737 61.735 1.00 73.14 69 GLU C C 1
ATOM 6213 O O . GLU C 1 60 ? 9.316 -12.374 62.508 1.00 69.06 69 GLU C O 1
ATOM 6219 N N . ALA C 1 61 ? 7.233 -12.149 61.688 1.00 63.11 70 ALA C N 1
ATOM 6220 C CA . ALA C 1 61 ? 6.910 -10.996 62.561 1.00 63.06 70 ALA C CA 1
ATOM 6221 C C . ALA C 1 61 ? 6.981 -11.449 64.018 1.00 70.06 70 ALA C C 1
ATOM 6222 O O . ALA C 1 61 ? 7.420 -10.652 64.862 1.00 74.25 70 ALA C O 1
ATOM 6224 N N . ALA C 1 62 ? 6.566 -12.684 64.293 1.00 67.81 71 ALA C N 1
ATOM 6225 C CA . ALA C 1 62 ? 6.576 -13.247 65.659 1.00 73.15 71 ALA C CA 1
ATOM 6226 C C . ALA C 1 62 ? 8.030 -13.437 66.098 1.00 67.07 71 ALA C C 1
ATOM 6227 O O . ALA C 1 62 ? 8.358 -13.046 67.228 1.00 67.68 71 ALA C O 1
ATOM 6229 N N . ARG C 1 63 ? 8.877 -13.964 65.213 1.00 69.20 72 ARG C N 1
ATOM 6230 C CA . ARG C 1 63 ? 10.302 -14.231 65.522 1.00 73.99 72 ARG C CA 1
ATOM 6231 C C . ARG C 1 63 ? 10.975 -12.909 65.879 1.00 77.06 72 ARG C C 1
ATOM 6232 O O . ARG C 1 63 ? 11.782 -12.895 66.817 1.00 82.37 72 ARG C O 1
ATOM 6240 N N . ARG C 1 64 ? 10.613 -11.849 65.167 1.00 76.35 73 ARG C N 1
ATOM 6241 C CA . ARG C 1 64 ? 11.199 -10.498 65.340 1.00 73.05 73 ARG C CA 1
ATOM 6242 C C . ARG C 1 64 ? 10.516 -9.782 66.513 1.00 74.04 73 ARG C C 1
ATOM 6243 O O . ARG C 1 64 ? 10.863 -8.620 66.764 1.00 80.61 73 ARG C O 1
ATOM 6251 N N . ASN C 1 65 ? 9.554 -10.435 67.172 1.00 75.42 74 ASN C N 1
ATOM 6252 C CA . ASN C 1 65 ? 8.829 -9.908 68.356 1.00 79.38 74 ASN C CA 1
ATOM 6253 C C . ASN C 1 65 ? 8.056 -8.634 67.991 1.00 79.32 74 ASN C C 1
ATOM 6254 O O . ASN C 1 65 ? 8.084 -7.686 68.780 1.00 82.79 74 ASN C O 1
ATOM 6259 N N . ARG C 1 66 ? 7.369 -8.616 66.847 1.00 74.27 75 ARG C N 1
ATOM 6260 C CA . ARG C 1 66 ? 6.704 -7.390 66.330 1.00 72.28 75 ARG C CA 1
ATOM 6261 C C . ARG C 1 66 ? 5.174 -7.491 66.344 1.00 76.16 75 ARG C C 1
ATOM 6262 O O . ARG C 1 66 ? 4.513 -6.534 65.854 1.00 71.34 75 ARG C O 1
ATOM 6270 N N . ILE C 1 67 ? 4.605 -8.551 66.913 1.00 72.76 76 ILE C N 1
ATOM 6271 C CA . ILE C 1 67 ? 3.126 -8.678 66.991 1.00 67.52 76 ILE C CA 1
ATOM 6272 C C . ILE C 1 67 ? 2.631 -7.850 68.173 1.00 70.91 76 ILE C C 1
ATOM 6273 O O . ILE C 1 67 ? 3.091 -8.091 69.294 1.00 74.52 76 ILE C O 1
ATOM 6278 N N . LYS C 1 68 ? 1.674 -6.959 67.940 1.00 70.69 77 LYS C N 1
ATOM 6279 C CA . LYS C 1 68 ? 1.190 -6.040 68.997 1.00 76.36 77 LYS C CA 1
ATOM 6280 C C . LYS C 1 68 ? -0.045 -6.589 69.703 1.00 74.56 77 LYS C C 1
ATOM 6281 O O . LYS C 1 68 ? -0.117 -6.448 70.943 1.00 85.25 77 LYS C O 1
ATOM 6287 N N . GLY C 1 69 ? -0.991 -7.156 68.960 1.00 69.47 78 GLY C N 1
ATOM 6288 C CA . GLY C 1 69 ? -2.299 -7.527 69.532 1.00 67.61 78 GLY C CA 1
ATOM 6289 C C . GLY C 1 69 ? -2.508 -9.022 69.492 1.00 69.29 78 GLY C C 1
ATOM 6290 O O . GLY C 1 69 ? -1.538 -9.747 69.736 1.00 72.26 78 GLY C O 1
ATOM 6291 N N . GLU C 1 70 ? -3.731 -9.455 69.198 1.00 65.53 79 GLU C N 1
ATOM 6292 C CA . GLU C 1 70 ? -4.037 -10.884 68.962 1.00 65.91 79 GLU C CA 1
ATOM 6293 C C . GLU C 1 70 ? -4.506 -11.049 67.521 1.00 63.26 79 GLU C C 1
ATOM 6294 O O . GLU C 1 70 ? -5.531 -10.464 67.162 1.00 58.39 79 GLU C O 1
ATOM 6300 N N . ILE C 1 71 ? -3.804 -11.847 66.734 1.00 69.17 80 ILE C N 1
ATOM 6301 C CA . ILE C 1 71 ? -4.219 -12.112 65.329 1.00 60.66 80 ILE C CA 1
ATOM 6302 C C . ILE C 1 71 ? -4.656 -13.567 65.202 1.00 60.65 80 ILE C C 1
ATOM 6303 O O . ILE C 1 71 ? -3.832 -14.466 65.412 1.00 62.76 80 ILE C O 1
ATOM 6308 N N . VAL C 1 72 ? -5.892 -13.793 64.794 1.00 50.57 81 VAL C N 1
ATOM 6309 C CA . VAL C 1 72 ? -6.435 -15.172 64.669 1.00 51.51 81 VAL C CA 1
ATOM 6310 C C . VAL C 1 72 ? -6.536 -15.550 63.195 1.00 55.44 81 VAL C C 1
ATOM 6311 O O . VAL C 1 72 ? -7.243 -14.859 62.467 1.00 49.37 81 VAL C O 1
ATOM 6315 N N . ILE C 1 73 ? -5.884 -16.641 62.796 1.00 60.21 82 ILE C N 1
ATOM 6316 C CA . ILE C 1 73 ? -5.840 -17.094 61.375 1.00 50.10 82 ILE C CA 1
ATOM 6317 C C . ILE C 1 73 ? -6.476 -18.479 61.239 1.00 47.56 82 ILE C C 1
ATOM 6318 O O . ILE C 1 73 ? -5.979 -19.432 61.852 1.00 49.44 82 ILE C O 1
ATOM 6323 N N . ILE C 1 74 ? -7.479 -18.612 60.372 1.00 46.43 83 ILE C N 1
ATOM 6324 C CA . ILE C 1 74 ? -8.114 -19.929 60.078 1.00 42.78 83 ILE C CA 1
ATOM 6325 C C . ILE C 1 74 ? -8.153 -20.144 58.572 1.00 45.69 83 ILE C C 1
ATOM 6326 O O . ILE C 1 74 ? -9.132 -19.794 57.930 1.00 51.49 83 ILE C O 1
ATOM 6331 N N . PRO C 1 75 ? -7.100 -20.747 57.981 1.00 49.15 84 PRO C N 1
ATOM 6332 C CA . PRO C 1 75 ? -7.019 -20.972 56.535 1.00 42.96 84 PRO C CA 1
ATOM 6333 C C . PRO C 1 75 ? -8.119 -21.867 55.948 1.00 49.21 84 PRO C C 1
ATOM 6334 O O . PRO C 1 75 ? -8.456 -21.726 54.782 1.00 45.93 84 PRO C O 1
ATOM 6338 N N . GLN C 1 76 ? -8.632 -22.792 56.750 1.00 37.32 85 GLN C N 1
ATOM 6339 C CA . GLN C 1 76 ? -9.735 -23.687 56.324 1.00 39.86 85 GLN C CA 1
ATOM 6340 C C . GLN C 1 76 ? -10.783 -23.732 57.426 1.00 39.96 85 GLN C C 1
ATOM 6341 O O . GLN C 1 76 ? -10.700 -24.611 58.291 1.00 49.32 85 GLN C O 1
ATOM 6347 N N . ALA C 1 77 ? -11.739 -22.811 57.357 1.00 39.42 86 ALA C N 1
ATOM 6348 C CA . ALA C 1 77 ? -12.771 -22.595 58.390 1.00 43.50 86 ALA C CA 1
ATOM 6349 C C . ALA C 1 77 ? -13.838 -23.674 58.278 1.00 45.24 86 ALA C C 1
ATOM 6350 O O . ALA C 1 77 ? -14.710 -23.702 59.143 1.00 44.29 86 ALA C O 1
ATOM 6352 N N . ASN C 1 78 ? -13.805 -24.494 57.231 1.00 37.70 87 ASN C N 1
ATOM 6353 C CA . ASN C 1 78 ? -14.909 -25.443 57.008 1.00 36.15 87 ASN C CA 1
ATOM 6354 C C . ASN C 1 78 ? -14.430 -26.799 56.512 1.00 42.82 87 ASN C C 1
ATOM 6355 O O . ASN C 1 78 ? -14.489 -27.143 55.333 1.00 48.94 87 ASN C O 1
ATOM 6360 N N . PRO C 1 79 ? -14.080 -27.657 57.476 1.00 47.86 88 PRO C N 1
ATOM 6361 C CA . PRO C 1 79 ? -13.622 -29.013 57.199 1.00 50.63 88 PRO C CA 1
ATOM 6362 C C . PRO C 1 79 ? -14.770 -29.954 56.826 1.00 46.30 88 PRO C C 1
ATOM 6363 O O . PRO C 1 79 ? -14.517 -31.095 56.472 1.00 53.45 88 PRO C O 1
ATOM 6367 N N . ILE C 1 80 ? -16.006 -29.487 56.954 1.00 43.96 89 ILE C N 1
ATOM 6368 C CA . ILE C 1 80 ? -17.183 -30.327 56.622 1.00 44.26 89 ILE C CA 1
ATOM 6369 C C . ILE C 1 80 ? -17.297 -30.308 55.108 1.00 47.45 89 ILE C C 1
ATOM 6370 O O . ILE C 1 80 ? -17.243 -31.372 54.474 1.00 44.76 89 ILE C O 1
ATOM 6375 N N . GLY C 1 81 ? -17.408 -29.099 54.573 1.00 46.29 90 GLY C N 1
ATOM 6376 C CA . GLY C 1 81 ? -17.563 -28.874 53.132 1.00 49.65 90 GLY C CA 1
ATOM 6377 C C . GLY C 1 81 ? -16.382 -29.440 52.380 1.00 47.65 90 GLY C C 1
ATOM 6378 O O . GLY C 1 81 ? -16.574 -29.922 51.263 1.00 41.69 90 GLY C O 1
ATOM 6379 N N . LEU C 1 82 ? -15.203 -29.411 52.996 1.00 42.52 91 LEU C N 1
ATOM 6380 C CA . LEU C 1 82 ? -13.934 -29.812 52.347 1.00 44.86 91 LEU C CA 1
ATOM 6381 C C . LEU C 1 82 ? -13.940 -31.310 52.044 1.00 44.11 91 LEU C C 1
ATOM 6382 O O . LEU C 1 82 ? -13.119 -31.743 51.237 1.00 52.28 91 LEU C O 1
ATOM 6387 N N . SER C 1 83 ? -14.803 -32.076 52.701 1.00 43.28 92 SER C N 1
ATOM 6388 C CA . SER C 1 83 ? -14.871 -33.548 52.537 1.00 44.89 92 SER C CA 1
ATOM 6389 C C . SER C 1 83 ? -15.950 -33.921 51.515 1.00 44.07 92 SER C C 1
ATOM 6390 O O . SER C 1 83 ? -16.059 -35.108 51.179 1.00 50.27 92 SER C O 1
ATOM 6393 N N . GLN C 1 84 ? -16.749 -32.962 51.064 1.00 45.29 93 GLN C N 1
ATOM 6394 C CA . GLN C 1 84 ? -17.974 -33.286 50.292 1.00 53.91 93 GLN C CA 1
ATOM 6395 C C . GLN C 1 84 ? -17.653 -33.428 48.806 1.00 48.39 93 GLN C C 1
ATOM 6396 O O . GLN C 1 84 ? -17.985 -32.528 48.017 1.00 53.14 93 GLN C O 1
ATOM 6402 N N . TRP C 1 85 ? -17.081 -34.566 48.433 1.00 55.36 94 TRP C N 1
ATOM 6403 C CA . TRP C 1 85 ? -16.794 -34.886 47.014 1.00 50.98 94 TRP C CA 1
ATOM 6404 C C . TRP C 1 85 ? -17.963 -35.648 46.401 1.00 50.97 94 TRP C C 1
ATOM 6405 O O . TRP C 1 85 ? -18.493 -36.551 47.055 1.00 46.83 94 TRP C O 1
ATOM 6416 N N . LYS C 1 86 ? -18.327 -35.306 45.168 1.00 46.80 95 LYS C N 1
ATOM 6417 C CA . LYS C 1 86 ? -19.350 -36.050 44.388 1.00 46.11 95 LYS C CA 1
ATOM 6418 C C . LYS C 1 86 ? -18.878 -36.187 42.940 1.00 42.74 95 LYS C C 1
ATOM 6419 O O . LYS C 1 86 ? -18.635 -35.163 42.273 1.00 49.12 95 LYS C O 1
ATOM 6425 N N . ASP C 1 87 ? -18.749 -37.423 42.479 1.00 49.16 96 ASP C N 1
ATOM 6426 C CA . ASP C 1 87 ? -18.314 -37.743 41.095 1.00 48.74 96 ASP C CA 1
ATOM 6427 C C . ASP C 1 87 ? -17.006 -37.011 40.779 1.00 53.35 96 ASP C C 1
ATOM 6428 O O . ASP C 1 87 ? -16.843 -36.571 39.626 1.00 52.38 96 ASP C O 1
ATOM 6433 N N . GLY C 1 88 ? -16.122 -36.871 41.771 1.00 48.35 97 GLY C N 1
ATOM 6434 C CA . GLY C 1 88 ? -14.781 -36.284 41.597 1.00 49.05 97 GLY C CA 1
ATOM 6435 C C . GLY C 1 88 ? -14.763 -34.771 41.669 1.00 48.36 97 GLY C C 1
ATOM 6436 O O . GLY C 1 88 ? -13.702 -34.187 41.450 1.00 47.55 97 GLY C O 1
ATOM 6437 N N A PHE C 1 89 ? -15.891 -34.146 42.010 0.60 44.73 98 PHE C N 1
ATOM 6438 N N B PHE C 1 89 ? -15.883 -34.165 42.060 0.40 47.14 98 PHE C N 1
ATOM 6439 C CA A PHE C 1 89 ? -15.952 -32.674 42.193 0.60 43.63 98 PHE C CA 1
ATOM 6440 C CA B PHE C 1 89 ? -15.957 -32.688 42.184 0.40 46.23 98 PHE C CA 1
ATOM 6441 C C A PHE C 1 89 ? -16.247 -32.311 43.643 0.60 49.68 98 PHE C C 1
ATOM 6442 C C B PHE C 1 89 ? -16.241 -32.308 43.639 0.40 46.64 98 PHE C C 1
ATOM 6443 O O A PHE C 1 89 ? -17.006 -33.024 44.335 0.60 48.26 98 PHE C O 1
ATOM 6444 O O B PHE C 1 89 ? -17.110 -32.942 44.262 0.40 47.81 98 PHE C O 1
ATOM 6459 N N . LEU C 1 90 ? -15.673 -31.189 44.087 1.00 45.49 99 LEU C N 1
ATOM 6460 C CA . LEU C 1 90 ? -15.867 -30.754 45.478 1.00 44.30 99 LEU C CA 1
ATOM 6461 C C . LEU C 1 90 ? -17.032 -29.780 45.501 1.00 45.40 99 LEU C C 1
ATOM 6462 O O . LEU C 1 90 ? -16.959 -28.743 44.831 1.00 47.11 99 LEU C O 1
ATOM 6467 N N . LEU C 1 91 ? -18.068 -30.128 46.249 1.00 47.20 100 LEU C N 1
ATOM 6468 C CA . LEU C 1 91 ? -19.239 -29.243 46.435 1.00 45.19 100 LEU C CA 1
ATOM 6469 C C . LEU C 1 91 ? -19.187 -28.729 47.862 1.00 43.96 100 LEU C C 1
ATOM 6470 O O . LEU C 1 91 ? -19.597 -29.476 48.764 1.00 46.90 100 LEU C O 1
ATOM 6475 N N . GLY C 1 92 ? -18.642 -27.529 48.044 1.00 39.19 101 GLY C N 1
ATOM 6476 C CA . GLY C 1 92 ? -18.307 -27.020 49.383 1.00 46.16 101 GLY C CA 1
ATOM 6477 C C . GLY C 1 92 ? -19.223 -25.902 49.827 1.00 42.25 101 GLY C C 1
ATOM 6478 O O . GLY C 1 92 ? -18.925 -25.305 50.857 1.00 42.46 101 GLY C O 1
ATOM 6479 N N . ARG C 1 93 ? -20.293 -25.611 49.091 1.00 42.23 102 ARG C N 1
ATOM 6480 C CA . ARG C 1 93 ? -21.126 -24.422 49.373 1.00 45.59 102 ARG C CA 1
ATOM 6481 C C . ARG C 1 93 ? -22.243 -24.762 50.360 1.00 43.87 102 ARG C C 1
ATOM 6482 O O . ARG C 1 93 ? -22.589 -23.901 51.196 1.00 42.00 102 ARG C O 1
ATOM 6490 N N . PHE C 1 94 ? -22.805 -25.957 50.265 1.00 45.67 103 PHE C N 1
ATOM 6491 C CA . PHE C 1 94 ? -23.932 -26.375 51.133 1.00 42.47 103 PHE C CA 1
ATOM 6492 C C . PHE C 1 94 ? -23.544 -27.589 51.950 1.00 43.12 103 PHE C C 1
ATOM 6493 O O . PHE C 1 94 ? -22.775 -28.428 51.477 1.00 51.27 103 PHE C O 1
ATOM 6501 N N . ASP C 1 95 ? -24.111 -27.658 53.143 1.00 50.39 104 ASP C N 1
ATOM 6502 C CA . ASP C 1 95 ? -23.889 -28.741 54.126 1.00 51.90 104 ASP C CA 1
ATOM 6503 C C . ASP C 1 95 ? -24.719 -29.953 53.747 1.00 56.08 104 ASP C C 1
ATOM 6504 O O . ASP C 1 95 ? -25.935 -29.844 53.695 1.00 57.40 104 ASP C O 1
ATOM 6509 N N . HIS C 1 96 ? -24.087 -31.092 53.548 1.00 64.24 105 HIS C N 1
ATOM 6510 C CA . HIS C 1 96 ? -24.802 -32.306 53.080 1.00 62.37 105 HIS C CA 1
ATOM 6511 C C . HIS C 1 96 ? -25.913 -32.650 54.076 1.00 69.60 105 HIS C C 1
ATOM 6512 O O . HIS C 1 96 ? -27.039 -32.940 53.645 1.00 74.95 105 HIS C O 1
ATOM 6519 N N . GLN C 1 97 ? -25.593 -32.633 55.368 1.00 66.48 106 GLN C N 1
ATOM 6520 C CA . GLN C 1 97 ? -26.497 -33.158 56.415 1.00 69.73 106 GLN C CA 1
ATOM 6521 C C . GLN C 1 97 ? -27.718 -32.251 56.587 1.00 70.11 106 GLN C C 1
ATOM 6522 O O . GLN C 1 97 ? -28.799 -32.793 56.758 1.00 72.22 106 GLN C O 1
ATOM 6528 N N . THR C 1 98 ? -27.575 -30.935 56.529 1.00 62.07 107 THR C N 1
ATOM 6529 C CA . THR C 1 98 ? -28.714 -30.016 56.793 1.00 61.41 107 THR C CA 1
ATOM 6530 C C . THR C 1 98 ? -29.249 -29.396 55.509 1.00 62.20 107 THR C C 1
ATOM 6531 O O . THR C 1 98 ? -30.391 -28.915 55.516 1.00 57.49 107 THR C O 1
ATOM 6535 N N . GLY C 1 99 ? -28.426 -29.344 54.470 1.00 57.31 108 GLY C N 1
ATOM 6536 C CA . GLY C 1 99 ? -28.774 -28.725 53.180 1.00 54.99 108 GLY C CA 1
ATOM 6537 C C . GLY C 1 99 ? -28.584 -27.224 53.244 1.00 50.93 108 GLY C C 1
ATOM 6538 O O . GLY C 1 99 ? -28.841 -26.545 52.231 1.00 55.31 108 GLY C O 1
ATOM 6539 N N . THR C 1 100 ? -28.083 -26.713 54.362 1.00 47.52 109 THR C N 1
ATOM 6540 C CA . THR C 1 100 ? -27.966 -25.257 54.540 1.00 50.21 109 THR C CA 1
ATOM 6541 C C . THR C 1 100 ? -26.669 -24.739 53.931 1.00 55.01 109 THR C C 1
ATOM 6542 O O . THR C 1 100 ? -25.696 -25.485 53.752 1.00 47.56 109 THR C O 1
ATOM 6546 N N . ASN C 1 101 ? -26.680 -23.458 53.637 1.00 49.22 110 ASN C N 1
ATOM 6547 C CA . ASN C 1 101 ? -25.505 -22.727 53.127 1.00 51.49 110 ASN C CA 1
ATOM 6548 C C . ASN C 1 101 ? -24.536 -22.536 54.286 1.00 52.68 110 ASN C C 1
ATOM 6549 O O . ASN C 1 101 ? -24.982 -22.232 55.379 1.00 55.06 110 ASN C O 1
ATOM 6554 N N . PHE C 1 102 ? -23.253 -22.749 54.064 1.00 43.87 111 PHE C N 1
ATOM 6555 C CA . PHE C 1 102 ? -22.249 -22.632 55.147 1.00 42.32 111 PHE C CA 1
ATOM 6556 C C . PHE C 1 102 ? -22.103 -21.180 55.601 1.00 45.24 111 PHE C C 1
ATOM 6557 O O . PHE C 1 102 ? -21.654 -20.974 56.730 1.00 47.67 111 PHE C O 1
ATOM 6565 N N . ASN C 1 103 ? -22.439 -20.202 54.763 1.00 40.40 112 ASN C N 1
ATOM 6566 C CA . ASN C 1 103 ? -22.293 -18.773 55.135 1.00 43.36 112 ASN C CA 1
ATOM 6567 C C . ASN C 1 103 ? -23.671 -18.155 55.357 1.00 51.13 112 ASN C C 1
ATOM 6568 O O . ASN C 1 103 ? -23.918 -17.042 54.899 1.00 44.53 112 ASN C O 1
ATOM 6573 N N . ARG C 1 104 ? -24.517 -18.861 56.077 1.00 46.46 113 ARG C N 1
ATOM 6574 C CA . ARG C 1 104 ? -25.881 -18.403 56.424 1.00 51.80 113 ARG C CA 1
ATOM 6575 C C . ARG C 1 104 ? -26.222 -18.927 57.812 1.00 49.70 113 ARG C C 1
ATOM 6576 O O . ARG C 1 104 ? -25.528 -19.827 58.313 1.00 55.89 113 ARG C O 1
ATOM 6584 N N . ASP C 1 105 ? -27.280 -18.360 58.387 1.00 56.82 114 ASP C N 1
ATOM 6585 C CA . ASP C 1 105 ? -27.904 -18.761 59.674 1.00 54.18 114 ASP C CA 1
ATOM 6586 C C . ASP C 1 105 ? -26.913 -18.610 60.829 1.00 54.89 114 ASP C C 1
ATOM 6587 O O . ASP C 1 105 ? -26.903 -19.459 61.737 1.00 51.94 114 ASP C O 1
ATOM 6592 N N . TYR C 1 106 ? -26.170 -17.516 60.853 1.00 55.63 115 TYR C N 1
ATOM 6593 C CA . TYR C 1 106 ? -25.345 -17.169 62.030 1.00 61.08 115 TYR C CA 1
ATOM 6594 C C . TYR C 1 106 ? -26.241 -16.510 63.070 1.00 61.96 115 TYR C C 1
ATOM 6595 O O . TYR C 1 106 ? -27.263 -15.926 62.728 1.00 56.65 115 TYR C O 1
ATOM 6604 N N . PRO C 1 107 ? -25.888 -16.636 64.363 1.00 60.61 116 PRO C N 1
ATOM 6605 C CA . PRO C 1 107 ? -26.605 -15.979 65.454 1.00 58.53 116 PRO C CA 1
ATOM 6606 C C . PRO C 1 107 ? -26.708 -14.456 65.338 1.00 60.73 116 PRO C C 1
ATOM 6607 O O . PRO C 1 107 ? -25.756 -13.821 64.922 1.00 61.28 116 PRO C O 1
ATOM 6611 N N . ASP C 1 108 ? -27.850 -13.912 65.753 1.00 60.10 117 ASP C N 1
ATOM 6612 C CA . ASP C 1 108 ? -28.053 -12.446 65.844 1.00 64.64 117 ASP C CA 1
ATOM 6613 C C . ASP C 1 108 ? -27.666 -12.010 67.255 1.00 68.30 117 ASP C C 1
ATOM 6614 O O . ASP C 1 108 ? -28.447 -12.237 68.200 1.00 71.04 117 ASP C O 1
ATOM 6619 N N . LEU C 1 109 ? -26.498 -11.395 67.389 1.00 61.26 118 LEU C N 1
ATOM 6620 C CA . LEU C 1 109 ? -25.945 -11.024 68.711 1.00 65.26 118 LEU C CA 1
ATOM 6621 C C . LEU C 1 109 ? -26.637 -9.780 69.254 1.00 66.21 118 LEU C C 1
ATOM 6622 O O . LEU C 1 109 ? -26.348 -9.418 70.389 1.00 64.59 118 LEU C O 1
ATOM 6627 N N . CYS C 1 110 ? -27.471 -9.113 68.474 1.00 62.07 119 CYS C N 1
ATOM 6628 C CA . CYS C 1 110 ? -28.262 -7.991 69.013 1.00 69.53 119 CYS C CA 1
ATOM 6629 C C . CYS C 1 110 ? -29.414 -8.636 69.768 1.00 75.74 119 CYS C C 1
ATOM 6630 O O . CYS C 1 110 ? -29.540 -8.413 70.984 1.00 76.48 119 CYS C O 1
ATOM 6633 N N . GLN C 1 111 ? -30.127 -9.520 69.077 1.00 68.81 120 GLN C N 1
ATOM 6634 C CA . GLN C 1 111 ? -31.294 -10.205 69.672 1.00 71.11 120 GLN C CA 1
ATOM 6635 C C . GLN C 1 111 ? -30.859 -10.922 70.949 1.00 67.10 120 GLN C C 1
ATOM 6636 O O . GLN C 1 111 ? -31.638 -10.945 71.902 1.00 66.55 120 GLN C O 1
ATOM 6642 N N . LEU C 1 112 ? -29.643 -11.451 70.977 1.00 66.83 121 LEU C N 1
ATOM 6643 C CA . LEU C 1 112 ? -29.148 -12.245 72.127 1.00 68.63 121 LEU C CA 1
ATOM 6644 C C . LEU C 1 112 ? -28.649 -11.365 73.282 1.00 63.79 121 LEU C C 1
ATOM 6645 O O . LEU C 1 112 ? -28.411 -11.939 74.372 1.00 71.15 121 LEU C O 1
ATOM 6650 N N . THR C 1 113 ? -28.422 -10.063 73.084 1.00 64.08 122 THR C N 1
ATOM 6651 C CA . THR C 1 113 ? -27.751 -9.231 74.125 1.00 72.61 122 THR C CA 1
ATOM 6652 C C . THR C 1 113 ? -28.607 -8.047 74.588 1.00 75.19 122 THR C C 1
ATOM 6653 O O . THR C 1 113 ? -28.314 -7.532 75.699 1.00 75.68 122 THR C O 1
ATOM 6657 N N . VAL C 1 114 ? -29.627 -7.637 73.824 1.00 74.29 123 VAL C N 1
ATOM 6658 C CA . VAL C 1 114 ? -30.425 -6.421 74.164 1.00 78.83 123 VAL C CA 1
ATOM 6659 C C . VAL C 1 114 ? -30.986 -6.516 75.584 1.00 79.53 123 VAL C C 1
ATOM 6660 O O . VAL C 1 114 ? -30.976 -5.503 76.289 1.00 84.64 123 VAL C O 1
ATOM 6664 N N . GLU C 1 115 ? -31.523 -7.658 75.989 1.00 76.32 124 GLU C N 1
ATOM 6665 C CA . GLU C 1 115 ? -32.142 -7.750 77.335 1.00 78.05 124 GLU C CA 1
ATOM 6666 C C . GLU C 1 115 ? -31.057 -7.591 78.402 1.00 79.93 124 GLU C C 1
ATOM 6667 O O . GLU C 1 115 ? -31.255 -6.793 79.344 1.00 85.12 124 GLU C O 1
ATOM 6673 N N . LYS C 1 116 ? -29.943 -8.294 78.223 1.00 81.45 125 LYS C N 1
ATOM 6674 C CA . LYS C 1 116 ? -28.844 -8.335 79.220 1.00 77.47 125 LYS C CA 1
ATOM 6675 C C . LYS C 1 116 ? -28.240 -6.943 79.416 1.00 78.94 125 LYS C C 1
ATOM 6676 O O . LYS C 1 116 ? -27.888 -6.619 80.562 1.00 83.28 125 LYS C O 1
ATOM 6682 N N . LEU C 1 117 ? -28.167 -6.152 78.347 1.00 81.67 126 LEU C N 1
ATOM 6683 C CA . LEU C 1 117 ? -27.488 -4.827 78.332 1.00 83.43 126 LEU C CA 1
ATOM 6684 C C . LEU C 1 117 ? -28.368 -3.723 78.926 1.00 83.45 126 LEU C C 1
ATOM 6685 O O . LEU C 1 117 ? -27.848 -2.610 79.078 1.00 85.32 126 LEU C O 1
ATOM 6690 N N . ASP C 1 118 ? -29.646 -3.995 79.210 1.00 88.97 127 ASP C N 1
ATOM 6691 C CA . ASP C 1 118 ? -30.623 -2.949 79.609 1.00 92.01 127 ASP C CA 1
ATOM 6692 C C . ASP C 1 118 ? -30.031 -2.042 80.701 1.00 86.12 127 ASP C C 1
ATOM 6693 O O . ASP C 1 118 ? -30.217 -0.813 80.601 1.00 84.33 127 ASP C O 1
ATOM 6698 N N . GLY C 1 119 ? -29.381 -2.607 81.720 1.00 82.71 128 GLY C N 1
ATOM 6699 C CA . GLY C 1 119 ? -28.924 -1.814 82.874 1.00 81.45 128 GLY C CA 1
ATOM 6700 C C . GLY C 1 119 ? -27.426 -1.577 82.869 1.00 84.48 128 GLY C C 1
ATOM 6701 O O . GLY C 1 119 ? -26.921 -1.123 83.891 1.00 89.88 128 GLY C O 1
ATOM 6702 N N . GLN C 1 120 ? -26.694 -1.884 81.795 1.00 82.46 129 GLN C N 1
ATOM 6703 C CA A GLN C 1 120 ? -25.208 -1.932 81.879 0.56 79.78 129 GLN C CA 1
ATOM 6704 C CA B GLN C 1 120 ? -25.203 -1.943 81.868 0.44 79.73 129 GLN C CA 1
ATOM 6705 C C . GLN C 1 120 ? -24.541 -0.838 81.045 1.00 80.97 129 GLN C C 1
ATOM 6706 O O . GLN C 1 120 ? -23.321 -0.681 81.183 1.00 83.64 129 GLN C O 1
ATOM 6717 N N . LEU C 1 121 ? -25.289 -0.098 80.235 1.00 74.88 130 LEU C N 1
ATOM 6718 C CA . LEU C 1 121 ? -24.615 0.884 79.345 1.00 83.00 130 LEU C CA 1
ATOM 6719 C C . LEU C 1 121 ? -24.463 2.229 80.044 1.00 85.95 130 LEU C C 1
ATOM 6720 O O . LEU C 1 121 ? -25.330 2.604 80.855 1.00 87.81 130 LEU C O 1
ATOM 6725 N N . THR C 1 122 ? -23.384 2.924 79.706 1.00 82.43 131 THR C N 1
ATOM 6726 C CA . THR C 1 122 ? -23.050 4.244 80.281 1.00 86.24 131 THR C CA 1
ATOM 6727 C C . THR C 1 122 ? -22.651 5.228 79.179 1.00 88.60 131 THR C C 1
ATOM 6728 O O . THR C 1 122 ? -22.758 4.903 77.975 1.00 89.79 131 THR C O 1
ATOM 6732 N N . GLU C 1 123 ? -22.158 6.393 79.581 1.00 89.86 132 GLU C N 1
ATOM 6733 C CA . GLU C 1 123 ? -21.836 7.505 78.647 1.00 90.30 132 GLU C CA 1
ATOM 6734 C C . GLU C 1 123 ? -20.440 7.290 78.067 1.00 85.00 132 GLU C C 1
ATOM 6735 O O . GLU C 1 123 ? -20.042 8.051 77.173 1.00 76.37 132 GLU C O 1
ATOM 6741 N N . ASN C 1 124 ? -19.711 6.307 78.573 1.00 88.92 133 ASN C N 1
ATOM 6742 C CA . ASN C 1 124 ? -18.323 6.021 78.144 1.00 87.49 133 ASN C CA 1
ATOM 6743 C C . ASN C 1 124 ? -18.347 4.953 77.046 1.00 86.58 133 ASN C C 1
ATOM 6744 O O . ASN C 1 124 ? -18.654 3.782 77.358 1.00 84.06 133 ASN C O 1
ATOM 6749 N N . ALA C 1 125 ? -18.022 5.335 75.813 1.00 84.72 134 ALA C N 1
ATOM 6750 C CA . ALA C 1 125 ? -18.091 4.433 74.641 1.00 81.49 134 ALA C CA 1
ATOM 6751 C C . ALA C 1 125 ? -17.183 3.219 74.843 1.00 80.52 134 ALA C C 1
ATOM 6752 O O . ALA C 1 125 ? -17.600 2.105 74.496 1.00 73.54 134 ALA C O 1
ATOM 6754 N N . GLU C 1 126 ? -15.976 3.430 75.356 1.00 82.27 135 GLU C N 1
ATOM 6755 C CA . GLU C 1 126 ? -14.967 2.341 75.464 1.00 79.63 135 GLU C CA 1
ATOM 6756 C C . GLU C 1 126 ? -15.532 1.321 76.459 1.00 77.19 135 GLU C C 1
ATOM 6757 O O . GLU C 1 126 ? -15.401 0.102 76.237 1.00 76.98 135 GLU C O 1
ATOM 6763 N N . HIS C 1 127 ? -16.166 1.812 77.517 1.00 81.39 136 HIS C N 1
ATOM 6764 C CA . HIS C 1 127 ? -16.781 0.941 78.540 1.00 85.19 136 HIS C CA 1
ATOM 6765 C C . HIS C 1 127 ? -17.878 0.123 77.870 1.00 76.29 136 HIS C C 1
ATOM 6766 O O . HIS C 1 127 ? -17.885 -1.117 78.014 1.00 77.48 136 HIS C O 1
ATOM 6773 N N . ASN C 1 128 ? -18.722 0.793 77.101 1.00 72.72 137 ASN C N 1
ATOM 6774 C CA . ASN C 1 128 ? -19.839 0.092 76.428 1.00 76.30 137 ASN C CA 1
ATOM 6775 C C . ASN C 1 128 ? -19.272 -0.999 75.527 1.00 75.77 137 ASN C C 1
ATOM 6776 O O . ASN C 1 128 ? -19.877 -2.077 75.465 1.00 76.83 137 ASN C O 1
ATOM 6781 N N . ILE C 1 129 ? -18.148 -0.745 74.860 1.00 76.29 138 ILE C N 1
ATOM 6782 C CA . ILE C 1 129 ? -17.564 -1.762 73.940 1.00 72.63 138 ILE C CA 1
ATOM 6783 C C . ILE C 1 129 ? -17.191 -3.000 74.751 1.00 74.92 138 ILE C C 1
ATOM 6784 O O . ILE C 1 129 ? -17.537 -4.100 74.300 1.00 73.76 138 ILE C O 1
ATOM 6789 N N . ASP C 1 130 ? -16.514 -2.826 75.883 1.00 71.28 139 ASP C N 1
ATOM 6790 C CA . ASP C 1 130 ? -16.086 -3.976 76.721 1.00 70.65 139 ASP C CA 1
ATOM 6791 C C . ASP C 1 130 ? -17.321 -4.701 77.269 1.00 69.31 139 ASP C C 1
ATOM 6792 O O . ASP C 1 130 ? -17.308 -5.947 77.326 1.00 70.64 139 ASP C O 1
ATOM 6797 N N . VAL C 1 131 ? -18.345 -3.949 77.664 1.00 71.51 140 VAL C N 1
ATOM 6798 C CA . VAL C 1 131 ? -19.582 -4.534 78.253 1.00 72.92 140 VAL C CA 1
ATOM 6799 C C . VAL C 1 131 ? -20.290 -5.359 77.183 1.00 72.10 140 VAL C C 1
ATOM 6800 O O . VAL C 1 131 ? -20.753 -6.474 77.490 1.00 66.69 140 VAL C O 1
ATOM 6804 N N . ILE C 1 132 ? -20.409 -4.793 75.988 1.00 69.40 141 ILE C N 1
ATOM 6805 C CA . ILE C 1 132 ? -21.146 -5.455 74.886 1.00 65.60 141 ILE C CA 1
ATOM 6806 C C . ILE C 1 132 ? -20.372 -6.705 74.483 1.00 66.06 141 ILE C C 1
ATOM 6807 O O . ILE C 1 132 ? -21.015 -7.739 74.326 1.00 63.42 141 ILE C O 1
ATOM 6812 N N . ARG C 1 133 ? -19.048 -6.622 74.354 1.00 67.86 142 ARG C N 1
ATOM 6813 C CA . ARG C 1 133 ? -18.237 -7.803 73.958 1.00 66.02 142 ARG C CA 1
ATOM 6814 C C . ARG C 1 133 ? -18.367 -8.901 75.013 1.00 67.55 142 ARG C C 1
ATOM 6815 O O . ARG C 1 133 ? -18.516 -10.072 74.622 1.00 63.55 142 ARG C O 1
ATOM 6823 N N . LYS C 1 134 ? -18.336 -8.542 76.295 1.00 66.06 143 LYS C N 1
ATOM 6824 C CA . LYS C 1 134 ? -18.426 -9.548 77.379 1.00 66.93 143 LYS C CA 1
ATOM 6825 C C . LYS C 1 134 ? -19.806 -10.191 77.320 1.00 67.23 143 LYS C C 1
ATOM 6826 O O . LYS C 1 134 ? -19.904 -11.426 77.448 1.00 68.70 143 LYS C O 1
ATOM 6832 N N . THR C 1 135 ? -20.826 -9.367 77.119 1.00 62.86 144 THR C N 1
ATOM 6833 C CA . THR C 1 135 ? -22.226 -9.841 77.055 1.00 67.59 144 THR C CA 1
ATOM 6834 C C . THR C 1 135 ? -22.377 -10.792 75.860 1.00 68.47 144 THR C C 1
ATOM 6835 O O . THR C 1 135 ? -23.034 -11.826 76.033 1.00 67.93 144 THR C O 1
ATOM 6839 N N . MET C 1 136 ? -21.799 -10.447 74.704 1.00 70.29 145 MET C N 1
ATOM 6840 C CA . MET C 1 136 ? -21.865 -11.289 73.476 1.00 64.96 145 MET C CA 1
ATOM 6841 C C . MET C 1 136 ? -21.264 -12.663 73.792 1.00 60.95 145 MET C C 1
ATOM 6842 O O . MET C 1 136 ? -21.891 -13.676 73.434 1.00 55.27 145 MET C O 1
ATOM 6847 N N . ARG C 1 137 ? -20.098 -12.698 74.438 1.00 62.76 146 ARG C N 1
ATOM 6848 C CA . ARG C 1 137 ? -19.413 -13.979 74.750 1.00 60.86 146 ARG C CA 1
ATOM 6849 C C . ARG C 1 137 ? -20.306 -14.813 75.669 1.00 64.58 146 ARG C C 1
ATOM 6850 O O . ARG C 1 137 ? -20.420 -16.030 75.432 1.00 71.66 146 ARG C O 1
ATOM 6858 N N . SER C 1 138 ? -20.907 -14.185 76.678 1.00 59.29 147 SER C N 1
ATOM 6859 C CA . SER C 1 138 ? -21.798 -14.880 77.641 1.00 62.92 147 SER C CA 1
ATOM 6860 C C . SER C 1 138 ? -23.011 -15.443 76.896 1.00 68.76 147 SER C C 1
ATOM 6861 O O . SER C 1 138 ? -23.354 -16.617 77.101 1.00 66.42 147 SER C O 1
ATOM 6864 N N . ALA C 1 139 ? -23.623 -14.626 76.041 1.00 65.71 148 ALA C N 1
ATOM 6865 C CA . ALA C 1 139 ? -24.847 -14.995 75.305 1.00 60.04 148 ALA C CA 1
ATOM 6866 C C . ALA C 1 139 ? -24.552 -16.218 74.441 1.00 66.10 148 ALA C C 1
ATOM 6867 O O . ALA C 1 139 ? -25.413 -17.093 74.337 1.00 69.95 148 ALA C O 1
ATOM 6869 N N . LEU C 1 140 ? -23.374 -16.263 73.829 1.00 73.04 149 LEU C N 1
ATOM 6870 C CA . LEU C 1 140 ? -23.010 -17.404 72.959 1.00 61.51 149 LEU C CA 1
ATOM 6871 C C . LEU C 1 140 ? -22.733 -18.630 73.836 1.00 58.14 149 LEU C C 1
ATOM 6872 O O . LEU C 1 140 ? -23.136 -19.733 73.418 1.00 57.22 149 LEU C O 1
ATOM 6877 N N . SER C 1 141 ? -22.136 -18.453 75.018 1.00 57.94 150 SER C N 1
ATOM 6878 C CA . SER C 1 141 ? -21.838 -19.582 75.941 1.00 64.44 150 SER C CA 1
ATOM 6879 C C . SER C 1 141 ? -23.134 -20.314 76.293 1.00 65.51 150 SER C C 1
ATOM 6880 O O . SER C 1 141 ? -23.103 -21.543 76.476 1.00 66.34 150 SER C O 1
ATOM 6883 N N . GLU C 1 142 ? -24.233 -19.568 76.365 1.00 71.50 151 GLU C N 1
ATOM 6884 C CA . GLU C 1 142 ? -25.563 -20.094 76.753 1.00 68.98 151 GLU C CA 1
ATOM 6885 C C . GLU C 1 142 ? -26.173 -20.956 75.639 1.00 72.00 151 GLU C C 1
ATOM 6886 O O . GLU C 1 142 ? -27.108 -21.708 75.963 1.00 76.83 151 GLU C O 1
ATOM 6892 N N . LEU C 1 143 ? -25.709 -20.857 74.389 1.00 71.70 152 LEU C N 1
ATOM 6893 C CA . LEU C 1 143 ? -26.314 -21.625 73.266 1.00 66.58 152 LEU C CA 1
ATOM 6894 C C . LEU C 1 143 ? -25.722 -23.031 73.237 1.00 67.69 152 LEU C C 1
ATOM 6895 O O . LEU C 1 143 ? -24.512 -23.173 73.448 1.00 71.89 152 LEU C O 1
ATOM 6900 N N . LYS C 1 144 ? -26.534 -24.021 72.881 1.00 64.24 153 LYS C N 1
ATOM 6901 C CA . LYS C 1 144 ? -26.074 -25.430 72.791 1.00 70.98 153 LYS C CA 1
ATOM 6902 C C . LYS C 1 144 ? -26.477 -26.027 71.445 1.00 68.18 153 LYS C C 1
ATOM 6903 O O . LYS C 1 144 ? -27.447 -26.769 71.345 1.00 63.76 153 LYS C O 1
ATOM 6909 N N . PRO C 1 145 ? -25.718 -25.737 70.366 1.00 65.93 154 PRO C N 1
ATOM 6910 C CA . PRO C 1 145 ? -25.924 -26.387 69.072 1.00 65.87 154 PRO C CA 1
ATOM 6911 C C . PRO C 1 145 ? -25.497 -27.864 69.096 1.00 59.03 154 PRO C C 1
ATOM 6912 O O . PRO C 1 145 ? -24.569 -28.190 69.805 1.00 59.91 154 PRO C O 1
ATOM 6916 N N . GLU C 1 146 ? -26.162 -28.703 68.306 1.00 60.16 155 GLU C N 1
ATOM 6917 C CA . GLU C 1 146 ? -25.939 -30.174 68.287 1.00 62.50 155 GLU C CA 1
ATOM 6918 C C . GLU C 1 146 ? -25.340 -30.627 66.950 1.00 63.60 155 GLU C C 1
ATOM 6919 O O . GLU C 1 146 ? -24.528 -31.566 66.968 1.00 58.25 155 GLU C O 1
ATOM 6925 N N . GLN C 1 147 ? -25.766 -30.060 65.820 1.00 60.10 156 GLN C N 1
ATOM 6926 C CA . GLN C 1 147 ? -25.294 -30.527 64.492 1.00 62.35 156 GLN C CA 1
ATOM 6927 C C . GLN C 1 147 ? -23.922 -29.928 64.210 1.00 55.99 156 GLN C C 1
ATOM 6928 O O . GLN C 1 147 ? -23.699 -28.754 64.545 1.00 56.72 156 GLN C O 1
ATOM 6934 N N . ALA C 1 148 ? -23.035 -30.698 63.589 1.00 56.05 157 ALA C N 1
ATOM 6935 C CA . ALA C 1 148 ? -21.632 -30.283 63.368 1.00 57.83 157 ALA C CA 1
ATOM 6936 C C . ALA C 1 148 ? -21.592 -28.888 62.734 1.00 52.64 157 ALA C C 1
ATOM 6937 O O . ALA C 1 148 ? -20.742 -28.079 63.134 1.00 56.25 157 ALA C O 1
ATOM 6939 N N . VAL C 1 149 ? -22.476 -28.607 61.783 1.00 48.10 158 VAL C N 1
ATOM 6940 C CA . VAL C 1 149 ? -22.426 -27.321 61.043 1.00 55.81 158 VAL C CA 1
ATOM 6941 C C . VAL C 1 149 ? -22.854 -26.184 61.969 1.00 51.05 158 VAL C C 1
ATOM 6942 O O . VAL C 1 149 ? -22.382 -25.063 61.771 1.00 50.29 158 VAL C O 1
ATOM 6946 N N . ASP C 1 150 ? -23.750 -26.448 62.911 1.00 53.52 159 ASP C N 1
ATOM 6947 C CA . ASP C 1 150 ? -24.265 -25.388 63.814 1.00 50.74 159 ASP C CA 1
ATOM 6948 C C . ASP C 1 150 ? -23.173 -25.130 64.848 1.00 55.23 159 ASP C C 1
ATOM 6949 O O . ASP C 1 150 ? -22.983 -23.975 65.265 1.00 51.89 159 ASP C O 1
ATOM 6954 N N . VAL C 1 151 ? -22.483 -26.195 65.239 1.00 52.95 160 VAL C N 1
ATOM 6955 C CA . VAL C 1 151 ? -21.383 -26.117 66.231 1.00 60.95 160 VAL C CA 1
ATOM 6956 C C . VAL C 1 151 ? -20.234 -25.347 65.587 1.00 53.71 160 VAL C C 1
ATOM 6957 O O . VAL C 1 151 ? -19.608 -24.528 66.270 1.00 51.67 160 VAL C O 1
ATOM 6961 N N . LEU C 1 152 ? -19.989 -25.605 64.307 1.00 50.37 161 LEU C N 1
ATOM 6962 C CA . LEU C 1 152 ? -18.936 -24.900 63.535 1.00 51.42 161 LEU C CA 1
ATOM 6963 C C . LEU C 1 152 ? -19.276 -23.413 63.455 1.00 52.84 161 LEU C C 1
ATOM 6964 O O . LEU C 1 152 ? -18.392 -22.599 63.729 1.00 57.59 161 LEU C O 1
ATOM 6969 N N . ARG C 1 153 ? -20.502 -23.071 63.067 1.00 52.48 162 ARG C N 1
ATOM 6970 C CA . ARG C 1 153 ? -20.889 -21.647 62.926 1.00 53.41 162 ARG C CA 1
ATOM 6971 C C . ARG C 1 153 ? -20.737 -20.971 64.293 1.00 49.17 162 ARG C C 1
ATOM 6972 O O . ARG C 1 153 ? -20.224 -19.839 64.349 1.00 52.26 162 ARG C O 1
ATOM 6980 N N . HIS C 1 154 ? -21.165 -21.655 65.349 1.00 51.48 163 HIS C N 1
ATOM 6981 C CA . HIS C 1 154 ? -21.119 -21.154 66.744 1.00 58.19 163 HIS C CA 1
ATOM 6982 C C . HIS C 1 154 ? -19.671 -20.856 67.135 1.00 48.99 163 HIS C C 1
ATOM 6983 O O . HIS C 1 154 ? -19.406 -19.764 67.658 1.00 47.41 163 HIS C O 1
ATOM 6990 N N . LYS C 1 155 ? -18.768 -21.788 66.863 1.00 54.58 164 LYS C N 1
ATOM 6991 C CA . LYS C 1 155 ? -17.342 -21.606 67.214 1.00 52.16 164 LYS C CA 1
ATOM 6992 C C . LYS C 1 155 ? -16.791 -20.397 66.456 1.00 57.05 164 LYS C C 1
ATOM 6993 O O . LYS C 1 155 ? -16.088 -19.592 67.069 1.00 58.79 164 LYS C O 1
ATOM 6999 N N . LEU C 1 156 ? -17.075 -20.286 65.164 1.00 49.84 165 LEU C N 1
ATOM 7000 C CA . LEU C 1 156 ? -16.450 -19.225 64.339 1.00 54.17 165 LEU C CA 1
ATOM 7001 C C . LEU C 1 156 ? -16.923 -17.856 64.839 1.00 49.14 165 LEU C C 1
ATOM 7002 O O . LEU C 1 156 ? -16.107 -16.930 64.877 1.00 53.59 165 LEU C O 1
ATOM 7007 N N . ILE C 1 157 ? -18.195 -17.708 65.210 1.00 51.41 166 ILE C N 1
ATOM 7008 C CA . ILE C 1 157 ? -18.695 -16.382 65.691 1.00 52.55 166 ILE C CA 1
ATOM 7009 C C . ILE C 1 157 ? -18.173 -16.168 67.121 1.00 50.51 166 ILE C C 1
ATOM 7010 O O . ILE C 1 157 ? -17.797 -15.032 67.448 1.00 57.53 166 ILE C O 1
ATOM 7015 N N . SER C 1 158 ? -18.081 -17.220 67.931 1.00 47.27 167 SER C N 1
ATOM 7016 C CA . SER C 1 158 ? -17.581 -17.113 69.327 1.00 52.49 167 SER C CA 1
ATOM 7017 C C . SER C 1 158 ? -16.157 -16.563 69.319 1.00 58.23 167 SER C C 1
ATOM 7018 O O . SER C 1 158 ? -15.808 -15.790 70.210 1.00 57.53 167 SER C O 1
ATOM 7021 N N . GLU C 1 159 ? -15.372 -16.926 68.313 1.00 54.33 168 GLU C N 1
ATOM 7022 C CA . GLU C 1 159 ? -13.948 -16.531 68.228 1.00 56.31 168 GLU C CA 1
ATOM 7023 C C . GLU C 1 159 ? -13.767 -15.217 67.464 1.00 57.29 168 GLU C C 1
ATOM 7024 O O . GLU C 1 159 ? -12.615 -14.794 67.351 1.00 57.99 168 GLU C O 1
ATOM 7030 N N . SER C 1 160 ? -14.815 -14.607 66.920 1.00 53.65 169 SER C N 1
ATOM 7031 C CA . SER C 1 160 ? -14.660 -13.409 66.052 1.00 56.34 169 SER C CA 1
ATOM 7032 C C . SER C 1 160 ? -15.488 -12.217 66.544 1.00 60.21 169 SER C C 1
ATOM 7033 O O . SER C 1 160 ? -15.136 -11.083 66.186 1.00 56.90 169 SER C O 1
ATOM 7036 N N . CYS C 1 161 ? -16.556 -12.448 67.304 1.00 52.09 170 CYS C N 1
ATOM 7037 C CA . CYS C 1 161 ? -17.530 -11.388 67.666 1.00 58.74 170 CYS C CA 1
ATOM 7038 C C . CYS C 1 161 ? -16.841 -10.258 68.438 1.00 62.40 170 CYS C C 1
ATOM 7039 O O . CYS C 1 161 ? -17.336 -9.129 68.363 1.00 67.95 170 CYS C O 1
ATOM 7042 N N . ASP C 1 162 ? -15.753 -10.533 69.152 1.00 61.06 171 ASP C N 1
ATOM 7043 C CA . ASP C 1 162 ? -15.124 -9.508 70.026 1.00 64.36 171 ASP C CA 1
ATOM 7044 C C . ASP C 1 162 ? -13.870 -8.940 69.361 1.00 60.28 171 ASP C C 1
ATOM 7045 O O . ASP C 1 162 ? -13.070 -8.284 70.051 1.00 64.77 171 ASP C O 1
ATOM 7050 N N . ALA C 1 163 ? -13.692 -9.179 68.065 1.00 61.21 172 ALA C N 1
ATOM 7051 C CA . ALA C 1 163 ? -12.535 -8.655 67.310 1.00 64.78 172 ALA C CA 1
ATOM 7052 C C . ALA C 1 163 ? -12.810 -7.211 66.900 1.00 58.77 172 ALA C C 1
ATOM 7053 O O . ALA C 1 163 ? -13.981 -6.812 66.818 1.00 53.88 172 ALA C O 1
ATOM 7055 N N . ASP C 1 164 ? -11.744 -6.472 66.647 1.00 58.43 173 ASP C N 1
ATOM 7056 C CA . ASP C 1 164 ? -11.812 -5.088 66.117 1.00 52.60 173 ASP C CA 1
ATOM 7057 C C . ASP C 1 164 ? -11.849 -5.169 64.594 1.00 59.55 173 ASP C C 1
ATOM 7058 O O . ASP C 1 164 ? -12.519 -4.337 63.972 1.00 50.40 173 ASP C O 1
ATOM 7063 N N . LEU C 1 165 ? -11.138 -6.146 64.028 1.00 51.49 174 LEU C N 1
ATOM 7064 C CA . LEU C 1 165 ? -11.040 -6.341 62.563 1.00 53.33 174 LEU C CA 1
ATOM 7065 C C . LEU C 1 165 ? -11.401 -7.781 62.203 1.00 47.22 174 LEU C C 1
ATOM 7066 O O . LEU C 1 165 ? -10.757 -8.703 62.712 1.00 57.98 174 LEU C O 1
ATOM 7071 N N . VAL C 1 166 ? -12.349 -7.962 61.285 1.00 51.06 175 VAL C N 1
ATOM 7072 C CA . VAL C 1 166 ? -12.745 -9.317 60.811 1.00 49.09 175 VAL C CA 1
ATOM 7073 C C . VAL C 1 166 ? -12.726 -9.377 59.287 1.00 54.26 175 VAL C C 1
ATOM 7074 O O . VAL C 1 166 ? -13.546 -8.722 58.633 1.00 52.64 175 VAL C O 1
ATOM 7078 N N . LEU C 1 167 ? -11.889 -10.232 58.724 1.00 52.39 176 LEU C N 1
ATOM 7079 C CA . LEU C 1 167 ? -11.878 -10.419 57.258 1.00 43.51 176 LEU C CA 1
ATOM 7080 C C . LEU C 1 167 ? -12.264 -11.861 56.931 1.00 48.60 176 LEU C C 1
ATOM 7081 O O . LEU C 1 167 ? -11.523 -12.797 57.293 1.00 54.77 176 LEU C O 1
ATOM 7086 N N . ASP C 1 168 ? -13.405 -12.015 56.264 1.00 44.20 177 ASP C N 1
ATOM 7087 C CA . ASP C 1 168 ? -13.910 -13.325 55.801 1.00 46.14 177 ASP C CA 1
ATOM 7088 C C . ASP C 1 168 ? -13.487 -13.497 54.346 1.00 43.88 177 ASP C C 1
ATOM 7089 O O . ASP C 1 168 ? -13.975 -12.749 53.489 1.00 47.32 177 ASP C O 1
ATOM 7094 N N . LEU C 1 169 ? -12.566 -14.417 54.082 1.00 49.77 178 LEU C N 1
ATOM 7095 C CA . LEU C 1 169 ? -12.006 -14.567 52.717 1.00 44.22 178 LEU C CA 1
ATOM 7096 C C . LEU C 1 169 ? -12.790 -15.624 51.945 1.00 42.99 178 LEU C C 1
ATOM 7097 O O . LEU C 1 169 ? -12.867 -16.794 52.368 1.00 42.70 178 LEU C O 1
ATOM 7102 N N . HIS C 1 170 ? -13.322 -15.175 50.816 1.00 36.83 179 HIS C N 1
ATOM 7103 C CA . HIS C 1 170 ? -14.221 -15.918 49.900 1.00 44.22 179 HIS C CA 1
ATOM 7104 C C . HIS C 1 170 ? -13.717 -15.825 48.461 1.00 39.17 179 HIS C C 1
ATOM 7105 O O . HIS C 1 170 ? -12.649 -15.223 48.217 1.00 46.00 179 HIS C O 1
ATOM 7112 N N . ALA C 1 171 ? -14.492 -16.391 47.544 1.00 37.20 180 ALA C N 1
ATOM 7113 C CA . ALA C 1 171 ? -14.281 -16.276 46.087 1.00 40.72 180 ALA C CA 1
ATOM 7114 C C . ALA C 1 171 ? -15.628 -16.392 45.376 1.00 47.65 180 ALA C C 1
ATOM 7115 O O . ALA C 1 171 ? -16.612 -16.790 46.003 1.00 44.85 180 ALA C O 1
ATOM 7117 N N . ASP C 1 172 ? -15.690 -16.036 44.101 1.00 44.77 181 ASP C N 1
ATOM 7118 C CA . ASP C 1 172 ? -16.923 -16.278 43.320 1.00 42.45 181 ASP C CA 1
ATOM 7119 C C . ASP C 1 172 ? -16.598 -17.280 42.224 1.00 42.58 181 ASP C C 1
ATOM 7120 O O . ASP C 1 172 ? -15.442 -17.644 42.069 1.00 50.81 181 ASP C O 1
ATOM 7125 N N . ASN C 1 173 ? -17.580 -17.708 41.458 1.00 36.27 182 ASN C N 1
ATOM 7126 C CA . ASN C 1 173 ? -17.299 -18.802 40.506 1.00 40.58 182 ASN C CA 1
ATOM 7127 C C . ASN C 1 173 ? -16.366 -18.312 39.413 1.00 39.06 182 ASN C C 1
ATOM 7128 O O . ASN C 1 173 ? -15.468 -19.054 39.021 1.00 45.38 182 ASN C O 1
ATOM 7133 N N . GLN C 1 174 ? -16.583 -17.097 38.940 1.00 40.15 183 GLN C N 1
ATOM 7134 C CA . GLN C 1 174 ? -15.640 -16.445 38.013 1.00 49.25 183 GLN C CA 1
ATOM 7135 C C . GLN C 1 174 ? -15.756 -14.960 38.285 1.00 45.81 183 GLN C C 1
ATOM 7136 O O . GLN C 1 174 ? -16.806 -14.365 37.978 1.00 42.71 183 GLN C O 1
ATOM 7142 N N . ALA C 1 175 ? -14.748 -14.374 38.907 1.00 44.93 184 ALA C N 1
ATOM 7143 C CA . ALA C 1 175 ? -14.903 -12.965 39.313 1.00 48.92 184 ALA C CA 1
ATOM 7144 C C . ALA C 1 175 ? -13.579 -12.257 39.535 1.00 39.73 184 ALA C C 1
ATOM 7145 O O . ALA C 1 175 ? -12.560 -12.899 39.791 1.00 47.01 184 ALA C O 1
ATOM 7147 N N . GLN C 1 176 ? -13.662 -10.936 39.481 1.00 39.75 185 GLN C N 1
ATOM 7148 C CA . GLN C 1 176 ? -12.594 -10.033 39.931 1.00 38.45 185 GLN C CA 1
ATOM 7149 C C . GLN C 1 176 ? -12.677 -9.928 41.446 1.00 44.50 185 GLN C C 1
ATOM 7150 O O . GLN C 1 176 ? -13.764 -10.144 42.028 1.00 44.64 185 GLN C O 1
ATOM 7156 N N . CYS C 1 177 ? -11.561 -9.566 42.059 1.00 47.67 186 CYS C N 1
ATOM 7157 C CA . CYS C 1 177 ? -11.527 -9.276 43.502 1.00 41.52 186 CYS C CA 1
ATOM 7158 C C . CYS C 1 177 ? -12.596 -8.228 43.808 1.00 51.12 186 CYS C C 1
ATOM 7159 O O . CYS C 1 177 ? -12.638 -7.177 43.130 1.00 46.82 186 CYS C O 1
ATOM 7162 N N . HIS C 1 178 ? -13.447 -8.517 44.782 1.00 41.13 187 HIS C N 1
ATOM 7163 C CA . HIS C 1 178 ? -14.481 -7.559 45.236 1.00 44.41 187 HIS C CA 1
ATOM 7164 C C . HIS C 1 178 ? -14.748 -7.719 46.732 1.00 45.30 187 HIS C C 1
ATOM 7165 O O . HIS C 1 178 ? -14.339 -8.723 47.341 1.00 46.33 187 HIS C O 1
ATOM 7172 N N . MET C 1 179 ? -15.431 -6.738 47.299 1.00 44.55 188 MET C N 1
ATOM 7173 C CA . MET C 1 179 ? -15.613 -6.666 48.760 1.00 44.41 188 MET C CA 1
ATOM 7174 C C . MET C 1 179 ? -17.075 -6.377 49.113 1.00 53.54 188 MET C C 1
ATOM 7175 O O . MET C 1 179 ? -17.757 -5.620 48.408 1.00 48.89 188 MET C O 1
ATOM 7180 N N . TYR C 1 180 ? -17.529 -6.940 50.223 1.00 46.31 189 TYR C N 1
ATOM 7181 C CA . TYR C 1 180 ? -18.832 -6.598 50.833 1.00 46.02 189 TYR C CA 1
ATOM 7182 C C . TYR C 1 180 ? -18.604 -6.076 52.246 1.00 54.57 189 TYR C C 1
ATOM 7183 O O . TYR C 1 180 ? -17.802 -6.651 52.989 1.00 48.87 189 TYR C O 1
ATOM 7192 N N . THR C 1 181 ? -19.326 -5.044 52.655 1.00 53.64 190 THR C N 1
ATOM 7193 C CA . THR C 1 181 ? -19.301 -4.626 54.075 1.00 55.55 190 THR C CA 1
ATOM 7194 C C . THR C 1 181 ? -20.622 -3.975 54.460 1.00 53.73 190 THR C C 1
ATOM 7195 O O . THR C 1 181 ? -21.525 -3.797 53.603 1.00 57.16 190 THR C O 1
ATOM 7199 N N . LEU C 1 182 ? -20.714 -3.644 55.740 1.00 56.77 191 LEU C N 1
ATOM 7200 C CA . LEU C 1 182 ? -21.902 -2.987 56.315 1.00 51.84 191 LEU C CA 1
ATOM 7201 C C . LEU C 1 182 ? -21.921 -1.557 55.791 1.00 54.47 191 LEU C C 1
ATOM 7202 O O . LEU C 1 182 ? -20.874 -0.891 55.854 1.00 63.37 191 LEU C O 1
ATOM 7207 N N . THR C 1 183 ? -23.065 -1.075 55.324 1.00 56.70 192 THR C N 1
ATOM 7208 C CA . THR C 1 183 ? -23.160 0.286 54.733 1.00 56.49 192 THR C CA 1
ATOM 7209 C C . THR C 1 183 ? -22.436 1.343 55.585 1.00 55.92 192 THR C C 1
ATOM 7210 O O . THR C 1 183 ? -21.638 2.103 55.051 1.00 58.07 192 THR C O 1
ATOM 7214 N N . PRO C 1 184 ? -22.724 1.508 56.898 1.00 58.70 193 PRO C N 1
ATOM 7215 C CA . PRO C 1 184 ? -22.070 2.543 57.704 1.00 58.53 193 PRO C CA 1
ATOM 7216 C C . PRO C 1 184 ? -20.571 2.343 57.987 1.00 60.53 193 PRO C C 1
ATOM 7217 O O . PRO C 1 184 ? -19.981 3.226 58.576 1.00 66.72 193 PRO C O 1
ATOM 7221 N N . LEU C 1 185 ? -19.982 1.224 57.564 1.00 61.60 194 LEU C N 1
ATOM 7222 C CA . LEU C 1 185 ? -18.514 0.990 57.689 1.00 63.49 194 LEU C CA 1
ATOM 7223 C C . LEU C 1 185 ? -17.813 1.491 56.436 1.00 58.33 194 LEU C C 1
ATOM 7224 O O . LEU C 1 185 ? -16.608 1.226 56.272 1.00 61.17 194 LEU C O 1
ATOM 7229 N N . TRP C 1 186 ? -18.558 2.111 55.544 1.00 58.14 195 TRP C N 1
ATOM 7230 C CA . TRP C 1 186 ? -17.948 2.758 54.368 1.00 59.28 195 TRP C CA 1
ATOM 7231 C C . TRP C 1 186 ? -18.054 4.253 54.599 1.00 64.96 195 TRP C C 1
ATOM 7232 O O . TRP C 1 186 ? -19.122 4.709 54.972 1.00 66.47 195 TRP C O 1
ATOM 7243 N N . PRO C 1 187 ? -17.018 5.092 54.440 1.00 63.51 196 PRO C N 1
ATOM 7244 C CA . PRO C 1 187 ? -15.689 4.731 53.937 1.00 62.55 196 PRO C CA 1
ATOM 7245 C C . PRO C 1 187 ? -14.647 4.272 54.964 1.00 60.78 196 PRO C C 1
ATOM 7246 O O . PRO C 1 187 ? -13.490 4.251 54.632 1.00 71.12 196 PRO C O 1
ATOM 7250 N N . ALA C 1 188 ? -15.073 3.913 56.173 1.00 55.62 197 ALA C N 1
ATOM 7251 C CA . ALA C 1 188 ? -14.135 3.516 57.244 1.00 57.60 197 ALA C CA 1
ATOM 7252 C C . ALA C 1 188 ? -13.205 2.424 56.713 1.00 60.48 197 ALA C C 1
ATOM 7253 O O . ALA C 1 188 ? -12.027 2.424 57.086 1.00 70.70 197 ALA C O 1
ATOM 7255 N N . MET C 1 189 ? -13.710 1.528 55.871 1.00 58.50 198 MET C N 1
ATOM 7256 C CA . MET C 1 189 ? -12.893 0.379 55.409 1.00 58.44 198 MET C CA 1
ATOM 7257 C C . MET C 1 189 ? -12.379 0.612 53.986 1.00 59.99 198 MET C C 1
ATOM 7258 O O . MET C 1 189 ? -12.052 -0.376 53.292 1.00 60.01 198 MET C O 1
ATOM 7263 N N . HIS C 1 190 ? -12.220 1.883 53.614 1.00 65.80 199 HIS C N 1
ATOM 7264 C CA . HIS C 1 190 ? -11.605 2.311 52.332 1.00 60.83 199 HIS C CA 1
ATOM 7265 C C . HIS C 1 190 ? -10.187 1.744 52.224 1.00 56.27 199 HIS C C 1
ATOM 7266 O O . HIS C 1 190 ? -9.788 1.360 51.127 1.00 63.66 199 HIS C O 1
ATOM 7273 N N . ASP C 1 191 ? -9.439 1.750 53.320 1.00 53.57 200 ASP C N 1
ATOM 7274 C CA . ASP C 1 191 ? -8.007 1.384 53.279 1.00 58.26 200 ASP C CA 1
ATOM 7275 C C . ASP C 1 191 ? -7.927 -0.103 52.953 1.00 59.50 200 ASP C C 1
ATOM 7276 O O . ASP C 1 191 ? -7.052 -0.486 52.148 1.00 65.47 200 ASP C O 1
ATOM 7281 N N . VAL C 1 192 ? -8.810 -0.904 53.540 1.00 54.35 201 VAL C N 1
ATOM 7282 C CA . VAL C 1 192 ? -8.705 -2.371 53.320 1.00 59.31 201 VAL C CA 1
ATOM 7283 C C . VAL C 1 192 ? -9.117 -2.666 51.879 1.00 55.62 201 VAL C C 1
ATOM 7284 O O . VAL C 1 192 ? -8.460 -3.503 51.252 1.00 55.61 201 VAL C O 1
ATOM 7288 N N . ALA C 1 193 ? -10.121 -1.965 51.357 1.00 60.49 202 ALA C N 1
ATOM 7289 C CA . ALA C 1 193 ? -10.591 -2.150 49.969 1.00 56.41 202 ALA C CA 1
ATOM 7290 C C . ALA C 1 193 ? -9.456 -1.805 49.007 1.00 54.09 202 ALA C C 1
ATOM 7291 O O . ALA C 1 193 ? -9.281 -2.514 47.994 1.00 58.28 202 ALA C O 1
ATOM 7293 N N . ALA C 1 194 ? -8.732 -0.731 49.299 1.00 54.61 203 ALA C N 1
ATOM 7294 C CA . ALA C 1 194 ? -7.649 -0.248 48.420 1.00 60.39 203 ALA C CA 1
ATOM 7295 C C . ALA C 1 194 ? -6.498 -1.259 48.445 1.00 53.97 203 ALA C C 1
ATOM 7296 O O . ALA C 1 194 ? -5.995 -1.596 47.367 1.00 52.31 203 ALA C O 1
ATOM 7298 N N . GLU C 1 195 ? -6.119 -1.751 49.625 1.00 50.81 204 GLU C N 1
ATOM 7299 C CA . GLU C 1 195 ? -4.945 -2.652 49.764 1.00 57.72 204 GLU C CA 1
ATOM 7300 C C . GLU C 1 195 ? -5.195 -3.962 49.008 1.00 54.23 204 GLU C C 1
ATOM 7301 O O . GLU C 1 195 ? -4.243 -4.492 48.419 1.00 57.22 204 GLU C O 1
ATOM 7307 N N . ILE C 1 196 ? -6.425 -4.470 49.009 1.00 58.51 205 ILE C N 1
ATOM 7308 C CA . ILE C 1 196 ? -6.728 -5.794 48.393 1.00 52.75 205 ILE C CA 1
ATOM 7309 C C . ILE C 1 196 ? -7.111 -5.608 46.915 1.00 55.60 205 ILE C C 1
ATOM 7310 O O . ILE C 1 196 ? -7.338 -6.628 46.246 1.00 49.77 205 ILE C O 1
ATOM 7315 N N . ASP C 1 197 ? -7.184 -4.364 46.434 1.00 44.78 206 ASP C N 1
ATOM 7316 C CA . ASP C 1 197 ? -7.532 -4.002 45.031 1.00 56.88 206 ASP C CA 1
ATOM 7317 C C . ASP C 1 197 ? -8.930 -4.526 44.672 1.00 49.83 206 ASP C C 1
ATOM 7318 O O . ASP C 1 197 ? -9.083 -5.187 43.618 1.00 50.54 206 ASP C O 1
ATOM 7323 N N . ALA C 1 198 ? -9.932 -4.209 45.486 1.00 49.80 207 ALA C N 1
ATOM 7324 C CA . ALA C 1 198 ? -11.344 -4.520 45.176 1.00 56.25 207 ALA C CA 1
ATOM 7325 C C . ALA C 1 198 ? -11.752 -3.761 43.912 1.00 46.47 207 ALA C C 1
ATOM 7326 O O . ALA C 1 198 ? -11.336 -2.601 43.734 1.00 54.99 207 ALA C O 1
ATOM 7328 N N . ARG C 1 199 ? -12.514 -4.410 43.046 1.00 51.85 208 ARG C N 1
ATOM 7329 C CA . ARG C 1 199 ? -13.024 -3.774 41.808 1.00 50.39 208 ARG C CA 1
ATOM 7330 C C . ARG C 1 199 ? -14.514 -3.510 41.950 1.00 45.95 208 ARG C C 1
ATOM 7331 O O . ARG C 1 199 ? -15.126 -3.013 41.000 1.00 41.86 208 ARG C O 1
ATOM 7339 N N . ALA C 1 200 ? -15.054 -3.835 43.115 1.00 45.51 209 ALA C N 1
ATOM 7340 C CA . ALA C 1 200 ? -16.429 -3.505 43.516 1.00 42.62 209 ALA C CA 1
ATOM 7341 C C . ALA C 1 200 ? -16.499 -3.563 45.034 1.00 48.01 209 ALA C C 1
ATOM 7342 O O . ALA C 1 200 ? -15.915 -4.475 45.632 1.00 45.93 209 ALA C O 1
ATOM 7344 N N . VAL C 1 201 ? -17.166 -2.590 45.627 1.00 45.94 210 VAL C N 1
ATOM 7345 C CA . VAL C 1 201 ? -17.454 -2.623 47.078 1.00 43.36 210 VAL C CA 1
ATOM 7346 C C . VAL C 1 201 ? -18.962 -2.531 47.243 1.00 55.21 210 VAL C C 1
ATOM 7347 O O . VAL C 1 201 ? -19.541 -1.523 46.852 1.00 46.61 210 VAL C O 1
ATOM 7351 N N . LEU C 1 202 ? -19.555 -3.567 47.815 1.00 47.23 211 LEU C N 1
ATOM 7352 C CA . LEU C 1 202 ? -21.025 -3.721 47.862 1.00 46.81 211 LEU C CA 1
ATOM 7353 C C . LEU C 1 202 ? -21.516 -3.510 49.292 1.00 52.05 211 LEU C C 1
ATOM 7354 O O . LEU C 1 202 ? -21.093 -4.229 50.218 1.00 49.23 211 LEU C O 1
ATOM 7359 N N . LEU C 1 203 ? -22.415 -2.556 49.453 1.00 47.12 212 LEU C N 1
ATOM 7360 C CA . LEU C 1 203 ? -22.866 -2.116 50.792 1.00 54.65 212 LEU C CA 1
ATOM 7361 C C . LEU C 1 203 ? -24.292 -2.571 51.090 1.00 47.32 212 LEU C C 1
ATOM 7362 O O . LEU C 1 203 ? -25.176 -2.427 50.241 1.00 53.60 212 LEU C O 1
ATOM 7367 N N . ALA C 1 204 ? -24.520 -3.048 52.308 1.00 53.47 213 ALA C N 1
ATOM 7368 C CA . ALA C 1 204 ? -25.871 -3.387 52.806 1.00 48.71 213 ALA C CA 1
ATOM 7369 C C . ALA C 1 204 ? -25.910 -3.268 54.329 1.00 53.21 213 ALA C C 1
ATOM 7370 O O . ALA C 1 204 ? -24.869 -3.438 54.974 1.00 60.59 213 ALA C O 1
ATOM 7372 N N . GLU C 1 205 ? -27.083 -3.020 54.891 1.00 55.07 214 GLU C N 1
ATOM 7373 C CA . GLU C 1 205 ? -27.238 -3.042 56.362 1.00 64.28 214 GLU C CA 1
ATOM 7374 C C . GLU C 1 205 ? -27.666 -4.446 56.762 1.00 59.49 214 GLU C C 1
ATOM 7375 O O . GLU C 1 205 ? -27.267 -4.918 57.832 1.00 52.65 214 GLU C O 1
ATOM 7381 N N . GLU C 1 206 ? -28.488 -5.065 55.935 1.00 50.14 215 GLU C N 1
ATOM 7382 C CA . GLU C 1 206 ? -29.021 -6.410 56.218 1.00 50.07 215 GLU C CA 1
ATOM 7383 C C . GLU C 1 206 ? -29.228 -7.065 54.871 1.00 61.07 215 GLU C C 1
ATOM 7384 O O . GLU C 1 206 ? -29.896 -6.460 54.026 1.00 63.06 215 GLU C O 1
ATOM 7390 N N . SER C 1 207 ? -28.633 -8.229 54.669 1.00 62.35 216 SER C N 1
ATOM 7391 C CA . SER C 1 207 ? -28.625 -8.893 53.347 1.00 61.39 216 SER C CA 1
ATOM 7392 C C . SER C 1 207 ? -29.572 -10.084 53.358 1.00 64.08 216 SER C C 1
ATOM 7393 O O . SER C 1 207 ? -30.765 -9.905 53.574 1.00 71.54 216 SER C O 1
ATOM 7396 N N . GLY C 1 208 ? -29.038 -11.276 53.144 1.00 77.55 217 GLY C N 1
ATOM 7397 C CA . GLY C 1 208 ? -29.822 -12.518 53.166 1.00 74.42 217 GLY C CA 1
ATOM 7398 C C . GLY C 1 208 ? -29.856 -13.124 54.552 1.00 66.80 217 GLY C C 1
ATOM 7399 O O . GLY C 1 208 ? -29.767 -12.386 55.543 1.00 79.93 217 GLY C O 1
ATOM 7400 N N . GLY C 1 209 ? -29.928 -14.449 54.609 1.00 70.60 218 GLY C N 1
ATOM 7401 C CA . GLY C 1 209 ? -30.129 -15.202 55.857 1.00 58.96 218 GLY C CA 1
ATOM 7402 C C . GLY C 1 209 ? -28.910 -15.184 56.757 1.00 53.20 218 GLY C C 1
ATOM 7403 O O . GLY C 1 209 ? -28.327 -16.254 56.946 1.00 52.44 218 GLY C O 1
ATOM 7404 N N . HIS C 1 210 ? -28.567 -14.035 57.349 1.00 47.97 219 HIS C N 1
ATOM 7405 C CA . HIS C 1 210 ? -27.571 -13.921 58.455 1.00 49.47 219 HIS C CA 1
ATOM 7406 C C . HIS C 1 210 ? -26.212 -14.523 58.088 1.00 45.22 219 HIS C C 1
ATOM 7407 O O . HIS C 1 210 ? -25.808 -15.547 58.644 1.00 48.46 219 HIS C O 1
ATOM 7414 N N . PRO C 1 211 ? -25.481 -13.909 57.133 1.00 46.10 220 PRO C N 1
ATOM 7415 C CA . PRO C 1 211 ? -24.111 -14.296 56.796 1.00 53.60 220 PRO C CA 1
ATOM 7416 C C . PRO C 1 211 ? -23.110 -13.875 57.882 1.00 47.39 220 PRO C C 1
ATOM 7417 O O . PRO C 1 211 ? -23.432 -13.028 58.690 1.00 46.52 220 PRO C O 1
ATOM 7421 N N . PHE C 1 212 ? -21.920 -14.467 57.862 1.00 47.22 221 PHE C N 1
ATOM 7422 C CA . PHE C 1 212 ? -20.862 -14.298 58.887 1.00 54.24 221 PHE C CA 1
ATOM 7423 C C . PHE C 1 212 ? -20.403 -12.843 59.052 1.00 48.91 221 PHE C C 1
ATOM 7424 O O . PHE C 1 212 ? -20.223 -12.406 60.202 1.00 56.36 221 PHE C O 1
ATOM 7432 N N . ASP C 1 213 ? -20.136 -12.126 57.972 1.00 41.89 222 ASP C N 1
ATOM 7433 C CA . ASP C 1 213 ? -19.557 -10.766 58.100 1.00 55.03 222 ASP C CA 1
ATOM 7434 C C . ASP C 1 213 ? -20.568 -9.858 58.805 1.00 52.71 222 ASP C C 1
ATOM 7435 O O . ASP C 1 213 ? -20.171 -9.090 59.695 1.00 53.00 222 ASP C O 1
ATOM 7440 N N . GLU C 1 214 ? -21.837 -9.957 58.423 1.00 52.17 223 GLU C N 1
ATOM 7441 C CA . GLU C 1 214 ? -22.909 -9.139 59.030 1.00 46.70 223 GLU C CA 1
ATOM 7442 C C . GLU C 1 214 ? -23.099 -9.627 60.466 1.00 47.82 223 GLU C C 1
ATOM 7443 O O . GLU C 1 214 ? -23.322 -8.791 61.338 1.00 54.96 223 GLU C O 1
ATOM 7449 N N . ALA C 1 215 ? -22.949 -10.921 60.728 1.00 48.93 224 ALA C N 1
ATOM 7450 C CA . ALA C 1 215 ? -23.091 -11.446 62.103 1.00 48.79 224 ALA C CA 1
ATOM 7451 C C . ALA C 1 215 ? -22.091 -10.733 63.012 1.00 48.03 224 ALA C C 1
ATOM 7452 O O . ALA C 1 215 ? -22.429 -10.475 64.167 1.00 53.20 224 ALA C O 1
ATOM 7454 N N . CYS C 1 216 ? -20.915 -10.400 62.488 1.00 45.59 225 CYS C N 1
ATOM 7455 C CA . CYS C 1 216 ? -19.838 -9.722 63.252 1.00 53.55 225 CYS C CA 1
ATOM 7456 C C . CYS C 1 216 ? -20.089 -8.214 63.375 1.00 55.66 225 CYS C C 1
ATOM 7457 O O . CYS C 1 216 ? -19.910 -7.678 64.482 1.00 50.55 225 CYS C O 1
ATOM 7460 N N . SER C 1 217 ? -20.474 -7.522 62.306 1.00 50.61 226 SER C N 1
ATOM 7461 C CA . SER C 1 217 ? -20.536 -6.035 62.328 1.00 59.26 226 SER C CA 1
ATOM 7462 C C . SER C 1 217 ? -21.939 -5.478 62.598 1.00 61.00 226 SER C C 1
ATOM 7463 O O . SER C 1 217 ? -22.030 -4.366 63.137 1.00 62.49 226 SER C O 1
ATOM 7466 N N . ALA C 1 218 ? -22.994 -6.173 62.183 1.00 54.03 227 ALA C N 1
ATOM 7467 C CA . ALA C 1 218 ? -24.379 -5.647 62.248 1.00 58.10 227 ALA C CA 1
ATOM 7468 C C . ALA C 1 218 ? -24.796 -5.372 63.690 1.00 60.18 227 ALA C C 1
ATOM 7469 O O . ALA C 1 218 ? -25.447 -4.363 63.932 1.00 59.79 227 ALA C O 1
ATOM 7471 N N . PRO C 1 219 ? -24.466 -6.239 64.679 1.00 62.87 228 PRO C N 1
ATOM 7472 C CA . PRO C 1 219 ? -24.923 -6.066 66.060 1.00 62.01 228 PRO C CA 1
ATOM 7473 C C . PRO C 1 219 ? -24.607 -4.687 66.641 1.00 62.65 228 PRO C C 1
ATOM 7474 O O . PRO C 1 219 ? -25.360 -4.182 67.424 1.00 60.87 228 PRO C O 1
ATOM 7478 N N . TRP C 1 220 ? -23.511 -4.092 66.223 1.00 63.45 229 TRP C N 1
ATOM 7479 C CA . TRP C 1 220 ? -23.111 -2.785 66.779 1.00 60.92 229 TRP C CA 1
ATOM 7480 C C . TRP C 1 220 ? -24.042 -1.706 66.242 1.00 68.26 229 TRP C C 1
ATOM 7481 O O . TRP C 1 220 ? -24.378 -0.784 66.984 1.00 71.72 229 TRP C O 1
ATOM 7492 N N . MET C 1 221 ? -24.467 -1.860 64.997 1.00 60.10 230 MET C N 1
ATOM 7493 C CA . MET C 1 221 ? -25.391 -0.920 64.329 1.00 66.16 230 MET C CA 1
ATOM 7494 C C . MET C 1 221 ? -26.772 -1.100 64.954 1.00 67.62 230 MET C C 1
ATOM 7495 O O . MET C 1 221 ? -27.425 -0.092 65.295 1.00 69.58 230 MET C O 1
ATOM 7500 N N . ASN C 1 222 ? -27.174 -2.345 65.134 1.00 65.00 231 ASN C N 1
ATOM 7501 C CA . ASN C 1 222 ? -28.526 -2.646 65.647 1.00 59.45 231 ASN C CA 1
ATOM 7502 C C . ASN C 1 222 ? -28.605 -2.286 67.132 1.00 68.85 231 ASN C C 1
ATOM 7503 O O . ASN C 1 222 ? -29.671 -1.810 67.550 1.00 75.88 231 ASN C O 1
ATOM 7508 N N . LEU C 1 223 ? -27.522 -2.464 67.892 1.00 72.21 232 LEU C N 1
ATOM 7509 C CA . LEU C 1 223 ? -27.538 -2.102 69.332 1.00 71.92 232 LEU C CA 1
ATOM 7510 C C . LEU C 1 223 ? -27.547 -0.577 69.442 1.00 71.38 232 LEU C C 1
ATOM 7511 O O . LEU C 1 223 ? -28.257 -0.064 70.316 1.00 76.07 232 LEU C O 1
ATOM 7516 N N . SER C 1 224 ? -26.827 0.127 68.572 1.00 67.81 233 SER C N 1
ATOM 7517 C CA . SER C 1 224 ? -26.797 1.609 68.587 1.00 73.04 233 SER C CA 1
ATOM 7518 C C . SER C 1 224 ? -28.234 2.115 68.447 1.00 76.10 233 SER C C 1
ATOM 7519 O O . SER C 1 224 ? -28.636 3.031 69.188 1.00 75.10 233 SER C O 1
ATOM 7522 N N . ARG C 1 225 ? -28.990 1.483 67.558 1.00 76.72 234 ARG C N 1
ATOM 7523 C CA . ARG C 1 225 ? -30.402 1.845 67.294 1.00 67.44 234 ARG C CA 1
ATOM 7524 C C . ARG C 1 225 ? -31.285 1.427 68.476 1.00 74.60 234 ARG C C 1
ATOM 7525 O O . ARG C 1 225 ? -32.207 2.184 68.800 1.00 72.59 234 ARG C O 1
ATOM 7533 N N . ALA C 1 226 ? -31.022 0.268 69.083 1.00 74.05 235 ALA C N 1
ATOM 7534 C CA . ALA C 1 226 ? -31.788 -0.261 70.239 1.00 74.72 235 ALA C CA 1
ATOM 7535 C C . ALA C 1 226 ? -31.591 0.649 71.455 1.00 77.54 235 ALA C C 1
ATOM 7536 O O . ALA C 1 226 ? -32.531 0.814 72.238 1.00 79.88 235 ALA C O 1
ATOM 7538 N N . PHE C 1 227 ? -30.399 1.215 71.602 1.00 78.43 236 PHE C N 1
ATOM 7539 C CA . PHE C 1 227 ? -30.016 2.046 72.770 1.00 78.22 236 PHE C CA 1
ATOM 7540 C C . PHE C 1 227 ? -29.479 3.397 72.325 1.00 75.83 236 PHE C C 1
ATOM 7541 O O . PHE C 1 227 ? -28.320 3.704 72.577 1.00 83.01 236 PHE C O 1
ATOM 7549 N N . PRO C 1 228 ? -30.337 4.266 71.749 1.00 78.33 237 PRO C N 1
ATOM 7550 C CA . PRO C 1 228 ? -29.913 5.530 71.139 1.00 81.50 237 PRO C CA 1
ATOM 7551 C C . PRO C 1 228 ? -29.427 6.580 72.147 1.00 88.11 237 PRO C C 1
ATOM 7552 O O . PRO C 1 228 ? -28.873 7.595 71.750 1.00 90.16 237 PRO C O 1
ATOM 7556 N N . ASP C 1 229 ? -29.636 6.317 73.434 1.00 90.24 238 ASP C N 1
ATOM 7557 C CA . ASP C 1 229 ? -29.212 7.246 74.516 1.00 91.54 238 ASP C CA 1
ATOM 7558 C C . ASP C 1 229 ? -27.769 6.964 74.933 1.00 89.39 238 ASP C C 1
ATOM 7559 O O . ASP C 1 229 ? -27.275 7.661 75.826 1.00 91.15 238 ASP C O 1
ATOM 7564 N N . TYR C 1 230 ? -27.123 5.971 74.338 1.00 90.96 239 TYR C N 1
ATOM 7565 C CA . TYR C 1 230 ? -25.751 5.584 74.730 1.00 86.76 239 TYR C CA 1
ATOM 7566 C C . TYR C 1 230 ? -24.862 5.547 73.503 1.00 84.36 239 TYR C C 1
ATOM 7567 O O . TYR C 1 230 ? -25.305 5.194 72.420 1.00 79.79 239 TYR C O 1
ATOM 7576 N N . PRO C 1 231 ? -23.581 5.920 73.662 1.00 83.52 240 PRO C N 1
ATOM 7577 C CA . PRO C 1 231 ? -22.595 5.797 72.588 1.00 84.90 240 PRO C CA 1
ATOM 7578 C C . PRO C 1 231 ? -22.172 4.337 72.351 1.00 83.04 240 PRO C C 1
ATOM 7579 O O . PRO C 1 231 ? -21.479 3.747 73.171 1.00 78.04 240 PRO C O 1
ATOM 7583 N N . ILE C 1 232 ? -22.602 3.799 71.215 1.00 78.35 241 ILE C N 1
ATOM 7584 C CA . ILE C 1 232 ? -22.247 2.433 70.753 1.00 73.21 241 ILE C CA 1
ATOM 7585 C C . ILE C 1 232 ? -21.655 2.576 69.364 1.00 73.05 241 ILE C C 1
ATOM 7586 O O . ILE C 1 232 ? -22.380 2.688 68.378 1.00 75.06 241 ILE C O 1
ATOM 7591 N N . PRO C 1 233 ? -20.315 2.621 69.281 1.00 73.86 242 PRO C N 1
ATOM 7592 C CA . PRO C 1 233 ? -19.612 2.689 68.008 1.00 72.10 242 PRO C CA 1
ATOM 7593 C C . PRO C 1 233 ? -19.617 1.332 67.295 1.00 65.94 242 PRO C C 1
ATOM 7594 O O . PRO C 1 233 ? -19.842 0.301 67.916 1.00 69.94 242 PRO C O 1
ATOM 7598 N N . LEU C 1 234 ? -19.320 1.352 66.007 1.00 70.24 243 LEU C N 1
ATOM 7599 C CA . LEU C 1 234 ? -19.236 0.108 65.218 1.00 61.53 243 LEU C CA 1
ATOM 7600 C C . LEU C 1 234 ? -17.874 -0.520 65.491 1.00 57.71 243 LEU C C 1
ATOM 7601 O O . LEU C 1 234 ? -16.968 -0.433 64.651 1.00 60.45 243 LEU C O 1
ATOM 7606 N N . ALA C 1 235 ? -17.759 -1.085 66.681 1.00 61.94 244 ALA C N 1
ATOM 7607 C CA . ALA C 1 235 ? -16.513 -1.594 67.281 1.00 60.65 244 ALA C CA 1
ATOM 7608 C C . ALA C 1 235 ? -15.923 -2.717 66.434 1.00 57.94 244 ALA C C 1
ATOM 7609 O O . ALA C 1 235 ? -14.697 -2.834 66.409 1.00 61.53 244 ALA C O 1
ATOM 7611 N N . CYS C 1 236 ? -16.747 -3.544 65.804 1.00 62.87 245 CYS C N 1
ATOM 7612 C CA . CYS C 1 236 ? -16.222 -4.650 64.975 1.00 56.31 245 CYS C CA 1
ATOM 7613 C C . CYS C 1 236 ? -16.355 -4.286 63.505 1.00 58.88 245 CYS C C 1
ATOM 7614 O O . CYS C 1 236 ? -17.487 -4.236 63.002 1.00 57.59 245 CYS C O 1
ATOM 7617 N N . GLN C 1 237 ? -15.225 -4.070 62.844 1.00 58.01 246 GLN C N 1
ATOM 7618 C CA . GLN C 1 237 ? -15.202 -3.702 61.409 1.00 55.98 246 GLN C CA 1
ATOM 7619 C C . GLN C 1 237 ? -14.971 -4.968 60.598 1.00 59.49 246 GLN C C 1
ATOM 7620 O O . GLN C 1 237 ? -13.821 -5.414 60.501 1.00 59.98 246 GLN C O 1
ATOM 7626 N N . SER C 1 238 ? -16.037 -5.510 60.026 1.00 56.22 247 SER C N 1
ATOM 7627 C CA . SER C 1 238 ? -15.972 -6.762 59.245 1.00 56.15 247 SER C CA 1
ATOM 7628 C C . SER C 1 238 ? -16.155 -6.464 57.768 1.00 56.84 247 SER C C 1
ATOM 7629 O O . SER C 1 238 ? -16.863 -5.508 57.395 1.00 55.18 247 SER C O 1
ATOM 7632 N N . ALA C 1 239 ? -15.590 -7.331 56.953 1.00 56.92 248 ALA C N 1
ATOM 7633 C CA . ALA C 1 239 ? -15.825 -7.312 55.504 1.00 56.28 248 ALA C CA 1
ATOM 7634 C C . ALA C 1 239 ? -15.654 -8.715 54.946 1.00 52.32 248 ALA C C 1
ATOM 7635 O O . ALA C 1 239 ? -14.906 -9.532 55.521 1.00 54.28 248 ALA C O 1
ATOM 7637 N N . THR C 1 240 ? -16.314 -8.956 53.830 1.00 44.85 249 THR C N 1
ATOM 7638 C CA . THR C 1 240 ? -16.084 -10.164 53.022 1.00 50.66 249 THR C CA 1
ATOM 7639 C C . THR C 1 240 ? -15.215 -9.781 51.837 1.00 47.21 249 THR C C 1
ATOM 7640 O O . THR C 1 240 ? -15.568 -8.864 51.094 1.00 47.01 249 THR C O 1
ATOM 7644 N N . PHE C 1 241 ? -14.133 -10.507 51.649 1.00 39.15 250 PHE C N 1
ATOM 7645 C CA . PHE C 1 241 ? -13.295 -10.333 50.449 1.00 48.42 250 PHE C CA 1
ATOM 7646 C C . PHE C 1 241 ? -13.483 -11.522 49.529 1.00 48.99 250 PHE C C 1
ATOM 7647 O O . PHE C 1 241 ? -13.076 -12.630 49.882 1.00 49.07 250 PHE C O 1
ATOM 7655 N N . ALA C 1 242 ? -14.050 -11.291 48.365 1.00 35.45 251 ALA C N 1
ATOM 7656 C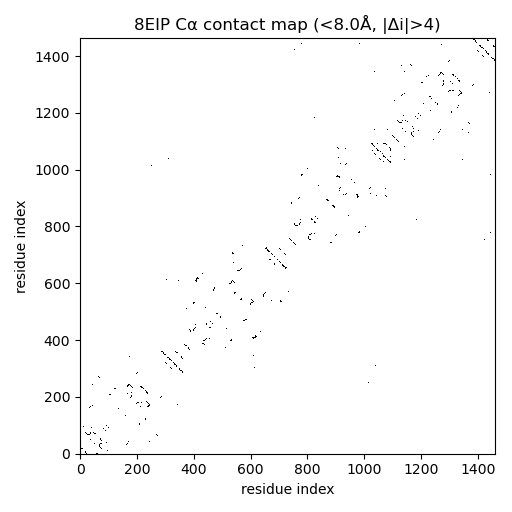 CA . ALA C 1 242 ? -14.032 -12.297 47.294 1.00 42.22 251 ALA C CA 1
ATOM 7657 C C . ALA C 1 242 ? -12.731 -12.083 46.537 1.00 38.88 251 ALA C C 1
ATOM 7658 O O . ALA C 1 242 ? -12.597 -11.061 45.864 1.00 44.62 251 ALA C O 1
ATOM 7660 N N . LEU C 1 243 ? -11.765 -12.957 46.739 1.00 44.84 252 LEU C N 1
ATOM 7661 C CA . LEU C 1 243 ? -10.372 -12.663 46.327 1.00 41.93 252 LEU C CA 1
ATOM 7662 C C . LEU C 1 243 ? -10.154 -12.987 44.851 1.00 39.73 252 LEU C C 1
ATOM 7663 O O . LEU C 1 243 ? -9.057 -12.721 44.339 1.00 53.39 252 LEU C O 1
ATOM 7668 N N . GLY C 1 244 ? -11.145 -13.557 44.188 1.00 43.15 253 GLY C N 1
ATOM 7669 C CA . GLY C 1 244 ? -11.005 -13.967 42.786 1.00 40.57 253 GLY C CA 1
ATOM 7670 C C . GLY C 1 244 ? -11.962 -15.084 42.482 1.00 42.44 253 GLY C C 1
ATOM 7671 O O . GLY C 1 244 ? -13.031 -15.142 43.114 1.00 41.85 253 GLY C O 1
ATOM 7672 N N . SER C 1 245 ? -11.612 -15.912 41.514 1.00 36.87 254 SER C N 1
ATOM 7673 C CA . SER C 1 245 ? -12.458 -17.038 41.077 1.00 36.71 254 SER C CA 1
ATOM 7674 C C . SER C 1 245 ? -12.243 -18.184 42.056 1.00 41.24 254 SER C C 1
ATOM 7675 O O . SER C 1 245 ? -11.160 -18.268 42.643 1.00 43.44 254 SER C O 1
ATOM 7678 N N . ASN C 1 246 ? -13.234 -19.045 42.211 1.00 34.96 255 ASN C N 1
ATOM 7679 C CA . ASN C 1 246 ? -13.166 -20.187 43.156 1.00 45.19 255 ASN C CA 1
ATOM 7680 C C . ASN C 1 246 ? -11.889 -20.998 42.936 1.00 39.82 255 ASN C C 1
ATOM 7681 O O . ASN C 1 246 ? -11.296 -21.454 43.932 1.00 39.93 255 ASN C O 1
ATOM 7686 N N . ASP C 1 247 ? -11.485 -21.179 41.683 1.00 33.28 256 ASP C N 1
ATOM 7687 C CA . ASP C 1 247 ? -10.382 -22.105 41.338 1.00 44.92 256 ASP C CA 1
ATOM 7688 C C . ASP C 1 247 ? -9.086 -21.335 41.086 1.00 34.75 256 ASP C C 1
ATOM 7689 O O . ASP C 1 247 ? -8.120 -21.937 40.592 1.00 47.11 256 ASP C O 1
ATOM 7694 N N . GLU C 1 248 ? -9.043 -20.062 41.447 1.00 37.19 257 GLU C N 1
ATOM 7695 C CA . GLU C 1 248 ? -7.867 -19.227 41.127 1.00 44.23 257 GLU C CA 1
ATOM 7696 C C . GLU C 1 248 ? -6.763 -19.489 42.152 1.00 40.97 257 GLU C C 1
ATOM 7697 O O . GLU C 1 248 ? -6.605 -18.707 43.107 1.00 53.05 257 GLU C O 1
ATOM 7703 N N . VAL C 1 249 ? -6.007 -20.550 41.928 1.00 36.85 258 VAL C N 1
ATOM 7704 C CA . VAL C 1 249 ? -4.889 -20.947 42.819 1.00 40.66 258 VAL C CA 1
ATOM 7705 C C . VAL C 1 249 ? -3.585 -20.615 42.105 1.00 42.16 258 VAL C C 1
ATOM 7706 O O . VAL C 1 249 ? -3.240 -21.284 41.135 1.00 36.85 258 VAL C O 1
ATOM 7710 N N . ASP C 1 250 ? -2.918 -19.573 42.568 1.00 41.66 259 ASP C N 1
ATOM 7711 C CA . ASP C 1 250 ? -1.723 -19.012 41.900 1.00 42.39 259 ASP C CA 1
ATOM 7712 C C . ASP C 1 250 ? -0.779 -18.501 42.980 1.00 49.31 259 ASP C C 1
ATOM 7713 O O . ASP C 1 250 ? -1.249 -17.807 43.916 1.00 50.94 259 ASP C O 1
ATOM 7718 N N . LEU C 1 251 ? 0.497 -18.857 42.861 1.00 59.41 260 LEU C N 1
ATOM 7719 C CA . LEU C 1 251 ? 1.515 -18.527 43.892 1.00 55.09 260 LEU C CA 1
ATOM 7720 C C . LEU C 1 251 ? 1.675 -17.019 43.957 1.00 54.66 260 LEU C C 1
ATOM 7721 O O . LEU C 1 251 ? 1.785 -16.497 45.070 1.00 53.44 260 LEU C O 1
ATOM 7726 N N . ARG C 1 252 ? 1.751 -16.362 42.806 1.00 54.04 261 ARG C N 1
ATOM 7727 C CA . ARG C 1 252 ? 2.040 -14.915 42.778 1.00 55.03 261 ARG C CA 1
ATOM 7728 C C . ARG C 1 252 ? 0.872 -14.221 43.463 1.00 53.77 261 ARG C C 1
ATOM 7729 O O . ARG C 1 252 ? 1.111 -13.378 44.322 1.00 55.61 261 ARG C O 1
ATOM 7737 N N . LEU C 1 253 ? -0.341 -14.604 43.090 1.00 56.14 262 LEU C N 1
ATOM 7738 C CA . LEU C 1 253 ? -1.549 -13.913 43.580 1.00 52.03 262 LEU C CA 1
ATOM 7739 C C . LEU C 1 253 ? -1.644 -14.116 45.086 1.00 44.76 262 LEU C C 1
ATOM 7740 O O . LEU C 1 253 ? -1.932 -13.141 45.784 1.00 42.00 262 LEU C O 1
ATOM 7745 N N . ALA C 1 254 ? -1.469 -15.344 45.558 1.00 47.93 263 ALA C N 1
ATOM 7746 C CA . ALA C 1 254 ? -1.637 -15.654 46.990 1.00 47.75 263 ALA C CA 1
ATOM 7747 C C . ALA C 1 254 ? -0.595 -14.869 47.792 1.00 52.93 263 ALA C C 1
ATOM 7748 O O . ALA C 1 254 ? -0.919 -14.379 48.876 1.00 43.98 263 ALA C O 1
ATOM 7750 N N . GLN C 1 255 ? 0.619 -14.761 47.267 1.00 46.85 264 GLN C N 1
ATOM 7751 C CA . GLN C 1 255 ? 1.697 -14.029 47.968 1.00 60.25 264 GLN C CA 1
ATOM 7752 C C . GLN C 1 255 ? 1.341 -12.546 47.979 1.00 49.82 264 GLN C C 1
ATOM 7753 O O . GLN C 1 255 ? 1.514 -11.926 49.024 1.00 52.15 264 GLN C O 1
ATOM 7759 N N . ASP C 1 256 ? 0.827 -12.012 46.874 1.00 44.63 265 ASP C N 1
ATOM 7760 C CA . ASP C 1 256 ? 0.453 -10.575 46.791 1.00 55.63 265 ASP C CA 1
ATOM 7761 C C . ASP C 1 256 ? -0.688 -10.299 47.777 1.00 52.25 265 ASP C C 1
ATOM 7762 O O . ASP C 1 256 ? -0.697 -9.230 48.398 1.00 51.19 265 ASP C O 1
ATOM 7767 N N . GLN C 1 257 ? -1.641 -11.223 47.888 1.00 43.60 266 GLN C N 1
ATOM 7768 C CA . GLN C 1 257 ? -2.811 -11.032 48.777 1.00 47.72 266 GLN C CA 1
ATOM 7769 C C . GLN C 1 257 ? -2.338 -11.143 50.224 1.00 45.91 266 GLN C C 1
ATOM 7770 O O . GLN C 1 257 ? -2.789 -10.345 51.041 1.00 44.16 266 GLN C O 1
ATOM 7776 N N . ALA C 1 258 ? -1.421 -12.060 50.514 1.00 55.75 267 ALA C N 1
ATOM 7777 C CA . ALA C 1 258 ? -0.847 -12.204 51.870 1.00 44.53 267 ALA C CA 1
ATOM 7778 C C . ALA C 1 258 ? -0.145 -10.898 52.248 1.00 44.22 267 ALA C C 1
ATOM 7779 O O . ALA C 1 258 ? -0.309 -10.439 53.380 1.00 50.14 267 ALA C O 1
ATOM 7781 N N . GLU C 1 259 ? 0.597 -10.312 51.317 1.00 50.62 268 GLU C N 1
ATOM 7782 C CA . GLU C 1 259 ? 1.333 -9.062 51.602 1.00 53.06 268 GLU C CA 1
ATOM 7783 C C . GLU C 1 259 ? 0.316 -7.945 51.840 1.00 55.43 268 GLU C C 1
ATOM 7784 O O . GLU C 1 259 ? 0.545 -7.140 52.751 1.00 60.66 268 GLU C O 1
ATOM 7790 N N . ALA C 1 260 ? -0.771 -7.898 51.070 1.00 55.87 269 ALA C N 1
ATOM 7791 C CA . ALA C 1 260 ? -1.815 -6.863 51.250 1.00 55.58 269 ALA C CA 1
ATOM 7792 C C . ALA C 1 260 ? -2.425 -7.028 52.641 1.00 48.16 269 ALA C C 1
ATOM 7793 O O . ALA C 1 260 ? -2.601 -6.020 53.342 1.00 51.99 269 ALA C O 1
ATOM 7795 N N . LEU C 1 261 ? -2.715 -8.264 53.037 1.00 48.56 270 LEU C N 1
ATOM 7796 C CA . LEU C 1 261 ? -3.370 -8.517 54.344 1.00 50.73 270 LEU C CA 1
ATOM 7797 C C . LEU C 1 261 ? -2.404 -8.087 55.448 1.00 49.36 270 LEU C C 1
ATOM 7798 O O . LEU C 1 261 ? -2.868 -7.515 56.450 1.00 55.80 270 LEU C O 1
ATOM 7803 N N . PHE C 1 262 ? -1.109 -8.331 55.249 1.00 55.43 271 PHE C N 1
ATOM 7804 C CA . PHE C 1 262 ? -0.048 -7.940 56.208 1.00 54.44 271 PHE C CA 1
ATOM 7805 C C . PHE C 1 262 ? -0.058 -6.415 56.331 1.00 51.12 271 PHE C C 1
ATOM 7806 O O . PHE C 1 262 ? -0.066 -5.904 57.456 1.00 55.02 271 PHE C O 1
ATOM 7814 N N . ARG C 1 263 ? -0.111 -5.715 55.200 1.00 45.72 272 ARG C N 1
ATOM 7815 C CA . ARG C 1 263 ? -0.134 -4.229 55.200 1.00 60.19 272 ARG C CA 1
ATOM 7816 C C . ARG C 1 263 ? -1.385 -3.727 55.923 1.00 61.48 272 ARG C C 1
ATOM 7817 O O . ARG C 1 263 ? -1.294 -2.717 56.642 1.00 60.81 272 ARG C O 1
ATOM 7825 N N . ILE C 1 264 ? -2.510 -4.415 55.765 1.00 58.64 273 ILE C N 1
ATOM 7826 C CA . ILE C 1 264 ? -3.766 -4.023 56.459 1.00 54.43 273 ILE C CA 1
ATOM 7827 C C . ILE C 1 264 ? -3.523 -4.161 57.962 1.00 51.29 273 ILE C C 1
ATOM 7828 O O . ILE C 1 264 ? -3.885 -3.225 58.712 1.00 63.98 273 ILE C O 1
ATOM 7833 N N . LEU C 1 265 ? -2.919 -5.273 58.378 1.00 56.20 274 LEU C N 1
ATOM 7834 C CA . LEU C 1 265 ? -2.628 -5.527 59.812 1.00 58.36 274 LEU C CA 1
ATOM 7835 C C . LEU C 1 265 ? -1.677 -4.435 60.323 1.00 60.28 274 LEU C C 1
ATOM 7836 O O . LEU C 1 265 ? -1.874 -3.955 61.453 1.00 63.98 274 LEU C O 1
ATOM 7841 N N . ILE C 1 266 ? -0.692 -4.028 59.528 1.00 61.39 275 ILE C N 1
ATOM 7842 C CA . ILE C 1 266 ? 0.250 -2.969 59.987 1.00 65.22 275 ILE C CA 1
ATOM 7843 C C . ILE C 1 266 ? -0.544 -1.681 60.181 1.00 65.09 275 ILE C C 1
ATOM 7844 O O . ILE C 1 266 ? -0.400 -1.070 61.246 1.00 65.58 275 ILE C O 1
ATOM 7849 N N . ARG C 1 267 ? -1.327 -1.280 59.177 1.00 56.97 276 ARG C N 1
ATOM 7850 C CA . ARG C 1 267 ? -2.049 0.019 59.192 1.00 62.99 276 ARG C CA 1
ATOM 7851 C C . ARG C 1 267 ? -2.966 0.068 60.406 1.00 67.41 276 ARG C C 1
ATOM 7852 O O . ARG C 1 267 ? -3.156 1.149 60.962 1.00 76.42 276 ARG C O 1
ATOM 7860 N N . ARG C 1 268 ? -3.496 -1.073 60.821 1.00 62.34 277 ARG C N 1
ATOM 7861 C CA . ARG C 1 268 ? -4.494 -1.083 61.909 1.00 59.19 277 ARG C CA 1
ATOM 7862 C C . ARG C 1 268 ? -3.878 -1.468 63.252 1.00 66.55 277 ARG C C 1
ATOM 7863 O O . ARG C 1 268 ? -4.661 -1.739 64.177 1.00 57.98 277 ARG C O 1
ATOM 7871 N N . GLY C 1 269 ? -2.547 -1.429 63.374 1.00 65.17 278 GLY C N 1
ATOM 7872 C CA . GLY C 1 269 ? -1.826 -1.474 64.665 1.00 65.18 278 GLY C CA 1
ATOM 7873 C C . GLY C 1 269 ? -1.595 -2.881 65.186 1.00 60.47 278 GLY C C 1
ATOM 7874 O O . GLY C 1 269 ? -1.530 -3.051 66.403 1.00 62.25 278 GLY C O 1
ATOM 7875 N N . PHE C 1 270 ? -1.411 -3.868 64.325 1.00 65.01 279 PHE C N 1
ATOM 7876 C CA . PHE C 1 270 ? -1.119 -5.245 64.789 1.00 61.39 279 PHE C CA 1
ATOM 7877 C C . PHE C 1 270 ? 0.355 -5.585 64.672 1.00 65.08 279 PHE C C 1
ATOM 7878 O O . PHE C 1 270 ? 0.795 -6.580 65.256 1.00 66.49 279 PHE C O 1
ATOM 7886 N N . ILE C 1 271 ? 1.096 -4.795 63.913 1.00 60.45 280 ILE C N 1
ATOM 7887 C CA . ILE C 1 271 ? 2.528 -5.065 63.616 1.00 73.52 280 ILE C CA 1
ATOM 7888 C C . ILE C 1 271 ? 3.314 -3.789 63.911 1.00 77.35 280 ILE C C 1
ATOM 7889 O O . ILE C 1 271 ? 2.852 -2.693 63.488 1.00 75.23 280 ILE C O 1
ATOM 7894 N N . GLU C 1 272 ? 4.477 -3.875 64.567 1.00 82.49 281 GLU C N 1
ATOM 7895 C CA . GLU C 1 272 ? 5.299 -2.649 64.794 1.00 81.30 281 GLU C CA 1
ATOM 7896 C C . GLU C 1 272 ? 6.655 -2.720 64.096 1.00 78.44 281 GLU C C 1
ATOM 7897 O O . GLU C 1 272 ? 7.089 -3.805 63.730 1.00 83.55 281 GLU C O 1
ATOM 7903 N N . ASP C 1 273 ? 7.282 -1.556 63.942 1.00 84.07 282 ASP C N 1
ATOM 7904 C CA . ASP C 1 273 ? 8.593 -1.346 63.267 1.00 79.15 282 ASP C CA 1
ATOM 7905 C C . ASP C 1 273 ? 8.503 -1.776 61.800 1.00 86.24 282 ASP C C 1
ATOM 7906 O O . ASP C 1 273 ? 9.511 -2.244 61.244 1.00 91.51 282 ASP C O 1
ATOM 7911 N N . VAL C 1 274 ? 7.366 -1.571 61.152 1.00 81.59 283 VAL C N 1
ATOM 7912 C CA . VAL C 1 274 ? 7.262 -1.825 59.692 1.00 85.18 283 VAL C CA 1
ATOM 7913 C C . VAL C 1 274 ? 6.576 -0.621 59.068 1.00 82.90 283 VAL C C 1
ATOM 7914 O O . VAL C 1 274 ? 5.591 -0.138 59.622 1.00 78.77 283 VAL C O 1
ATOM 7918 N N . HIS C 1 275 ? 7.083 -0.156 57.940 1.00 86.02 284 HIS C N 1
ATOM 7919 C CA . HIS C 1 275 ? 6.562 1.030 57.232 1.00 87.64 284 HIS C CA 1
ATOM 7920 C C . HIS C 1 275 ? 5.556 0.591 56.169 1.00 86.42 284 HIS C C 1
ATOM 7921 O O . HIS C 1 275 ? 5.814 -0.374 55.457 1.00 84.24 284 HIS C O 1
ATOM 7928 N N . VAL C 1 276 ? 4.455 1.308 56.039 1.00 84.30 285 VAL C N 1
ATOM 7929 C CA . VAL C 1 276 ? 3.412 0.950 55.040 1.00 86.46 285 VAL C CA 1
ATOM 7930 C C . VAL C 1 276 ? 3.504 1.853 53.820 1.00 90.02 285 VAL C C 1
ATOM 7931 O O . VAL C 1 276 ? 3.292 1.350 52.707 1.00 88.33 285 VAL C O 1
ATOM 7935 N N . GLY C 1 277 ? 3.718 3.155 54.017 1.00 86.59 286 GLY C N 1
ATOM 7936 C CA . GLY C 1 277 ? 3.756 4.142 52.924 1.00 89.90 286 GLY C CA 1
ATOM 7937 C C . GLY C 1 277 ? 2.370 4.504 52.424 1.00 91.21 286 GLY C C 1
ATOM 7938 O O . GLY C 1 277 ? 1.366 4.269 53.173 1.00 86.58 286 GLY C O 1
ATOM 7939 N N . GLU C 1 278 ? 2.304 5.001 51.189 1.00 94.33 287 GLU C N 1
ATOM 7940 C CA . GLU C 1 278 ? 1.065 5.572 50.611 1.00 87.51 287 GLU C CA 1
ATOM 7941 C C . GLU C 1 278 ? 0.062 4.445 50.372 1.00 82.98 287 GLU C C 1
ATOM 7942 O O . GLU C 1 278 ? 0.450 3.356 49.893 1.00 80.45 287 GLU C O 1
ATOM 7948 N N . LEU C 1 279 ? -1.202 4.709 50.685 1.00 74.11 288 LEU C N 1
ATOM 7949 C CA . LEU C 1 279 ? -2.316 3.802 50.352 1.00 74.64 288 LEU C CA 1
ATOM 7950 C C . LEU C 1 279 ? -2.469 3.754 48.834 1.00 77.05 288 LEU C C 1
ATOM 7951 O O . LEU C 1 279 ? -2.362 4.783 48.171 1.00 78.47 288 LEU C O 1
ATOM 7956 N N . PRO C 1 280 ? -2.666 2.557 48.246 1.00 69.03 289 PRO C N 1
ATOM 7957 C CA . PRO C 1 280 ? -2.945 2.423 46.821 1.00 64.83 289 PRO C CA 1
ATOM 7958 C C . PRO C 1 280 ? -4.274 3.092 46.469 1.00 74.89 289 PRO C C 1
ATOM 7959 O O . PRO C 1 280 ? -5.127 3.241 47.326 1.00 69.92 289 PRO C O 1
ATOM 7963 N N . GLN C 1 281 ? -4.421 3.459 45.208 1.00 74.27 290 GLN C N 1
ATOM 7964 C CA . GLN C 1 281 ? -5.679 4.036 44.694 1.00 72.55 290 GLN C CA 1
ATOM 7965 C C . GLN C 1 281 ? -6.727 2.928 44.616 1.00 77.63 290 GLN C C 1
ATOM 7966 O O . GLN C 1 281 ? -6.451 1.898 43.990 1.00 74.80 290 GLN C O 1
ATOM 7972 N N . LEU C 1 282 ? -7.915 3.165 45.165 1.00 70.83 291 LEU C N 1
ATOM 7973 C CA . LEU C 1 282 ? -9.057 2.235 44.997 1.00 69.45 291 LEU C CA 1
ATOM 7974 C C . LEU C 1 282 ? -9.625 2.427 43.592 1.00 68.80 291 LEU C C 1
ATOM 7975 O O . LEU C 1 282 ? -9.860 3.579 43.179 1.00 67.23 291 LEU C O 1
ATOM 7980 N N . ALA C 1 283 ? -9.847 1.316 42.899 1.00 59.62 292 ALA C N 1
ATOM 7981 C CA . ALA C 1 283 ? -10.237 1.274 41.472 1.00 67.33 292 ALA C CA 1
ATOM 7982 C C . ALA C 1 283 ? -11.749 1.423 41.293 1.00 59.76 292 ALA C C 1
ATOM 7983 O O . ALA C 1 283 ? -12.214 1.365 40.151 1.00 70.34 292 ALA C O 1
ATOM 7985 N N . CYS C 1 284 ? -12.513 1.574 42.363 1.00 58.87 293 CYS C N 1
ATOM 7986 C CA . CYS C 1 284 ? -13.990 1.611 42.265 1.00 65.09 293 CYS C CA 1
ATOM 7987 C C . CYS C 1 284 ? -14.593 2.479 43.370 1.00 65.61 293 CYS C C 1
ATOM 7988 O O . CYS C 1 284 ? -13.907 2.772 44.369 1.00 67.16 293 CYS C O 1
ATOM 7991 N N . GLU C 1 285 ? -15.867 2.813 43.226 1.00 63.13 294 GLU C N 1
ATOM 7992 C CA . GLU C 1 285 ? -16.629 3.488 44.300 1.00 59.79 294 GLU C CA 1
ATOM 7993 C C . GLU C 1 285 ? -17.403 2.421 45.065 1.00 54.96 294 GLU C C 1
ATOM 7994 O O . GLU C 1 285 ? -17.691 1.361 44.497 1.00 46.40 294 GLU C O 1
ATOM 8000 N N . GLY C 1 286 ? -17.729 2.704 46.318 1.00 53.03 295 GLY C N 1
ATOM 8001 C CA . GLY C 1 286 ? -18.707 1.908 47.069 1.00 54.73 295 GLY C CA 1
ATOM 8002 C C . GLY C 1 286 ? -20.071 2.077 46.459 1.00 60.06 295 GLY C C 1
ATOM 8003 O O . GLY C 1 286 ? -20.445 3.210 46.193 1.00 56.27 295 GLY C O 1
ATOM 8004 N N . THR C 1 287 ? -20.776 0.982 46.221 1.00 53.49 296 THR C N 1
ATOM 8005 C CA . THR C 1 287 ? -22.147 1.013 45.674 1.00 50.57 296 THR C CA 1
ATOM 8006 C C . THR C 1 287 ? -23.044 0.180 46.572 1.00 57.35 296 THR C C 1
ATOM 8007 O O . THR C 1 287 ? -22.544 -0.673 47.307 1.00 57.79 296 THR C O 1
ATOM 8011 N N . LEU C 1 288 ? -24.342 0.375 46.475 1.00 51.23 297 LEU C N 1
ATOM 8012 C CA . LEU C 1 288 ? -25.276 -0.448 47.272 1.00 47.25 297 LEU C CA 1
ATOM 8013 C C . LEU C 1 288 ? -25.429 -1.816 46.628 1.00 50.49 297 LEU C C 1
ATOM 8014 O O . LEU C 1 288 ? -25.493 -1.908 45.399 1.00 51.98 297 LEU C O 1
ATOM 8019 N N . LEU C 1 289 ? -25.592 -2.828 47.460 1.00 45.75 298 LEU C N 1
ATOM 8020 C CA . LEU C 1 289 ? -25.813 -4.211 47.001 1.00 42.01 298 LEU C CA 1
ATOM 8021 C C . LEU C 1 289 ? -27.129 -4.237 46.236 1.00 50.56 298 LEU C C 1
ATOM 8022 O O . LEU C 1 289 ? -27.189 -4.921 45.224 1.00 48.08 298 LEU C O 1
ATOM 8027 N N . GLU C 1 290 ? -28.112 -3.448 46.665 1.00 48.56 299 GLU C N 1
ATOM 8028 C CA . GLU C 1 290 ? -29.444 -3.444 46.012 1.00 62.05 299 GLU C CA 1
ATOM 8029 C C . GLU C 1 290 ? -29.349 -2.770 44.636 1.00 56.71 299 GLU C C 1
ATOM 8030 O O . GLU C 1 290 ? -30.306 -2.878 43.883 1.00 63.65 299 GLU C O 1
ATOM 8036 N N . ALA C 1 291 ? -28.238 -2.107 44.317 1.00 58.25 300 ALA C N 1
ATOM 8037 C CA . ALA C 1 291 ? -28.013 -1.471 42.997 1.00 58.32 300 ALA C CA 1
ATOM 8038 C C . ALA C 1 291 ? -27.271 -2.449 42.087 1.00 60.38 300 ALA C C 1
ATOM 8039 O O . ALA C 1 291 ? -27.065 -2.141 40.902 1.00 49.16 300 ALA C O 1
ATOM 8041 N N . MET C 1 292 ? -26.866 -3.592 42.628 1.00 50.84 301 MET C N 1
ATOM 8042 C CA . MET C 1 292 ? -26.138 -4.613 41.853 1.00 54.84 301 MET C CA 1
ATOM 8043 C C . MET C 1 292 ? -27.158 -5.432 41.071 1.00 51.96 301 MET C C 1
ATOM 8044 O O . MET C 1 292 ? -28.173 -5.865 41.645 1.00 53.94 301 MET C O 1
ATOM 8049 N N . GLN C 1 293 ? -26.882 -5.668 39.803 1.00 46.85 302 GLN C N 1
ATOM 8050 C CA . GLN C 1 293 ? -27.783 -6.504 38.992 1.00 45.11 302 GLN C CA 1
ATOM 8051 C C . GLN C 1 293 ? -27.245 -7.927 38.998 1.00 48.57 302 GLN C C 1
ATOM 8052 O O . GLN C 1 293 ? -26.097 -8.139 38.655 1.00 51.58 302 GLN C O 1
ATOM 8058 N N . GLN C 1 294 ? -28.098 -8.873 39.329 1.00 42.33 303 GLN C N 1
ATOM 8059 C CA . GLN C 1 294 ? -27.820 -10.297 39.088 1.00 45.64 303 GLN C CA 1
ATOM 8060 C C . GLN C 1 294 ? -28.328 -10.602 37.692 1.00 51.26 303 GLN C C 1
ATOM 8061 O O . GLN C 1 294 ? -29.495 -10.307 37.424 1.00 53.48 303 GLN C O 1
ATOM 8067 N N . LEU C 1 295 ? -27.482 -11.154 36.849 1.00 52.98 304 LEU C N 1
ATOM 8068 C CA . LEU C 1 295 ? -27.918 -11.614 35.522 1.00 45.07 304 LEU C CA 1
ATOM 8069 C C . LEU C 1 295 ? -28.450 -13.016 35.713 1.00 47.07 304 LEU C C 1
ATOM 8070 O O . LEU C 1 295 ? -27.713 -13.848 36.237 1.00 48.15 304 LEU C O 1
ATOM 8075 N N . LYS C 1 296 ? -29.679 -13.258 35.310 1.00 47.14 305 LYS C N 1
ATOM 8076 C CA . LYS C 1 296 ? -30.231 -14.609 35.494 1.00 50.69 305 LYS C CA 1
ATOM 8077 C C . LYS C 1 296 ? -30.582 -15.210 34.152 1.00 44.84 305 LYS C C 1
ATOM 8078 O O . LYS C 1 296 ? -31.093 -14.507 33.271 1.00 51.99 305 LYS C O 1
ATOM 8084 N N . ALA C 1 297 ? -30.355 -16.503 34.055 1.00 45.82 306 ALA C N 1
ATOM 8085 C CA . ALA C 1 297 ? -30.800 -17.297 32.907 1.00 51.51 306 ALA C CA 1
ATOM 8086 C C . ALA C 1 297 ? -32.300 -17.512 33.045 1.00 57.55 306 ALA C C 1
ATOM 8087 O O . ALA C 1 297 ? -32.759 -18.027 34.053 1.00 52.67 306 ALA C O 1
ATOM 8089 N N . PRO C 1 298 ? -33.100 -17.105 32.045 1.00 60.03 307 PRO C N 1
ATOM 8090 C CA . PRO C 1 298 ? -34.542 -17.332 32.049 1.00 65.55 307 PRO C CA 1
ATOM 8091 C C . PRO C 1 298 ? -34.878 -18.765 31.635 1.00 61.01 307 PRO C C 1
ATOM 8092 O O . PRO C 1 298 ? -36.012 -19.171 31.741 1.00 63.75 307 PRO C O 1
ATOM 8096 N N . CYS C 1 299 ? -33.883 -19.503 31.161 1.00 55.24 308 CYS C N 1
ATOM 8097 C CA . CYS C 1 299 ? -34.097 -20.882 30.669 1.00 52.24 308 CYS C CA 1
ATOM 8098 C C . CYS C 1 299 ? -32.796 -21.675 30.750 1.00 55.12 308 CYS C C 1
ATOM 8099 O O . CYS C 1 299 ? -31.727 -21.082 31.003 1.00 60.78 308 CYS C O 1
ATOM 8102 N N . GLN C 1 300 ? -32.884 -22.977 30.513 1.00 51.12 309 GLN C N 1
ATOM 8103 C CA . GLN C 1 300 ? -31.702 -23.866 30.478 1.00 53.31 309 GLN C CA 1
ATOM 8104 C C . GLN C 1 300 ? -30.967 -23.670 29.151 1.00 53.26 309 GLN C C 1
ATOM 8105 O O . GLN C 1 300 ? -31.621 -23.330 28.151 1.00 55.62 309 GLN C O 1
ATOM 8111 N N . GLY C 1 301 ? -29.657 -23.907 29.142 1.00 49.76 310 GLY C N 1
ATOM 8112 C CA . GLY C 1 301 ? -28.863 -23.899 27.895 1.00 43.63 310 GLY C CA 1
ATOM 8113 C C . GLY C 1 301 ? -27.433 -23.421 28.085 1.00 46.98 310 GLY C C 1
ATOM 8114 O O . GLY C 1 301 ? -27.010 -23.175 29.237 1.00 48.54 310 GLY C O 1
ATOM 8115 N N . LEU C 1 302 ? -26.698 -23.302 26.978 1.00 42.36 311 LEU C N 1
ATOM 8116 C CA . LEU C 1 302 ? -25.274 -22.896 27.000 1.00 47.91 311 LEU C CA 1
ATOM 8117 C C . LEU C 1 302 ? -25.190 -21.436 27.400 1.00 47.06 311 LEU C C 1
ATOM 8118 O O . LEU C 1 302 ? -25.980 -20.645 26.888 1.00 50.24 311 LEU C O 1
ATOM 8123 N N . ILE C 1 303 ? -24.220 -21.079 28.225 1.00 45.92 312 ILE C N 1
ATOM 8124 C CA . ILE C 1 303 ? -24.043 -19.651 28.570 1.00 37.45 312 ILE C CA 1
ATOM 8125 C C . ILE C 1 303 ? -22.980 -19.067 27.663 1.00 46.78 312 ILE C C 1
ATOM 8126 O O . ILE C 1 303 ? -21.805 -19.415 27.785 1.00 50.27 312 ILE C O 1
ATOM 8131 N N . VAL C 1 304 ? -23.399 -18.152 26.820 1.00 42.00 313 VAL C N 1
ATOM 8132 C CA . VAL C 1 304 ? -22.495 -17.512 25.842 1.00 42.86 313 VAL C CA 1
ATOM 8133 C C . VAL C 1 304 ? -22.338 -16.062 26.252 1.00 45.49 313 VAL C C 1
ATOM 8134 O O . VAL C 1 304 ? -23.300 -15.326 26.172 1.00 44.58 313 VAL C O 1
ATOM 8138 N N . TYR C 1 305 ? -21.158 -15.667 26.685 1.00 48.87 314 TYR C N 1
ATOM 8139 C CA . TYR C 1 305 ? -20.931 -14.279 27.142 1.00 48.75 314 TYR C CA 1
ATOM 8140 C C . TYR C 1 305 ? -20.504 -13.427 25.957 1.00 51.53 314 TYR C C 1
ATOM 8141 O O . TYR C 1 305 ? -19.718 -13.880 25.118 1.00 55.46 314 TYR C O 1
ATOM 8150 N N . HIS C 1 306 ? -20.987 -12.196 25.928 1.00 44.08 315 HIS C N 1
ATOM 8151 C CA . HIS C 1 306 ? -20.611 -11.200 24.901 1.00 51.75 315 HIS C CA 1
ATOM 8152 C C . HIS C 1 306 ? -19.704 -10.154 25.538 1.00 52.93 315 HIS C C 1
ATOM 8153 O O . HIS C 1 306 ? -19.291 -9.209 24.843 1.00 58.24 315 HIS C O 1
ATOM 8160 N N . ASN C 1 307 ? -19.496 -10.235 26.848 1.00 51.41 316 ASN C N 1
ATOM 8161 C CA . ASN C 1 307 ? -18.604 -9.301 27.575 1.00 49.75 316 ASN C CA 1
ATOM 8162 C C . ASN C 1 307 ? -17.556 -10.076 28.354 1.00 54.79 316 ASN C C 1
ATOM 8163 O O . ASN C 1 307 ? -17.851 -11.163 28.859 1.00 45.92 316 ASN C O 1
ATOM 8168 N N . ARG C 1 308 ? -16.384 -9.484 28.475 1.00 50.59 317 ARG C N 1
ATOM 8169 C CA . ARG C 1 308 ? -15.277 -10.066 29.251 1.00 53.24 317 ARG C CA 1
ATOM 8170 C C . ARG C 1 308 ? -15.476 -9.706 30.711 1.00 49.04 317 ARG C C 1
ATOM 8171 O O . ARG C 1 308 ? -16.168 -8.726 31.043 1.00 51.81 317 ARG C O 1
ATOM 8179 N N . LEU C 1 309 ? -14.862 -10.498 31.559 1.00 49.12 318 LEU C N 1
ATOM 8180 C CA . LEU C 1 309 ? -14.826 -10.195 32.996 1.00 48.53 318 LEU C CA 1
ATOM 8181 C C . LEU C 1 309 ? -14.136 -8.849 33.173 1.00 50.18 318 LEU C C 1
ATOM 8182 O O . LEU C 1 309 ? -13.051 -8.681 32.640 1.00 50.64 318 LEU C O 1
ATOM 8187 N N . GLY C 1 310 ? -14.787 -7.926 33.861 1.00 47.38 319 GLY C N 1
ATOM 8188 C CA . GLY C 1 310 ? -14.234 -6.594 34.167 1.00 42.54 319 GLY C CA 1
ATOM 8189 C C . GLY C 1 310 ? -14.659 -5.518 33.176 1.00 47.12 319 GLY C C 1
ATOM 8190 O O . GLY C 1 310 ? -14.338 -4.340 33.425 1.00 48.68 319 GLY C O 1
ATOM 8191 N N . ASP C 1 311 ? -15.365 -5.868 32.099 1.00 45.32 320 ASP C N 1
ATOM 8192 C CA . ASP C 1 311 ? -15.841 -4.865 31.114 1.00 47.96 320 ASP C CA 1
ATOM 8193 C C . ASP C 1 311 ? -16.850 -3.936 31.783 1.00 56.93 320 ASP C C 1
ATOM 8194 O O . ASP C 1 311 ? -17.636 -4.371 32.647 1.00 48.50 320 ASP C O 1
ATOM 8199 N N . PHE C 1 312 ? -16.836 -2.682 31.385 1.00 49.61 321 PHE C N 1
ATOM 8200 C CA . PHE C 1 312 ? -17.903 -1.735 31.757 1.00 58.71 321 PHE C CA 1
ATOM 8201 C C . PHE C 1 312 ? -19.044 -1.938 30.766 1.00 59.45 321 PHE C C 1
ATOM 8202 O O . PHE C 1 312 ? -18.788 -1.952 29.567 1.00 57.85 321 PHE C O 1
ATOM 8210 N N . VAL C 1 313 ? -20.257 -2.094 31.262 1.00 53.34 322 VAL C N 1
ATOM 8211 C CA . VAL C 1 313 ? -21.439 -2.292 30.378 1.00 64.63 322 VAL C CA 1
ATOM 8212 C C . VAL C 1 313 ? -22.480 -1.216 30.664 1.00 63.92 322 VAL C C 1
ATOM 8213 O O . VAL C 1 313 ? -22.509 -0.670 31.778 1.00 61.12 322 VAL C O 1
ATOM 8217 N N . ARG C 1 314 ? -23.338 -0.951 29.687 1.00 50.64 323 ARG C N 1
ATOM 8218 C CA . ARG C 1 314 ? -24.403 0.060 29.847 1.00 63.32 323 ARG C CA 1
ATOM 8219 C C . ARG C 1 314 ? -25.779 -0.578 29.747 1.00 58.24 323 ARG C C 1
ATOM 8220 O O . ARG C 1 314 ? -25.935 -1.608 29.073 1.00 50.32 323 ARG C O 1
ATOM 8228 N N . SER C 1 315 ? -26.748 0.065 30.385 1.00 56.10 324 SER C N 1
ATOM 8229 C CA . SER C 1 315 ? -28.150 -0.403 30.375 1.00 57.52 324 SER C CA 1
ATOM 8230 C C . SER C 1 315 ? -28.568 -0.604 28.920 1.00 61.55 324 SER C C 1
ATOM 8231 O O . SER C 1 315 ? -28.327 0.298 28.096 1.00 64.94 324 SER C O 1
ATOM 8234 N N . GLY C 1 316 ? -29.116 -1.772 28.617 1.00 51.33 325 GLY C N 1
ATOM 8235 C CA . GLY C 1 316 ? -29.603 -2.110 27.271 1.00 55.62 325 GLY C CA 1
ATOM 8236 C C . GLY C 1 316 ? -28.618 -2.966 26.506 1.00 57.70 325 GLY C C 1
ATOM 8237 O O . GLY C 1 316 ? -29.047 -3.569 25.512 1.00 66.77 325 GLY C O 1
ATOM 8238 N N . ASP C 1 317 ? -27.357 -3.039 26.940 1.00 60.57 326 ASP C N 1
ATOM 8239 C CA . ASP C 1 317 ? -26.325 -3.853 26.250 1.00 51.67 326 ASP C CA 1
ATOM 8240 C C . ASP C 1 317 ? -26.653 -5.341 26.360 1.00 56.33 326 ASP C C 1
ATOM 8241 O O . ASP C 1 317 ? -27.060 -5.822 27.429 1.00 49.27 326 ASP C O 1
ATOM 8246 N N . LYS C 1 318 ? -26.407 -6.070 25.286 1.00 57.98 327 LYS C N 1
ATOM 8247 C CA . LYS C 1 318 ? -26.494 -7.541 25.324 1.00 58.10 327 LYS C CA 1
ATOM 8248 C C . LYS C 1 318 ? -25.223 -8.063 25.986 1.00 53.08 327 LYS C C 1
ATOM 8249 O O . LYS C 1 318 ? -24.132 -7.839 25.449 1.00 61.01 327 LYS C O 1
ATOM 8255 N N . VAL C 1 319 ? -25.353 -8.706 27.130 1.00 54.42 328 VAL C N 1
ATOM 8256 C CA . VAL C 1 319 ? -24.154 -9.095 27.913 1.00 54.07 328 VAL C CA 1
ATOM 8257 C C . VAL C 1 319 ? -23.931 -10.588 27.773 1.00 53.61 328 VAL C C 1
ATOM 8258 O O . VAL C 1 319 ? -22.782 -11.019 27.710 1.00 52.39 328 VAL C O 1
ATOM 8262 N N . VAL C 1 320 ? -25.002 -11.354 27.780 1.00 47.78 329 VAL C N 1
ATOM 8263 C CA . VAL C 1 320 ? -24.886 -12.832 27.751 1.00 47.13 329 VAL C CA 1
ATOM 8264 C C . VAL C 1 320 ? -26.128 -13.393 27.064 1.00 52.36 329 VAL C C 1
ATOM 8265 O O . VAL C 1 320 ? -27.185 -12.748 27.107 1.00 52.89 329 VAL C O 1
ATOM 8269 N N . SER C 1 321 ? -25.986 -14.532 26.400 1.00 46.52 330 SER C N 1
ATOM 8270 C CA . SER C 1 321 ? -27.111 -15.238 25.747 1.00 51.77 330 SER C CA 1
ATOM 8271 C C . SER C 1 321 ? -27.198 -16.663 26.278 1.00 51.54 330 SER C C 1
ATOM 8272 O O . SER C 1 321 ? -26.168 -17.273 26.571 1.00 48.03 330 SER C O 1
ATOM 8275 N N . ILE C 1 322 ? -28.402 -17.202 26.342 1.00 46.46 331 ILE C N 1
ATOM 8276 C CA . ILE C 1 322 ? -28.574 -18.643 26.643 1.00 48.77 331 ILE C CA 1
ATOM 8277 C C . ILE C 1 322 ? -28.908 -19.336 25.332 1.00 50.09 331 ILE C C 1
ATOM 8278 O O . ILE C 1 322 ? -29.879 -18.974 24.679 1.00 52.96 331 ILE C O 1
ATOM 8283 N N . VAL C 1 323 ? -28.107 -20.315 24.973 1.00 52.57 332 VAL C N 1
ATOM 8284 C CA . VAL C 1 323 ? -28.258 -21.004 23.670 1.00 48.50 332 VAL C CA 1
ATOM 8285 C C . VAL C 1 323 ? -28.633 -22.461 23.887 1.00 53.17 332 VAL C C 1
ATOM 8286 O O . VAL C 1 323 ? -27.833 -23.231 24.430 1.00 49.39 332 VAL C O 1
ATOM 8290 N N . ASP C 1 324 ? -29.797 -22.829 23.383 1.00 53.56 333 ASP C N 1
ATOM 8291 C CA . ASP C 1 324 ? -30.246 -24.231 23.371 1.00 51.45 333 ASP C CA 1
ATOM 8292 C C . ASP C 1 324 ? -29.702 -24.847 22.094 1.00 56.40 333 ASP C C 1
ATOM 8293 O O . ASP C 1 324 ? -30.133 -24.483 21.009 1.00 62.04 333 ASP C O 1
ATOM 8298 N N . PRO C 1 325 ? -28.758 -25.795 22.191 1.00 50.39 334 PRO C N 1
ATOM 8299 C CA . PRO C 1 325 ? -28.111 -26.379 21.018 1.00 59.95 334 PRO C CA 1
ATOM 8300 C C . PRO C 1 325 ? -29.098 -27.067 20.062 1.00 54.40 334 PRO C C 1
ATOM 8301 O O . PRO C 1 325 ? -28.771 -27.306 18.917 1.00 55.58 334 PRO C O 1
ATOM 8305 N N . ILE C 1 326 ? -30.283 -27.400 20.560 1.00 59.87 335 ILE C N 1
ATOM 8306 C CA . ILE C 1 326 ? -31.334 -28.069 19.745 1.00 57.19 335 ILE C CA 1
ATOM 8307 C C . ILE C 1 326 ? -32.588 -27.209 19.773 1.00 59.25 335 ILE C C 1
ATOM 8308 O O . ILE C 1 326 ? -33.672 -27.739 19.486 1.00 68.70 335 ILE C O 1
ATOM 8313 N N . GLY C 1 327 ? -32.443 -25.930 20.111 1.00 63.24 336 GLY C N 1
ATOM 8314 C CA . GLY C 1 327 ? -33.595 -25.023 20.218 1.00 64.12 336 GLY C CA 1
ATOM 8315 C C . GLY C 1 327 ? -33.236 -23.585 19.914 1.00 56.71 336 GLY C C 1
ATOM 8316 O O . GLY C 1 327 ? -32.484 -23.323 18.946 1.00 64.18 336 GLY C O 1
ATOM 8317 N N . GLU C 1 328 ? -33.761 -22.679 20.738 1.00 58.96 337 GLU C N 1
ATOM 8318 C CA . GLU C 1 328 ? -33.718 -21.213 20.526 1.00 63.36 337 GLU C CA 1
ATOM 8319 C C . GLU C 1 328 ? -32.615 -20.551 21.352 1.00 66.96 337 GLU C C 1
ATOM 8320 O O . GLU C 1 328 ? -32.099 -21.127 22.321 1.00 57.66 337 GLU C O 1
ATOM 8326 N N . THR C 1 329 ? -32.300 -19.319 20.982 1.00 62.92 338 THR C N 1
ATOM 8327 C CA . THR C 1 329 ? -31.351 -18.450 21.704 1.00 63.13 338 THR C CA 1
ATOM 8328 C C . THR C 1 329 ? -32.111 -17.308 22.376 1.00 57.92 338 THR C C 1
ATOM 8329 O O . THR C 1 329 ? -32.915 -16.637 21.720 1.00 57.70 338 THR C O 1
ATOM 8333 N N . VAL C 1 330 ? -31.787 -17.044 23.630 1.00 56.69 339 VAL C N 1
ATOM 8334 C CA . VAL C 1 330 ? -32.416 -15.942 24.399 1.00 48.35 339 VAL C CA 1
ATOM 8335 C C . VAL C 1 330 ? -31.335 -14.972 24.857 1.00 49.12 339 VAL C C 1
ATOM 8336 O O . VAL C 1 330 ? -30.415 -15.365 25.587 1.00 61.91 339 VAL C O 1
ATOM 8340 N N . ASP C 1 331 ? -31.502 -13.711 24.502 1.00 52.49 340 ASP C N 1
ATOM 8341 C CA . ASP C 1 331 ? -30.532 -12.640 24.833 1.00 53.66 340 ASP C CA 1
ATOM 8342 C C . ASP C 1 331 ? -30.854 -12.042 26.207 1.00 52.72 340 ASP C C 1
ATOM 8343 O O . ASP C 1 331 ? -32.025 -11.744 26.482 1.00 56.14 340 ASP C O 1
ATOM 8348 N N . ILE C 1 332 ? -29.823 -11.814 27.017 1.00 54.18 341 ILE C N 1
ATOM 8349 C CA . ILE C 1 332 ? -29.950 -11.195 28.366 1.00 50.34 341 ILE C CA 1
ATOM 8350 C C . ILE C 1 332 ? -29.254 -9.843 28.375 1.00 53.75 341 ILE C C 1
ATOM 8351 O O . ILE C 1 332 ? -28.047 -9.758 28.038 1.00 56.22 341 ILE C O 1
ATOM 8356 N N . LEU C 1 333 ? -29.979 -8.820 28.804 1.00 47.99 342 LEU C N 1
ATOM 8357 C CA . LEU C 1 333 ? -29.484 -7.424 28.734 1.00 57.08 342 LEU C CA 1
ATOM 8358 C C . LEU C 1 333 ? -29.109 -6.904 30.119 1.00 53.08 342 LEU C C 1
ATOM 8359 O O . LEU C 1 333 ? -29.719 -7.297 31.135 1.00 47.24 342 LEU C O 1
ATOM 8364 N N . ALA C 1 334 ? -28.171 -5.969 30.132 1.00 43.34 343 ALA C N 1
ATOM 8365 C CA . ALA C 1 334 ? -27.847 -5.157 31.318 1.00 50.86 343 ALA C CA 1
ATOM 8366 C C . ALA C 1 334 ? -29.026 -4.225 31.576 1.00 60.42 343 ALA C C 1
ATOM 8367 O O . ALA C 1 334 ? -29.561 -3.649 30.612 1.00 60.53 343 ALA C O 1
ATOM 8369 N N . HIS C 1 335 ? -29.408 -4.046 32.830 1.00 59.23 344 HIS C N 1
ATOM 8370 C CA . HIS C 1 335 ? -30.478 -3.081 33.187 1.00 58.98 344 HIS C CA 1
ATOM 8371 C C . HIS C 1 335 ? -29.879 -1.923 33.970 1.00 57.93 344 HIS C C 1
ATOM 8372 O O . HIS C 1 335 ? -30.640 -1.116 34.504 1.00 64.10 344 HIS C O 1
ATOM 8379 N N . THR C 1 336 ? -28.563 -1.843 34.029 1.00 55.02 345 THR C N 1
ATOM 8380 C CA . THR C 1 336 ? -27.894 -0.743 34.747 1.00 55.93 345 THR C CA 1
ATOM 8381 C C . THR C 1 336 ? -26.494 -0.565 34.186 1.00 58.53 345 THR C C 1
ATOM 8382 O O . THR C 1 336 ? -25.932 -1.534 33.654 1.00 57.06 345 THR C O 1
ATOM 8386 N N . ASP C 1 337 ? -25.963 0.643 34.304 1.00 58.91 346 ASP C N 1
ATOM 8387 C CA . ASP C 1 337 ? -24.564 0.928 33.912 1.00 56.59 346 ASP C CA 1
ATOM 8388 C C . ASP C 1 337 ? -23.669 0.437 35.052 1.00 62.19 346 ASP C C 1
ATOM 8389 O O . ASP C 1 337 ? -24.052 0.624 36.229 1.00 57.63 346 ASP C O 1
ATOM 8394 N N . GLY C 1 338 ? -22.543 -0.195 34.735 1.00 59.62 347 GLY C N 1
ATOM 8395 C CA . GLY C 1 338 ? -21.622 -0.640 35.794 1.00 58.59 347 GLY C CA 1
ATOM 8396 C C . GLY C 1 338 ? -20.582 -1.627 35.309 1.00 56.15 347 GLY C C 1
ATOM 8397 O O . GLY C 1 338 ? -20.427 -1.837 34.087 1.00 59.59 347 GLY C O 1
ATOM 8398 N N . VAL C 1 339 ? -19.850 -2.213 36.245 1.00 64.20 348 VAL C N 1
ATOM 8399 C CA . VAL C 1 339 ? -18.750 -3.144 35.877 1.00 52.75 348 VAL C CA 1
ATOM 8400 C C . VAL C 1 339 ? -19.204 -4.588 36.055 1.00 52.48 348 VAL C C 1
ATOM 8401 O O . VAL C 1 339 ? -19.693 -4.965 37.137 1.00 50.18 348 VAL C O 1
ATOM 8405 N N . LEU C 1 340 ? -18.956 -5.381 35.025 1.00 43.76 349 LEU C N 1
ATOM 8406 C CA . LEU C 1 340 ? -19.257 -6.828 35.033 1.00 47.95 349 LEU C CA 1
ATOM 8407 C C . LEU C 1 340 ? -18.151 -7.516 35.829 1.00 49.47 349 LEU C C 1
ATOM 8408 O O . LEU C 1 340 ? -17.270 -8.148 35.233 1.00 50.06 349 LEU C O 1
ATOM 8413 N N . PHE C 1 341 ? -18.198 -7.382 37.147 1.00 42.11 350 PHE C N 1
ATOM 8414 C CA . PHE C 1 341 ? -17.129 -7.890 38.043 1.00 44.64 350 PHE C CA 1
ATOM 8415 C C . PHE C 1 341 ?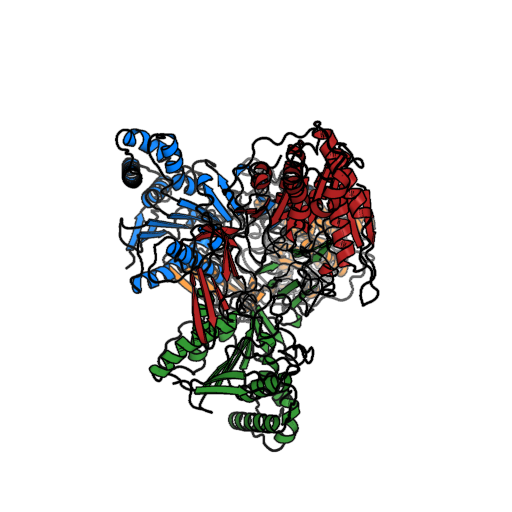 -17.282 -9.404 38.227 1.00 42.25 350 PHE C C 1
ATOM 8416 O O . PHE C 1 341 ? -16.314 -10.035 38.668 1.00 55.92 350 PHE C O 1
ATOM 8424 N N . ALA C 1 342 ? -18.424 -9.998 37.884 1.00 42.17 351 ALA C N 1
ATOM 8425 C CA . ALA C 1 342 ? -18.555 -11.472 37.975 1.00 37.09 351 ALA C CA 1
ATOM 8426 C C . ALA C 1 342 ? -19.328 -12.075 36.808 1.00 41.20 351 ALA C C 1
ATOM 8427 O O . ALA C 1 342 ? -20.270 -11.450 36.294 1.00 42.17 351 ALA C O 1
ATOM 8429 N N . ARG C 1 343 ? -18.931 -13.288 36.437 1.00 40.92 352 ARG C N 1
ATOM 8430 C CA . ARG C 1 343 ? -19.629 -14.127 35.436 1.00 42.36 352 ARG C CA 1
ATOM 8431 C C . ARG C 1 343 ? -19.907 -15.476 36.102 1.00 43.85 352 ARG C C 1
ATOM 8432 O O . ARG C 1 343 ? -20.461 -15.476 37.211 1.00 42.54 352 ARG C O 1
ATOM 8440 N N . HIS C 1 344 ? -19.518 -16.587 35.479 1.00 46.62 353 HIS C N 1
ATOM 8441 C CA . HIS C 1 344 ? -19.604 -17.930 36.100 1.00 45.86 353 HIS C CA 1
ATOM 8442 C C . HIS C 1 344 ? -18.627 -18.882 35.425 1.00 43.78 353 HIS C C 1
ATOM 8443 O O . HIS C 1 344 ? -18.357 -18.714 34.233 1.00 41.89 353 HIS C O 1
ATOM 8450 N N . SER C 1 345 ? -18.144 -19.865 36.171 1.00 35.94 354 SER C N 1
ATOM 8451 C CA . SER C 1 345 ? -17.157 -20.853 35.680 1.00 48.93 354 SER C CA 1
ATOM 8452 C C . SER C 1 345 ? -17.841 -21.961 34.872 1.00 41.40 354 SER C C 1
ATOM 8453 O O . SER C 1 345 ? -17.165 -22.537 34.003 1.00 45.91 354 SER C O 1
ATOM 8456 N N . GLN C 1 346 ? -19.071 -22.348 35.204 1.00 38.98 355 GLN C N 1
ATOM 8457 C CA . GLN C 1 346 ? -19.704 -23.484 34.486 1.00 41.76 355 GLN C CA 1
ATOM 8458 C C . GLN C 1 346 ? -20.695 -22.925 33.472 1.00 49.05 355 GLN C C 1
ATOM 8459 O O . GLN C 1 346 ? -21.763 -22.460 33.878 1.00 45.01 355 GLN C O 1
ATOM 8465 N N . THR C 1 347 ? -20.383 -23.064 32.196 1.00 47.35 356 THR C N 1
ATOM 8466 C CA . THR C 1 347 ? -21.080 -22.332 31.109 1.00 44.48 356 THR C CA 1
ATOM 8467 C C . THR C 1 347 ? -22.308 -23.095 30.605 1.00 51.42 356 THR C C 1
ATOM 8468 O O . THR C 1 347 ? -22.465 -23.235 29.374 1.00 45.73 356 THR C O 1
ATOM 8472 N N . TYR C 1 348 ? -23.200 -23.471 31.515 1.00 46.41 357 TYR C N 1
ATOM 8473 C CA . TYR C 1 348 ? -24.531 -24.039 31.198 1.00 41.64 357 TYR C CA 1
ATOM 8474 C C . TYR C 1 348 ? -25.480 -23.607 32.302 1.00 52.05 357 TYR C C 1
ATOM 8475 O O . TYR C 1 348 ? -25.081 -23.579 33.476 1.00 56.45 357 TYR C O 1
ATOM 8484 N N . ALA C 1 349 ? -26.702 -23.266 31.924 1.00 48.32 358 ALA C N 1
ATOM 8485 C CA . ALA C 1 349 ? -27.689 -22.690 32.856 1.00 53.59 358 ALA C CA 1
ATOM 8486 C C . ALA C 1 349 ? -28.830 -23.659 33.149 1.00 48.61 358 ALA C C 1
ATOM 8487 O O . ALA C 1 349 ? -29.166 -24.539 32.342 1.00 47.47 358 ALA C O 1
ATOM 8489 N N . TYR C 1 350 ? -29.424 -23.423 34.304 1.00 51.25 359 TYR C N 1
ATOM 8490 C CA . TYR C 1 350 ? -30.785 -23.847 34.676 1.00 54.28 359 TYR C CA 1
ATOM 8491 C C . TYR C 1 350 ? -31.550 -22.554 34.909 1.00 47.04 359 TYR C C 1
ATOM 8492 O O . TYR C 1 350 ? -30.946 -21.524 35.204 1.00 45.00 359 TYR C O 1
ATOM 8501 N N . PRO C 1 351 ? -32.889 -22.565 34.797 1.00 58.04 360 PRO C N 1
ATOM 8502 C CA . PRO C 1 351 ? -33.666 -21.346 34.973 1.00 54.15 360 PRO C CA 1
ATOM 8503 C C . PRO C 1 351 ? -33.425 -20.716 36.348 1.00 52.84 360 PRO C C 1
ATOM 8504 O O . PRO C 1 351 ? -33.434 -21.420 37.337 1.00 49.42 360 PRO C O 1
ATOM 8508 N N . ASN C 1 352 ? -33.227 -19.398 36.336 1.00 52.16 361 ASN C N 1
ATOM 8509 C CA . ASN C 1 352 ? -32.976 -18.510 37.504 1.00 61.91 361 ASN C CA 1
ATOM 8510 C C . ASN C 1 352 ? -31.560 -18.690 38.039 1.00 60.83 361 ASN C C 1
ATOM 8511 O O . ASN C 1 352 ? -31.271 -18.137 39.121 1.00 60.57 361 ASN C O 1
ATOM 8516 N N . LYS C 1 353 ? -30.690 -19.356 37.288 1.00 50.74 362 LYS C N 1
ATOM 8517 C CA . LYS C 1 353 ? -29.264 -19.409 37.662 1.00 49.00 362 LYS C CA 1
ATOM 8518 C C . LYS C 1 353 ? -28.687 -18.000 37.553 1.00 44.96 362 LYS C C 1
ATOM 8519 O O . LYS C 1 353 ? -28.883 -17.350 36.514 1.00 47.66 362 LYS C O 1
ATOM 8525 N N . VAL C 1 354 ? -27.958 -17.566 38.568 1.00 46.32 363 VAL C N 1
ATOM 8526 C CA . VAL C 1 354 ? -27.221 -16.288 38.460 1.00 44.61 363 VAL C CA 1
ATOM 8527 C C . VAL C 1 354 ? -25.958 -16.582 37.670 1.00 49.51 363 VAL C C 1
ATOM 8528 O O . VAL C 1 354 ? -25.183 -17.459 38.061 1.00 43.12 363 VAL C O 1
ATOM 8532 N N . ILE C 1 355 ? -25.788 -15.870 36.577 1.00 44.12 364 ILE C N 1
ATOM 8533 C CA . ILE C 1 355 ? -24.704 -16.144 35.600 1.00 47.01 364 ILE C CA 1
ATOM 8534 C C . ILE C 1 355 ? -23.824 -14.903 35.483 1.00 45.01 364 ILE C C 1
ATOM 8535 O O . ILE C 1 355 ? -22.996 -14.861 34.566 1.00 49.00 364 ILE C O 1
ATOM 8540 N N . GLY C 1 356 ? -23.985 -13.923 36.368 1.00 40.28 365 GLY C N 1
ATOM 8541 C CA . GLY C 1 356 ? -23.131 -12.729 36.300 1.00 40.68 365 GLY C CA 1
ATOM 8542 C C . GLY C 1 356 ? -23.607 -11.627 37.205 1.00 46.77 365 GLY C C 1
ATOM 8543 O O . GLY C 1 356 ? -24.756 -11.677 37.643 1.00 48.46 365 GLY C O 1
ATOM 8544 N N . LYS C 1 357 ? -22.755 -10.637 37.441 1.00 40.72 366 LYS C N 1
ATOM 8545 C CA . LYS C 1 357 ? -23.069 -9.508 38.338 1.00 43.70 366 LYS C CA 1
ATOM 8546 C C . LYS C 1 357 ? -22.513 -8.203 37.780 1.00 45.59 366 LYS C C 1
ATOM 8547 O O . LYS C 1 357 ? -21.324 -8.147 37.432 1.00 42.35 366 LYS C O 1
ATOM 8553 N N . ILE C 1 358 ? -23.346 -7.165 37.792 1.00 44.06 367 ILE C N 1
ATOM 8554 C CA . ILE C 1 358 ? -22.962 -5.784 37.389 1.00 44.46 367 ILE C CA 1
ATOM 8555 C C . ILE C 1 358 ? -23.106 -4.855 38.589 1.00 47.88 367 ILE C C 1
ATOM 8556 O O . ILE C 1 358 ? -24.216 -4.728 39.116 1.00 50.72 367 ILE C O 1
ATOM 8561 N N . ALA C 1 359 ? -22.033 -4.167 38.959 1.00 43.65 368 ALA C N 1
ATOM 8562 C CA . ALA C 1 359 ? -22.064 -3.214 40.087 1.00 43.84 368 ALA C CA 1
ATOM 8563 C C . ALA C 1 359 ? -22.498 -1.838 39.581 1.00 53.97 368 ALA C C 1
ATOM 8564 O O . ALA C 1 359 ? -21.658 -1.142 38.965 1.00 57.76 368 ALA C O 1
ATOM 8566 N N . GLY C 1 360 ? -23.765 -1.478 39.820 1.00 55.04 369 GLY C N 1
ATOM 8567 C CA . GLY C 1 360 ? -24.355 -0.200 39.384 1.00 52.14 369 GLY C CA 1
ATOM 8568 C C . GLY C 1 360 ? -24.581 0.749 40.543 1.00 60.60 369 GLY C C 1
ATOM 8569 O O . GLY C 1 360 ? -24.241 0.396 41.680 1.00 60.38 369 GLY C O 1
ATOM 8570 N N . LYS C 1 361 ? -25.167 1.911 40.287 1.00 62.10 370 LYS C N 1
ATOM 8571 C CA . LYS C 1 361 ? -25.329 2.952 41.329 1.00 63.98 370 LYS C CA 1
ATOM 8572 C C . LYS C 1 361 ? -26.802 3.154 41.679 1.00 70.44 370 LYS C C 1
ATOM 8573 O O . LYS C 1 361 ? -27.096 3.492 42.841 1.00 73.45 370 LYS C O 1
ATOM 8579 N N . GLU C 1 362 ? -27.705 2.971 40.725 1.00 74.24 371 GLU C N 1
ATOM 8580 C CA . GLU C 1 362 ? -29.150 3.194 40.986 1.00 77.78 371 GLU C CA 1
ATOM 8581 C C . GLU C 1 362 ? -29.716 1.906 41.571 1.00 75.75 371 GLU C C 1
ATOM 8582 O O . GLU C 1 362 ? -29.537 0.846 40.987 1.00 74.10 371 GLU C O 1
ATOM 8588 N N . PRO C 1 363 ? -30.390 1.964 42.737 1.00 74.17 372 PRO C N 1
ATOM 8589 C CA . PRO C 1 363 ? -31.050 0.803 43.336 1.00 71.27 372 PRO C CA 1
ATOM 8590 C C . PRO C 1 363 ? -32.031 0.105 42.390 1.00 79.49 372 PRO C C 1
ATOM 8591 O O . PRO C 1 363 ? -32.707 0.772 41.656 1.00 80.07 372 PRO C O 1
ATOM 8595 N N . LEU C 1 364 ? -32.106 -1.225 42.481 1.00 78.10 373 LEU C N 1
ATOM 8596 C CA . LEU C 1 364 ? -32.955 -2.087 41.614 1.00 77.00 373 LEU C CA 1
ATOM 8597 C C . LEU C 1 364 ? -33.967 -2.854 42.468 1.00 69.04 373 LEU C C 1
ATOM 8598 O O . LEU C 1 364 ? -34.929 -2.280 42.949 1.00 76.02 373 LEU C O 1
ATOM 8603 N N . SER D 1 2 ? -34.091 -31.351 6.680 1.00 70.87 11 SER D N 1
ATOM 8604 C CA . SER D 1 2 ? -33.563 -32.031 7.885 1.00 65.15 11 SER D CA 1
ATOM 8605 C C . SER D 1 2 ? -34.685 -32.809 8.572 1.00 65.77 11 SER D C 1
ATOM 8606 O O . SER D 1 2 ? -35.718 -32.202 8.906 1.00 69.79 11 SER D O 1
ATOM 8609 N N . ALA D 1 3 ? -34.488 -34.103 8.793 1.00 70.73 12 ALA D N 1
ATOM 8610 C CA . ALA D 1 3 ? -35.442 -34.933 9.554 1.00 70.52 12 ALA D CA 1
ATOM 8611 C C . ALA D 1 3 ? -35.150 -34.760 11.042 1.00 76.98 12 ALA D C 1
ATOM 8612 O O . ALA D 1 3 ? -33.998 -34.530 11.420 1.00 73.46 12 ALA D O 1
ATOM 8614 N N . CYS D 1 4 ? -36.161 -34.888 11.876 1.00 80.52 13 CYS D N 1
ATOM 8615 C CA . CYS D 1 4 ? -35.955 -34.785 13.331 1.00 72.20 13 CYS D CA 1
ATOM 8616 C C . CYS D 1 4 ? -36.705 -35.903 14.042 1.00 78.14 13 CYS D C 1
ATOM 8617 O O . CYS D 1 4 ? -37.920 -36.022 13.874 1.00 83.58 13 CYS D O 1
ATOM 8620 N N . GLU D 1 5 ? -35.974 -36.683 14.823 1.00 64.96 14 GLU D N 1
ATOM 8621 C CA . GLU D 1 5 ? -36.520 -37.780 15.655 1.00 64.96 14 GLU D CA 1
ATOM 8622 C C . GLU D 1 5 ? -36.341 -37.407 17.121 1.00 75.76 14 GLU D C 1
ATOM 8623 O O . GLU D 1 5 ? -35.281 -36.875 17.489 1.00 79.34 14 GLU D O 1
ATOM 8629 N N . ASN D 1 6 ? -37.331 -37.699 17.944 1.00 72.35 15 ASN D N 1
ATOM 8630 C CA . ASN D 1 6 ? -37.199 -37.463 19.396 1.00 74.02 15 ASN D CA 1
ATOM 8631 C C . ASN D 1 6 ? -37.365 -38.798 20.085 1.00 73.85 15 ASN D C 1
ATOM 8632 O O . ASN D 1 6 ? -38.483 -39.152 20.437 1.00 80.04 15 ASN D O 1
ATOM 8637 N N . PHE D 1 7 ? -36.262 -39.483 20.328 1.00 70.94 16 PHE D N 1
ATOM 8638 C CA . PHE D 1 7 ? -36.290 -40.852 20.869 1.00 66.83 16 PHE D CA 1
ATOM 8639 C C . PHE D 1 7 ? -36.541 -40.782 22.366 1.00 73.83 16 PHE D C 1
ATOM 8640 O O . PHE D 1 7 ? -35.845 -40.064 23.076 1.00 75.46 16 PHE D O 1
ATOM 8648 N N . LEU D 1 8 ? -37.547 -41.510 22.810 1.00 76.74 17 LEU D N 1
ATOM 8649 C CA . LEU D 1 8 ? -38.045 -41.405 24.191 1.00 76.80 17 LEU D CA 1
ATOM 8650 C C . LEU D 1 8 ? -37.433 -42.509 25.049 1.00 73.89 17 LEU D C 1
ATOM 8651 O O . LEU D 1 8 ? -37.578 -43.705 24.721 1.00 76.97 17 LEU D O 1
ATOM 8656 N N . LEU D 1 9 ? -36.803 -42.089 26.132 1.00 78.13 18 LEU D N 1
ATOM 8657 C CA . LEU D 1 9 ? -36.209 -42.982 27.143 1.00 75.57 18 LEU D CA 1
ATOM 8658 C C . LEU D 1 9 ? -37.304 -43.331 28.135 1.00 75.84 18 LEU D C 1
ATOM 8659 O O . LEU D 1 9 ? -38.285 -42.592 28.258 1.00 82.17 18 LEU D O 1
ATOM 8664 N N . PRO D 1 10 ? -37.171 -44.477 28.825 1.00 76.41 19 PRO D N 1
ATOM 8665 C CA . PRO D 1 10 ? -38.104 -44.853 29.879 1.00 82.62 19 PRO D CA 1
ATOM 8666 C C . PRO D 1 10 ? -37.993 -43.873 31.049 1.00 87.22 19 PRO D C 1
ATOM 8667 O O . PRO D 1 10 ? -36.939 -43.271 31.231 1.00 90.18 19 PRO D O 1
ATOM 8671 N N . ALA D 1 11 ? -39.081 -43.741 31.805 1.00 95.35 20 ALA D N 1
ATOM 8672 C CA . ALA D 1 11 ? -39.190 -42.777 32.918 1.00 102.73 20 ALA D CA 1
ATOM 8673 C C . ALA D 1 11 ? -38.190 -43.146 34.009 1.00 112.04 20 ALA D C 1
ATOM 8674 O O . ALA D 1 11 ? -37.997 -44.355 34.300 1.00 116.01 20 ALA D O 1
ATOM 8676 N N . ASP D 1 12 ? -37.627 -42.119 34.633 1.00 117.06 21 ASP D N 1
ATOM 8677 C CA . ASP D 1 12 ? -36.662 -42.247 35.752 1.00 120.68 21 ASP D CA 1
ATOM 8678 C C . ASP D 1 12 ? -37.427 -42.426 37.072 1.00 121.98 21 ASP D C 1
ATOM 8679 O O . ASP D 1 12 ? -38.656 -42.634 37.067 1.00 119.43 21 ASP D O 1
ATOM 8684 N N . GLN D 1 13 ? -36.696 -42.314 38.174 1.00 124.93 22 GLN D N 1
ATOM 8685 C CA . GLN D 1 13 ? -37.211 -42.522 39.549 1.00 126.46 22 GLN D CA 1
ATOM 8686 C C . GLN D 1 13 ? -38.255 -41.458 39.920 1.00 124.11 22 GLN D C 1
ATOM 8687 O O . GLN D 1 13 ? -38.977 -41.680 40.897 1.00 119.33 22 GLN D O 1
ATOM 8693 N N . ASP D 1 14 ? -38.331 -40.342 39.199 1.00 123.54 23 ASP D N 1
ATOM 8694 C CA . ASP D 1 14 ? -39.286 -39.246 39.498 1.00 121.65 23 ASP D CA 1
ATOM 8695 C C . ASP D 1 14 ? -40.473 -39.359 38.546 1.00 118.25 23 ASP D C 1
ATOM 8696 O O . ASP D 1 14 ? -41.334 -38.466 38.579 1.00 116.84 23 ASP D O 1
ATOM 8701 N N . GLY D 1 15 ? -40.497 -40.407 37.717 1.00 117.68 24 GLY D N 1
ATOM 8702 C CA . GLY D 1 15 ? -41.536 -40.616 36.692 1.00 118.06 24 GLY D CA 1
ATOM 8703 C C . GLY D 1 15 ? -41.354 -39.675 35.514 1.00 117.42 24 GLY D C 1
ATOM 8704 O O . GLY D 1 15 ? -42.344 -39.380 34.826 1.00 111.45 24 GLY D O 1
ATOM 8705 N N . ILE D 1 16 ? -40.130 -39.223 35.251 1.00 118.69 25 ILE D N 1
ATOM 8706 C CA . ILE D 1 16 ? -39.898 -38.244 34.158 1.00 114.51 25 ILE D CA 1
ATOM 8707 C C . ILE D 1 16 ? -39.208 -38.948 33.001 1.00 112.16 25 ILE D C 1
ATOM 8708 O O . ILE D 1 16 ? -38.154 -39.582 33.207 1.00 107.94 25 ILE D O 1
ATOM 8713 N N . GLN D 1 17 ? -39.754 -38.778 31.813 1.00 105.61 26 GLN D N 1
ATOM 8714 C CA . GLN D 1 17 ? -39.115 -39.319 30.593 1.00 92.67 26 GLN D CA 1
ATOM 8715 C C . GLN D 1 17 ? -38.287 -38.217 29.939 1.00 94.99 26 GLN D C 1
ATOM 8716 O O . GLN D 1 17 ? -38.703 -37.049 29.947 1.00 94.74 26 GLN D O 1
ATOM 8722 N N . ARG D 1 18 ? -37.174 -38.610 29.348 1.00 88.92 27 ARG D N 1
ATOM 8723 C CA . ARG D 1 18 ? -36.343 -37.672 28.568 1.00 80.49 27 ARG D CA 1
ATOM 8724 C C . ARG D 1 18 ? -36.327 -38.091 27.104 1.00 76.91 27 ARG D C 1
ATOM 8725 O O . ARG D 1 18 ? -36.485 -39.277 26.804 1.00 78.24 27 ARG D O 1
ATOM 8733 N N . GLN D 1 19 ? -35.976 -37.144 26.246 1.00 73.90 28 GLN D N 1
ATOM 8734 C CA . GLN D 1 19 ? -35.815 -37.436 24.813 1.00 76.27 28 GLN D CA 1
ATOM 8735 C C . GLN D 1 19 ? -34.395 -37.140 24.350 1.00 71.27 28 GLN D C 1
ATOM 8736 O O . GLN D 1 19 ? -33.783 -36.146 24.776 1.00 70.84 28 GLN D O 1
ATOM 8742 N N . VAL D 1 20 ? -33.957 -37.940 23.394 1.00 69.17 29 VAL D N 1
ATOM 8743 C CA . VAL D 1 20 ? -32.720 -37.691 22.620 1.00 62.28 29 VAL D CA 1
ATOM 8744 C C . VAL D 1 20 ? -33.135 -37.122 21.274 1.00 68.65 29 VAL D C 1
ATOM 8745 O O . VAL D 1 20 ? -33.777 -37.834 20.490 1.00 71.75 29 VAL D O 1
ATOM 8749 N N . THR D 1 21 ? -32.760 -35.889 20.992 1.00 65.72 30 THR D N 1
ATOM 8750 C CA . THR D 1 21 ? -33.153 -35.264 19.717 1.00 62.32 30 THR D CA 1
ATOM 8751 C C . THR D 1 21 ? -32.091 -35.589 18.669 1.00 58.56 30 THR D C 1
ATOM 8752 O O . THR D 1 21 ? -30.917 -35.249 18.873 1.00 71.75 30 THR D O 1
ATOM 8756 N N . ILE D 1 22 ? -32.514 -36.205 17.575 1.00 66.52 31 ILE D N 1
ATOM 8757 C CA . ILE D 1 22 ? -31.590 -36.661 16.504 1.00 62.36 31 ILE D CA 1
ATOM 8758 C C . ILE D 1 22 ? -31.941 -35.954 15.203 1.00 74.21 31 ILE D C 1
ATOM 8759 O O . ILE D 1 22 ? -33.081 -36.055 14.748 1.00 68.14 31 ILE D O 1
ATOM 8764 N N . PHE D 1 23 ? -30.966 -35.337 14.561 1.00 64.60 32 PHE D N 1
ATOM 8765 C CA . PHE D 1 23 ? -31.209 -34.677 13.261 1.00 65.25 32 PHE D CA 1
ATOM 8766 C C . PHE D 1 23 ? -30.556 -35.474 12.149 1.00 73.88 32 PHE D C 1
ATOM 8767 O O . PHE D 1 23 ? -29.429 -35.961 12.323 1.00 66.26 32 PHE D O 1
ATOM 8775 N N . ARG D 1 24 ? -31.237 -35.572 11.010 1.00 71.05 33 ARG D N 1
ATOM 8776 C CA . ARG D 1 24 ? -30.661 -36.307 9.857 1.00 74.35 33 ARG D CA 1
ATOM 8777 C C . ARG D 1 24 ? -30.714 -35.461 8.596 1.00 72.41 33 ARG D C 1
ATOM 8778 O O . ARG D 1 24 ? -31.777 -34.976 8.217 1.00 72.21 33 ARG D O 1
ATOM 8786 N N . TYR D 1 25 ? -29.574 -35.337 7.934 1.00 71.44 34 TYR D N 1
ATOM 8787 C CA . TYR D 1 25 ? -29.417 -34.572 6.677 1.00 73.31 34 TYR D CA 1
ATOM 8788 C C . TYR D 1 25 ? -29.175 -35.582 5.558 1.00 82.71 34 TYR D C 1
ATOM 8789 O O . TYR D 1 25 ? -28.416 -36.566 5.746 1.00 83.52 34 TYR D O 1
ATOM 8798 N N . GLY D 1 26 ? -29.788 -35.380 4.389 1.00 78.36 35 GLY D N 1
ATOM 8799 C CA . GLY D 1 26 ? -29.632 -36.308 3.261 1.00 80.50 35 GLY D CA 1
ATOM 8800 C C . GLY D 1 26 ? -30.682 -37.399 3.285 1.00 84.54 35 GLY D C 1
ATOM 8801 O O . GLY D 1 26 ? -31.598 -37.341 4.128 1.00 84.63 35 GLY D O 1
ATOM 8802 N N . GLN D 1 27 ? -30.564 -38.353 2.377 1.00 87.96 36 GLN D N 1
ATOM 8803 C CA . GLN D 1 27 ? -31.543 -39.451 2.236 1.00 92.72 36 GLN D CA 1
ATOM 8804 C C . GLN D 1 27 ? -31.125 -40.626 3.119 1.00 92.68 36 GLN D C 1
ATOM 8805 O O . GLN D 1 27 ? -29.936 -40.974 3.170 1.00 92.69 36 GLN D O 1
ATOM 8811 N N . GLU D 1 28 ? -32.101 -41.232 3.776 1.00 88.63 37 GLU D N 1
ATOM 8812 C CA . GLU D 1 28 ? -31.875 -42.395 4.666 1.00 81.16 37 GLU D CA 1
ATOM 8813 C C . GLU D 1 28 ? -31.109 -43.488 3.914 1.00 87.42 37 GLU D C 1
ATOM 8814 O O . GLU D 1 28 ? -31.517 -43.852 2.808 1.00 92.29 37 GLU D O 1
ATOM 8820 N N . ASN D 1 29 ? -30.049 -43.994 4.529 1.00 88.46 38 ASN D N 1
ATOM 8821 C CA . ASN D 1 29 ? -29.185 -45.084 4.010 1.00 89.22 38 ASN D CA 1
ATOM 8822 C C . ASN D 1 29 ? -28.472 -44.661 2.735 1.00 91.15 38 ASN D C 1
ATOM 8823 O O . ASN D 1 29 ? -27.972 -45.551 2.071 1.00 94.85 38 ASN D O 1
ATOM 8828 N N . SER D 1 30 ? -28.316 -43.373 2.457 1.00 90.30 39 SER D N 1
ATOM 8829 C CA . SER D 1 30 ? -27.629 -42.931 1.221 1.00 93.70 39 SER D CA 1
ATOM 8830 C C . SER D 1 30 ? -26.110 -43.019 1.358 1.00 98.68 39 SER D C 1
ATOM 8831 O O . SER D 1 30 ? -25.579 -42.638 2.415 1.00 97.97 39 SER D O 1
ATOM 8834 N N . ALA D 1 31 ? -25.474 -43.405 0.253 1.00 102.36 40 ALA D N 1
ATOM 8835 C CA . ALA D 1 31 ? -24.038 -43.242 -0.075 1.00 102.90 40 ALA D CA 1
ATOM 8836 C C . ALA D 1 31 ? -23.153 -43.546 1.139 1.00 102.23 40 ALA D C 1
ATOM 8837 O O . ALA D 1 31 ? -23.250 -44.645 1.670 1.00 99.59 40 ALA D O 1
ATOM 8839 N N . PRO D 1 32 ? -22.168 -42.701 1.533 1.00 100.82 41 PRO D N 1
ATOM 8840 C CA . PRO D 1 32 ? -21.519 -42.836 2.835 1.00 93.29 41 PRO D CA 1
ATOM 8841 C C . PRO D 1 32 ? -22.381 -42.342 4.004 1.00 94.55 41 PRO D C 1
ATOM 8842 O O . PRO D 1 32 ? -23.158 -41.425 3.828 1.00 92.12 41 PRO D O 1
ATOM 8846 N N . LYS D 1 33 ? -22.172 -42.907 5.191 1.00 91.79 42 LYS D N 1
ATOM 8847 C CA . LYS D 1 33 ? -22.894 -42.455 6.406 1.00 78.06 42 LYS D CA 1
ATOM 8848 C C . LYS D 1 33 ? -21.935 -41.872 7.450 1.00 78.72 42 LYS D C 1
ATOM 8849 O O . LYS D 1 33 ? -20.919 -42.506 7.789 1.00 78.91 42 LYS D O 1
ATOM 8855 N N . ALA D 1 34 ? -22.282 -40.689 7.949 1.00 76.00 43 ALA D N 1
ATOM 8856 C CA . ALA D 1 34 ? -21.536 -39.978 9.006 1.00 71.98 43 ALA D CA 1
ATOM 8857 C C . ALA D 1 34 ? -22.417 -39.869 10.231 1.00 73.74 43 ALA D C 1
ATOM 8858 O O . ALA D 1 34 ? -23.626 -39.626 10.102 1.00 71.56 43 ALA D O 1
ATOM 8860 N N . TYR D 1 35 ? -21.788 -39.980 11.383 1.00 70.80 44 TYR D N 1
ATOM 8861 C CA . TYR D 1 35 ? -22.464 -39.841 12.681 1.00 62.29 44 TYR D CA 1
ATOM 8862 C C . TYR D 1 35 ? -21.612 -38.928 13.541 1.00 66.33 44 TYR D C 1
ATOM 8863 O O . TYR D 1 35 ? -20.418 -39.172 13.712 1.00 65.76 44 TYR D O 1
ATOM 8872 N N . LEU D 1 36 ? -22.226 -37.873 14.038 1.00 67.81 45 LEU D N 1
ATOM 8873 C CA . LEU D 1 36 ? -21.552 -36.909 14.933 1.00 63.22 45 LEU D CA 1
ATOM 8874 C C . LEU D 1 36 ? -22.446 -36.706 16.143 1.00 63.87 45 LEU D C 1
ATOM 8875 O O . LEU D 1 36 ? -23.632 -36.369 15.987 1.00 66.50 45 LEU D O 1
ATOM 8880 N N . GLN D 1 37 ? -21.892 -36.901 17.326 1.00 66.66 46 GLN D N 1
ATOM 8881 C CA . GLN D 1 37 ? -22.664 -36.646 18.559 1.00 58.50 46 GLN D CA 1
ATOM 8882 C C . GLN D 1 37 ? -21.814 -35.814 19.495 1.00 61.88 46 GLN D C 1
ATOM 8883 O O . GLN D 1 37 ? -20.587 -35.863 19.409 1.00 50.98 46 GLN D O 1
ATOM 8889 N N . ALA D 1 38 ? -22.485 -35.110 20.383 1.00 60.84 47 ALA D N 1
ATOM 8890 C CA . ALA D 1 38 ? -21.831 -34.310 21.429 1.00 58.74 47 ALA D CA 1
ATOM 8891 C C . ALA D 1 38 ? -22.648 -34.417 22.703 1.00 57.77 47 ALA D C 1
ATOM 8892 O O . ALA D 1 38 ? -23.855 -34.729 22.637 1.00 54.32 47 ALA D O 1
ATOM 8894 N N . GLY D 1 39 ? -21.985 -34.159 23.821 1.00 50.21 48 GLY D N 1
ATOM 8895 C CA . GLY D 1 39 ? -22.641 -34.064 25.132 1.00 49.93 48 GLY D CA 1
ATOM 8896 C C . GLY D 1 39 ? -22.981 -35.415 25.726 1.00 46.15 48 GLY D C 1
ATOM 8897 O O . GLY D 1 39 ? -23.943 -35.470 26.513 1.00 50.21 48 GLY D O 1
ATOM 8898 N N . LEU D 1 40 ? -22.227 -36.463 25.392 1.00 41.52 49 LEU D N 1
ATOM 8899 C CA . LEU D 1 40 ? -22.413 -37.788 26.037 1.00 55.31 49 LEU D CA 1
ATOM 8900 C C . LEU D 1 40 ? -22.070 -37.594 27.508 1.00 55.35 49 LEU D C 1
ATOM 8901 O O . LEU D 1 40 ? -22.794 -38.084 28.364 1.00 51.30 49 LEU D O 1
ATOM 8906 N N . HIS D 1 41 ? -21.019 -36.830 27.775 1.00 46.97 50 HIS D N 1
ATOM 8907 C CA . HIS D 1 41 ? -20.785 -36.355 29.154 1.00 52.82 50 HIS D CA 1
ATOM 8908 C C . HIS D 1 41 ? -21.546 -35.026 29.136 1.00 46.73 50 HIS D C 1
ATOM 8909 O O . HIS D 1 41 ? -21.132 -34.157 28.370 1.00 46.08 50 HIS D O 1
ATOM 8916 N N . ALA D 1 42 ? -22.616 -34.876 29.924 1.00 44.99 51 ALA D N 1
ATOM 8917 C CA . ALA D 1 42 ? -23.516 -33.722 29.780 1.00 44.25 51 ALA D CA 1
ATOM 8918 C C . ALA D 1 42 ? -22.875 -32.453 30.327 1.00 42.65 51 ALA D C 1
ATOM 8919 O O . ALA D 1 42 ? -23.477 -31.393 30.175 1.00 50.34 51 ALA D O 1
ATOM 8921 N N . ASP D 1 43 ? -21.698 -32.535 30.920 1.00 43.66 52 ASP D N 1
ATOM 8922 C CA . ASP D 1 43 ? -21.038 -31.329 31.467 1.00 45.70 52 ASP D CA 1
ATOM 8923 C C . ASP D 1 43 ? -19.890 -30.918 30.542 1.00 45.73 52 ASP D C 1
ATOM 8924 O O . ASP D 1 43 ? -19.116 -30.057 30.945 1.00 51.30 52 ASP D O 1
ATOM 8929 N N . GLU D 1 44 ? -19.807 -31.509 29.348 1.00 44.65 53 GLU D N 1
ATOM 8930 C CA . GLU D 1 44 ? -18.772 -31.182 28.339 1.00 42.97 53 GLU D CA 1
ATOM 8931 C C . GLU D 1 44 ? -19.445 -30.412 27.197 1.00 49.85 53 GLU D C 1
ATOM 8932 O O . GLU D 1 44 ? -20.081 -31.047 26.344 1.00 45.66 53 GLU D O 1
ATOM 8938 N N . PHE D 1 45 ? -19.279 -29.090 27.164 1.00 49.80 54 PHE D N 1
ATOM 8939 C CA . PHE D 1 45 ? -20.126 -28.163 26.357 1.00 46.21 54 PHE D CA 1
ATOM 8940 C C . PHE D 1 45 ? -19.648 -27.826 24.938 1.00 51.68 54 PHE D C 1
ATOM 8941 O O . PHE D 1 45 ? -20.490 -27.652 24.061 1.00 52.49 54 PHE D O 1
ATOM 8949 N N . PRO D 1 46 ? -18.342 -27.650 24.638 1.00 50.49 55 PRO D N 1
ATOM 8950 C CA . PRO D 1 46 ? -17.895 -27.133 23.339 1.00 54.58 55 PRO D CA 1
ATOM 8951 C C . PRO D 1 46 ? -18.494 -27.824 22.104 1.00 48.45 55 PRO D C 1
ATOM 8952 O O . PRO D 1 46 ? -18.739 -27.155 21.108 1.00 54.69 55 PRO D O 1
ATOM 8956 N N . GLY D 1 47 ? -18.675 -29.141 22.180 1.00 48.26 56 GLY D N 1
ATOM 8957 C CA . GLY D 1 47 ? -19.239 -29.938 21.077 1.00 46.44 56 GLY D CA 1
ATOM 8958 C C . GLY D 1 47 ? -20.703 -29.603 20.853 1.00 60.47 56 GLY D C 1
ATOM 8959 O O . GLY D 1 47 ? -21.177 -29.740 19.720 1.00 56.74 56 GLY D O 1
ATOM 8960 N N . MET D 1 48 ? -21.407 -29.214 21.911 1.00 50.60 57 MET D N 1
ATOM 8961 C CA . MET D 1 48 ? -22.854 -28.931 21.835 1.00 51.85 57 MET D CA 1
ATOM 8962 C C . MET D 1 48 ? -23.013 -27.704 20.945 1.00 56.61 57 MET D C 1
ATOM 8963 O O . MET D 1 48 ? -23.856 -27.727 20.028 1.00 52.01 57 MET D O 1
ATOM 8968 N N . LEU D 1 49 ? -22.192 -26.687 21.187 1.00 54.51 58 LEU D N 1
ATOM 8969 C CA . LEU D 1 49 ? -22.312 -25.409 20.448 1.00 52.28 58 LEU D CA 1
ATOM 8970 C C . LEU D 1 49 ? -21.771 -25.632 19.035 1.00 54.21 58 LEU D C 1
ATOM 8971 O O . LEU D 1 49 ? -22.368 -25.084 18.091 1.00 55.53 58 LEU D O 1
ATOM 8976 N N . ALA D 1 50 ? -20.708 -26.423 18.884 1.00 50.66 59 ALA D N 1
ATOM 8977 C CA . ALA D 1 50 ? -20.110 -26.678 17.555 1.00 55.42 59 ALA D CA 1
ATOM 8978 C C . ALA D 1 50 ? -21.152 -27.376 16.675 1.00 57.31 59 ALA D C 1
ATOM 8979 O O . ALA D 1 50 ? -21.277 -26.994 15.501 1.00 55.14 59 ALA D O 1
ATOM 8981 N N . LEU D 1 51 ? -21.898 -28.345 17.205 1.00 49.74 60 LEU D N 1
ATOM 8982 C CA . LEU D 1 51 ? -22.872 -29.056 16.339 1.00 60.75 60 LEU D CA 1
ATOM 8983 C C . LEU D 1 51 ? -24.069 -28.134 16.063 1.00 59.08 60 LEU D C 1
ATOM 8984 O O . LEU D 1 51 ? -24.633 -28.259 14.971 1.00 58.90 60 LEU D O 1
ATOM 8989 N N . LYS D 1 52 ? -24.420 -27.211 16.961 1.00 58.28 61 LYS D N 1
ATOM 8990 C CA . LYS D 1 52 ? -25.484 -26.225 16.645 1.00 59.43 61 LYS D CA 1
ATOM 8991 C C . LYS D 1 52 ? -25.074 -25.477 15.374 1.00 63.49 61 LYS D C 1
ATOM 8992 O O . LYS D 1 52 ? -25.894 -25.339 14.445 1.00 63.57 61 LYS D O 1
ATOM 8998 N N . TYR D 1 53 ? -23.831 -25.028 15.318 1.00 59.78 62 TYR D N 1
ATOM 8999 C CA . TYR D 1 53 ? -23.353 -24.226 14.171 1.00 59.34 62 TYR D CA 1
ATOM 9000 C C . TYR D 1 53 ? -23.123 -25.132 12.967 1.00 61.41 62 TYR D C 1
ATOM 9001 O O . TYR D 1 53 ? -23.289 -24.641 11.844 1.00 69.60 62 TYR D O 1
ATOM 9010 N N . LEU D 1 54 ? -22.752 -26.397 13.169 1.00 54.21 63 LEU D N 1
ATOM 9011 C CA . LEU D 1 54 ? -22.567 -27.306 12.012 1.00 63.29 63 LEU D CA 1
ATOM 9012 C C . LEU D 1 54 ? -23.937 -27.483 11.360 1.00 64.08 63 LEU D C 1
ATOM 9013 O O . LEU D 1 54 ? -24.001 -27.524 10.131 1.00 65.78 63 LEU D O 1
ATOM 9018 N N . ARG D 1 55 ? -24.990 -27.570 12.166 1.00 63.08 64 ARG D N 1
ATOM 9019 C CA . ARG D 1 55 ? -26.361 -27.685 11.615 1.00 67.68 64 ARG D CA 1
ATOM 9020 C C . ARG D 1 55 ? -26.658 -26.449 10.773 1.00 71.98 64 ARG D C 1
ATOM 9021 O O . ARG D 1 55 ? -27.153 -26.625 9.672 1.00 75.31 64 ARG D O 1
ATOM 9029 N N . ASP D 1 56 ? -26.317 -25.249 11.230 1.00 71.77 65 ASP D N 1
ATOM 9030 C CA . ASP D 1 56 ? -26.587 -24.042 10.402 1.00 68.06 65 ASP D CA 1
ATOM 9031 C C . ASP D 1 56 ? -25.922 -24.236 9.031 1.00 75.42 65 ASP D C 1
ATOM 9032 O O . ASP D 1 56 ? -26.569 -23.941 8.006 1.00 77.56 65 ASP D O 1
ATOM 9037 N N . LEU D 1 57 ? -24.680 -24.726 9.004 1.00 66.91 66 LEU D N 1
ATOM 9038 C CA . LEU D 1 57 ? -23.921 -24.912 7.737 1.00 70.83 66 LEU D CA 1
ATOM 9039 C C . LEU D 1 57 ? -24.612 -25.983 6.890 1.00 77.07 66 LEU D C 1
ATOM 9040 O O . LEU D 1 57 ? -24.687 -25.807 5.661 1.00 81.49 66 LEU D O 1
ATOM 9045 N N . LEU D 1 58 ? -25.066 -27.064 7.523 1.00 75.21 67 LEU D N 1
ATOM 9046 C CA . LEU D 1 58 ? -25.707 -28.197 6.808 1.00 79.58 67 LEU D CA 1
ATOM 9047 C C . LEU D 1 58 ? -27.097 -27.771 6.321 1.00 82.33 67 LEU D C 1
ATOM 9048 O O . LEU D 1 58 ? -27.509 -28.276 5.282 1.00 86.63 67 LEU D O 1
ATOM 9053 N N . ASP D 1 59 ? -27.807 -26.893 7.035 1.00 74.74 68 ASP D N 1
ATOM 9054 C CA . ASP D 1 59 ? -29.144 -26.428 6.581 1.00 82.51 68 ASP D CA 1
ATOM 9055 C C . ASP D 1 59 ? -28.942 -25.742 5.235 1.00 91.13 68 ASP D C 1
ATOM 9056 O O . ASP D 1 59 ? -29.752 -25.974 4.322 1.00 90.59 68 ASP D O 1
ATOM 9061 N N . GLU D 1 60 ? -27.888 -24.936 5.120 1.00 88.87 69 GLU D N 1
ATOM 9062 C CA . GLU D 1 60 ? -27.596 -24.214 3.858 1.00 90.19 69 GLU D CA 1
ATOM 9063 C C . GLU D 1 60 ? -27.173 -25.241 2.798 1.00 87.74 69 GLU D C 1
ATOM 9064 O O . GLU D 1 60 ? -27.649 -25.149 1.659 1.00 93.81 69 GLU D O 1
ATOM 9070 N N . ALA D 1 61 ? -26.351 -26.221 3.155 1.00 80.75 70 ALA D N 1
ATOM 9071 C CA . ALA D 1 61 ? -25.915 -27.247 2.182 1.00 90.88 70 ALA D CA 1
ATOM 9072 C C . ALA D 1 61 ? -27.143 -28.025 1.697 1.00 92.83 70 ALA D C 1
ATOM 9073 O O . ALA D 1 61 ? -27.181 -28.409 0.529 1.00 92.61 70 ALA D O 1
ATOM 9075 N N . ALA D 1 62 ? -28.112 -28.253 2.577 1.00 93.75 71 ALA D N 1
ATOM 9076 C CA . ALA D 1 62 ? -29.347 -29.000 2.246 1.00 92.03 71 ALA D CA 1
ATOM 9077 C C . ALA D 1 62 ? -30.183 -28.151 1.288 1.00 91.68 71 ALA D C 1
ATOM 9078 O O . ALA D 1 62 ? -30.662 -28.700 0.288 1.00 87.93 71 ALA D O 1
ATOM 9080 N N . ARG D 1 63 ? -30.303 -26.850 1.555 1.00 94.36 72 ARG D N 1
ATOM 9081 C CA . ARG D 1 63 ? -31.102 -25.931 0.706 1.00 96.51 72 ARG D CA 1
ATOM 9082 C C . ARG D 1 63 ? -30.510 -25.919 -0.701 1.00 95.88 72 ARG D C 1
ATOM 9083 O O . ARG D 1 63 ? -31.279 -25.875 -1.666 1.00 101.96 72 ARG D O 1
ATOM 9091 N N . ARG D 1 64 ? -29.186 -25.980 -0.787 1.00 89.46 73 ARG D N 1
ATOM 9092 C CA . ARG D 1 64 ? -28.435 -25.946 -2.065 1.00 90.08 73 ARG D CA 1
ATOM 9093 C C . ARG D 1 64 ? -28.387 -27.350 -2.681 1.00 91.95 73 ARG D C 1
ATOM 9094 O O . ARG D 1 64 ? -27.721 -27.505 -3.717 1.00 92.31 73 ARG D O 1
ATOM 9102 N N . ASN D 1 65 ? -29.012 -28.339 -2.037 1.00 90.02 74 ASN D N 1
ATOM 9103 C CA . ASN D 1 65 ? -29.113 -29.739 -2.515 1.00 88.77 74 ASN D CA 1
ATOM 9104 C C . ASN D 1 65 ? -27.722 -30.364 -2.654 1.00 95.41 74 ASN D C 1
ATOM 9105 O O . ASN D 1 65 ? -27.475 -31.041 -3.667 1.00 90.59 74 ASN D O 1
ATOM 9110 N N . ARG D 1 66 ? -26.852 -30.177 -1.667 1.00 94.54 75 ARG D N 1
ATOM 9111 C CA . ARG D 1 66 ? -25.442 -30.648 -1.758 1.00 91.35 75 ARG D CA 1
ATOM 9112 C C . ARG D 1 66 ? -25.158 -31.796 -0.788 1.00 91.54 75 ARG D C 1
ATOM 9113 O O . ARG D 1 66 ? -24.006 -32.216 -0.708 1.00 91.01 75 ARG D O 1
ATOM 9121 N N . ILE D 1 67 ? -26.146 -32.330 -0.082 1.00 89.95 76 ILE D N 1
ATOM 9122 C CA . ILE D 1 67 ? -25.860 -33.458 0.854 1.00 88.47 76 ILE D CA 1
ATOM 9123 C C . ILE D 1 67 ? -25.878 -34.763 0.065 1.00 88.16 76 ILE D C 1
ATOM 9124 O O . ILE D 1 67 ? -26.896 -35.038 -0.574 1.00 93.14 76 ILE D O 1
ATOM 9129 N N . LYS D 1 68 ? -24.802 -35.542 0.125 1.00 89.50 77 LYS D N 1
ATOM 9130 C CA . LYS D 1 68 ? -24.667 -36.738 -0.750 1.00 94.09 77 LYS D CA 1
ATOM 9131 C C . LYS D 1 68 ? -25.124 -38.004 -0.026 1.00 98.13 77 LYS D C 1
ATOM 9132 O O . LYS D 1 68 ? -25.916 -38.802 -0.592 1.00 111.13 77 LYS D O 1
ATOM 9138 N N . GLY D 1 69 ? -24.650 -38.188 1.201 1.00 91.98 78 GLY D N 1
ATOM 9139 C CA . GLY D 1 69 ? -24.921 -39.418 1.960 1.00 94.91 78 GLY D CA 1
ATOM 9140 C C . GLY D 1 69 ? -25.907 -39.151 3.067 1.00 93.52 78 GLY D C 1
ATOM 9141 O O . GLY D 1 69 ? -26.830 -38.304 2.878 1.00 91.18 78 GLY D O 1
ATOM 9142 N N . GLU D 1 70 ? -25.726 -39.840 4.188 1.00 88.07 79 GLU D N 1
ATOM 9143 C CA . GLU D 1 70 ? -26.571 -39.614 5.380 1.00 86.38 79 GLU D CA 1
ATOM 9144 C C . GLU D 1 70 ? -25.697 -39.044 6.488 1.00 82.63 79 GLU D C 1
ATOM 9145 O O . GLU D 1 70 ? -24.757 -39.712 6.901 1.00 81.83 79 GLU D O 1
ATOM 9151 N N . ILE D 1 71 ? -26.014 -37.845 6.947 1.00 74.90 80 ILE D N 1
ATOM 9152 C CA . ILE D 1 71 ? -25.251 -37.216 8.057 1.00 73.14 80 ILE D CA 1
ATOM 9153 C C . ILE D 1 71 ? -26.148 -37.150 9.288 1.00 73.14 80 ILE D C 1
ATOM 9154 O O . ILE D 1 71 ? -27.181 -36.459 9.253 1.00 72.51 80 ILE D O 1
ATOM 9159 N N . VAL D 1 72 ? -25.732 -37.797 10.366 1.00 72.31 81 VAL D N 1
ATOM 9160 C CA . VAL D 1 72 ? -26.550 -37.856 11.606 1.00 65.67 81 VAL D CA 1
ATOM 9161 C C . VAL D 1 72 ? -25.919 -36.950 12.657 1.00 64.12 81 VAL D C 1
ATOM 9162 O O . VAL D 1 72 ? -24.758 -37.181 13.010 1.00 65.71 81 VAL D O 1
ATOM 9166 N N . ILE D 1 73 ? -26.682 -35.978 13.154 1.00 68.55 82 ILE D N 1
ATOM 9167 C CA . ILE D 1 73 ? -26.177 -34.967 14.126 1.00 64.36 82 ILE D CA 1
ATOM 9168 C C . ILE D 1 73 ? -26.954 -35.069 15.439 1.00 65.50 82 ILE D C 1
ATOM 9169 O O . ILE D 1 73 ? -28.180 -34.858 15.431 1.00 64.50 82 ILE D O 1
ATOM 9174 N N . ILE D 1 74 ? -26.250 -35.269 16.553 1.00 63.79 83 ILE D N 1
ATOM 9175 C CA . ILE D 1 74 ? -26.884 -35.299 17.901 1.00 55.67 83 ILE D CA 1
ATOM 9176 C C . ILE D 1 74 ? -26.126 -34.360 18.827 1.00 61.66 83 ILE D C 1
ATOM 9177 O O . ILE D 1 74 ? -25.207 -34.790 19.515 1.00 54.92 83 ILE D O 1
ATOM 9182 N N . PRO D 1 75 ? -26.519 -33.068 18.890 1.00 65.84 84 PRO D N 1
ATOM 9183 C CA . PRO D 1 75 ? -25.848 -32.068 19.727 1.00 59.57 84 PRO D CA 1
ATOM 9184 C C . PRO D 1 75 ? -25.851 -32.367 21.233 1.00 60.44 84 PRO D C 1
ATOM 9185 O O . PRO D 1 75 ? -24.949 -31.943 21.939 1.00 57.94 84 PRO D O 1
ATOM 9189 N N . GLN D 1 76 ? -26.886 -33.054 21.707 1.00 55.11 85 GLN D N 1
ATOM 9190 C CA . GLN D 1 76 ? -27.005 -33.432 23.136 1.00 53.85 85 GLN D CA 1
ATOM 9191 C C . GLN D 1 76 ? -27.411 -34.897 23.214 1.00 50.57 85 GLN D C 1
ATOM 9192 O O . GLN D 1 76 ? -28.611 -35.180 23.274 1.00 62.75 85 GLN D O 1
ATOM 9198 N N . ALA D 1 77 ? -26.417 -35.777 23.232 1.00 57.95 86 ALA D N 1
ATOM 9199 C CA . ALA D 1 77 ? -26.595 -37.240 23.164 1.00 54.74 86 ALA D CA 1
ATOM 9200 C C . ALA D 1 77 ? -27.030 -37.765 24.525 1.00 59.43 86 ALA D C 1
ATOM 9201 O O . ALA D 1 77 ? -27.335 -38.961 24.612 1.00 64.99 86 ALA D O 1
ATOM 9203 N N . ASN D 1 78 ? -27.012 -36.931 25.562 1.00 50.60 87 ASN D N 1
ATOM 9204 C CA . ASN D 1 78 ? -27.273 -37.444 26.923 1.00 61.94 87 ASN D CA 1
ATOM 9205 C C . ASN D 1 78 ? -28.109 -36.483 27.754 1.00 54.61 87 ASN D C 1
ATOM 9206 O O . ASN D 1 78 ? -27.628 -35.733 28.602 1.00 48.94 87 ASN D O 1
ATOM 9211 N N . PRO D 1 79 ? -29.433 -36.609 27.594 1.00 57.57 88 PRO D N 1
ATOM 9212 C CA . PRO D 1 79 ? -30.396 -35.778 28.311 1.00 58.64 88 PRO D CA 1
ATOM 9213 C C . PRO D 1 79 ? -30.581 -36.243 29.761 1.00 55.14 88 PRO D C 1
ATOM 9214 O O . PRO D 1 79 ? -31.286 -35.577 30.504 1.00 59.06 88 PRO D O 1
ATOM 9218 N N . ILE D 1 80 ? -29.977 -37.370 30.126 1.00 55.51 89 ILE D N 1
ATOM 9219 C CA . ILE D 1 80 ? -30.073 -37.879 31.518 1.00 58.69 89 ILE D CA 1
ATOM 9220 C C . ILE D 1 80 ? -29.116 -37.035 32.344 1.00 59.71 89 ILE D C 1
ATOM 9221 O O . ILE D 1 80 ? -29.546 -36.381 33.305 1.00 51.38 89 ILE D O 1
ATOM 9226 N N . GLY D 1 81 ? -27.854 -37.059 31.928 1.00 54.69 90 GLY D N 1
ATOM 9227 C CA . GLY D 1 81 ? -26.771 -36.348 32.615 1.00 61.27 90 GLY D CA 1
ATOM 9228 C C . GLY D 1 81 ? -27.066 -34.863 32.653 1.00 55.49 90 GLY D C 1
ATOM 9229 O O . GLY D 1 81 ? -26.695 -34.216 33.635 1.00 50.01 90 GLY D O 1
ATOM 9230 N N . LEU D 1 82 ? -27.745 -34.353 31.626 1.00 49.70 91 LEU D N 1
ATOM 9231 C CA . LEU D 1 82 ? -27.998 -32.903 31.453 1.00 51.04 91 LEU D CA 1
ATOM 9232 C C . LEU D 1 82 ? -28.931 -32.396 32.551 1.00 53.82 91 LEU D C 1
ATOM 9233 O O . LEU D 1 82 ? -28.995 -31.186 32.743 1.00 49.92 91 LEU D O 1
ATOM 9238 N N . SER D 1 83 ? -29.667 -33.288 33.208 1.00 48.91 92 SER D N 1
ATOM 9239 C CA . SER D 1 83 ? -30.654 -32.920 34.250 1.00 51.86 92 SER D CA 1
ATOM 9240 C C . SER D 1 83 ? -30.028 -33.043 35.638 1.00 50.16 92 SER D C 1
ATOM 9241 O O . SER D 1 83 ? -30.678 -32.659 36.617 1.00 42.89 92 SER D O 1
ATOM 9244 N N . GLN D 1 84 ? -28.823 -33.592 35.736 1.00 50.78 93 GLN D N 1
ATOM 9245 C CA . GLN D 1 84 ? -28.255 -33.980 37.052 1.00 54.55 93 GLN D CA 1
ATOM 9246 C C . GLN D 1 84 ? -27.548 -32.783 37.688 1.00 47.38 93 GLN D C 1
ATOM 9247 O O . GLN D 1 84 ? -26.311 -32.748 37.734 1.00 53.29 93 GLN D O 1
ATOM 9253 N N . TRP D 1 85 ? -28.326 -31.859 38.234 1.00 45.96 94 TRP D N 1
ATOM 9254 C CA . TRP D 1 85 ? -27.795 -30.706 38.996 1.00 52.63 94 TRP D CA 1
ATOM 9255 C C . TRP D 1 85 ? -27.697 -31.063 40.477 1.00 51.22 94 TRP D C 1
ATOM 9256 O O . TRP D 1 85 ? -28.635 -31.678 41.012 1.00 50.73 94 TRP D O 1
ATOM 9267 N N . LYS D 1 86 ? -26.602 -30.668 41.116 1.00 53.23 95 LYS D N 1
ATOM 9268 C CA . LYS D 1 86 ? -26.416 -30.831 42.576 1.00 43.99 95 LYS D CA 1
ATOM 9269 C C . LYS D 1 86 ? -25.767 -29.570 43.137 1.00 50.15 95 LYS D C 1
ATOM 9270 O O . LYS D 1 86 ? -24.653 -29.202 42.694 1.00 50.82 95 LYS D O 1
ATOM 9276 N N . ASP D 1 87 ? -26.446 -28.923 44.083 1.00 48.39 96 ASP D N 1
ATOM 9277 C CA . ASP D 1 87 ? -25.936 -27.701 44.754 1.00 46.47 96 ASP D CA 1
ATOM 9278 C C . ASP D 1 87 ? -25.542 -26.660 43.701 1.00 55.01 96 ASP D C 1
ATOM 9279 O O . ASP D 1 87 ? -24.560 -25.945 43.923 1.00 53.17 96 ASP D O 1
ATOM 9284 N N . GLY D 1 88 ? -26.280 -26.590 42.594 1.00 49.88 97 GLY D N 1
ATOM 9285 C CA . GLY D 1 88 ? -26.095 -25.565 41.551 1.00 42.86 97 GLY D CA 1
ATOM 9286 C C . GLY D 1 88 ? -25.044 -25.932 40.517 1.00 52.23 97 GLY D C 1
ATOM 9287 O O . GLY D 1 88 ? -24.780 -25.105 39.635 1.00 47.52 97 GLY D O 1
ATOM 9288 N N A PHE D 1 89 ? -24.570 -27.174 40.550 0.36 46.98 98 PHE D N 1
ATOM 9289 N N B PHE D 1 89 ? -24.437 -27.126 40.584 0.64 46.89 98 PHE D N 1
ATOM 9290 C CA A PHE D 1 89 ? -23.498 -27.589 39.615 0.36 46.81 98 PHE D CA 1
ATOM 9291 C CA B PHE D 1 89 ? -23.412 -27.589 39.603 0.64 48.69 98 PHE D CA 1
ATOM 9292 C C A PHE D 1 89 ? -23.985 -28.788 38.802 0.36 50.24 98 PHE D C 1
ATOM 9293 C C B PHE D 1 89 ? -23.943 -28.785 38.805 0.64 56.85 98 PHE D C 1
ATOM 9294 O O A PHE D 1 89 ? -24.576 -29.710 39.384 0.36 49.66 98 PHE D O 1
ATOM 9295 O O B PHE D 1 89 ? -24.659 -29.637 39.326 0.64 49.84 98 PHE D O 1
ATOM 9310 N N . LEU D 1 90 ? -23.590 -28.840 37.532 1.00 47.97 99 LEU D N 1
ATOM 9311 C CA . LEU D 1 90 ? -24.047 -29.935 36.663 1.00 43.21 99 LEU D CA 1
ATOM 9312 C C . LEU D 1 90 ? -23.007 -31.047 36.722 1.00 44.16 99 LEU D C 1
ATOM 9313 O O . LEU D 1 90 ? -21.850 -30.801 36.375 1.00 55.26 99 LEU D O 1
ATOM 9318 N N . LEU D 1 91 ? -23.429 -32.218 37.166 1.00 45.62 100 LEU D N 1
ATOM 9319 C CA . LEU D 1 91 ? -22.550 -33.404 37.232 1.00 56.01 100 LEU D CA 1
ATOM 9320 C C . LEU D 1 91 ? -23.035 -34.365 36.161 1.00 47.63 100 LEU D C 1
ATOM 9321 O O . LEU D 1 91 ? -24.023 -35.079 36.415 1.00 51.93 100 LEU D O 1
ATOM 9326 N N . GLY D 1 92 ? -22.397 -34.328 34.995 1.00 58.02 101 GLY D N 1
ATOM 9327 C CA . GLY D 1 92 ? -22.907 -35.017 33.801 1.00 55.66 101 GLY D CA 1
ATOM 9328 C C . GLY D 1 92 ? -22.072 -36.219 33.412 1.00 42.51 101 GLY D C 1
ATOM 9329 O O . GLY D 1 92 ? -22.318 -36.758 32.335 1.00 43.64 101 GLY D O 1
ATOM 9330 N N . ARG D 1 93 ? -21.120 -36.635 34.239 1.00 43.00 102 ARG D N 1
ATOM 9331 C CA . ARG D 1 93 ? -20.163 -37.695 33.851 1.00 52.34 102 ARG D CA 1
ATOM 9332 C C . ARG D 1 93 ? -20.702 -39.077 34.219 1.00 50.81 102 ARG D C 1
ATOM 9333 O O . ARG D 1 93 ? -20.474 -40.035 33.458 1.00 54.57 102 ARG D O 1
ATOM 9341 N N . PHE D 1 94 ? -21.379 -39.186 35.349 1.00 43.72 103 PHE D N 1
ATOM 9342 C CA . PHE D 1 94 ? -21.894 -40.486 35.827 1.00 51.99 103 PHE D CA 1
ATOM 9343 C C . PHE D 1 94 ? -23.405 -40.433 35.930 1.00 54.01 103 PHE D C 1
ATOM 9344 O O . PHE D 1 94 ? -23.969 -39.378 36.253 1.00 47.24 103 PHE D O 1
ATOM 9352 N N . ASP D 1 95 ? -24.005 -41.588 35.688 1.00 53.82 104 ASP D N 1
ATOM 9353 C CA . ASP D 1 95 ? -25.464 -41.802 35.774 1.00 53.21 104 ASP D CA 1
ATOM 9354 C C . ASP D 1 95 ? -25.863 -41.975 37.237 1.00 59.43 104 ASP D C 1
ATOM 9355 O O . ASP D 1 95 ? -25.343 -42.886 37.892 1.00 56.36 104 ASP D O 1
ATOM 9360 N N . HIS D 1 96 ? -26.782 -41.155 37.723 1.00 59.99 105 HIS D N 1
ATOM 9361 C CA . HIS D 1 96 ? -27.140 -41.209 39.164 1.00 69.92 105 HIS D CA 1
ATOM 9362 C C . HIS D 1 96 ? -27.958 -42.455 39.533 1.00 63.82 105 HIS D C 1
ATOM 9363 O O . HIS D 1 96 ? -28.058 -42.680 40.753 1.00 71.59 105 HIS D O 1
ATOM 9370 N N . GLN D 1 97 ? -28.565 -43.175 38.600 1.00 68.48 106 GLN D N 1
ATOM 9371 C CA . GLN D 1 97 ? -29.315 -44.401 38.986 1.00 68.39 106 GLN D CA 1
ATOM 9372 C C . GLN D 1 97 ? -28.335 -45.558 39.122 1.00 64.45 106 GLN D C 1
ATOM 9373 O O . GLN D 1 97 ? -28.503 -46.375 40.018 1.00 68.17 106 GLN D O 1
ATOM 9379 N N . THR D 1 98 ? -27.378 -45.677 38.212 1.00 65.46 107 THR D N 1
ATOM 9380 C CA . THR D 1 98 ? -26.529 -46.890 38.121 1.00 65.22 107 THR D CA 1
ATOM 9381 C C . THR D 1 98 ? -25.135 -46.618 38.667 1.00 59.11 107 THR D C 1
ATOM 9382 O O . THR D 1 98 ? -24.455 -47.590 39.017 1.00 65.44 107 THR D O 1
ATOM 9386 N N . GLY D 1 99 ? -24.716 -45.351 38.671 1.00 52.43 108 GLY D N 1
ATOM 9387 C CA . GLY D 1 99 ? -23.368 -44.945 39.098 1.00 56.48 108 GLY D CA 1
ATOM 9388 C C . GLY D 1 99 ? -22.365 -45.182 37.993 1.00 59.43 108 GLY D C 1
ATOM 9389 O O . GLY D 1 99 ? -21.169 -44.965 38.214 1.00 66.81 108 GLY D O 1
ATOM 9390 N N . THR D 1 100 ? -22.830 -45.576 36.817 1.00 53.64 109 THR D N 1
ATOM 9391 C CA . THR D 1 100 ? -21.921 -45.909 35.708 1.00 54.99 109 THR D CA 1
ATOM 9392 C C . THR D 1 100 ? -21.547 -44.645 34.945 1.00 55.96 109 THR D C 1
ATOM 9393 O O . THR D 1 100 ? -22.279 -43.627 34.969 1.00 59.48 109 THR D O 1
ATOM 9397 N N . ASN D 1 101 ? -20.418 -44.746 34.272 1.00 59.37 110 ASN D N 1
ATOM 9398 C CA . ASN D 1 101 ? -19.895 -43.677 33.410 1.00 52.75 110 ASN D CA 1
ATOM 9399 C C . ASN D 1 101 ? -20.715 -43.698 32.128 1.00 53.42 110 ASN D C 1
ATOM 9400 O O . ASN D 1 101 ? -20.943 -44.790 31.573 1.00 50.92 110 ASN D O 1
ATOM 9405 N N . PHE D 1 102 ? -21.129 -42.535 31.648 1.00 46.28 111 PHE D N 1
ATOM 9406 C CA . PHE D 1 102 ? -21.972 -42.455 30.431 1.00 54.00 111 PHE D CA 1
ATOM 9407 C C . PHE D 1 102 ? -21.195 -42.905 29.193 1.00 60.54 111 PHE D C 1
ATOM 9408 O O . PHE D 1 102 ? -21.842 -43.251 28.205 1.00 52.53 111 PHE D O 1
ATOM 9416 N N . ASN D 1 103 ? -19.866 -42.869 29.229 1.00 47.38 112 ASN D N 1
ATOM 9417 C CA . ASN D 1 103 ? -19.047 -43.293 28.074 1.00 44.49 112 ASN D CA 1
ATOM 9418 C C . ASN D 1 103 ? -18.323 -44.591 28.411 1.00 57.13 112 ASN D C 1
ATOM 9419 O O . ASN D 1 103 ? -17.150 -44.729 28.040 1.00 55.05 112 ASN D O 1
ATOM 9424 N N . ARG D 1 104 ? -19.008 -45.503 29.094 1.00 53.94 113 ARG D N 1
ATOM 9425 C CA . ARG D 1 104 ? -18.473 -46.860 29.350 1.00 55.68 113 ARG D CA 1
ATOM 9426 C C . ARG D 1 104 ? -19.588 -47.878 29.162 1.00 61.88 113 ARG D C 1
ATOM 9427 O O . ARG D 1 104 ? -20.771 -47.487 29.062 1.00 62.37 113 ARG D O 1
ATOM 9435 N N . ASP D 1 105 ? -19.188 -49.147 29.112 1.00 64.93 114 ASP D N 1
ATOM 9436 C CA . ASP D 1 105 ? -20.067 -50.346 29.078 1.00 62.42 114 ASP D CA 1
ATOM 9437 C C . ASP D 1 105 ? -20.938 -50.347 27.821 1.00 63.58 114 ASP D C 1
ATOM 9438 O O . ASP D 1 105 ? -22.107 -50.754 27.904 1.00 71.55 114 ASP D O 1
ATOM 9443 N N . TYR D 1 106 ? -20.366 -50.006 26.677 1.00 61.27 115 TYR D N 1
ATOM 9444 C CA . TYR D 1 106 ? -21.063 -50.181 25.385 1.00 65.29 115 TYR D CA 1
ATOM 9445 C C . TYR D 1 106 ? -20.931 -51.633 24.954 1.00 68.43 115 TYR D C 1
ATOM 9446 O O . TYR D 1 106 ? -19.981 -52.313 25.341 1.00 68.26 115 TYR D O 1
ATOM 9455 N N . PRO D 1 107 ? -21.907 -52.141 24.173 1.00 75.17 116 PRO D N 1
ATOM 9456 C CA . PRO D 1 107 ? -21.857 -53.500 23.638 1.00 76.75 116 PRO D CA 1
ATOM 9457 C C . PRO D 1 107 ? -20.632 -53.803 22.766 1.00 74.82 116 PRO D C 1
ATOM 9458 O O . PRO D 1 107 ? -20.203 -52.958 22.006 1.00 74.59 116 PRO D O 1
ATOM 9462 N N . ASP D 1 108 ? -20.126 -55.026 22.874 1.00 75.30 117 ASP D N 1
ATOM 9463 C CA . ASP D 1 108 ? -19.026 -55.527 22.019 1.00 72.34 117 ASP D CA 1
ATOM 9464 C C . ASP D 1 108 ? -19.656 -56.191 20.795 1.00 77.33 117 ASP D C 1
ATOM 9465 O O . ASP D 1 108 ? -20.189 -57.321 20.922 1.00 81.51 117 ASP D O 1
ATOM 9470 N N . LEU D 1 109 ? -19.606 -55.515 19.655 1.00 76.16 118 LEU D N 1
ATOM 9471 C CA . LEU D 1 109 ? -20.304 -55.999 18.443 1.00 81.18 118 LEU D CA 1
ATOM 9472 C C . LEU D 1 109 ? -19.489 -57.106 17.780 1.00 80.99 118 LEU D C 1
ATOM 9473 O O . LEU D 1 109 ? -19.982 -57.671 16.810 1.00 87.71 118 LEU D O 1
ATOM 9478 N N . CYS D 1 110 ? -18.276 -57.389 18.235 1.00 77.63 119 CYS D N 1
ATOM 9479 C CA . CYS D 1 110 ? -17.536 -58.550 17.705 1.00 82.94 119 CYS D CA 1
ATOM 9480 C C . CYS D 1 110 ? -18.125 -59.757 18.415 1.00 86.70 119 CYS D C 1
ATOM 9481 O O . CYS D 1 110 ? -18.650 -60.656 17.746 1.00 90.60 119 CYS D O 1
ATOM 9484 N N . GLN D 1 111 ? -18.149 -59.692 19.740 1.00 77.71 120 GLN D N 1
ATOM 9485 C CA . GLN D 1 111 ? -18.658 -60.801 20.571 1.00 84.67 120 GLN D CA 1
ATOM 9486 C C . GLN D 1 111 ? -20.086 -61.134 20.134 1.00 84.86 120 GLN D C 1
ATOM 9487 O O . GLN D 1 111 ? -20.438 -62.320 20.132 1.00 87.10 120 GLN D O 1
ATOM 9493 N N . LEU D 1 112 ? -20.870 -60.128 19.755 1.00 82.95 121 LEU D N 1
ATOM 9494 C CA . LEU D 1 112 ? -22.304 -60.336 19.420 1.00 87.35 121 LEU D CA 1
ATOM 9495 C C . LEU D 1 112 ? -22.495 -60.841 17.984 1.00 87.42 121 LEU D C 1
ATOM 9496 O O . LEU D 1 112 ? -23.644 -61.241 17.669 1.00 87.64 121 LEU D O 1
ATOM 9501 N N . THR D 1 113 ? -21.486 -60.781 17.115 1.00 82.02 122 THR D N 1
ATOM 9502 C CA . THR D 1 113 ? -21.701 -61.090 15.671 1.00 87.70 122 THR D CA 1
ATOM 9503 C C . THR D 1 113 ? -20.833 -62.254 15.182 1.00 91.32 122 THR D C 1
ATOM 9504 O O . THR D 1 113 ? -21.200 -62.862 14.174 1.00 90.28 122 THR D O 1
ATOM 9508 N N . VAL D 1 114 ? -19.728 -62.568 15.847 1.00 91.54 123 VAL D N 1
ATOM 9509 C CA . VAL D 1 114 ? -18.745 -63.561 15.332 1.00 95.20 123 VAL D CA 1
ATOM 9510 C C . VAL D 1 114 ? -19.435 -64.917 15.153 1.00 101.26 123 VAL D C 1
ATOM 9511 O O . VAL D 1 114 ? -19.096 -65.594 14.199 1.00 98.99 123 VAL D O 1
ATOM 9515 N N . GLU D 1 115 ? -20.335 -65.332 16.033 1.00 100.29 124 GLU D N 1
ATOM 9516 C CA . GLU D 1 115 ? -20.988 -66.657 15.875 1.00 99.37 124 GLU D CA 1
ATOM 9517 C C . GLU D 1 115 ? -21.886 -66.619 14.638 1.00 98.00 124 GLU D C 1
ATOM 9518 O O . GLU D 1 115 ? -21.820 -67.547 13.813 1.00 97.00 124 GLU D O 1
ATOM 9524 N N . LYS D 1 116 ? -22.683 -65.565 14.516 1.00 97.56 125 LYS D N 1
ATOM 9525 C CA . LYS D 1 116 ? -23.693 -65.405 13.438 1.00 94.62 125 LYS D CA 1
ATOM 9526 C C . LYS D 1 116 ? -23.003 -65.380 12.071 1.00 101.32 125 LYS D C 1
ATOM 9527 O O . LYS D 1 116 ? -23.564 -65.940 11.125 1.00 106.54 125 LYS D O 1
ATOM 9533 N N . LEU D 1 117 ? -21.813 -64.781 11.997 1.00 98.26 126 LEU D N 1
ATOM 9534 C CA . LEU D 1 117 ? -21.045 -64.576 10.741 1.00 101.75 126 LEU D CA 1
ATOM 9535 C C . LEU D 1 117 ? -20.267 -65.830 10.333 1.00 104.03 126 LEU D C 1
ATOM 9536 O O . LEU D 1 117 ? -19.615 -65.769 9.281 1.00 102.08 126 LEU D O 1
ATOM 9541 N N . ASP D 1 118 ? -20.243 -66.892 11.137 1.00 107.30 127 ASP D N 1
ATOM 9542 C CA . ASP D 1 118 ? -19.345 -68.053 10.890 1.00 110.32 127 ASP D CA 1
ATOM 9543 C C . ASP D 1 118 ? -19.466 -68.533 9.431 1.00 114.53 127 ASP D C 1
ATOM 9544 O O . ASP D 1 118 ? -18.427 -68.836 8.813 1.00 115.91 127 ASP D O 1
ATOM 9549 N N . GLY D 1 119 ? -20.678 -68.624 8.891 1.00 109.10 128 GLY D N 1
ATOM 9550 C CA . GLY D 1 119 ? -20.888 -69.146 7.529 1.00 106.43 128 GLY D CA 1
ATOM 9551 C C . GLY D 1 119 ? -21.248 -68.066 6.529 1.00 109.84 128 GLY D C 1
ATOM 9552 O O . GLY D 1 119 ? -21.741 -68.430 5.458 1.00 117.40 128 GLY D O 1
ATOM 9553 N N . GLN D 1 120 ? -21.026 -66.781 6.796 1.00 102.96 129 GLN D N 1
ATOM 9554 C CA A GLN D 1 120 ? -21.615 -65.710 5.938 0.63 101.20 129 GLN D CA 1
ATOM 9555 C CA B GLN D 1 120 ? -21.599 -65.714 5.937 0.37 101.18 129 GLN D CA 1
ATOM 9556 C C . GLN D 1 120 ? -20.545 -64.889 5.214 1.00 100.81 129 GLN D C 1
ATOM 9557 O O . GLN D 1 120 ? -20.951 -63.973 4.461 1.00 101.73 129 GLN D O 1
ATOM 9568 N N . LEU D 1 121 ? -19.266 -65.152 5.444 1.00 96.88 130 LEU D N 1
ATOM 9569 C CA . LEU D 1 121 ? -18.228 -64.253 4.871 1.00 107.23 130 LEU D CA 1
ATOM 9570 C C . LEU D 1 121 ? -17.692 -64.818 3.561 1.00 105.28 130 LEU D C 1
ATOM 9571 O O . LEU D 1 121 ? -17.613 -66.047 3.414 1.00 104.63 130 LEU D O 1
ATOM 9576 N N . THR D 1 122 ? -17.287 -63.920 2.670 1.00 103.64 131 THR D N 1
ATOM 9577 C CA . THR D 1 122 ? -16.747 -64.276 1.339 1.00 107.50 131 THR D CA 1
ATOM 9578 C C . THR D 1 122 ? -15.453 -63.508 1.058 1.00 110.53 131 THR D C 1
ATOM 9579 O O . THR D 1 122 ? -15.013 -62.717 1.893 1.00 110.07 131 THR D O 1
ATOM 9583 N N . GLU D 1 123 ? -14.912 -63.701 -0.140 1.00 111.01 132 GLU D N 1
ATOM 9584 C CA . GLU D 1 123 ? -13.652 -63.057 -0.593 1.00 106.57 132 GLU D CA 1
ATOM 9585 C C . GLU D 1 123 ? -13.946 -61.629 -1.058 1.00 103.29 132 GLU D C 1
ATOM 9586 O O . GLU D 1 123 ? -13.002 -60.905 -1.421 1.00 94.92 132 GLU D O 1
ATOM 9592 N N . ASN D 1 124 ? -15.216 -61.244 -1.086 1.00 103.15 133 ASN D N 1
ATOM 9593 C CA . ASN D 1 124 ? -15.654 -59.902 -1.523 1.00 104.11 133 ASN D CA 1
ATOM 9594 C C . ASN D 1 124 ? -15.737 -58.971 -0.307 1.00 100.82 133 ASN D C 1
ATOM 9595 O O . ASN D 1 124 ? -16.657 -59.142 0.517 1.00 102.42 133 ASN D O 1
ATOM 9600 N N . ALA D 1 125 ? -14.826 -58.005 -0.210 1.00 97.76 134 ALA D N 1
ATOM 9601 C CA . ALA D 1 125 ? -14.726 -57.095 0.953 1.00 97.31 134 ALA D CA 1
ATOM 9602 C C . ALA D 1 125 ? -16.032 -56.309 1.117 1.00 97.39 134 ALA D C 1
ATOM 9603 O O . ALA D 1 125 ? -16.499 -56.158 2.265 1.00 97.84 134 ALA D O 1
ATOM 9605 N N . GLU D 1 126 ? -16.588 -55.810 0.010 1.00 96.22 135 GLU D N 1
ATOM 9606 C CA . GLU D 1 126 ? -17.776 -54.928 0.068 1.00 98.08 135 GLU D CA 1
ATOM 9607 C C . GLU D 1 126 ? -18.930 -55.764 0.617 1.00 99.08 135 GLU D C 1
ATOM 9608 O O . GLU D 1 126 ? -19.705 -55.243 1.443 1.00 97.95 135 GLU D O 1
ATOM 9614 N N . HIS D 1 127 ? -19.024 -57.019 0.184 1.00 99.17 136 HIS D N 1
ATOM 9615 C CA . HIS D 1 127 ? -20.074 -57.944 0.666 1.00 99.21 136 HIS D CA 1
ATOM 9616 C C . HIS D 1 127 ? -19.889 -58.108 2.165 1.00 95.14 136 HIS D C 1
ATOM 9617 O O . HIS D 1 127 ? -20.882 -57.960 2.892 1.00 85.97 136 HIS D O 1
ATOM 9624 N N . ASN D 1 128 ? -18.665 -58.366 2.605 1.00 97.74 137 ASN D N 1
ATOM 9625 C CA . ASN D 1 128 ? -18.436 -58.605 4.047 1.00 95.78 137 ASN D CA 1
ATOM 9626 C C . ASN D 1 128 ? -18.858 -57.365 4.823 1.00 92.46 137 ASN D C 1
ATOM 9627 O O . ASN D 1 128 ? -19.451 -57.537 5.895 1.00 90.56 137 ASN D O 1
ATOM 9632 N N . ILE D 1 129 ? -18.603 -56.168 4.297 1.00 89.64 138 ILE D N 1
ATOM 9633 C CA . ILE D 1 129 ? -18.973 -54.930 5.039 1.00 87.19 138 ILE D CA 1
ATOM 9634 C C . ILE D 1 129 ? -20.490 -54.907 5.229 1.00 90.65 138 ILE D C 1
ATOM 9635 O O . ILE D 1 129 ? -20.941 -54.647 6.349 1.00 88.50 138 ILE D O 1
ATOM 9640 N N . ASP D 1 130 ? -21.243 -55.170 4.168 1.00 94.44 139 ASP D N 1
ATOM 9641 C CA . ASP D 1 130 ? -22.726 -55.126 4.219 1.00 90.36 139 ASP D CA 1
ATOM 9642 C C . ASP D 1 130 ? -23.235 -56.244 5.131 1.00 86.20 139 ASP D C 1
ATOM 9643 O O . ASP D 1 130 ? -24.195 -56.010 5.869 1.00 85.00 139 ASP D O 1
ATOM 9648 N N . VAL D 1 131 ? -22.625 -57.422 5.071 1.00 83.87 140 VAL D N 1
ATOM 9649 C CA . VAL D 1 131 ? -23.071 -58.597 5.874 1.00 85.56 140 VAL D CA 1
ATOM 9650 C C . VAL D 1 131 ? -22.812 -58.301 7.343 1.00 90.45 140 VAL D C 1
ATOM 9651 O O . VAL D 1 131 ? -23.681 -58.602 8.174 1.00 85.63 140 VAL D O 1
ATOM 9655 N N . ILE D 1 132 ? -21.642 -57.755 7.642 1.00 87.38 141 ILE D N 1
ATOM 9656 C CA . ILE D 1 132 ? -21.250 -57.454 9.042 1.00 88.66 141 ILE D CA 1
ATOM 9657 C C . ILE D 1 132 ? -22.174 -56.363 9.577 1.00 84.28 141 ILE D C 1
ATOM 9658 O O . ILE D 1 132 ? -22.666 -56.538 10.696 1.00 76.70 141 ILE D O 1
ATOM 9663 N N . ARG D 1 133 ? -22.424 -55.306 8.804 1.00 83.19 142 ARG D N 1
ATOM 9664 C CA . ARG D 1 133 ? -23.305 -54.202 9.268 1.00 82.82 142 ARG D CA 1
ATOM 9665 C C . ARG D 1 133 ? -24.719 -54.742 9.512 1.00 81.14 142 ARG D C 1
ATOM 9666 O O . ARG D 1 133 ? -25.326 -54.369 10.526 1.00 81.77 142 ARG D O 1
ATOM 9674 N N . LYS D 1 134 ? -25.228 -55.591 8.623 1.00 84.82 143 LYS D N 1
ATOM 9675 C CA . LYS D 1 134 ? -26.603 -56.139 8.756 1.00 86.75 143 LYS D CA 1
ATOM 9676 C C . LYS D 1 134 ? -26.638 -57.013 10.007 1.00 82.95 143 LYS D C 1
ATOM 9677 O O . LYS D 1 134 ? -27.615 -56.926 10.770 1.00 82.40 143 LYS D O 1
ATOM 9683 N N . THR D 1 135 ? -25.601 -57.820 10.204 1.00 81.64 144 THR D N 1
ATOM 9684 C CA . THR D 1 135 ? -25.523 -58.742 11.357 1.00 83.03 144 THR D CA 1
ATOM 9685 C C . THR D 1 135 ? -25.481 -57.912 12.642 1.00 84.64 144 THR D C 1
ATOM 9686 O O . THR D 1 135 ? -26.168 -58.303 13.596 1.00 89.04 144 THR D O 1
ATOM 9690 N N . MET D 1 136 ? -24.706 -56.821 12.664 1.00 84.76 145 MET D N 1
ATOM 9691 C CA . MET D 1 136 ? -24.605 -55.924 13.848 1.00 86.22 145 MET D CA 1
ATOM 9692 C C . MET D 1 136 ? -25.999 -55.396 14.190 1.00 80.00 145 MET D C 1
ATOM 9693 O O . MET D 1 136 ? -26.371 -55.450 15.370 1.00 76.83 145 MET D O 1
ATOM 9698 N N . ARG D 1 137 ? -26.740 -54.912 13.195 1.00 86.98 146 ARG D N 1
ATOM 9699 C CA . ARG D 1 137 ? -28.085 -54.332 13.434 1.00 85.52 146 ARG D CA 1
ATOM 9700 C C . ARG D 1 137 ? -29.001 -55.415 14.005 1.00 88.01 146 ARG D C 1
ATOM 9701 O O . ARG D 1 137 ? -29.755 -55.112 14.932 1.00 87.81 146 ARG D O 1
ATOM 9709 N N . SER D 1 138 ? -28.947 -56.626 13.461 1.00 90.38 147 SER D N 1
ATOM 9710 C CA . SER D 1 138 ? -29.779 -57.761 13.928 1.00 91.23 147 SER D CA 1
ATOM 9711 C C . SER D 1 138 ? -29.415 -58.096 15.379 1.00 83.75 147 SER D C 1
ATOM 9712 O O . SER D 1 138 ? -30.327 -58.238 16.211 1.00 92.79 147 SER D O 1
ATOM 9715 N N . ALA D 1 139 ? -28.122 -58.192 15.673 1.00 82.69 148 ALA D N 1
ATOM 9716 C CA . ALA D 1 139 ? -27.615 -58.577 17.012 1.00 86.41 148 ALA D CA 1
ATOM 9717 C C . ALA D 1 139 ? -28.112 -57.556 18.032 1.00 85.22 148 ALA D C 1
ATOM 9718 O O . ALA D 1 139 ? -28.475 -57.952 19.141 1.00 82.60 148 ALA D O 1
ATOM 9720 N N . LEU D 1 140 ? -28.115 -56.280 17.660 1.00 85.90 149 LEU D N 1
ATOM 9721 C CA . LEU D 1 140 ? -28.579 -55.208 18.570 1.00 87.77 149 LEU D CA 1
ATOM 9722 C C . LEU D 1 140 ? -30.102 -55.311 18.714 1.00 92.44 149 LEU D C 1
ATOM 9723 O O . LEU D 1 140 ? -30.572 -55.110 19.832 1.00 92.49 149 LEU D O 1
ATOM 9728 N N . SER D 1 141 ? -30.841 -55.653 17.657 1.00 87.31 150 SER D N 1
ATOM 9729 C CA . SER D 1 141 ? -32.324 -55.771 17.715 1.00 89.07 150 SER D CA 1
ATOM 9730 C C . SER D 1 141 ? -32.716 -56.806 18.769 1.00 86.65 150 SER D C 1
ATOM 9731 O O . SER D 1 141 ? -33.760 -56.629 19.419 1.00 87.21 150 SER D O 1
ATOM 9734 N N . GLU D 1 142 ? -31.880 -57.827 18.944 1.00 87.97 151 GLU D N 1
ATOM 9735 C CA . GLU D 1 142 ? -32.131 -58.928 19.903 1.00 88.98 151 GLU D CA 1
ATOM 9736 C C . GLU D 1 142 ? -31.954 -58.462 21.359 1.00 93.16 151 GLU D C 1
ATOM 9737 O O . GLU D 1 142 ? -32.455 -59.178 22.243 1.00 99.56 151 GLU D O 1
ATOM 9743 N N . LEU D 1 143 ? -31.271 -57.345 21.625 1.00 89.92 152 LEU D N 1
ATOM 9744 C CA . LEU D 1 143 ? -31.024 -56.884 23.023 1.00 91.18 152 LEU D CA 1
ATOM 9745 C C . LEU D 1 143 ? -32.234 -56.099 23.525 1.00 89.83 152 LEU D C 1
ATOM 9746 O O . LEU D 1 143 ? -32.788 -55.302 22.760 1.00 86.63 152 LEU D O 1
ATOM 9751 N N . LYS D 1 144 ? -32.575 -56.257 24.797 1.00 86.42 153 LYS D N 1
ATOM 9752 C CA . LYS D 1 144 ? -33.755 -55.571 25.390 1.00 91.98 153 LYS D CA 1
ATOM 9753 C C . LYS D 1 144 ? -33.350 -54.885 26.694 1.00 91.74 153 LYS D C 1
ATOM 9754 O O . LYS D 1 144 ? -33.599 -55.399 27.781 1.00 94.82 153 LYS D O 1
ATOM 9760 N N . PRO D 1 145 ? -32.691 -53.708 26.620 1.00 93.28 154 PRO D N 1
ATOM 9761 C CA . PRO D 1 145 ? -32.313 -52.957 27.818 1.00 94.47 154 PRO D CA 1
ATOM 9762 C C . PRO D 1 145 ? -33.527 -52.308 28.497 1.00 88.72 154 PRO D C 1
ATOM 9763 O O . PRO D 1 145 ? -34.444 -51.930 27.799 1.00 85.24 154 PRO D O 1
ATOM 9767 N N . GLU D 1 146 ? -33.498 -52.192 29.828 1.00 84.52 155 GLU D N 1
ATOM 9768 C CA . GLU D 1 146 ? -34.625 -51.654 30.639 1.00 90.60 155 GLU D CA 1
ATOM 9769 C C . GLU D 1 146 ? -34.269 -50.311 31.282 1.00 85.95 155 GLU D C 1
ATOM 9770 O O . GLU D 1 146 ? -35.175 -49.460 31.377 1.00 77.17 155 GLU D O 1
ATOM 9776 N N . GLN D 1 147 ? -33.038 -50.132 31.755 1.00 83.77 156 GLN D N 1
ATOM 9777 C CA . GLN D 1 147 ? -32.625 -48.889 32.457 1.00 71.27 156 GLN D CA 1
ATOM 9778 C C . GLN D 1 147 ? -32.394 -47.778 31.432 1.00 72.48 156 GLN D C 1
ATOM 9779 O O . GLN D 1 147 ? -31.808 -48.057 30.371 1.00 74.74 156 GLN D O 1
ATOM 9785 N N . ALA D 1 148 ? -32.819 -46.555 31.730 1.00 66.43 157 ALA D N 1
ATOM 9786 C CA . ALA D 1 148 ? -32.765 -45.441 30.756 1.00 73.11 157 ALA D CA 1
ATOM 9787 C C . ALA D 1 148 ? -31.353 -45.322 30.171 1.00 71.07 157 ALA D C 1
ATOM 9788 O O . ALA D 1 148 ? -31.229 -45.086 28.963 1.00 69.00 157 ALA D O 1
ATOM 9790 N N . VAL D 1 149 ? -30.323 -45.475 30.993 1.00 66.02 158 VAL D N 1
ATOM 9791 C CA . VAL D 1 149 ? -28.925 -45.291 30.526 1.00 74.31 158 VAL D CA 1
ATOM 9792 C C . VAL D 1 149 ? -28.542 -46.435 29.582 1.00 70.58 158 VAL D C 1
ATOM 9793 O O . VAL D 1 149 ? -27.708 -46.195 28.700 1.00 76.39 158 VAL D O 1
ATOM 9797 N N . ASP D 1 150 ? -29.077 -47.634 29.783 1.00 71.13 159 ASP D N 1
ATOM 9798 C CA . ASP D 1 150 ? -28.714 -48.792 28.927 1.00 75.90 159 ASP D CA 1
ATOM 9799 C C . ASP D 1 150 ? -29.452 -48.622 27.604 1.00 66.87 159 ASP D C 1
ATOM 9800 O O . ASP D 1 150 ? -28.891 -48.972 26.560 1.00 65.07 159 ASP D O 1
ATOM 9805 N N . VAL D 1 151 ? -30.663 -48.086 27.681 1.00 68.90 160 VAL D N 1
ATOM 9806 C CA . VAL D 1 151 ? -31.512 -47.836 26.490 1.00 67.84 160 VAL D CA 1
ATOM 9807 C C . VAL D 1 151 ? -30.835 -46.746 25.669 1.00 68.50 160 VAL D C 1
ATOM 9808 O O . VAL D 1 151 ? -30.801 -46.866 24.437 1.00 70.05 160 VAL D O 1
ATOM 9812 N N . LEU D 1 152 ? -30.310 -45.732 26.352 1.00 64.40 161 LEU D N 1
ATOM 9813 C CA . LEU D 1 152 ? -29.599 -44.616 25.690 1.00 60.70 161 LEU D CA 1
ATOM 9814 C C . LEU D 1 152 ? -28.346 -45.147 24.991 1.00 59.05 161 LEU D C 1
ATOM 9815 O O . LEU D 1 152 ? -28.145 -44.812 23.824 1.00 56.24 161 LEU D O 1
ATOM 9820 N N . ARG D 1 153 ? -27.523 -45.927 25.689 1.00 63.42 162 ARG D N 1
ATOM 9821 C CA . ARG D 1 153 ? -26.263 -46.446 25.095 1.00 71.55 162 ARG D CA 1
ATOM 9822 C C . ARG D 1 153 ? -26.628 -47.301 23.877 1.00 68.43 162 ARG D C 1
ATOM 9823 O O . ARG D 1 153 ? -25.946 -47.189 22.837 1.00 63.73 162 ARG D O 1
ATOM 9831 N N . HIS D 1 154 ? -27.674 -48.117 24.009 1.00 71.99 163 HIS D N 1
ATOM 9832 C CA . HIS D 1 154 ? -28.164 -49.039 22.954 1.00 66.59 163 HIS D CA 1
ATOM 9833 C C . HIS D 1 154 ? -28.554 -48.229 21.723 1.00 60.91 163 HIS D C 1
ATOM 9834 O O . HIS D 1 154 ? -28.117 -48.582 20.622 1.00 62.35 163 HIS D O 1
ATOM 9841 N N . LYS D 1 155 ? -29.333 -47.172 21.917 1.00 57.46 164 LYS D N 1
ATOM 9842 C CA . LYS D 1 155 ? -29.798 -46.335 20.790 1.00 57.96 164 LYS D CA 1
ATOM 9843 C C . LYS D 1 155 ? -28.581 -45.723 20.096 1.00 63.09 164 LYS D C 1
ATOM 9844 O O . LYS D 1 155 ? -28.539 -45.733 18.861 1.00 65.41 164 LYS D O 1
ATOM 9850 N N . LEU D 1 156 ? -27.636 -45.185 20.858 1.00 61.53 165 LEU D N 1
ATOM 9851 C CA . LEU D 1 156 ? -26.514 -44.431 20.253 1.00 58.60 165 LEU D CA 1
ATOM 9852 C C . LEU D 1 156 ? -25.667 -45.391 19.413 1.00 61.74 165 LEU D C 1
ATOM 9853 O O . LEU D 1 156 ? -25.235 -44.981 18.321 1.00 72.04 165 LEU D O 1
ATOM 9858 N N . ILE D 1 157 ? -25.425 -46.617 19.878 1.00 59.00 166 ILE D N 1
ATOM 9859 C CA . ILE D 1 157 ? -24.587 -47.569 19.088 1.00 65.33 166 ILE D CA 1
ATOM 9860 C C . ILE D 1 157 ? -25.435 -48.090 17.913 1.00 65.23 166 ILE D C 1
ATOM 9861 O O . ILE D 1 157 ? -24.885 -48.244 16.805 1.00 64.50 166 ILE D O 1
ATOM 9866 N N . SER D 1 158 ? -26.737 -48.304 18.112 1.00 65.37 167 SER D N 1
ATOM 9867 C CA . SER D 1 158 ? -27.636 -48.807 17.043 1.00 69.20 167 SER D CA 1
ATOM 9868 C C . SER D 1 158 ? -27.618 -47.841 15.861 1.00 63.93 167 SER D C 1
ATOM 9869 O O . SER D 1 158 ? -27.681 -48.302 14.720 1.00 68.26 167 SER D O 1
ATOM 9872 N N . GLU D 1 159 ? -27.504 -46.544 16.128 1.00 63.43 168 GLU D N 1
ATOM 9873 C CA . GLU D 1 159 ? -27.576 -45.508 15.068 1.00 62.59 168 GLU D CA 1
ATOM 9874 C C . GLU D 1 159 ? -26.187 -45.171 14.524 1.00 61.87 168 GLU D C 1
ATOM 9875 O O . GLU D 1 159 ? -26.132 -44.330 13.618 1.00 62.87 168 GLU D O 1
ATOM 9881 N N . SER D 1 160 ? -25.105 -45.747 15.047 1.00 66.57 169 SER D N 1
ATOM 9882 C CA . SER D 1 160 ? -23.730 -45.346 14.643 1.00 69.75 169 SER D CA 1
ATOM 9883 C C . SER D 1 160 ? -22.898 -46.529 14.136 1.00 70.79 169 SER D C 1
ATOM 9884 O O . SER D 1 160 ? -21.937 -46.282 13.403 1.00 69.31 169 SER D O 1
ATOM 9887 N N . CYS D 1 161 ? -23.228 -47.758 14.519 1.00 76.01 170 CYS D N 1
ATOM 9888 C CA . CYS D 1 161 ? -22.377 -48.944 14.236 1.00 81.45 170 CYS D CA 1
ATOM 9889 C C . CYS D 1 161 ? -22.191 -49.140 12.728 1.00 82.80 170 CYS D C 1
ATOM 9890 O O . CYS D 1 161 ? -21.167 -49.710 12.341 1.00 83.11 170 CYS D O 1
ATOM 9893 N N . ASP D 1 162 ? -23.131 -48.694 11.905 1.00 80.45 171 ASP D N 1
ATOM 9894 C CA . ASP D 1 162 ? -23.071 -48.966 10.447 1.00 84.25 171 ASP D CA 1
ATOM 9895 C C . ASP D 1 162 ? -22.592 -47.721 9.699 1.00 80.18 171 ASP D C 1
ATOM 9896 O O . ASP D 1 162 ? -22.733 -47.683 8.469 1.00 82.89 171 ASP D O 1
ATOM 9901 N N . ALA D 1 163 ? -22.050 -46.736 10.408 1.00 82.09 172 ALA D N 1
ATOM 9902 C CA . ALA D 1 163 ? -21.533 -45.496 9.794 1.00 80.16 172 ALA D CA 1
ATOM 9903 C C . ALA D 1 163 ? -20.124 -45.754 9.274 1.00 70.35 172 ALA D C 1
ATOM 9904 O O . ALA D 1 163 ? -19.443 -46.672 9.753 1.00 74.53 172 ALA D O 1
ATOM 9906 N N . ASP D 1 164 ? -19.720 -44.951 8.307 1.00 70.80 173 ASP D N 1
ATOM 9907 C CA . ASP D 1 164 ? -18.357 -44.978 7.733 1.00 72.12 173 ASP D CA 1
ATOM 9908 C C . ASP D 1 164 ? -17.488 -44.036 8.565 1.00 75.44 173 ASP D C 1
ATOM 9909 O O . ASP D 1 164 ? -16.301 -44.332 8.748 1.00 75.05 173 ASP D O 1
ATOM 9914 N N . LEU D 1 165 ? -18.070 -42.936 9.048 1.00 70.12 174 LEU D N 1
ATOM 9915 C CA . LEU D 1 165 ? -17.351 -41.915 9.857 1.00 64.24 174 LEU D CA 1
ATOM 9916 C C . LEU D 1 165 ? -18.112 -41.667 11.160 1.00 70.54 174 LEU D C 1
ATOM 9917 O O . LEU D 1 165 ? -19.290 -41.294 11.106 1.00 72.51 174 LEU D O 1
ATOM 9922 N N . VAL D 1 166 ? -17.431 -41.787 12.297 1.00 64.85 175 VAL D N 1
ATOM 9923 C CA . VAL D 1 166 ? -18.050 -41.513 13.624 1.00 71.30 175 VAL D CA 1
ATOM 9924 C C . VAL D 1 166 ? -17.189 -40.545 14.429 1.00 69.43 175 VAL D C 1
ATOM 9925 O O . VAL D 1 166 ? -16.077 -40.906 14.836 1.00 64.58 175 VAL D O 1
ATOM 9929 N N . LEU D 1 167 ? -17.722 -39.378 14.749 1.00 64.23 176 LEU D N 1
ATOM 9930 C CA . LEU D 1 167 ? -16.973 -38.421 15.595 1.00 52.23 176 LEU D CA 1
ATOM 9931 C C . LEU D 1 167 ? -17.743 -38.187 16.896 1.00 65.37 176 LEU D C 1
ATOM 9932 O O . LEU D 1 167 ? -18.866 -37.640 16.866 1.00 60.23 176 LEU D O 1
ATOM 9937 N N . ASP D 1 168 ? -17.146 -38.615 18.004 1.00 59.68 177 ASP D N 1
ATOM 9938 C CA . ASP D 1 168 ? -17.713 -38.443 19.360 1.00 55.67 177 ASP D CA 1
ATOM 9939 C C . ASP D 1 168 ? -17.097 -37.185 19.965 1.00 55.65 177 ASP D C 1
ATOM 9940 O O . ASP D 1 168 ? -15.890 -37.182 20.225 1.00 58.00 177 ASP D O 1
ATOM 9945 N N . LEU D 1 169 ? -17.888 -36.136 20.132 1.00 48.27 178 LEU D N 1
ATOM 9946 C CA . LEU D 1 169 ? -17.349 -34.835 20.590 1.00 50.37 178 LEU D CA 1
ATOM 9947 C C . LEU D 1 169 ? -17.464 -34.735 22.108 1.00 55.98 178 LEU D C 1
ATOM 9948 O O . LEU D 1 169 ? -18.576 -34.820 22.670 1.00 56.74 178 LEU D O 1
ATOM 9953 N N . HIS D 1 170 ? -16.303 -34.525 22.718 1.00 51.45 179 HIS D N 1
ATOM 9954 C CA . HIS D 1 170 ? -16.062 -34.490 24.178 1.00 54.70 179 HIS D CA 1
ATOM 9955 C C . HIS D 1 170 ? -15.271 -33.240 24.559 1.00 48.45 179 HIS D C 1
ATOM 9956 O O . HIS D 1 170 ? -14.974 -32.403 23.682 1.00 49.87 179 HIS D O 1
ATOM 9963 N N . ALA D 1 171 ? -14.915 -33.156 25.836 1.00 51.08 180 ALA D N 1
ATOM 9964 C CA . ALA D 1 171 ? -14.011 -32.131 26.392 1.00 53.87 180 ALA D CA 1
ATOM 9965 C C . ALA D 1 171 ? -13.301 -32.701 27.623 1.00 50.01 180 ALA D C 1
ATOM 9966 O O . ALA D 1 171 ? -13.702 -33.749 28.121 1.00 46.70 180 ALA D O 1
ATOM 9968 N N . ASP D 1 172 ? -12.252 -32.048 28.100 1.00 45.50 181 ASP D N 1
ATOM 9969 C CA . ASP D 1 172 ? -11.642 -32.454 29.387 1.00 47.41 181 ASP D CA 1
ATOM 9970 C C . ASP D 1 172 ? -11.825 -31.312 30.374 1.00 43.19 181 ASP D C 1
ATOM 9971 O O . ASP D 1 172 ? -12.320 -30.259 29.989 1.00 47.09 181 ASP D O 1
ATOM 9976 N N . ASN D 1 173 ? -11.424 -31.491 31.616 1.00 44.80 182 ASN D N 1
ATOM 9977 C CA . ASN D 1 173 ? -11.750 -30.455 32.614 1.00 42.51 182 ASN D CA 1
ATOM 9978 C C . ASN D 1 173 ? -10.994 -29.174 32.304 1.00 41.25 182 ASN D C 1
ATOM 9979 O O . ASN D 1 173 ? -11.572 -28.100 32.440 1.00 40.76 182 ASN D O 1
ATOM 9984 N N . GLN D 1 174 ? -9.737 -29.295 31.919 1.00 44.19 183 GLN D N 1
ATOM 9985 C CA . GLN D 1 174 ? -8.965 -28.138 31.431 1.00 41.17 183 GLN D CA 1
ATOM 9986 C C . GLN D 1 174 ? -7.966 -28.692 30.441 1.00 47.07 183 GLN D C 1
ATOM 9987 O O . GLN D 1 174 ? -7.057 -29.432 30.847 1.00 42.48 183 GLN D O 1
ATOM 9993 N N . ALA D 1 175 ? -8.174 -28.430 29.160 1.00 42.36 184 ALA D N 1
ATOM 9994 C CA . ALA D 1 175 ? -7.335 -29.107 28.159 1.00 44.19 184 ALA D CA 1
ATOM 9995 C C . ALA D 1 175 ? -7.290 -28.375 26.831 1.00 44.37 184 ALA D C 1
ATOM 9996 O O . ALA D 1 175 ? -8.187 -27.600 26.507 1.00 50.28 184 ALA D O 1
ATOM 9998 N N . GLN D 1 176 ? -6.249 -28.688 26.079 1.00 47.51 185 GLN D N 1
ATOM 9999 C CA . GLN D 1 176 ? -6.131 -28.335 24.658 1.00 47.20 185 GLN D CA 1
ATOM 10000 C C . GLN D 1 176 ? -6.949 -29.346 23.861 1.00 41.96 185 GLN D C 1
ATOM 10001 O O . GLN D 1 176 ? -7.159 -30.493 24.333 1.00 41.66 185 GLN D O 1
ATOM 10007 N N . CYS D 1 177 ? -7.362 -28.947 22.667 1.00 44.44 186 CYS D N 1
ATOM 10008 C CA . CYS D 1 177 ? -8.008 -29.874 21.721 1.00 39.69 186 CYS D CA 1
ATOM 10009 C C . CYS D 1 177 ? -7.101 -31.095 21.543 1.00 52.34 186 CYS D C 1
ATOM 10010 O O . CYS D 1 177 ? -5.894 -30.925 21.257 1.00 55.36 186 CYS D O 1
ATOM 10013 N N . HIS D 1 178 ? -7.662 -32.285 21.720 1.00 45.61 187 HIS D N 1
ATOM 10014 C CA . HIS D 1 178 ? -6.921 -33.549 21.501 1.00 44.86 187 HIS D CA 1
ATOM 10015 C C . HIS D 1 178 ? -7.850 -34.647 20.992 1.00 50.98 187 HIS D C 1
ATOM 10016 O O . HIS D 1 178 ? -9.082 -34.492 21.041 1.00 48.65 187 HIS D O 1
ATOM 10023 N N . MET D 1 179 ? -7.258 -35.731 20.514 1.00 55.13 188 MET D N 1
ATOM 10024 C CA . MET D 1 179 ? -8.018 -36.778 19.806 1.00 48.94 188 MET D CA 1
ATOM 10025 C C . MET D 1 179 ? -7.614 -38.166 20.301 1.00 51.90 188 MET D C 1
ATOM 10026 O O . MET D 1 179 ? -6.432 -38.410 20.596 1.00 48.97 188 MET D O 1
ATOM 10031 N N . TYR D 1 180 ? -8.579 -39.075 20.344 1.00 51.71 189 TYR D N 1
ATOM 10032 C CA . TYR D 1 180 ? -8.320 -40.513 20.580 1.00 58.30 189 TYR D CA 1
ATOM 10033 C C . TYR D 1 180 ? -8.836 -41.317 19.389 1.00 60.02 189 TYR D C 1
ATOM 10034 O O . TYR D 1 180 ? -9.937 -41.044 18.899 1.00 62.95 189 TYR D O 1
ATOM 10043 N N . THR D 1 181 ? -8.106 -42.337 18.960 1.00 59.09 190 THR D N 1
ATOM 10044 C CA . THR D 1 181 ? -8.650 -43.282 17.961 1.00 56.77 190 THR D CA 1
ATOM 10045 C C . THR D 1 181 ? -8.020 -44.658 18.126 1.00 63.81 190 THR D C 1
ATOM 10046 O O . THR D 1 181 ? -7.128 -44.854 18.987 1.00 69.76 190 THR D O 1
ATOM 10050 N N . LEU D 1 182 ? -8.510 -45.588 17.318 1.00 68.82 191 LEU D N 1
ATOM 10051 C CA . LEU D 1 182 ? -8.031 -46.985 17.315 1.00 64.12 191 LEU D CA 1
ATOM 10052 C C . LEU D 1 182 ? -6.639 -46.970 16.692 1.00 73.52 191 LEU D C 1
ATOM 10053 O O . LEU D 1 182 ? -6.472 -46.345 15.629 1.00 74.70 191 LEU D O 1
ATOM 10058 N N . THR D 1 183 ? -5.674 -47.653 17.296 1.00 66.95 192 THR D N 1
ATOM 10059 C CA . THR D 1 183 ? -4.273 -47.655 16.793 1.00 70.69 192 THR D CA 1
ATOM 10060 C C . THR D 1 183 ? -4.197 -47.835 15.267 1.00 72.83 192 THR D C 1
ATOM 10061 O O . THR D 1 183 ? -3.520 -47.054 14.610 1.00 70.74 192 THR D O 1
ATOM 10065 N N . PRO D 1 184 ? -4.789 -48.885 14.646 1.00 73.26 193 PRO D N 1
ATOM 10066 C CA . PRO D 1 184 ? -4.671 -49.082 13.198 1.00 66.06 193 PRO D CA 1
ATOM 10067 C C . PRO D 1 184 ? -5.396 -48.057 12.307 1.00 70.14 193 PRO D C 1
ATOM 10068 O O . PRO D 1 184 ? -5.243 -48.136 11.105 1.00 78.47 193 PRO D O 1
ATOM 10072 N N . LEU D 1 185 ? -6.149 -47.122 12.891 1.00 65.75 194 LEU D N 1
ATOM 10073 C CA . LEU D 1 185 ? -6.822 -46.040 12.123 1.00 63.35 194 LEU D CA 1
ATOM 10074 C C . LEU D 1 185 ? -5.902 -44.830 12.057 1.00 64.49 194 LEU D C 1
ATOM 10075 O O . LEU D 1 185 ? -6.341 -43.760 11.592 1.00 70.24 194 LEU D O 1
ATOM 10080 N N . TRP D 1 186 ? -4.695 -44.967 12.574 1.00 65.10 195 TRP D N 1
ATOM 10081 C CA . TRP D 1 186 ? -3.689 -43.899 12.422 1.00 60.95 195 TRP D CA 1
ATOM 10082 C C . TRP D 1 186 ? -2.666 -44.424 11.434 1.00 66.33 195 TRP D C 1
ATOM 10083 O O . TRP D 1 186 ? -2.258 -45.563 11.583 1.00 68.36 195 TRP D O 1
ATOM 10094 N N . PRO D 1 187 ? -2.219 -43.710 10.388 1.00 69.63 196 PRO D N 1
ATOM 10095 C CA . PRO D 1 187 ? -2.552 -42.314 10.090 1.00 68.62 196 PRO D CA 1
ATOM 10096 C C . PRO D 1 187 ? -3.789 -42.051 9.226 1.00 67.39 196 PRO D C 1
ATOM 10097 O O . PRO D 1 187 ? -3.923 -40.952 8.719 1.00 65.71 196 PRO D O 1
ATOM 10101 N N . ALA D 1 188 ? -4.660 -43.048 9.080 1.00 65.92 197 ALA D N 1
ATOM 10102 C CA . ALA D 1 188 ? -5.850 -42.921 8.213 1.00 71.88 197 ALA D CA 1
ATOM 10103 C C . ALA D 1 188 ? -6.617 -41.662 8.616 1.00 73.18 197 ALA D C 1
ATOM 10104 O O . ALA D 1 188 ? -7.154 -40.987 7.726 1.00 72.62 197 ALA D O 1
ATOM 10106 N N . MET D 1 189 ? -6.664 -41.352 9.911 1.00 71.38 198 MET D N 1
ATOM 10107 C CA . MET D 1 189 ? -7.496 -40.222 10.383 1.00 64.72 198 MET D CA 1
ATOM 10108 C C . MET D 1 189 ? -6.625 -38.996 10.673 1.00 66.86 198 MET D C 1
ATOM 10109 O O . MET D 1 189 ? -7.055 -38.121 11.463 1.00 72.20 198 MET D O 1
ATOM 10114 N N . HIS D 1 190 ? -5.484 -38.890 9.98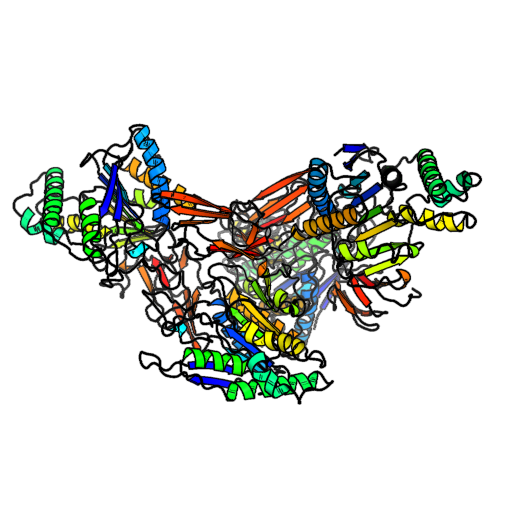3 1.00 67.36 199 HIS D N 1
ATOM 10115 C CA . HIS D 1 190 ? -4.588 -37.709 10.073 1.00 64.19 199 HIS D CA 1
ATOM 10116 C C . HIS D 1 190 ? -5.341 -36.464 9.607 1.00 68.55 199 HIS D C 1
ATOM 10117 O O . HIS D 1 190 ? -5.117 -35.401 10.189 1.00 68.04 199 HIS D O 1
ATOM 10124 N N . ASP D 1 191 ? -6.178 -36.576 8.584 1.00 61.93 200 ASP D N 1
ATOM 10125 C CA . ASP D 1 191 ? -6.838 -35.382 8.007 1.00 72.39 200 ASP D CA 1
ATOM 10126 C C . ASP D 1 191 ? -7.789 -34.813 9.057 1.00 67.98 200 ASP D C 1
ATOM 10127 O O . ASP D 1 191 ? -7.843 -33.581 9.203 1.00 69.85 200 ASP D O 1
ATOM 10132 N N . VAL D 1 192 ? -8.486 -35.683 9.773 1.00 66.67 201 VAL D N 1
ATOM 10133 C CA . VAL D 1 192 ? -9.486 -35.171 10.748 1.00 71.10 201 VAL D CA 1
ATOM 10134 C C . VAL D 1 192 ? -8.730 -34.537 11.915 1.00 64.44 201 VAL D C 1
ATOM 10135 O O . VAL D 1 192 ? -9.167 -33.477 12.370 1.00 61.14 201 VAL D O 1
ATOM 10139 N N . ALA D 1 193 ? -7.606 -35.122 12.328 1.00 68.36 202 ALA D N 1
ATOM 10140 C CA . ALA D 1 193 ? -6.775 -34.586 13.431 1.00 67.72 202 ALA D CA 1
ATOM 10141 C C . ALA D 1 193 ? -6.263 -33.200 13.039 1.00 62.16 202 ALA D C 1
ATOM 10142 O O . ALA D 1 193 ? -6.233 -32.310 13.884 1.00 58.21 202 ALA D O 1
ATOM 10144 N N . ALA D 1 194 ? -5.842 -33.048 11.791 1.00 70.01 203 ALA D N 1
ATOM 10145 C CA . ALA D 1 194 ? -5.270 -31.781 11.298 1.00 66.19 203 ALA D CA 1
ATOM 10146 C C . ALA D 1 194 ? -6.372 -30.717 11.241 1.00 66.63 203 ALA D C 1
ATOM 10147 O O . ALA D 1 194 ? -6.131 -29.595 11.697 1.00 58.68 203 ALA D O 1
ATOM 10149 N N . GLU D 1 195 ? -7.554 -31.065 10.738 1.00 63.21 204 GLU D N 1
ATOM 10150 C CA . GLU D 1 195 ? -8.654 -30.080 10.551 1.00 67.84 204 GLU D CA 1
ATOM 10151 C C . GLU D 1 195 ? -9.109 -29.543 11.912 1.00 64.12 204 GLU D C 1
ATOM 10152 O O . GLU D 1 195 ? -9.434 -28.347 11.997 1.00 64.58 204 GLU D O 1
ATOM 10158 N N . ILE D 1 196 ? -9.134 -30.385 12.942 1.00 57.67 205 ILE D N 1
ATOM 10159 C CA . ILE D 1 196 ? -9.664 -29.979 14.276 1.00 57.54 205 ILE D CA 1
ATOM 10160 C C . ILE D 1 196 ? -8.534 -29.400 15.137 1.00 62.37 205 ILE D C 1
ATOM 10161 O O . ILE D 1 196 ? -8.826 -28.959 16.254 1.00 48.90 205 ILE D O 1
ATOM 10166 N N . ASP D 1 197 ? -7.296 -29.412 14.634 1.00 54.17 206 ASP D N 1
ATOM 10167 C CA . ASP D 1 197 ? -6.079 -28.883 15.307 1.00 53.21 206 ASP D CA 1
ATOM 10168 C C . ASP D 1 197 ? -5.847 -29.606 16.635 1.00 52.75 206 ASP D C 1
ATOM 10169 O O . ASP D 1 197 ? -5.669 -28.929 17.669 1.00 54.26 206 ASP D O 1
ATOM 10174 N N . ALA D 1 198 ? -5.819 -30.938 16.611 1.00 49.93 207 ALA D N 1
ATOM 10175 C CA . ALA D 1 198 ? -5.467 -31.758 17.787 1.00 53.31 207 ALA D CA 1
ATOM 10176 C C . ALA D 1 198 ? -4.034 -31.436 18.200 1.00 51.39 207 ALA D C 1
ATOM 10177 O O . ALA D 1 198 ? -3.168 -31.256 17.322 1.00 53.98 207 ALA D O 1
ATOM 10179 N N . ARG D 1 199 ? -3.792 -31.346 19.501 1.00 59.63 208 ARG D N 1
ATOM 10180 C CA . ARG D 1 199 ? -2.433 -31.105 20.034 1.00 46.39 208 ARG D CA 1
ATOM 10181 C C . ARG D 1 199 ? -1.905 -32.384 20.666 1.00 52.76 208 ARG D C 1
ATOM 10182 O O . ARG D 1 199 ? -0.783 -32.366 21.179 1.00 53.83 208 ARG D O 1
ATOM 10190 N N . ALA D 1 200 ? -2.695 -33.447 20.594 1.00 51.09 209 ALA D N 1
ATOM 10191 C CA . ALA D 1 200 ? -2.290 -34.804 20.994 1.00 52.24 209 ALA D CA 1
ATOM 10192 C C . ALA D 1 200 ? -3.218 -35.800 20.316 1.00 53.26 209 ALA D C 1
ATOM 10193 O O . ALA D 1 200 ? -4.421 -35.536 20.246 1.00 48.85 209 ALA D O 1
ATOM 10195 N N . VAL D 1 201 ? -2.656 -36.878 19.798 1.00 62.84 210 VAL D N 1
ATOM 10196 C CA . VAL D 1 201 ? -3.468 -37.983 19.240 1.00 50.02 210 VAL D CA 1
ATOM 10197 C C . VAL D 1 201 ? -3.087 -39.255 19.974 1.00 53.43 210 VAL D C 1
ATOM 10198 O O . VAL D 1 201 ? -1.942 -39.674 19.876 1.00 58.48 210 VAL D O 1
ATOM 10202 N N . LEU D 1 202 ? -4.042 -39.840 20.677 1.00 46.47 211 LEU D N 1
ATOM 10203 C CA . LEU D 1 202 ? -3.772 -40.953 21.616 1.00 51.32 211 LEU D CA 1
ATOM 10204 C C . LEU D 1 202 ? -4.340 -42.252 21.054 1.00 52.08 211 LEU D C 1
ATOM 10205 O O . LEU D 1 202 ? -5.554 -42.348 20.780 1.00 53.75 211 LEU D O 1
ATOM 10210 N N . LEU D 1 203 ? -3.468 -43.232 20.900 1.00 51.90 212 LEU D N 1
ATOM 10211 C CA . LEU D 1 203 ? -3.818 -44.483 20.189 1.00 56.55 212 LEU D CA 1
ATOM 10212 C C . LEU D 1 203 ? -3.932 -45.662 21.153 1.00 59.94 212 LEU D C 1
ATOM 10213 O O . LEU D 1 203 ? -3.056 -45.843 22.015 1.00 52.27 212 LEU D O 1
ATOM 10218 N N . ALA D 1 204 ? -4.948 -46.495 20.952 1.00 61.22 213 ALA D N 1
ATOM 10219 C CA . ALA D 1 204 ? -5.087 -47.777 21.680 1.00 62.06 213 ALA D CA 1
ATOM 10220 C C . ALA D 1 204 ? -5.908 -48.750 20.843 1.00 63.74 213 ALA D C 1
ATOM 10221 O O . ALA D 1 204 ? -6.720 -48.317 20.019 1.00 65.01 213 ALA D O 1
ATOM 10223 N N . GLU D 1 205 ? -5.708 -50.042 21.055 1.00 68.25 214 GLU D N 1
ATOM 10224 C CA . GLU D 1 205 ? -6.552 -51.068 20.403 1.00 74.52 214 GLU D CA 1
ATOM 10225 C C . GLU D 1 205 ? -7.709 -51.375 21.339 1.00 67.56 214 GLU D C 1
ATOM 10226 O O . GLU D 1 205 ? -8.804 -51.658 20.863 1.00 74.21 214 GLU D O 1
ATOM 10232 N N . GLU D 1 206 ? -7.446 -51.339 22.632 1.00 68.82 215 GLU D N 1
ATOM 10233 C CA . GLU D 1 206 ? -8.470 -51.591 23.663 1.00 67.69 215 GLU D CA 1
ATOM 10234 C C . GLU D 1 206 ? -8.090 -50.735 24.855 1.00 69.13 215 GLU D C 1
ATOM 10235 O O . GLU D 1 206 ? -6.926 -50.798 25.284 1.00 72.36 215 GLU D O 1
ATOM 10241 N N . SER D 1 207 ? -9.019 -49.924 25.332 1.00 67.56 216 SER D N 1
ATOM 10242 C CA . SER D 1 207 ? -8.736 -48.934 26.394 1.00 68.43 216 SER D CA 1
ATOM 10243 C C . SER D 1 207 ? -9.351 -49.395 27.708 1.00 68.73 216 SER D C 1
ATOM 10244 O O . SER D 1 207 ? -8.981 -50.459 28.211 1.00 83.64 216 SER D O 1
ATOM 10247 N N . GLY D 1 208 ? -10.287 -48.615 28.236 1.00 76.31 217 GLY D N 1
ATOM 10248 C CA . GLY D 1 208 ? -10.997 -48.953 29.475 1.00 74.60 217 GLY D CA 1
ATOM 10249 C C . GLY D 1 208 ? -12.248 -49.752 29.190 1.00 66.56 217 GLY D C 1
ATOM 10250 O O . GLY D 1 208 ? -12.308 -50.463 28.169 1.00 85.36 217 GLY D O 1
ATOM 10251 N N . GLY D 1 209 ? -13.243 -49.604 30.056 1.00 61.78 218 GLY D N 1
ATOM 10252 C CA . GLY D 1 209 ? -14.486 -50.388 30.018 1.00 61.28 218 GLY D CA 1
ATOM 10253 C C . GLY D 1 209 ? -15.371 -50.008 28.847 1.00 67.34 218 GLY D C 1
ATOM 10254 O O . GLY D 1 209 ? -16.451 -49.470 29.097 1.00 62.58 218 GLY D O 1
ATOM 10255 N N . HIS D 1 210 ? -14.972 -50.332 27.612 1.00 65.91 219 HIS D N 1
ATOM 10256 C CA . HIS D 1 210 ? -15.850 -50.288 26.404 1.00 61.02 219 HIS D CA 1
ATOM 10257 C C . HIS D 1 210 ? -16.482 -48.912 26.191 1.00 58.76 219 HIS D C 1
ATOM 10258 O O . HIS D 1 210 ? -17.696 -48.746 26.335 1.00 57.78 219 HIS D O 1
ATOM 10265 N N . PRO D 1 211 ? -15.666 -47.891 25.850 1.00 55.02 220 PRO D N 1
ATOM 10266 C CA . PRO D 1 211 ? -16.157 -46.568 25.461 1.00 56.81 220 PRO D CA 1
ATOM 10267 C C . PRO D 1 211 ? -16.791 -46.590 24.061 1.00 57.98 220 PRO D C 1
ATOM 10268 O O . PRO D 1 211 ? -16.552 -47.516 23.308 1.00 58.70 220 PRO D O 1
ATOM 10272 N N . PHE D 1 212 ? -17.567 -45.558 23.744 1.00 54.12 221 PHE D N 1
ATOM 10273 C CA . PHE D 1 212 ? -18.359 -45.433 22.496 1.00 58.31 221 PHE D CA 1
ATOM 10274 C C . PHE D 1 212 ? -17.500 -45.492 21.225 1.00 59.81 221 PHE D C 1
ATOM 10275 O O . PHE D 1 212 ? -17.921 -46.167 20.265 1.00 60.61 221 PHE D O 1
ATOM 10283 N N . ASP D 1 213 ? -16.388 -44.772 21.158 1.00 51.04 222 ASP D N 1
ATOM 10284 C CA . ASP D 1 213 ? -15.628 -44.692 19.886 1.00 57.50 222 ASP D CA 1
ATOM 10285 C C . ASP D 1 213 ? -15.082 -46.083 19.554 1.00 61.34 222 ASP D C 1
ATOM 10286 O O . ASP D 1 213 ? -15.153 -46.495 18.385 1.00 65.68 222 ASP D O 1
ATOM 10291 N N . GLU D 1 214 ? -14.561 -46.783 20.556 1.00 57.59 223 GLU D N 1
ATOM 10292 C CA . GLU D 1 214 ? -14.009 -48.141 20.362 1.00 66.94 223 GLU D CA 1
ATOM 10293 C C . GLU D 1 214 ? -15.175 -49.075 20.051 1.00 67.98 223 GLU D C 1
ATOM 10294 O O . GLU D 1 214 ? -15.003 -49.950 19.208 1.00 75.45 223 GLU D O 1
ATOM 10300 N N . ALA D 1 215 ? -16.341 -48.856 20.650 1.00 60.40 224 ALA D N 1
ATOM 10301 C CA . ALA D 1 215 ? -17.513 -49.712 20.372 1.00 65.53 224 ALA D CA 1
ATOM 10302 C C . ALA D 1 215 ? -17.816 -49.665 18.873 1.00 70.83 224 ALA D C 1
ATOM 10303 O O . ALA D 1 215 ? -18.216 -50.699 18.325 1.00 70.98 224 ALA D O 1
ATOM 10305 N N . CYS D 1 216 ? -17.594 -48.516 18.236 1.00 68.10 225 CYS D N 1
ATOM 10306 C CA . CYS D 1 216 ? -17.848 -48.318 16.787 1.00 68.94 225 CYS D CA 1
ATOM 10307 C C . CYS D 1 216 ? -16.729 -48.917 15.922 1.00 75.00 225 CYS D C 1
ATOM 10308 O O . CYS D 1 216 ? -17.064 -49.584 14.927 1.00 80.19 225 CYS D O 1
ATOM 10311 N N . SER D 1 217 ? -15.452 -48.705 16.239 1.00 73.09 226 SER D N 1
ATOM 10312 C CA . SER D 1 217 ? -14.360 -49.104 15.306 1.00 70.60 226 SER D CA 1
ATOM 10313 C C . SER D 1 217 ? -13.699 -50.443 15.665 1.00 75.23 226 SER D C 1
ATOM 10314 O O . SER D 1 217 ? -13.192 -51.127 14.738 1.00 77.26 226 SER D O 1
ATOM 10317 N N . ALA D 1 218 ? -13.665 -50.809 16.944 1.00 76.26 227 ALA D N 1
ATOM 10318 C CA . ALA D 1 218 ? -12.914 -51.999 17.415 1.00 75.59 227 ALA D CA 1
ATOM 10319 C C . ALA D 1 218 ? -13.447 -53.279 16.776 1.00 75.53 227 ALA D C 1
ATOM 10320 O O . ALA D 1 218 ? -12.647 -54.141 16.421 1.00 80.27 227 ALA D O 1
ATOM 10322 N N . PRO D 1 219 ? -14.784 -53.461 16.623 1.00 80.55 228 PRO D N 1
ATOM 10323 C CA . PRO D 1 219 ? -15.342 -54.688 16.055 1.00 84.04 228 PRO D CA 1
ATOM 10324 C C . PRO D 1 219 ? -14.747 -55.053 14.691 1.00 82.28 228 PRO D C 1
ATOM 10325 O O . PRO D 1 219 ? -14.631 -56.224 14.388 1.00 81.64 228 PRO D O 1
ATOM 10329 N N . TRP D 1 220 ? -14.374 -54.060 13.898 1.00 76.08 229 TRP D N 1
ATOM 10330 C CA . TRP D 1 220 ? -13.846 -54.364 12.553 1.00 76.94 229 TRP D CA 1
ATOM 10331 C C . TRP D 1 220 ? -12.445 -54.956 12.680 1.00 82.84 229 TRP D C 1
ATOM 10332 O O . TRP D 1 220 ? -12.115 -55.880 11.935 1.00 82.65 229 TRP D O 1
ATOM 10343 N N . MET D 1 221 ? -11.686 -54.463 13.647 1.00 83.54 230 MET D N 1
ATOM 10344 C CA . MET D 1 221 ? -10.317 -54.944 13.924 1.00 81.21 230 MET D CA 1
ATOM 10345 C C . MET D 1 221 ? -10.415 -56.353 14.511 1.00 83.83 230 MET D C 1
ATOM 10346 O O . MET D 1 221 ? -9.671 -57.255 14.090 1.00 86.72 230 MET D O 1
ATOM 10351 N N . ASN D 1 222 ? -11.336 -56.530 15.439 1.00 82.66 231 ASN D N 1
ATOM 10352 C CA . ASN D 1 222 ? -11.469 -57.814 16.156 1.00 87.47 231 ASN D CA 1
ATOM 10353 C C . ASN D 1 222 ? -12.072 -58.866 15.222 1.00 86.62 231 ASN D C 1
ATOM 10354 O O . ASN D 1 222 ? -11.663 -60.033 15.332 1.00 90.96 231 ASN D O 1
ATOM 10359 N N . LEU D 1 223 ? -12.979 -58.485 14.320 1.00 84.26 232 LEU D N 1
ATOM 10360 C CA . LEU D 1 223 ? -13.559 -59.475 13.374 1.00 88.30 232 LEU D CA 1
ATOM 10361 C C . LEU D 1 223 ? -12.488 -59.849 12.346 1.00 88.73 232 LEU D C 1
ATOM 10362 O O . LEU D 1 223 ? -12.412 -61.037 11.999 1.00 92.78 232 LEU D O 1
ATOM 10367 N N . SER D 1 224 ? -11.653 -58.895 11.929 1.00 84.92 233 SER D N 1
ATOM 10368 C CA . SER D 1 224 ? -10.542 -59.168 10.986 1.00 84.10 233 SER D CA 1
ATOM 10369 C C . SER D 1 224 ? -9.670 -60.274 11.577 1.00 90.66 233 SER D C 1
ATOM 10370 O O . SER D 1 224 ? -9.298 -61.203 10.859 1.00 94.39 233 SER D O 1
ATOM 10373 N N . ARG D 1 225 ? -9.401 -60.178 12.869 1.00 85.11 234 ARG D N 1
ATOM 10374 C CA . ARG D 1 225 ? -8.560 -61.159 13.587 1.00 85.69 234 ARG D CA 1
ATOM 10375 C C . ARG D 1 225 ? -9.316 -62.474 13.771 1.00 88.91 234 ARG D C 1
ATOM 10376 O O . ARG D 1 225 ? -8.665 -63.521 13.669 1.00 96.92 234 ARG D O 1
ATOM 10384 N N . ALA D 1 226 ? -10.625 -62.427 14.032 1.00 92.50 235 ALA D N 1
ATOM 10385 C CA . ALA D 1 226 ? -11.480 -63.628 14.214 1.00 94.76 235 ALA D CA 1
ATOM 10386 C C . ALA D 1 226 ? -11.546 -64.414 12.899 1.00 98.32 235 ALA D C 1
ATOM 10387 O O . ALA D 1 226 ? -11.575 -65.655 12.933 1.00 98.56 235 ALA D O 1
ATOM 10389 N N . PHE D 1 227 ? -11.565 -63.701 11.776 1.00 94.06 236 PHE D N 1
ATOM 10390 C CA . PHE D 1 227 ? -11.720 -64.294 10.428 1.00 92.57 236 PHE D CA 1
ATOM 10391 C C . PHE D 1 227 ? -10.609 -63.833 9.499 1.00 94.36 236 PHE D C 1
ATOM 10392 O O . PHE D 1 227 ? -10.880 -63.155 8.508 1.00 98.76 236 PHE D O 1
ATOM 10400 N N . PRO D 1 228 ? -9.357 -64.279 9.741 1.00 94.05 237 PRO D N 1
ATOM 10401 C CA . PRO D 1 228 ? -8.183 -63.806 8.997 1.00 95.22 237 PRO D CA 1
ATOM 10402 C C . PRO D 1 228 ? -8.144 -64.274 7.533 1.00 103.05 237 PRO D C 1
ATOM 10403 O O . PRO D 1 228 ? -7.340 -63.790 6.757 1.00 100.03 237 PRO D O 1
ATOM 10407 N N . ASP D 1 229 ? -9.030 -65.200 7.186 1.00 105.83 238 ASP D N 1
ATOM 10408 C CA . ASP D 1 229 ? -9.119 -65.782 5.829 1.00 103.98 238 ASP D CA 1
ATOM 10409 C C . ASP D 1 229 ? -10.037 -64.936 4.947 1.00 107.78 238 ASP D C 1
ATOM 10410 O O . ASP D 1 229 ? -10.224 -65.296 3.776 1.00 111.07 238 ASP D O 1
ATOM 10415 N N . TYR D 1 230 ? -10.618 -63.869 5.475 1.00 101.92 239 TYR D N 1
ATOM 10416 C CA . TYR D 1 230 ? -11.569 -63.031 4.719 1.00 103.11 239 TYR D CA 1
ATOM 10417 C C . TYR D 1 230 ? -11.130 -61.581 4.795 1.00 102.52 239 TYR D C 1
ATOM 10418 O O . TYR D 1 230 ? -10.571 -61.151 5.795 1.00 105.39 239 TYR D O 1
ATOM 10427 N N . PRO D 1 231 ? -11.395 -60.794 3.737 1.00 102.16 240 PRO D N 1
ATOM 10428 C CA . PRO D 1 231 ? -11.207 -59.347 3.740 1.00 99.92 240 PRO D CA 1
ATOM 10429 C C . PRO D 1 231 ? -12.204 -58.608 4.645 1.00 97.26 240 PRO D C 1
ATOM 10430 O O . PRO D 1 231 ? -13.391 -58.549 4.353 1.00 99.48 240 PRO D O 1
ATOM 10434 N N . ILE D 1 232 ? -11.710 -58.100 5.771 1.00 102.57 241 ILE D N 1
ATOM 10435 C CA . ILE D 1 232 ? -12.529 -57.307 6.727 1.00 95.08 241 ILE D CA 1
ATOM 10436 C C . ILE D 1 232 ? -11.786 -56.021 7.008 1.00 93.02 241 ILE D C 1
ATOM 10437 O O . ILE D 1 232 ? -10.892 -55.977 7.843 1.00 91.08 241 ILE D O 1
ATOM 10442 N N . PRO D 1 233 ? -12.106 -54.961 6.252 1.00 91.61 242 PRO D N 1
ATOM 10443 C CA . PRO D 1 233 ? -11.459 -53.664 6.426 1.00 83.80 242 PRO D CA 1
ATOM 10444 C C . PRO D 1 233 ? -12.043 -52.926 7.635 1.00 87.85 242 PRO D C 1
ATOM 10445 O O . PRO D 1 233 ? -13.121 -53.251 8.102 1.00 82.66 242 PRO D O 1
ATOM 10449 N N . LEU D 1 234 ? -11.340 -51.901 8.082 1.00 81.88 243 LEU D N 1
ATOM 10450 C CA . LEU D 1 234 ? -11.805 -51.069 9.210 1.00 79.24 243 LEU D CA 1
ATOM 10451 C C . LEU D 1 234 ? -12.847 -50.098 8.669 1.00 72.03 243 LEU D C 1
ATOM 10452 O O . LEU D 1 234 ? -12.549 -48.911 8.508 1.00 76.92 243 LEU D O 1
ATOM 10457 N N . ALA D 1 235 ? -14.018 -50.643 8.371 1.00 77.59 244 ALA D N 1
ATOM 10458 C CA . ALA D 1 235 ? -15.126 -49.974 7.663 1.00 80.32 244 ALA D CA 1
ATOM 10459 C C . ALA D 1 235 ? -15.620 -48.764 8.455 1.00 78.99 244 ALA D C 1
ATOM 10460 O O . ALA D 1 235 ? -16.049 -47.800 7.828 1.00 82.30 244 ALA D O 1
ATOM 10462 N N . CYS D 1 236 ? -15.613 -48.826 9.778 1.00 73.56 245 CYS D N 1
ATOM 10463 C CA . CYS D 1 236 ? -16.092 -47.692 10.597 1.00 72.55 245 CYS D CA 1
ATOM 10464 C C . CYS D 1 236 ? -14.903 -46.958 11.199 1.00 76.26 245 CYS D C 1
ATOM 10465 O O . CYS D 1 236 ? -14.249 -47.514 12.084 1.00 70.26 245 CYS D O 1
ATOM 10468 N N . GLN D 1 237 ? -14.661 -45.739 10.743 1.00 69.94 246 GLN D N 1
ATOM 10469 C CA . GLN D 1 237 ? -13.523 -44.920 11.225 1.00 72.55 246 GLN D CA 1
ATOM 10470 C C . GLN D 1 237 ? -14.037 -43.972 12.298 1.00 70.62 246 GLN D C 1
ATOM 10471 O O . GLN D 1 237 ? -14.638 -42.947 11.956 1.00 70.45 246 GLN D O 1
ATOM 10477 N N . SER D 1 238 ? -13.795 -44.313 13.554 1.00 69.91 247 SER D N 1
ATOM 10478 C CA . SER D 1 238 ? -14.284 -43.531 14.708 1.00 67.93 247 SER D CA 1
ATOM 10479 C C . SER D 1 238 ? -13.129 -42.821 15.391 1.00 58.43 247 SER D C 1
ATOM 10480 O O . SER D 1 238 ? -11.992 -43.323 15.406 1.00 65.81 247 SER D O 1
ATOM 10483 N N . ALA D 1 239 ? -13.454 -41.712 16.018 1.00 60.64 248 ALA D N 1
ATOM 10484 C CA . ALA D 1 239 ? -12.502 -40.974 16.861 1.00 68.35 248 ALA D CA 1
ATOM 10485 C C . ALA D 1 239 ? -13.260 -40.180 17.912 1.00 60.89 248 ALA D C 1
ATOM 10486 O O . ALA D 1 239 ? -14.420 -39.803 17.695 1.00 58.97 248 ALA D O 1
ATOM 10488 N N . THR D 1 240 ? -12.586 -39.938 19.022 1.00 58.33 249 THR D N 1
ATOM 10489 C CA . THR D 1 240 ? -13.078 -39.029 20.068 1.00 55.73 249 THR D CA 1
ATOM 10490 C C . THR D 1 240 ? -12.326 -37.717 19.935 1.00 59.02 249 THR D C 1
ATOM 10491 O O . THR D 1 240 ? -11.090 -37.714 19.938 1.00 58.08 249 THR D O 1
ATOM 10495 N N . PHE D 1 241 ? -13.061 -36.633 19.859 1.00 50.78 250 PHE D N 1
ATOM 10496 C CA . PHE D 1 241 ? -12.450 -35.291 19.857 1.00 51.66 250 PHE D CA 1
ATOM 10497 C C . PHE D 1 241 ? -12.741 -34.617 21.180 1.00 52.41 250 PHE D C 1
ATOM 10498 O O . PHE D 1 241 ? -13.898 -34.290 21.454 1.00 51.68 250 PHE D O 1
ATOM 10506 N N . ALA D 1 242 ? -11.709 -34.369 21.958 1.00 49.25 251 ALA D N 1
ATOM 10507 C CA . ALA D 1 242 ? -11.829 -33.478 23.117 1.00 48.39 251 ALA D CA 1
ATOM 10508 C C . ALA D 1 242 ? -11.591 -32.076 22.591 1.00 50.09 251 ALA D C 1
ATOM 10509 O O . ALA D 1 242 ? -10.468 -31.769 22.212 1.00 50.36 251 ALA D O 1
ATOM 10511 N N . LEU D 1 243 ? -12.643 -31.294 22.479 1.00 48.89 252 LEU D N 1
ATOM 10512 C CA . LEU D 1 243 ? -12.581 -30.035 21.705 1.00 53.39 252 LEU D CA 1
ATOM 10513 C C . LEU D 1 243 ? -12.021 -28.899 22.556 1.00 54.82 252 LEU D C 1
ATOM 10514 O O . LEU D 1 243 ? -11.829 -27.794 22.017 1.00 54.73 252 LEU D O 1
ATOM 10519 N N . GLY D 1 244 ? -11.773 -29.146 23.832 1.00 49.48 253 GLY D N 1
ATOM 10520 C CA . GLY D 1 244 ? -11.219 -28.119 24.723 1.00 40.88 253 GLY D CA 1
ATOM 10521 C C . GLY D 1 24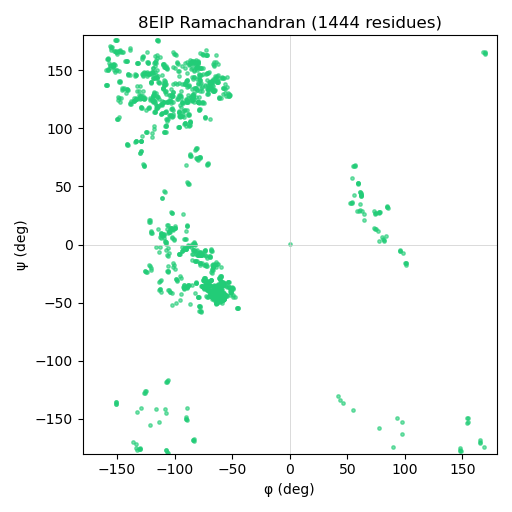4 ? -11.596 -28.420 26.143 1.00 41.35 253 GLY D C 1
ATOM 10522 O O . GLY D 1 244 ? -11.711 -29.603 26.487 1.00 40.37 253 GLY D O 1
ATOM 10523 N N . SER D 1 245 ? -11.753 -27.378 26.941 1.00 39.37 254 SER D N 1
ATOM 10524 C CA . SER D 1 245 ? -12.112 -27.510 28.365 1.00 43.94 254 SER D CA 1
ATOM 10525 C C . SER D 1 245 ? -13.619 -27.718 28.444 1.00 48.46 254 SER D C 1
ATOM 10526 O O . SER D 1 245 ? -14.334 -27.241 27.553 1.00 42.70 254 SER D O 1
ATOM 10529 N N . ASN D 1 246 ? -14.087 -28.385 29.488 1.00 42.38 255 ASN D N 1
ATOM 10530 C CA . ASN D 1 246 ? -15.529 -28.677 29.673 1.00 43.11 255 ASN D CA 1
ATOM 10531 C C . ASN D 1 246 ? -16.368 -27.407 29.533 1.00 47.54 255 ASN D C 1
ATOM 10532 O O . ASN D 1 246 ? -17.470 -27.474 28.962 1.00 43.26 255 ASN D O 1
ATOM 10537 N N . ASP D 1 247 ? -15.878 -26.291 30.055 1.00 37.88 256 ASP D N 1
ATOM 10538 C CA . ASP D 1 247 ? -16.672 -25.046 30.164 1.00 37.58 256 ASP D CA 1
ATOM 10539 C C . ASP D 1 247 ? -16.264 -24.064 29.071 1.00 42.46 256 ASP D C 1
ATOM 10540 O O . ASP D 1 247 ? -16.672 -22.888 29.138 1.00 41.70 256 ASP D O 1
ATOM 10545 N N . GLU D 1 248 ? -15.534 -24.520 28.065 1.00 41.25 257 GLU D N 1
ATOM 10546 C CA . GLU D 1 248 ? -15.030 -23.601 27.022 1.00 47.87 257 GLU D CA 1
ATOM 10547 C C . GLU D 1 248 ? -16.137 -23.337 26.001 1.00 43.66 257 GLU D C 1
ATOM 10548 O O . GLU D 1 248 ? -16.153 -23.973 24.928 1.00 46.96 257 GLU D O 1
ATOM 10554 N N . VAL D 1 249 ? -17.017 -22.406 26.331 1.00 44.69 258 VAL D N 1
ATOM 10555 C CA . VAL D 1 249 ? -18.158 -22.041 25.456 1.00 47.08 258 VAL D CA 1
ATOM 10556 C C . VAL D 1 249 ? -17.854 -20.683 24.838 1.00 43.61 258 VAL D C 1
ATOM 10557 O O . VAL D 1 249 ? -17.858 -19.686 25.566 1.00 43.01 258 VAL D O 1
ATOM 10561 N N . ASP D 1 250 ? -17.558 -20.670 23.547 1.00 47.57 259 ASP D N 1
ATOM 10562 C CA . ASP D 1 250 ? -17.113 -19.441 22.847 1.00 56.55 259 ASP D CA 1
ATOM 10563 C C . ASP D 1 250 ? -17.653 -19.464 21.420 1.00 51.98 259 ASP D C 1
ATOM 10564 O O . ASP D 1 250 ? -17.570 -20.533 20.775 1.00 55.11 259 ASP D O 1
ATOM 10569 N N . LEU D 1 251 ? -18.195 -18.332 20.965 1.00 58.84 260 LEU D N 1
ATOM 10570 C CA . LEU D 1 251 ? -18.799 -18.205 19.615 1.00 63.06 260 LEU D CA 1
ATOM 10571 C C . LEU D 1 251 ? -17.746 -18.494 18.557 1.00 61.18 260 LEU D C 1
ATOM 10572 O O . LEU D 1 251 ? -18.049 -19.202 17.598 1.00 55.33 260 LEU D O 1
ATOM 10577 N N . ARG D 1 252 ? -16.578 -17.883 18.693 1.00 63.76 261 ARG D N 1
ATOM 10578 C CA . ARG D 1 252 ? -15.565 -17.954 17.624 1.00 65.27 261 ARG D CA 1
ATOM 10579 C C . ARG D 1 252 ? -15.111 -19.405 17.543 1.00 62.31 261 ARG D C 1
ATOM 10580 O O . ARG D 1 252 ? -15.035 -19.943 16.435 1.00 71.92 261 ARG D O 1
ATOM 10588 N N . LEU D 1 253 ? -14.855 -20.008 18.695 1.00 62.87 262 LEU D N 1
ATOM 10589 C CA . LEU D 1 253 ? -14.314 -21.380 18.726 1.00 58.46 262 LEU D CA 1
ATOM 10590 C C . LEU D 1 253 ? -15.343 -22.334 18.124 1.00 55.28 262 LEU D C 1
ATOM 10591 O O . LEU D 1 253 ? -14.951 -23.189 17.325 1.00 60.13 262 LEU D O 1
ATOM 10596 N N . ALA D 1 254 ? -16.598 -22.223 18.533 1.00 52.47 263 ALA D N 1
ATOM 10597 C CA . ALA D 1 254 ? -17.645 -23.160 18.074 1.00 57.10 263 ALA D CA 1
ATOM 10598 C C . ALA D 1 254 ? -17.824 -23.006 16.564 1.00 57.61 263 ALA D C 1
ATOM 10599 O O . ALA D 1 254 ? -18.031 -24.023 15.897 1.00 62.13 263 ALA D O 1
ATOM 10601 N N . GLN D 1 255 ? -17.749 -21.777 16.057 1.00 56.79 264 GLN D N 1
ATOM 10602 C CA . GLN D 1 255 ? -17.888 -21.524 14.604 1.00 60.73 264 GLN D CA 1
ATOM 10603 C C . GLN D 1 255 ? -16.697 -22.163 13.892 1.00 61.84 264 GLN D C 1
ATOM 10604 O O . GLN D 1 255 ? -16.923 -22.816 12.875 1.00 61.95 264 GLN D O 1
ATOM 10610 N N . ASP D 1 256 ? -15.486 -22.010 14.432 1.00 66.33 265 ASP D N 1
ATOM 10611 C CA . ASP D 1 256 ? -14.263 -22.568 13.799 1.00 63.73 265 ASP D CA 1
ATOM 10612 C C . ASP D 1 256 ? -14.363 -24.096 13.795 1.00 61.73 265 ASP D C 1
ATOM 10613 O O . ASP D 1 256 ? -13.939 -24.716 12.818 1.00 66.18 265 ASP D O 1
ATOM 10618 N N . GLN D 1 257 ? -14.869 -24.680 14.879 1.00 62.12 266 GLN D N 1
ATOM 10619 C CA . GLN D 1 257 ? -14.945 -26.153 14.998 1.00 57.09 266 GLN D CA 1
ATOM 10620 C C . GLN D 1 257 ? -16.033 -26.653 14.056 1.00 56.43 266 GLN D C 1
ATOM 10621 O O . GLN D 1 257 ? -15.800 -27.681 13.408 1.00 59.50 266 GLN D O 1
ATOM 10627 N N . ALA D 1 258 ? -17.144 -25.927 13.938 1.00 57.90 267 ALA D N 1
ATOM 10628 C CA . ALA D 1 258 ? -18.232 -26.291 13.000 1.00 61.66 267 ALA D CA 1
ATOM 10629 C C . ALA D 1 258 ? -17.671 -26.286 11.581 1.00 59.41 267 ALA D C 1
ATOM 10630 O O . ALA D 1 258 ? -17.961 -27.215 10.820 1.00 60.72 267 ALA D O 1
ATOM 10632 N N . GLU D 1 259 ? -16.878 -25.275 11.248 1.00 66.86 268 GLU D N 1
ATOM 10633 C CA . GLU D 1 259 ? -16.320 -25.157 9.882 1.00 65.76 268 GLU D CA 1
ATOM 10634 C C . GLU D 1 259 ? -15.339 -26.312 9.663 1.00 63.79 268 GLU D C 1
ATOM 10635 O O . GLU D 1 259 ? -15.345 -26.866 8.563 1.00 60.04 268 GLU D O 1
ATOM 10641 N N . ALA D 1 260 ? -14.542 -26.679 10.665 1.00 68.00 269 ALA D N 1
ATOM 10642 C CA . ALA D 1 260 ? -13.581 -27.797 10.535 1.00 56.36 269 ALA D CA 1
ATOM 10643 C C . ALA D 1 260 ? -14.368 -29.078 10.280 1.00 60.10 269 ALA D C 1
ATOM 10644 O O . ALA D 1 260 ? -13.980 -29.852 9.384 1.00 63.33 269 ALA D O 1
ATOM 10646 N N . LEU D 1 261 ? -15.452 -29.280 11.025 1.00 62.59 270 LEU D N 1
ATOM 10647 C CA . LEU D 1 261 ? -16.241 -30.529 10.895 1.00 65.91 270 LEU D CA 1
ATOM 10648 C C . LEU D 1 261 ? -16.851 -30.562 9.490 1.00 65.73 270 LEU D C 1
ATOM 10649 O O . LEU D 1 261 ? -16.886 -31.651 8.885 1.00 63.08 270 LEU D O 1
ATOM 10654 N N . PHE D 1 262 ? -17.280 -29.401 8.992 1.00 63.85 271 PHE D N 1
ATOM 10655 C CA . PHE D 1 262 ? -17.866 -29.258 7.638 1.00 68.35 271 PHE D CA 1
ATOM 10656 C C . PHE D 1 262 ? -16.800 -29.667 6.619 1.00 71.86 271 PHE D C 1
ATOM 10657 O O . PHE D 1 262 ? -17.102 -30.481 5.724 1.00 74.24 271 PHE D O 1
ATOM 10665 N N . ARG D 1 263 ? -15.576 -29.157 6.783 1.00 66.52 272 ARG D N 1
ATOM 10666 C CA . ARG D 1 263 ? -14.462 -29.471 5.854 1.00 65.61 272 ARG D CA 1
ATOM 10667 C C . ARG D 1 263 ? -14.182 -30.976 5.891 1.00 70.42 272 ARG D C 1
ATOM 10668 O O . ARG D 1 263 ? -13.908 -31.551 4.827 1.00 70.52 272 ARG D O 1
ATOM 10676 N N . ILE D 1 264 ? -14.268 -31.596 7.064 1.00 70.88 273 ILE D N 1
ATOM 10677 C CA . ILE D 1 264 ? -14.025 -33.058 7.190 1.00 74.62 273 ILE D CA 1
ATOM 10678 C C . ILE D 1 264 ? -15.103 -33.774 6.376 1.00 69.97 273 ILE D C 1
ATOM 10679 O O . ILE D 1 264 ? -14.757 -34.709 5.618 1.00 76.77 273 ILE D O 1
ATOM 10684 N N . LEU D 1 265 ? -16.358 -33.348 6.522 1.00 66.42 274 LEU D N 1
ATOM 10685 C CA . LEU D 1 265 ? -17.495 -33.976 5.797 1.00 76.55 274 LEU D CA 1
ATOM 10686 C C . LEU D 1 265 ? -17.267 -33.806 4.288 1.00 74.82 274 LEU D C 1
ATOM 10687 O O . LEU D 1 265 ? -17.506 -34.778 3.533 1.00 74.64 274 LEU D O 1
ATOM 10692 N N . ILE D 1 266 ? -16.785 -32.641 3.852 1.00 69.07 275 ILE D N 1
ATOM 10693 C CA . ILE D 1 266 ? -16.548 -32.437 2.399 1.00 72.90 275 ILE D CA 1
ATOM 10694 C C . ILE D 1 266 ? -15.465 -33.411 1.949 1.00 77.01 275 ILE D C 1
ATOM 10695 O O . ILE D 1 266 ? -15.686 -34.090 0.940 1.00 82.30 275 ILE D O 1
ATOM 10700 N N . ARG D 1 267 ? -14.338 -33.457 2.662 1.00 77.08 276 ARG D N 1
ATOM 10701 C CA . ARG D 1 267 ? -13.162 -34.277 2.269 1.00 75.77 276 ARG D CA 1
ATOM 10702 C C . ARG D 1 267 ? -13.585 -35.735 2.145 1.00 72.79 276 ARG D C 1
ATOM 10703 O O . ARG D 1 267 ? -13.042 -36.438 1.292 1.00 78.43 276 ARG D O 1
ATOM 10711 N N . ARG D 1 268 ? -14.537 -36.169 2.956 1.00 71.77 277 ARG D N 1
ATOM 10712 C CA . ARG D 1 268 ? -14.890 -37.604 2.998 1.00 78.74 277 ARG D CA 1
ATOM 10713 C C . ARG D 1 268 ? -16.144 -37.909 2.179 1.00 80.58 277 ARG D C 1
ATOM 10714 O O . ARG D 1 268 ? -16.658 -39.037 2.328 1.00 77.84 277 ARG D O 1
ATOM 10722 N N . GLY D 1 269 ? -16.586 -36.978 1.326 1.00 81.99 278 GLY D N 1
ATOM 10723 C CA . GLY D 1 269 ? -17.605 -37.235 0.287 1.00 82.33 278 GLY D CA 1
ATOM 10724 C C . GLY D 1 269 ? -19.032 -37.107 0.796 1.00 88.06 278 GLY D C 1
ATOM 10725 O O . GLY D 1 269 ? -19.919 -37.774 0.246 1.00 99.18 278 GLY D O 1
ATOM 10726 N N . PHE D 1 270 ? -19.298 -36.240 1.760 1.00 83.39 279 PHE D N 1
ATOM 10727 C CA . PHE D 1 270 ? -20.687 -36.046 2.240 1.00 84.90 279 PHE D CA 1
ATOM 10728 C C . PHE D 1 270 ? -21.326 -34.813 1.631 1.00 86.82 279 PHE D C 1
ATOM 10729 O O . PHE D 1 270 ? -22.558 -34.706 1.666 1.00 91.64 279 PHE D O 1
ATOM 10737 N N . ILE D 1 271 ? -20.493 -33.892 1.162 1.00 82.44 280 ILE D N 1
ATOM 10738 C CA . ILE D 1 271 ? -20.983 -32.582 0.670 1.00 85.34 280 ILE D CA 1
ATOM 10739 C C . ILE D 1 271 ? -20.467 -32.370 -0.751 1.00 94.05 280 ILE D C 1
ATOM 10740 O O . ILE D 1 271 ? -19.261 -32.468 -0.989 1.00 91.11 280 ILE D O 1
ATOM 10745 N N . GLU D 1 272 ? -21.407 -32.092 -1.646 1.00 92.69 281 GLU D N 1
ATOM 10746 C CA . GLU D 1 272 ? -21.204 -31.987 -3.109 1.00 103.02 281 GLU D CA 1
ATOM 10747 C C . GLU D 1 272 ? -20.838 -30.546 -3.470 1.00 105.55 281 GLU D C 1
ATOM 10748 O O . GLU D 1 272 ? -21.166 -29.605 -2.690 1.00 101.46 281 GLU D O 1
ATOM 10754 N N . ASP D 1 273 ? -20.184 -30.391 -4.624 1.00 104.16 282 ASP D N 1
ATOM 10755 C CA . ASP D 1 273 ? -19.879 -29.084 -5.267 1.00 104.49 282 ASP D CA 1
ATOM 10756 C C . ASP D 1 273 ? -19.018 -28.201 -4.359 1.00 104.17 282 ASP D C 1
ATOM 10757 O O . ASP D 1 273 ? -19.138 -26.971 -4.466 1.00 109.42 282 ASP D O 1
ATOM 10762 N N . VAL D 1 274 ? -18.187 -28.766 -3.492 1.00 98.26 283 VAL D N 1
ATOM 10763 C CA . VAL D 1 274 ? -17.289 -27.917 -2.670 1.00 97.80 283 VAL D CA 1
ATOM 10764 C C . VAL D 1 274 ? -15.884 -28.486 -2.762 1.00 97.21 283 VAL D C 1
ATOM 10765 O O . VAL D 1 274 ? -15.702 -29.690 -2.625 1.00 98.79 283 VAL D O 1
ATOM 10769 N N . HIS D 1 275 ? -14.928 -27.617 -3.025 1.00 96.22 284 HIS D N 1
ATOM 10770 C CA . HIS D 1 275 ? -13.488 -27.938 -2.960 1.00 98.84 284 HIS D CA 1
ATOM 10771 C C . HIS D 1 275 ? -12.966 -27.464 -1.607 1.00 100.27 284 HIS D C 1
ATOM 10772 O O . HIS D 1 275 ? -13.335 -26.355 -1.189 1.00 95.07 284 HIS D O 1
ATOM 10779 N N . VAL D 1 276 ? -12.121 -28.242 -0.952 1.00 95.83 285 VAL D N 1
ATOM 10780 C CA . VAL D 1 276 ? -11.544 -27.788 0.343 1.00 99.32 285 VAL D CA 1
ATOM 10781 C C . VAL D 1 276 ? -10.148 -27.211 0.147 1.00 99.84 285 VAL D C 1
ATOM 10782 O O . VAL D 1 276 ? -9.885 -26.134 0.704 1.00 104.70 285 VAL D O 1
ATOM 10786 N N . GLY D 1 277 ? -9.274 -27.937 -0.540 1.00 95.82 286 GLY D N 1
ATOM 10787 C CA . GLY D 1 277 ? -7.874 -27.512 -0.744 1.00 101.13 286 GLY D CA 1
ATOM 10788 C C . GLY D 1 277 ? -6.928 -28.071 0.304 1.00 98.88 286 GLY D C 1
ATOM 10789 O O . GLY D 1 277 ? -7.183 -29.197 0.780 1.00 98.33 286 GLY D O 1
ATOM 10790 N N . GLU D 1 278 ? -5.864 -27.326 0.615 1.00 96.04 287 GLU D N 1
ATOM 10791 C CA . GLU D 1 278 ? -4.679 -27.866 1.324 1.00 92.41 287 GLU D CA 1
ATOM 10792 C C . GLU D 1 278 ? -5.036 -28.179 2.774 1.00 90.08 287 GLU D C 1
ATOM 10793 O O . GLU D 1 278 ? -5.727 -27.382 3.416 1.00 86.33 287 GLU D O 1
ATOM 10799 N N . LEU D 1 279 ? -4.585 -29.330 3.254 1.00 88.95 288 LEU D N 1
ATOM 10800 C CA . LEU D 1 279 ? -4.800 -29.755 4.653 1.00 86.32 288 LEU D CA 1
ATOM 10801 C C . LEU D 1 279 ? -3.934 -28.888 5.556 1.00 85.38 288 LEU D C 1
ATOM 10802 O O . LEU D 1 279 ? -2.793 -28.606 5.222 1.00 89.50 288 LEU D O 1
ATOM 10807 N N . PRO D 1 280 ? -4.462 -28.411 6.698 1.00 87.02 289 PRO D N 1
ATOM 10808 C CA . PRO D 1 280 ? -3.659 -27.724 7.710 1.00 80.97 289 PRO D CA 1
ATOM 10809 C C . PRO D 1 280 ? -2.587 -28.644 8.295 1.00 74.23 289 PRO D C 1
ATOM 10810 O O . PRO D 1 280 ? -2.751 -29.845 8.268 1.00 73.14 289 PRO D O 1
ATOM 10814 N N . GLN D 1 281 ? -1.521 -28.046 8.804 1.00 68.56 290 GLN D N 1
ATOM 10815 C CA . GLN D 1 281 ? -0.392 -28.784 9.415 1.00 75.28 290 GLN D CA 1
ATOM 10816 C C . GLN D 1 281 ? -0.859 -29.373 10.748 1.00 67.22 290 GLN D C 1
ATOM 10817 O O . GLN D 1 281 ? -1.368 -28.610 11.589 1.00 58.32 290 GLN D O 1
ATOM 10823 N N . LEU D 1 282 ? -0.621 -30.659 10.971 1.00 70.08 291 LEU D N 1
ATOM 10824 C CA . LEU D 1 282 ? -0.899 -31.267 12.299 1.00 61.39 291 LEU D CA 1
ATOM 10825 C C . LEU D 1 282 ? 0.239 -30.884 13.246 1.00 68.50 291 LEU D C 1
ATOM 10826 O O . LEU D 1 282 ? 1.405 -31.022 12.871 1.00 68.11 291 LEU D O 1
ATOM 10831 N N . ALA D 1 283 ? -0.111 -30.418 14.440 1.00 60.86 292 ALA D N 1
ATOM 10832 C CA . ALA D 1 283 ? 0.818 -29.862 15.445 1.00 53.84 292 ALA D CA 1
ATOM 10833 C C . ALA D 1 283 ? 1.440 -30.963 16.304 1.00 62.82 292 ALA D C 1
ATOM 10834 O O . ALA D 1 283 ? 2.207 -30.632 17.218 1.00 73.07 292 ALA D O 1
ATOM 10836 N N . CYS D 1 284 ? 1.108 -32.226 16.080 1.00 59.31 293 CYS D N 1
ATOM 10837 C CA . CYS D 1 284 ? 1.579 -33.319 16.962 1.00 51.97 293 CYS D CA 1
ATOM 10838 C C . CYS D 1 284 ? 1.703 -34.631 16.193 1.00 56.61 293 CYS D C 1
ATOM 10839 O O . CYS D 1 284 ? 1.148 -34.768 15.100 1.00 67.76 293 CYS D O 1
ATOM 10842 N N . GLU D 1 285 ? 2.390 -35.590 16.786 1.00 61.57 294 GLU D N 1
ATOM 10843 C CA . GLU D 1 285 ? 2.488 -36.965 16.246 1.00 64.52 294 GLU D CA 1
ATOM 10844 C C . GLU D 1 285 ? 1.461 -37.815 16.986 1.00 65.61 294 GLU D C 1
ATOM 10845 O O . GLU D 1 285 ? 1.074 -37.446 18.110 1.00 65.19 294 GLU D O 1
ATOM 10851 N N . GLY D 1 286 ? 1.037 -38.921 16.387 1.00 64.32 295 GLY D N 1
ATOM 10852 C CA . GLY D 1 286 ? 0.261 -39.942 17.107 1.00 59.90 295 GLY D CA 1
ATOM 10853 C C . GLY D 1 286 ? 1.137 -40.607 18.135 1.00 57.55 295 GLY D C 1
ATOM 10854 O O . GLY D 1 286 ? 2.268 -40.956 17.796 1.00 70.01 295 GLY D O 1
ATOM 10855 N N . THR D 1 287 ? 0.650 -40.752 19.355 1.00 56.52 296 THR D N 1
ATOM 10856 C CA . THR D 1 287 ? 1.388 -41.434 20.439 1.00 55.80 296 THR D CA 1
ATOM 10857 C C . THR D 1 287 ? 0.489 -42.504 21.035 1.00 61.17 296 THR D C 1
ATOM 10858 O O . THR D 1 287 ? -0.738 -42.409 20.898 1.00 54.59 296 THR D O 1
ATOM 10862 N N . LEU D 1 288 ? 1.073 -43.460 21.733 1.00 52.97 297 LEU D N 1
ATOM 10863 C CA . LEU D 1 288 ? 0.246 -44.503 22.374 1.00 54.61 297 LEU D CA 1
ATOM 10864 C C . LEU D 1 288 ? -0.356 -43.952 23.654 1.00 57.74 297 LEU D C 1
ATOM 10865 O O . LEU D 1 288 ? 0.321 -43.204 24.384 1.00 59.76 297 LEU D O 1
ATOM 10870 N N . LEU D 1 289 ? -1.563 -44.399 23.955 1.00 57.09 298 LEU D N 1
ATOM 10871 C CA . LEU D 1 289 ? -2.258 -43.999 25.189 1.00 59.61 298 LEU D CA 1
ATOM 10872 C C . LEU D 1 289 ? -1.448 -44.512 26.375 1.00 54.28 298 LEU D C 1
ATOM 10873 O O . LEU D 1 289 ? -1.342 -43.801 27.363 1.00 55.52 298 LEU D O 1
ATOM 10878 N N . GLU D 1 290 ? -0.826 -45.676 26.236 1.00 59.32 299 GLU D N 1
ATOM 10879 C CA . GLU D 1 290 ? -0.049 -46.280 27.351 1.00 65.32 299 GLU D CA 1
ATOM 10880 C C . GLU D 1 290 ? 1.259 -45.502 27.558 1.00 57.63 299 GLU D C 1
ATOM 10881 O O . GLU D 1 290 ? 1.938 -45.759 28.553 1.00 56.17 299 GLU D O 1
ATOM 10887 N N . ALA D 1 291 ? 1.616 -44.591 26.657 1.00 56.08 300 ALA D N 1
ATOM 10888 C CA . ALA D 1 291 ? 2.814 -43.727 26.797 1.00 61.86 300 ALA D CA 1
ATOM 10889 C C . ALA D 1 291 ? 2.408 -42.413 27.469 1.00 52.51 300 ALA D C 1
ATOM 10890 O O . ALA D 1 291 ? 3.290 -41.596 27.767 1.00 58.80 300 ALA D O 1
ATOM 10892 N N . MET D 1 292 ? 1.113 -42.226 27.704 1.00 54.37 301 MET D N 1
ATOM 10893 C CA . MET D 1 292 ? 0.602 -40.989 28.325 1.00 53.65 301 MET D CA 1
ATOM 10894 C C . MET D 1 292 ? 0.762 -41.101 29.835 1.00 50.17 301 MET D C 1
ATOM 10895 O O . MET D 1 292 ? 0.397 -42.144 30.410 1.00 59.09 301 MET D O 1
ATOM 10900 N N . GLN D 1 293 ? 1.257 -40.050 30.467 1.00 40.53 302 GLN D N 1
ATOM 10901 C CA . GLN D 1 293 ? 1.348 -40.053 31.941 1.00 46.64 302 GLN D CA 1
ATOM 10902 C C . GLN D 1 293 ? 0.123 -39.347 32.497 1.00 46.91 302 GLN D C 1
ATOM 10903 O O . GLN D 1 293 ? -0.144 -38.205 32.119 1.00 39.82 302 GLN D O 1
ATOM 10909 N N . GLN D 1 294 ? -0.559 -39.998 33.420 1.00 42.74 303 GLN D N 1
ATOM 10910 C CA . GLN D 1 294 ? -1.564 -39.312 34.255 1.00 45.76 303 GLN D CA 1
ATOM 10911 C C . GLN D 1 294 ? -0.830 -38.789 35.475 1.00 41.28 303 GLN D C 1
ATOM 10912 O O . GLN D 1 294 ? -0.166 -39.586 36.138 1.00 57.00 303 GLN D O 1
ATOM 10918 N N . LEU D 1 295 ? -0.916 -37.496 35.725 1.00 40.00 304 LEU D N 1
ATOM 10919 C CA . LEU D 1 295 ? -0.341 -36.909 36.945 1.00 45.09 304 LEU D CA 1
ATOM 10920 C C . LEU D 1 295 ? -1.363 -37.104 38.047 1.00 43.53 304 LEU D C 1
ATOM 10921 O O . LEU D 1 295 ? -2.522 -36.697 37.859 1.00 41.69 304 LEU D O 1
ATOM 10926 N N . LYS D 1 296 ? -0.966 -37.723 39.138 1.00 40.75 305 LYS D N 1
ATOM 10927 C CA . LYS D 1 296 ? -1.938 -37.943 40.220 1.00 38.42 305 LYS D CA 1
ATOM 10928 C C . LYS D 1 296 ? -1.487 -37.230 41.476 1.00 43.23 305 LYS D C 1
ATOM 10929 O O . LYS D 1 296 ? -0.297 -37.216 41.797 1.00 39.58 305 LYS D O 1
ATOM 10935 N N . ALA D 1 297 ? -2.462 -36.712 42.190 1.00 39.04 306 ALA D N 1
ATOM 10936 C CA . ALA D 1 297 ? -2.256 -36.163 43.532 1.00 44.25 306 ALA D CA 1
ATOM 10937 C C . ALA D 1 297 ? -2.115 -37.338 44.482 1.00 37.48 306 ALA D C 1
ATOM 10938 O O . ALA D 1 297 ? -2.986 -38.194 44.545 1.00 42.63 306 ALA D O 1
ATOM 10940 N N . PRO D 1 298 ? -0.995 -37.439 45.218 1.00 44.82 307 PRO D N 1
ATOM 10941 C CA . PRO D 1 298 ? -0.813 -38.502 46.205 1.00 46.77 307 PRO D CA 1
ATOM 10942 C C . PRO D 1 298 ? -1.545 -38.169 47.506 1.00 49.55 307 PRO D C 1
ATOM 10943 O O . PRO D 1 298 ? -1.624 -38.991 48.381 1.00 55.68 307 PRO D O 1
ATOM 10947 N N . CYS D 1 299 ? -2.055 -36.953 47.612 1.00 47.28 308 CYS D N 1
ATOM 10948 C CA . CYS D 1 299 ? -2.683 -36.469 48.859 1.00 46.14 308 CYS D CA 1
ATOM 10949 C C . CYS D 1 299 ? -3.684 -35.359 48.550 1.00 49.81 308 CYS D C 1
ATOM 10950 O O . CYS D 1 299 ? -3.710 -34.852 47.414 1.00 51.94 308 CYS D O 1
ATOM 10953 N N . GLN D 1 300 ? -4.471 -34.991 49.548 1.00 41.41 309 GLN D N 1
ATOM 10954 C CA . GLN D 1 300 ? -5.462 -33.896 49.426 1.00 49.00 309 GLN D CA 1
ATOM 10955 C C . GLN D 1 300 ? -4.732 -32.557 49.520 1.00 43.10 309 GLN D C 1
ATOM 10956 O O . GLN D 1 300 ? -3.689 -32.486 50.207 1.00 54.75 309 GLN D O 1
ATOM 10962 N N . GLY D 1 301 ? -5.284 -31.524 48.889 1.00 37.66 310 GLY D N 1
ATOM 10963 C CA . GLY D 1 301 ? -4.764 -30.153 49.031 1.00 34.88 310 GLY D CA 1
ATOM 10964 C C . GLY D 1 301 ? -4.949 -29.303 47.790 1.00 48.99 310 GLY D C 1
ATOM 10965 O O . GLY D 1 301 ? -5.570 -29.754 46.810 1.00 40.93 310 GLY D O 1
ATOM 10966 N N . LEU D 1 302 ? -4.453 -28.069 47.844 1.00 46.16 311 LEU D N 1
ATOM 10967 C CA . LEU D 1 302 ? -4.553 -27.099 46.731 1.00 38.84 311 LEU D CA 1
ATOM 10968 C C . LEU D 1 302 ? -3.718 -27.603 45.568 1.00 40.95 311 LEU D C 1
ATOM 10969 O O . LEU D 1 302 ? -2.595 -28.048 45.797 1.00 42.85 311 LEU D O 1
ATOM 10974 N N . ILE D 1 303 ? -4.213 -27.466 44.352 1.00 42.72 312 ILE D N 1
ATOM 10975 C CA . ILE D 1 303 ? -3.389 -27.834 43.181 1.00 39.88 312 ILE D CA 1
ATOM 10976 C C . ILE D 1 303 ? -2.723 -26.580 42.651 1.00 35.64 312 ILE D C 1
ATOM 10977 O O . ILE D 1 303 ? -3.396 -25.713 42.112 1.00 48.24 312 ILE D O 1
ATOM 10982 N N . VAL D 1 304 ? -1.414 -26.550 42.747 1.00 37.50 313 VAL D N 1
ATOM 10983 C CA . VAL D 1 304 ? -0.613 -25.398 42.276 1.00 42.34 313 VAL D CA 1
ATOM 10984 C C . VAL D 1 304 ? 0.171 -25.856 41.059 1.00 46.41 313 VAL D C 1
ATOM 10985 O O . VAL D 1 304 ? 1.050 -26.690 41.210 1.00 44.90 313 VAL D O 1
ATOM 10989 N N . TYR D 1 305 ? -0.134 -25.326 39.892 1.00 42.32 314 TYR D N 1
ATOM 10990 C CA . TYR D 1 305 ? 0.571 -25.739 38.657 1.00 50.99 314 TYR D CA 1
ATOM 10991 C C . TYR D 1 305 ? 1.795 -24.858 38.457 1.00 40.82 314 TYR D C 1
ATOM 10992 O O . TYR D 1 305 ? 1.728 -23.647 38.694 1.00 48.60 314 TYR D O 1
ATOM 11001 N N . HIS D 1 306 ? 2.879 -25.464 38.003 1.00 49.41 315 HIS D N 1
ATOM 11002 C CA . HIS D 1 306 ? 4.134 -24.745 37.694 1.00 42.93 315 HIS D CA 1
ATOM 11003 C C . HIS D 1 306 ? 4.312 -24.653 36.192 1.00 44.79 315 HIS D C 1
ATOM 11004 O O . HIS D 1 306 ? 5.220 -23.951 35.757 1.00 52.29 315 HIS D O 1
ATOM 11011 N N . ASN D 1 307 ? 3.470 -25.348 35.445 1.00 40.14 316 ASN D N 1
ATOM 11012 C CA . ASN D 1 307 ? 3.500 -25.326 33.967 1.00 44.13 316 ASN D CA 1
ATOM 11013 C C . ASN D 1 307 ? 2.156 -24.842 33.443 1.00 53.72 316 ASN D C 1
ATOM 11014 O O . ASN D 1 307 ? 1.111 -25.160 34.043 1.00 47.98 316 ASN D O 1
ATOM 11019 N N . ARG D 1 308 ? 2.202 -24.134 32.325 1.00 52.81 317 ARG D N 1
ATOM 11020 C CA . ARG D 1 308 ? 0.990 -23.697 31.620 1.00 42.39 317 ARG D CA 1
ATOM 11021 C C . ARG D 1 308 ? 0.434 -24.855 30.806 1.00 43.23 317 ARG D C 1
ATOM 11022 O O . ARG D 1 308 ? 1.162 -25.802 30.449 1.00 44.00 317 ARG D O 1
ATOM 11030 N N . LEU D 1 309 ? -0.844 -24.760 30.512 1.00 43.51 318 LEU D N 1
ATOM 11031 C CA . LEU D 1 309 ? -1.491 -25.719 29.607 1.00 44.91 318 LEU D CA 1
ATOM 11032 C C . LEU D 1 309 ? -0.798 -25.602 28.257 1.00 43.91 318 LEU D C 1
ATOM 11033 O O . LEU D 1 309 ? -0.673 -24.483 27.761 1.00 48.23 318 LEU D O 1
ATOM 11038 N N . GLY D 1 310 ? -0.320 -26.721 27.732 1.00 50.41 319 GLY D N 1
ATOM 11039 C CA . GLY D 1 310 ? 0.334 -26.771 26.415 1.00 43.93 319 GLY D CA 1
ATOM 11040 C C . GLY D 1 310 ? 1.847 -26.691 26.481 1.00 48.37 319 GLY D C 1
ATOM 11041 O O . GLY D 1 310 ? 2.479 -26.848 25.420 1.00 49.89 319 GLY D O 1
ATOM 11042 N N . ASP D 1 311 ? 2.432 -26.491 27.664 1.00 43.76 320 ASP D N 1
ATOM 11043 C CA . ASP D 1 311 ? 3.909 -26.470 27.817 1.00 43.36 320 ASP D CA 1
ATOM 11044 C C . ASP D 1 311 ? 4.481 -27.836 27.460 1.00 44.21 320 ASP D C 1
ATOM 11045 O O . ASP D 1 311 ? 3.865 -28.873 27.761 1.00 45.26 320 ASP D O 1
ATOM 11050 N N . PHE D 1 312 ? 5.654 -27.826 26.859 1.00 42.25 321 PHE D N 1
ATOM 11051 C CA . PHE D 1 312 ? 6.452 -29.053 26.706 1.00 46.10 321 PHE D CA 1
ATOM 11052 C C . PHE D 1 312 ? 7.223 -29.239 28.007 1.00 47.35 321 PHE D C 1
ATOM 11053 O O . PHE D 1 312 ? 7.854 -28.285 28.468 1.00 47.58 321 PHE D O 1
ATOM 11061 N N . VAL D 1 313 ? 7.141 -30.423 28.594 1.00 51.08 322 VAL D N 1
ATOM 11062 C CA . VAL D 1 313 ? 7.796 -30.689 29.900 1.00 49.57 322 VAL D CA 1
ATOM 11063 C C . VAL D 1 313 ? 8.746 -31.870 29.747 1.00 50.26 322 VAL D C 1
ATOM 11064 O O . VAL D 1 313 ? 8.545 -32.718 28.842 1.00 50.58 322 VAL D O 1
ATOM 11068 N N . ARG D 1 314 ? 9.719 -31.941 30.641 1.00 49.35 323 ARG D N 1
ATOM 11069 C CA . ARG D 1 314 ? 10.738 -33.001 30.604 1.00 54.15 323 ARG D CA 1
ATOM 11070 C C . ARG D 1 314 ? 10.626 -33.894 31.828 1.00 50.35 323 ARG D C 1
ATOM 11071 O O . ARG D 1 314 ? 10.268 -33.409 32.913 1.00 45.96 323 ARG D O 1
ATOM 11079 N N . SER D 1 315 ? 11.006 -35.148 31.655 1.00 51.32 324 SER D N 1
ATOM 11080 C CA . SER D 1 315 ? 11.075 -36.116 32.764 1.00 46.72 324 SER D CA 1
ATOM 11081 C C . SER D 1 315 ? 11.914 -35.492 33.876 1.00 45.01 324 SER D C 1
ATOM 11082 O O . SER D 1 315 ? 13.004 -34.976 33.587 1.00 44.12 324 SER D O 1
ATOM 11085 N N . GLY D 1 316 ? 11.380 -35.482 35.088 1.00 42.13 325 GLY D N 1
ATOM 11086 C CA . GLY D 1 316 ? 12.065 -34.945 36.271 1.00 46.92 325 GLY D CA 1
ATOM 11087 C C . GLY D 1 316 ? 11.589 -33.562 36.634 1.00 49.25 325 GLY D C 1
ATOM 11088 O O . GLY D 1 316 ? 11.838 -33.160 37.797 1.00 55.39 325 GLY D O 1
ATOM 11089 N N . ASP D 1 317 ? 10.901 -32.870 35.724 1.00 48.00 326 ASP D N 1
ATOM 11090 C CA . ASP D 1 317 ? 10.404 -31.499 35.988 1.00 42.22 326 ASP D CA 1
ATOM 11091 C C . ASP D 1 317 ? 9.328 -31.524 37.067 1.00 47.38 326 ASP D C 1
ATOM 11092 O O . ASP D 1 317 ? 8.449 -32.403 37.064 1.00 39.27 326 ASP D O 1
ATOM 11097 N N . LYS D 1 318 ? 9.348 -30.513 37.914 1.00 43.24 327 LYS D N 1
ATOM 11098 C CA . LYS D 1 318 ? 8.230 -30.270 38.837 1.00 42.67 327 LYS D CA 1
ATOM 11099 C C . LYS D 1 318 ? 7.124 -29.594 38.034 1.00 52.28 327 LYS D C 1
ATOM 11100 O O . LYS D 1 318 ? 7.318 -28.487 37.519 1.00 55.25 327 LYS D O 1
ATOM 11106 N N . VAL D 1 319 ? 6.000 -30.260 37.897 1.00 43.55 328 VAL D N 1
ATOM 11107 C CA . VAL D 1 319 ? 4.928 -29.776 36.992 1.00 48.55 328 VAL D CA 1
ATOM 11108 C C . VAL D 1 319 ? 3.821 -29.182 37.841 1.00 44.74 328 VAL D C 1
ATOM 11109 O O . VAL D 1 319 ? 3.219 -28.186 37.450 1.00 43.84 328 VAL D O 1
ATOM 11113 N N . VAL D 1 320 ? 3.540 -29.823 38.957 1.00 42.64 329 VAL D N 1
ATOM 11114 C CA . VAL D 1 320 ? 2.422 -29.401 39.828 1.00 40.42 329 VAL D CA 1
ATOM 11115 C C . VAL D 1 320 ? 2.783 -29.778 41.267 1.00 41.27 329 VAL D C 1
ATOM 11116 O O . VAL D 1 320 ? 3.546 -30.738 41.481 1.00 43.04 329 VAL D O 1
ATOM 11120 N N . SER D 1 321 ? 2.290 -29.005 42.223 1.00 37.76 330 SER D N 1
ATOM 11121 C CA . SER D 1 321 ? 2.476 -29.277 43.666 1.00 43.96 330 SER D CA 1
ATOM 11122 C C . SER D 1 321 ? 1.115 -29.377 44.341 1.00 50.65 330 SER D C 1
ATOM 11123 O O . SER D 1 321 ? 0.185 -28.660 43.959 1.00 44.93 330 SER D O 1
ATOM 11126 N N . ILE D 1 322 ? 1.017 -30.216 45.355 1.00 43.87 331 ILE D N 1
ATOM 11127 C CA . ILE D 1 322 ? -0.200 -30.245 46.198 1.00 36.99 331 ILE D CA 1
ATOM 11128 C C . ILE D 1 322 ? 0.151 -29.531 47.492 1.00 46.93 331 ILE D C 1
ATOM 11129 O O . ILE D 1 322 ? 1.096 -29.927 48.185 1.00 51.01 331 ILE D O 1
ATOM 11134 N N . VAL D 1 323 ? -0.610 -28.502 47.808 1.00 40.55 332 VAL D N 1
ATOM 11135 C CA . VAL D 1 323 ? -0.309 -27.655 48.987 1.00 45.57 332 VAL D CA 1
ATOM 11136 C C . VAL D 1 323 ? -1.425 -27.779 50.007 1.00 49.36 332 VAL D C 1
ATOM 11137 O O . VAL D 1 323 ? -2.540 -27.339 49.746 1.00 43.73 332 VAL D O 1
ATOM 11141 N N . ASP D 1 324 ? -1.079 -28.284 51.178 1.00 50.73 333 ASP D N 1
ATOM 11142 C CA . ASP D 1 324 ? -2.003 -28.317 52.323 1.00 43.01 333 ASP D CA 1
ATOM 11143 C C . ASP D 1 324 ? -1.838 -26.985 53.040 1.00 45.63 333 ASP D C 1
ATOM 11144 O O . ASP D 1 324 ? -0.798 -26.720 53.620 1.00 46.03 333 ASP D O 1
ATOM 11149 N N . PRO D 1 325 ? -2.855 -26.104 53.007 1.00 49.45 334 PRO D N 1
ATOM 11150 C CA . PRO D 1 325 ? -2.717 -24.755 53.552 1.00 45.06 334 PRO D CA 1
ATOM 11151 C C . PRO D 1 325 ? -2.444 -24.763 55.062 1.00 50.99 334 PRO D C 1
ATOM 11152 O O . PRO D 1 325 ? -2.022 -23.750 55.584 1.00 55.60 334 PRO D O 1
ATOM 11156 N N . ILE D 1 326 ? -2.692 -25.884 55.732 1.00 48.30 335 ILE D N 1
ATOM 11157 C CA . ILE D 1 326 ? -2.399 -26.011 57.188 1.00 52.03 335 ILE D CA 1
ATOM 11158 C C . ILE D 1 326 ? -1.436 -27.173 57.399 1.00 49.78 335 ILE D C 1
ATOM 11159 O O . ILE D 1 326 ? -1.374 -27.706 58.510 1.00 53.06 335 ILE D O 1
ATOM 11164 N N . GLY D 1 327 ? -0.715 -27.557 56.354 1.00 48.84 336 GLY D N 1
ATOM 11165 C CA . GLY D 1 327 ? 0.227 -28.683 56.425 1.00 44.74 336 GLY D CA 1
ATOM 11166 C C . GLY D 1 327 ? 1.395 -28.537 55.468 1.00 44.91 336 GLY D C 1
ATOM 11167 O O . GLY D 1 327 ? 1.961 -27.430 55.353 1.00 45.85 336 GLY D O 1
ATOM 11168 N N . GLU D 1 328 ? 1.723 -29.634 54.789 1.00 46.60 337 GLU D N 1
ATOM 11169 C CA . GLU D 1 328 ? 2.945 -29.804 53.972 1.00 48.96 337 GLU D CA 1
ATOM 11170 C C . GLU D 1 328 ? 2.658 -29.589 52.485 1.00 49.86 337 GLU D C 1
ATOM 11171 O O . GLU D 1 328 ? 1.493 -29.676 52.031 1.00 51.70 337 GLU D O 1
ATOM 11177 N N . THR D 1 329 ? 3.729 -29.378 51.730 1.00 53.03 338 THR D N 1
ATOM 11178 C CA . THR D 1 329 ? 3.684 -29.291 50.256 1.00 43.68 338 THR D CA 1
ATOM 11179 C C . THR D 1 329 ? 4.358 -30.522 49.651 1.00 42.27 338 THR D C 1
ATOM 11180 O O . THR D 1 329 ? 5.487 -30.852 50.035 1.00 40.25 338 THR D O 1
ATOM 11184 N N . VAL D 1 330 ? 3.713 -31.120 48.663 1.00 42.11 339 VAL D N 1
ATOM 11185 C CA . VAL D 1 330 ? 4.268 -32.298 47.951 1.00 39.84 339 VAL D CA 1
ATOM 11186 C C . VAL D 1 330 ? 4.406 -31.964 46.469 1.00 42.53 339 VAL D C 1
ATOM 11187 O O . VAL D 1 330 ? 3.421 -31.623 45.800 1.00 41.72 339 VAL D O 1
ATOM 11191 N N . ASP D 1 331 ? 5.609 -32.139 45.951 1.00 43.72 340 ASP D N 1
ATOM 11192 C CA . ASP D 1 331 ? 5.934 -31.827 44.539 1.00 42.15 340 ASP D CA 1
ATOM 11193 C C . ASP D 1 331 ? 5.667 -33.058 43.668 1.00 37.97 340 ASP D C 1
ATOM 11194 O O . ASP D 1 331 ? 6.082 -34.167 44.034 1.00 47.55 340 ASP D O 1
ATOM 11199 N N . ILE D 1 332 ? 5.031 -32.851 42.516 1.00 40.25 341 ILE D N 1
ATOM 11200 C CA . ILE D 1 332 ? 4.708 -33.936 41.549 1.00 45.35 341 ILE D CA 1
ATOM 11201 C C . ILE D 1 332 ? 5.502 -33.744 40.265 1.00 41.48 341 ILE D C 1
ATOM 11202 O O . ILE D 1 332 ? 5.425 -32.668 39.639 1.00 44.05 341 ILE D O 1
ATOM 11207 N N . LEU D 1 333 ? 6.229 -34.790 39.898 1.00 47.52 342 LEU D N 1
ATOM 11208 C CA . LEU D 1 333 ? 7.211 -34.712 38.799 1.00 47.58 342 LEU D CA 1
ATOM 11209 C C . LEU D 1 333 ? 6.708 -35.437 37.554 1.00 38.54 342 LEU D C 1
ATOM 11210 O O . LEU D 1 333 ? 5.944 -36.444 37.643 1.00 43.92 342 LEU D O 1
ATOM 11215 N N . ALA D 1 334 ? 7.168 -34.952 36.409 1.00 44.40 343 ALA D N 1
ATOM 11216 C CA . ALA D 1 334 ? 6.935 -35.628 35.123 1.00 48.17 343 ALA D CA 1
ATOM 11217 C C . ALA D 1 334 ? 7.807 -36.881 35.100 1.00 40.88 343 ALA D C 1
ATOM 11218 O O . ALA D 1 334 ? 8.963 -36.816 35.532 1.00 47.45 343 ALA D O 1
ATOM 11220 N N . HIS D 1 335 ? 7.294 -37.962 34.550 1.00 43.29 344 HIS D N 1
ATOM 11221 C CA . HIS D 1 335 ? 8.068 -39.207 34.350 1.00 49.16 344 HIS D CA 1
ATOM 11222 C C . HIS D 1 335 ? 8.337 -39.407 32.865 1.00 46.82 344 HIS D C 1
ATOM 11223 O O . HIS D 1 335 ? 8.869 -40.468 32.512 1.00 49.35 344 HIS D O 1
ATOM 11230 N N . THR D 1 336 ? 7.966 -38.448 32.029 1.00 42.37 345 THR D N 1
ATOM 11231 C CA . THR D 1 336 ? 8.169 -38.600 30.577 1.00 50.25 345 THR D CA 1
ATOM 11232 C C . THR D 1 336 ? 8.234 -37.233 29.930 1.00 45.60 345 THR D C 1
ATOM 11233 O O . THR D 1 336 ? 7.634 -36.288 30.450 1.00 46.44 345 THR D O 1
ATOM 11237 N N . ASP D 1 337 ? 8.958 -37.154 28.826 1.00 50.66 346 ASP D N 1
ATOM 11238 C CA . ASP D 1 337 ? 9.015 -35.925 28.002 1.00 55.02 346 ASP D CA 1
ATOM 11239 C C . ASP D 1 337 ? 7.727 -35.868 27.183 1.00 56.09 346 ASP D C 1
ATOM 11240 O O . ASP D 1 337 ? 7.283 -36.934 26.690 1.00 52.58 346 ASP D O 1
ATOM 11245 N N . GLY D 1 338 ? 7.126 -34.693 27.063 1.00 49.01 347 GLY D N 1
ATOM 11246 C CA . GLY D 1 338 ? 5.910 -34.573 26.246 1.00 50.68 347 GLY D CA 1
ATOM 11247 C C . GLY D 1 338 ? 5.157 -33.285 26.486 1.00 51.05 347 GLY D C 1
ATOM 11248 O O . GLY D 1 338 ? 5.679 -32.358 27.127 1.00 49.72 347 GLY D O 1
ATOM 11249 N N . VAL D 1 339 ? 3.956 -33.205 25.939 1.00 41.89 348 VAL D N 1
ATOM 11250 C CA . VAL D 1 339 ? 3.156 -31.959 26.045 1.00 39.29 348 VAL D CA 1
ATOM 11251 C C . VAL D 1 339 ? 2.096 -32.121 27.127 1.00 36.73 348 VAL D C 1
ATOM 11252 O O . VAL D 1 339 ? 1.310 -33.099 27.100 1.00 40.20 348 VAL D O 1
ATOM 11256 N N . LEU D 1 340 ? 2.034 -31.123 27.997 1.00 37.69 349 LEU D N 1
ATOM 11257 C CA . LEU D 1 340 ? 1.026 -31.057 29.075 1.00 40.91 349 LEU D CA 1
ATOM 11258 C C . LEU D 1 340 ? -0.280 -30.583 28.444 1.00 47.79 349 LEU D C 1
ATOM 11259 O O . LEU D 1 340 ? -0.651 -29.411 28.610 1.00 46.03 349 LEU D O 1
ATOM 11264 N N . PHE D 1 341 ? -0.946 -31.473 27.718 1.00 45.24 350 PHE D N 1
ATOM 11265 C CA . PHE D 1 341 ? -2.161 -31.127 26.942 1.00 41.13 350 PHE D CA 1
ATOM 11266 C C . PHE D 1 341 ? -3.375 -31.029 27.873 1.00 47.34 350 PHE D C 1
ATOM 11267 O O . PHE D 1 341 ? -4.384 -30.446 27.474 1.00 42.18 350 PHE D O 1
ATOM 11275 N N . ALA D 1 342 ? -3.299 -31.549 29.095 1.00 41.92 351 ALA D N 1
ATOM 11276 C CA . ALA D 1 342 ? -4.419 -31.392 30.052 1.00 44.23 351 ALA D CA 1
ATOM 11277 C C . ALA D 1 342 ? -3.935 -31.121 31.475 1.00 40.83 351 ALA D C 1
ATOM 11278 O O . ALA D 1 342 ? -2.899 -31.644 31.897 1.00 42.36 351 ALA D O 1
ATOM 11280 N N . ARG D 1 343 ? -4.726 -30.330 32.188 1.00 38.78 352 ARG D N 1
ATOM 11281 C CA . ARG D 1 343 ? -4.558 -30.049 33.631 1.00 36.75 352 ARG D CA 1
ATOM 11282 C C . ARG D 1 343 ? -5.885 -30.400 34.308 1.00 40.76 352 ARG D C 1
ATOM 11283 O O . ARG D 1 343 ? -6.380 -31.523 34.081 1.00 39.12 352 ARG D O 1
ATOM 11291 N N . HIS D 1 344 ? -6.474 -29.477 35.069 1.00 40.71 353 HIS D N 1
ATOM 11292 C CA . HIS D 1 344 ? -7.825 -29.657 35.654 1.00 39.72 353 HIS D CA 1
ATOM 11293 C C . HIS D 1 344 ? -8.403 -28.296 36.018 1.00 40.20 353 HIS D C 1
ATOM 11294 O O . HIS D 1 344 ? -7.633 -27.383 36.364 1.00 42.83 353 HIS D O 1
ATOM 11301 N N . SER D 1 345 ? -9.725 -28.185 35.972 1.00 38.19 354 SER D N 1
ATOM 11302 C CA . SER D 1 345 ? -10.449 -26.922 36.244 1.00 43.60 354 SER D CA 1
ATOM 11303 C C . SER D 1 345 ? -10.608 -26.693 37.751 1.00 39.13 354 SER D C 1
ATOM 11304 O O . SER D 1 345 ? -10.716 -25.524 38.146 1.00 47.50 354 SER D O 1
ATOM 11307 N N . GLN D 1 346 ? -10.742 -27.744 38.557 1.00 37.59 355 GLN D N 1
ATOM 11308 C CA . GLN D 1 346 ? -10.972 -27.531 40.005 1.00 48.75 355 GLN D CA 1
ATOM 11309 C C . GLN D 1 346 ? -9.655 -27.747 40.741 1.00 34.74 355 GLN D C 1
ATOM 11310 O O . GLN D 1 346 ? -9.231 -28.897 40.881 1.00 38.75 355 GLN D O 1
ATOM 11316 N N . THR D 1 347 ? -9.108 -26.676 41.290 1.00 37.83 356 THR D N 1
ATOM 11317 C CA . THR D 1 347 ? -7.730 -26.643 41.814 1.00 33.58 356 THR D CA 1
ATOM 11318 C C . THR D 1 347 ? -7.673 -27.096 43.274 1.00 38.38 356 THR D C 1
ATOM 11319 O O . THR D 1 347 ? -7.014 -26.408 44.084 1.00 36.61 356 THR D O 1
ATOM 11323 N N . TYR D 1 348 ? -8.241 -28.262 43.576 1.00 37.82 357 TYR D N 1
ATOM 11324 C CA . TYR D 1 348 ? -8.098 -28.945 44.882 1.00 41.61 357 TYR D CA 1
ATOM 11325 C C . TYR D 1 348 ? -8.156 -30.442 44.626 1.00 40.68 357 TYR D C 1
ATOM 11326 O O . TYR D 1 348 ? -8.936 -30.886 43.782 1.00 39.28 357 TYR D O 1
ATOM 11335 N N . ALA D 1 349 ? -7.321 -31.187 45.330 1.00 43.36 358 ALA D N 1
ATOM 11336 C CA . ALA D 1 349 ? -7.151 -32.633 45.099 1.00 42.62 358 ALA D CA 1
ATOM 11337 C C . ALA D 1 349 ? -7.724 -33.462 46.243 1.00 47.84 358 ALA D C 1
ATOM 11338 O O . ALA D 1 349 ? -7.802 -33.022 47.402 1.00 37.23 358 ALA D O 1
ATOM 11340 N N . TYR D 1 350 ? -8.069 -34.678 45.870 1.00 40.73 359 TYR D N 1
ATOM 11341 C CA . TYR D 1 350 ? -8.226 -35.840 46.757 1.00 38.09 359 TYR D CA 1
ATOM 11342 C C . TYR D 1 350 ? -7.181 -36.835 46.283 1.00 43.37 359 TYR D C 1
ATOM 11343 O O . TYR D 1 350 ? -6.754 -36.789 45.134 1.00 48.16 359 TYR D O 1
ATOM 11352 N N . PRO D 1 351 ? -6.733 -37.760 47.144 1.00 44.13 360 PRO D N 1
ATOM 11353 C CA . PRO D 1 351 ? -5.725 -38.735 46.756 1.00 41.50 360 PRO D CA 1
ATOM 11354 C C . PRO D 1 351 ? -6.167 -39.538 45.532 1.00 45.05 360 PRO D C 1
ATOM 11355 O O . PRO D 1 351 ? -7.286 -39.998 45.492 1.00 43.27 360 PRO D O 1
ATOM 11359 N N . ASN D 1 352 ? -5.240 -39.678 44.585 1.00 50.20 361 ASN D N 1
ATOM 11360 C CA . ASN D 1 352 ? -5.364 -40.432 43.305 1.00 56.30 361 ASN D CA 1
ATOM 11361 C C . ASN D 1 352 ? -6.189 -39.642 42.299 1.00 49.01 361 ASN D C 1
ATOM 11362 O O . ASN D 1 352 ? -6.499 -40.203 41.232 1.00 51.25 361 ASN D O 1
ATOM 11367 N N . LYS D 1 353 ? -6.465 -38.375 42.574 1.00 43.89 362 LYS D N 1
ATOM 11368 C CA . LYS D 1 353 ? -7.106 -37.507 41.574 1.00 41.77 362 LYS D CA 1
ATOM 11369 C C . LYS D 1 353 ? -6.146 -37.321 40.406 1.00 43.15 362 LYS D C 1
ATOM 11370 O O . LYS D 1 353 ? -4.985 -36.971 40.633 1.00 40.52 362 LYS D O 1
ATOM 11376 N N . VAL D 1 354 ? -6.641 -37.486 39.192 1.00 43.66 363 VAL D N 1
ATOM 11377 C CA . VAL D 1 354 ? -5.838 -37.149 37.999 1.00 41.71 363 VAL D CA 1
ATOM 11378 C C . VAL D 1 354 ? -5.917 -35.640 37.837 1.00 41.02 363 VAL D C 1
ATOM 11379 O O . VAL D 1 354 ? -7.022 -35.099 37.740 1.00 41.88 363 VAL D O 1
ATOM 11383 N N . ILE D 1 355 ? -4.764 -35.002 37.833 1.00 43.36 364 ILE D N 1
ATOM 11384 C CA . ILE D 1 355 ? -4.677 -33.522 37.851 1.00 39.18 364 ILE D CA 1
ATOM 11385 C C . ILE D 1 355 ? -3.939 -33.051 36.607 1.00 43.17 364 ILE D C 1
ATOM 11386 O O . ILE D 1 355 ? -3.621 -31.860 36.545 1.00 46.20 364 ILE D O 1
ATOM 11391 N N . GLY D 1 356 ? -3.683 -33.936 35.646 1.00 37.87 365 GLY D N 1
ATOM 11392 C CA . GLY D 1 356 ? -2.994 -33.501 34.420 1.00 36.43 365 GLY D CA 1
ATOM 11393 C C . GLY D 1 356 ? -2.575 -34.666 33.561 1.00 38.50 365 GLY D C 1
ATOM 11394 O O . GLY D 1 356 ? -2.558 -35.807 34.055 1.00 38.90 365 GLY D O 1
ATOM 11395 N N . LYS D 1 357 ? -2.252 -34.380 32.305 1.00 39.09 366 LYS D N 1
ATOM 11396 C CA . LYS D 1 357 ? -1.871 -35.427 31.335 1.00 46.53 366 LYS D CA 1
ATOM 11397 C C . LYS D 1 357 ? -0.731 -34.945 30.453 1.00 43.19 366 LYS D C 1
ATOM 11398 O O . LYS D 1 357 ? -0.821 -33.840 29.879 1.00 43.44 366 LYS D O 1
ATOM 11404 N N . ILE D 1 358 ? 0.273 -35.804 30.301 1.00 45.91 367 ILE D N 1
ATOM 11405 C CA . ILE D 1 358 ? 1.453 -35.542 29.432 1.00 45.04 367 ILE D CA 1
ATOM 11406 C C . ILE D 1 358 ? 1.480 -36.595 28.334 1.00 44.62 367 ILE D C 1
ATOM 11407 O O . ILE D 1 358 ? 1.582 -37.794 28.644 1.00 50.74 367 ILE D O 1
ATOM 11412 N N . ALA D 1 359 ? 1.472 -36.155 27.085 1.00 46.64 368 ALA D N 1
ATOM 11413 C CA . ALA D 1 359 ? 1.538 -37.077 25.932 1.00 45.76 368 ALA D CA 1
ATOM 11414 C C . ALA D 1 359 ? 3.002 -37.366 25.599 1.00 47.56 368 ALA D C 1
ATOM 11415 O O . ALA D 1 359 ? 3.656 -36.489 24.989 1.00 54.81 368 ALA D O 1
ATOM 11417 N N . GLY D 1 360 ? 3.485 -38.548 25.993 1.00 54.10 369 GLY D N 1
ATOM 11418 C CA . GLY D 1 360 ? 4.868 -38.999 25.758 1.00 54.08 369 GLY D CA 1
ATOM 11419 C C . GLY D 1 360 ? 4.937 -40.061 24.675 1.00 61.01 369 GLY D C 1
ATOM 11420 O O . GLY D 1 360 ? 3.892 -40.414 24.102 1.00 58.82 369 GLY D O 1
ATOM 11421 N N . LYS D 1 361 ? 6.126 -40.577 24.394 1.00 59.10 370 LYS D N 1
ATOM 11422 C CA . LYS D 1 361 ? 6.312 -41.525 23.270 1.00 62.58 370 LYS D CA 1
ATOM 11423 C C . LYS D 1 361 ? 6.688 -42.911 23.784 1.00 71.82 370 LYS D C 1
ATOM 11424 O O . LYS D 1 361 ? 6.295 -43.907 23.150 1.00 72.31 370 LYS D O 1
ATOM 11430 N N . GLU D 1 362 ? 7.414 -42.996 24.893 1.00 74.91 371 GLU D N 1
ATOM 11431 C CA . GLU D 1 362 ? 7.826 -44.311 25.437 1.00 82.12 371 GLU D CA 1
ATOM 11432 C C . GLU D 1 362 ? 6.663 -44.831 26.270 1.00 85.01 371 GLU D C 1
ATOM 11433 O O . GLU D 1 362 ? 6.173 -44.117 27.139 1.00 81.22 371 GLU D O 1
ATOM 11439 N N . PRO D 1 363 ? 6.202 -46.078 26.028 1.00 85.51 372 PRO D N 1
ATOM 11440 C CA . PRO D 1 363 ? 5.190 -46.721 26.866 1.00 84.15 372 PRO D CA 1
ATOM 11441 C C . PRO D 1 363 ? 5.608 -46.723 28.342 1.00 86.82 372 PRO D C 1
ATOM 11442 O O . PRO D 1 363 ? 6.764 -46.979 28.635 1.00 84.82 372 PRO D O 1
ATOM 11446 N N . LEU D 1 364 ? 4.690 -46.400 29.243 1.00 83.28 373 LEU D N 1
ATOM 11447 C CA . LEU D 1 364 ? 5.012 -46.376 30.687 1.00 86.78 373 LEU D CA 1
ATOM 11448 C C . LEU D 1 364 ? 4.504 -47.664 31.316 1.00 96.91 373 LEU D C 1
ATOM 11449 O O . LEU D 1 364 ? 3.431 -48.139 30.963 1.00 92.58 373 LEU D O 1
ATOM 11454 N N . PRO D 1 365 ? 5.292 -48.260 32.235 1.00 97.56 374 PRO D N 1
ATOM 11455 C CA . PRO D 1 365 ? 4.920 -49.504 32.917 1.00 93.06 374 PRO D CA 1
ATOM 11456 C C . PRO D 1 365 ? 3.722 -49.338 33.866 1.00 96.35 374 PRO D C 1
ATOM 11457 O O . PRO D 1 365 ? 3.097 -50.332 34.215 1.00 98.35 374 PRO D O 1
ATOM 11461 N N . GLU D 1 366 ? 3.466 -48.095 34.281 1.00 93.61 375 GLU D N 1
ATOM 11462 C CA . GLU D 1 366 ? 2.318 -47.702 35.128 1.00 86.79 375 GLU D CA 1
ATOM 11463 C C . GLU D 1 366 ? 1.024 -47.981 34.359 1.00 91.25 375 GLU D C 1
ATOM 11464 O O . GLU D 1 366 ? -0.029 -48.074 34.953 1.00 91.93 375 GLU D O 1
#

Nearest PDB structures (foldseek):
  8eip-assembly1_D  TM=1.002E+00  e=1.305E-78  Acinetobacter baylyi ADP1
  8ein-assembly2_D  TM=1.002E+00  e=3.547E-77  Acinetobacter baylyi ADP1
  3fmc-assembly1_A  TM=8.407E-01  e=5.250E-27  Shewanella amazonensis SB2B
  3lwu-assembly1_A  TM=8.342E-01  e=2.218E-26  Shewanella frigidimarina NCIMB 400
  6twm-assembly10_J  TM=7.484E-01  e=4.799E-17  Ruegeria pomeroyi DSS-3

B-factor: mean 59.42, std 16.56, range [26.81, 155.62]

Organism: Acinetobacter baylyi (strain ATCC 33305 / BD413 / ADP1) (NCBI:txid62977)

Sequence (1463 aa):
TSACENFLLPADQDGIQRQVTIFRYGQENSAPKAYLQAGLHADEFPGMLALKYLRDLLDEAARRNRIKGEIVIIPQANPIGLSQWKDGFLLGRFDHQTGTNFNRDYPDLCQLTVEKLDGQLTENAEHNIDVIRKTMRSALSELKPEQAVDVLRHKLISESCDADLVLDLHADNQAQCHMYTLTPLWPAMHDVAAEIDARAVLLAEESGGHPFDEACSAPWMNLSRAFPDYPIPLACQSATFALGSNDEVDLRLAQDQAEALFRILIRRGFIEDVHVGELPQLACEGTLLEAMQQLKAPCQGLIVYHNRLGDFVRSGDKVVSIVDPIGETVDILAHTDGVLFARHSQTYAYPNKVIGKIAGKEPLTSACENFLLPADQDGIQRQVTIFRYGQENSAPKAYLQAGLHADEFPGMLALKYLRDLLDEAARRNRIKGEIVIIPQANPIGLSQWKDGFFLLGRFDHQTGTNFNRDYPDLCQLTVEKLDGQLTENAEHNIDVIRKTMRSALSELKPEQAVDVLRHKLISESCDADLVLDLHADNQAQCHMYTLTPLWPAMHDVAAEIDARAVLLAEESGGHPFDEACSAPWMNLSRAFPDYPIPLACQSATFALGSNDEVDLRLAQDQAEALFRILIRRGFIEDVHVGELPQLACEGTLLEAMQQLKAPCQGLIVYHNRLGDFVRSGDKVVSIVDPIGETVDILAHTDGVLFARHSQTYAYPNKVIGKIAGKEPLPERKGFTSACENFLLPADQDGIQRQVTIFRYGQENSAPKAYLQAGLHADEFPGMLALKYLRDLLDEAARRNRIKGEIVIIPQANPIGLSQWKDGFFLLGRFDHQTGTNFNRDYPDLCQLTVEKLDGQQLTENAEHNIDVIRKTMRSALSELKPEQAVDVLRHKLISESCDADLVLDLHADNQAQCHMYTLTPLWPAMHDVAAEIDARAVLLAEESGGHPFDEACSAPWMNLSRAFPDYPIPLACQSATFALGSNDEVDLRLAQDQAEALFRILIRRGFIEDVHVGELPQLACEGTLLEAMQQLKAPCQGLIVYHNRLGDFVRSGDKVVSIVDPIGETVDILAHTDGVLFARHSQTYAYPNKVIGKIAGKEPLSACENFLLPADQDGIQRQVTIFRYGQENSAPKAYLQAGLHADEFPGMLALKYLRDLLDEAARRNRIKGEIVIIPQANPIGLSQWKDGFFLLGRFDHQTGTNFNRDYPDLCQLTVEKLDGQQLTENAEHNIDVIRKTMRSALSELKPEQAVDVLRHKLISESCDADLVLDLHADNQAQCHMYTLTPLWPAMHDVAAEIDARAVLLAEESGGHPFDEACSAPWMNLSRAFPDYPIPLACQSATFALGSNDEVDLRLAQDQAEALFRILIRRGFIEDVHVGELPQLACEGTLLEAMQQLKAPCQGLIVYHNRLGDFVRSGDKVVSIVDPIGETVDILAHTDGVLFARHSQTYAYPNKVIGKIAGKEPLPE

Foldseek 3Di:
DKDWDWDWFAQDPVRDIHTFIKIKQDDPPDDAEEEEAECLQVLQQLQLLLLVLLVVVSVVLSVVVWFGTIYMYGSHLDPQQNPCDDPRDRRRQAHPRPRHGSFFQADQLLVQQLVVCVPQFDQDQVSVLVVSLVSSLVSLVPDDDDHRSNVSSSVSCNRQLSHQEYEYEGAAQFFAKAKEFEQVCPPVCVLLLQLLQHQAYAYHLDDPRHGDQCSRQNSLVVVCVSCVVYDRDSRYGGMYIRSGHSPPHDPVSSNSNSVSVVLVCVVVPGTPDDDNDDRGHHNDDYAYNVFKDFFWDQAKAFKAAPDDAFDFFAFFDFGIWGDHVVDDIGTTTDRATFTFRDAHNHGIHHHRDRGTMGGHHPDD/DWDWDWAWFQADPVRDIHTFIKIKLADPPWDAEEEEAECLQVLQQLQLLLLVLLVVVSVVLSVVVWFHTIYMYGSHLDRQQNPCDDPRDRRRQAHPRPRHGSFFQADQLLVLQLVVCVPPFDQDQVSVLVVSLVSSLVSLVPDDDRHRSNVSSSVSCNRQLSHQEYEYEGAAQFFAKAKEFEQVCPPVCLLVLQLLQHQAYAYHLDAARHGDQNSRQNSLVVVCVSCVVYDRDSRHGGMYIRSGHSPPDDPVSSNSNSVSVVLVCVVVPRTHPDDNDDRHDHNDDHAYNLQKDFFWDQAKAFKAAPDDAFDWFAAPDFGIWGDHVVDDIGTTTDRATFTFRFAHNHGIHHHRDRGTMGGHHDRDPVSPND/DKDWDWAWFAADPVRDIHTFIKIKQDDPPFDAEEEEAECLQVLQQLQLLLLVLLVVVSVVLSVVVFFHTIYMYGSHLDRQQNPCDDPRDRGRQAHPRPRHGSFFQADQLLVQQLVVCVPPFDQDQVSVLVVSLVSSLVSLVPDDDRHRSNVSSSVSCNRQQSHQEYEYEGAAQFFAKAKEFEQVCPPVCVLLLQLLQHQAYAYDLDDPRRGDQNSRQNSLVVVCVSCVVYDRDSRHGGMYIRNGHSPPDDNVSSNSNSVSVVLVCVVVPRGPPDDNPDRGDHNYDYAYNLFKDFFWDQAKAFKAAPDDAFDWFAFFDFGIWGDHVVDDIGTTTHRATFTFRFAHNHGIHHGGDRGTMGGHHDGD/DDWDWQWFAADPVRDIHTFIKDKADDPQFDAEEEEAECLQVLQQLQLLLLVLLVVVRVVLRVVVFFGGMYMYGSHLDPQQNPCDDPRDRGRQAHPVPRHGSFFQADQLLVQQVVVCVPPFDQDQVSNLVVSLVSSLVSLVPDDDRHRSNVSSSVSCNRQQSGQEYEYEGAAQFFAKAKEFEQVCPPVCVLLLQLLQHQAYAYHLDDPRRGDQCSRQNSLVVSCVSCVVYNRDSRHGGMYIRSGHSPPDDPVSSNSNSVSVVLVCVVVPRTHPDDNDDRGDHNDDYAYNLQKDFFWDQAKAFKAAPDDAFDWFAFFDQGIWGDHVVDDIGTTTHRATFTFRDAHNHGIHHHGDRGTMGGHHDRDPD

Radius of gyration: 37.06 Å; Cα contacts (8 Å, |Δi|>4): 3535; chains: 4; bounding box: 84×129×88 Å

Solvent-accessible surface area: 56085 Å² total

Secondary structure (DSSP, 8-state):
--EEEEEEPPP-TTS---EEEEEE-S-TT-SSEEEEEE-SSTT--HHHHHHHHHHHHHHHHHHTT-B-SEEEEES-S-TTGGG-EETTEE--SB-TTT--BTTS----TTTTTTTTTTTT--S-HHHHHHHHHHHHHHHHHT----SHHHHHHHHHHHTTTT-SEEEEEEEESSB--EEEEEGGGTTTTHHHHHHTT-S-EEEESS-SS--HHHHHHHHHHHHHHH-TTS------EEEEEEEEETT---HHHHHHHHHHHHHHHHHTTSBSS----SPPPPSS-EEEGGGEEEEE-SSSEEEEESS-TT-EE-TT-EEEEEE-TTS-EEEEE-SS-EEEEE--SS-EE-TT-EEEEEE-----/--EEEEEEPPP-TTS---EEEEEE-S-SS-SSEEEEEE-SSTT--HHHHHHHHHHHHHHHHHHTT-B-SEEEEES-S-TTGGG-EETTEE--SB-TTT--BTTS----TTTTTTTTTTTT--S-HHHHHHHHHHHHHHHHHT----SHHHHHHHHHHHTTTT-SEEEEEEEESSB--EEEEEGGGTTTTHHHHHHTT-S-EEEESS-SS--HHHHHHHHHHHHHHH-TTS------EEEEEEEEETT---HHHHHHHHHHHHHHHHHTT-BSS----SPPPP-S-EEEGGGEEEEE-SSSEEEEESS-TT-EE-TT-EEEEEE-TTS-EEEEE--S-EEEEE--SS-EE-TT-EEEEEE-SSPPTT-S--/--EEEEEEPPP-TTS---EEEEEE-S-TT-SSEEEEEE-SSTT--HHHHHHHHHHHHHHHHHHTT-B-SEEEEES-S-TTGGG-EETTEE--SB-TTT--BTTS----TTTTTTTGGGGT--S-HHHHHHHHHHHHHHHHHT----SHHHHHHHHHHHTTTT-SEEEEEEEESSB--EEEEEGGGTTTTHHHHHHTT-S-EEEESS-SS--HHHHHHHHHHHHHHH-TTS------EEEEEEEEETT---HHHHHHHHHHHHHHHHHTTSB-S----SPPPPSS-EEEGGGEEEEE-SSSEEEEESS-TT-EE-TT-EEEEEE-TTS-EEEEE-SS-EEEEE--SS-EE-TT-EEEEEE-SS--/-EEEEEEPPP-TTS---EEEEEEESSTT-SSEEEEEE-SSTT--HHHHHHHHHHHHHHHHHHTT-B-SEEEEES-S-TTGGG-EETTEE--SB-TTT--BTTS----TTTTTTTTTTTT--S-HHHHHHHHHHHHHHHHHT----SHHHHHHHHHHHTTTT-SEEEEEEEESSB--EEEEEGGGTTTTHHHHHHTT-S-EEEESS-SS--HHHHHHHHHHHHHHH-TTS------EEEEEEEEETT---HHHHHHHHHHHHHHHHHTTSBSS----SPPPPSS-EEEGGGEEEEE-SS-EEEEESS-TT-EE-TT-EEEEEE-TTS-EEEEE-SS-EEEEE--SS-EE-TT-EEEEEE-SSPP--